Protein AF-A0A835JI17-F1 (afdb_monomer)

Structure (mmCIF, N/CA/C/O backbone):
data_AF-A0A835JI17-F1
#
_entry.id   AF-A0A835JI17-F1
#
loop_
_atom_site.group_PDB
_atom_site.id
_atom_site.type_symbol
_atom_site.label_atom_id
_atom_site.label_alt_id
_atom_site.label_comp_id
_atom_site.label_asym_id
_atom_site.label_entity_id
_atom_site.label_seq_id
_atom_site.pdbx_PDB_ins_code
_atom_site.Cartn_x
_atom_site.Cartn_y
_atom_site.Cartn_z
_atom_site.occupancy
_atom_site.B_iso_or_equiv
_atom_site.auth_seq_id
_atom_site.auth_comp_id
_atom_site.auth_asym_id
_atom_site.auth_atom_id
_atom_site.pdbx_PDB_model_num
ATOM 1 N N . MET A 1 1 ? -30.049 52.002 -89.852 1.00 53.03 1 MET A N 1
ATOM 2 C CA . MET A 1 1 ? -29.550 52.576 -88.579 1.00 53.03 1 MET A CA 1
ATOM 3 C C . MET A 1 1 ? -30.584 52.672 -87.442 1.00 53.03 1 MET A C 1
ATOM 5 O O . MET A 1 1 ? -30.179 53.001 -86.341 1.00 53.03 1 MET A O 1
ATOM 9 N N . ALA A 1 2 ? -31.867 52.312 -87.624 1.00 51.09 2 ALA A N 1
ATOM 10 C CA . ALA A 1 2 ? -32.853 52.275 -86.523 1.00 51.09 2 ALA A CA 1
ATOM 11 C C . ALA A 1 2 ? -33.143 50.860 -85.957 1.00 51.09 2 ALA A C 1
ATOM 13 O O . ALA A 1 2 ? -33.715 50.734 -84.878 1.00 51.09 2 ALA A O 1
ATOM 14 N N . ALA A 1 3 ? -32.716 49.791 -86.646 1.00 48.59 3 ALA A N 1
ATOM 15 C CA . ALA A 1 3 ? -32.960 48.403 -86.225 1.00 48.59 3 ALA A CA 1
ATOM 16 C C . ALA A 1 3 ? -31.866 47.818 -85.303 1.00 48.59 3 ALA A C 1
ATOM 18 O O . ALA A 1 3 ? -32.180 47.016 -84.430 1.00 48.59 3 ALA A O 1
ATOM 19 N N . MET A 1 4 ? -30.604 48.262 -85.414 1.00 47.75 4 MET A N 1
ATOM 20 C CA . MET A 1 4 ? -29.534 47.834 -84.492 1.00 47.75 4 MET A CA 1
ATOM 21 C C . MET A 1 4 ? -29.598 48.525 -83.120 1.00 47.75 4 MET A C 1
ATOM 23 O O . MET A 1 4 ? -29.156 47.950 -82.130 1.00 47.75 4 MET A O 1
ATOM 27 N N . LEU A 1 5 ? -30.195 49.720 -83.027 1.00 50.22 5 LEU A N 1
ATOM 28 C CA . LEU A 1 5 ? -30.258 50.465 -81.765 1.00 50.22 5 LEU A CA 1
ATOM 29 C C . LEU A 1 5 ? -31.311 49.899 -80.794 1.00 50.22 5 LEU A C 1
ATOM 31 O O . LEU A 1 5 ? -31.096 49.909 -79.587 1.00 50.22 5 LEU A O 1
ATOM 35 N N . ARG A 1 6 ? -32.422 49.340 -81.306 1.00 52.81 6 ARG A N 1
ATOM 36 C CA . ARG A 1 6 ? -33.443 48.685 -80.466 1.00 52.81 6 ARG A CA 1
ATOM 37 C C . ARG A 1 6 ? -32.958 47.360 -79.884 1.00 52.81 6 ARG A C 1
ATOM 39 O O . ARG A 1 6 ? -33.220 47.111 -78.716 1.00 52.81 6 ARG A O 1
ATOM 46 N N . SER A 1 7 ? -32.196 46.574 -80.652 1.00 52.97 7 SER A N 1
ATOM 47 C CA . SER A 1 7 ? -31.606 45.323 -80.157 1.00 52.97 7 SER A CA 1
ATOM 48 C C . SER A 1 7 ? -30.559 45.572 -79.070 1.00 52.97 7 SER A C 1
ATOM 50 O O . SER A 1 7 ? -30.495 44.798 -78.118 1.00 52.97 7 SER A O 1
ATOM 52 N N . LEU A 1 8 ? -29.761 46.644 -79.181 1.00 52.06 8 LEU A N 1
ATOM 53 C CA . LEU A 1 8 ? -28.780 46.989 -78.150 1.00 52.06 8 LEU A CA 1
ATOM 54 C C . LEU A 1 8 ? -29.441 47.545 -76.885 1.00 52.06 8 LEU A C 1
ATOM 56 O O . LEU A 1 8 ? -28.981 47.223 -75.798 1.00 52.06 8 LEU A O 1
ATOM 60 N N . LEU A 1 9 ? -30.532 48.317 -76.993 1.00 53.72 9 LEU A N 1
ATOM 61 C CA . LEU A 1 9 ? -31.235 48.835 -75.813 1.00 53.72 9 LEU A CA 1
ATOM 62 C C . LEU A 1 9 ? -31.981 47.732 -75.049 1.00 53.72 9 LEU A C 1
ATOM 64 O O . LEU A 1 9 ? -31.957 47.727 -73.822 1.00 53.72 9 LEU A O 1
ATOM 68 N N . THR A 1 10 ? -32.594 46.765 -75.744 1.00 55.12 10 THR A N 1
ATOM 69 C CA . THR A 1 10 ? -33.192 45.596 -75.078 1.00 55.12 10 THR A CA 1
ATOM 70 C C . THR A 1 10 ? -32.131 44.700 -74.458 1.00 55.12 10 THR A C 1
ATOM 72 O O . THR A 1 10 ? -32.361 44.190 -73.368 1.00 55.12 10 THR A O 1
ATOM 75 N N . LEU A 1 11 ? -30.952 44.558 -75.082 1.00 52.78 11 LEU A N 1
ATOM 76 C CA . LEU A 1 11 ? -29.848 43.818 -74.472 1.00 52.78 11 LEU A CA 1
ATOM 77 C C . LEU A 1 11 ? -29.264 44.574 -73.271 1.00 52.78 11 LEU A C 1
ATOM 79 O O . LEU A 1 11 ? -28.961 43.933 -72.281 1.00 52.78 11 LEU A O 1
ATOM 83 N N . LEU A 1 12 ? -29.168 45.911 -73.303 1.00 50.16 12 LEU A N 1
ATOM 84 C CA . LEU A 1 12 ? -28.667 46.709 -72.176 1.00 50.16 12 LEU A CA 1
ATOM 85 C C . LEU A 1 12 ? -29.664 46.774 -71.011 1.00 50.16 12 LEU A C 1
ATOM 87 O O . LEU A 1 12 ? -29.240 46.824 -69.863 1.00 50.16 12 LEU A O 1
ATOM 91 N N . ILE A 1 13 ? -30.975 46.739 -71.273 1.00 51.09 13 ILE A N 1
ATOM 92 C CA . ILE A 1 13 ? -32.001 46.650 -70.221 1.00 51.09 13 ILE A CA 1
ATOM 93 C C . ILE A 1 13 ? -32.064 45.226 -69.655 1.00 51.09 13 ILE A C 1
ATOM 95 O O . ILE A 1 13 ? -32.197 45.074 -68.447 1.00 51.09 13 ILE A O 1
ATOM 99 N N . LEU A 1 14 ? -31.860 44.180 -70.470 1.00 46.72 14 LEU A N 1
ATOM 100 C CA . LEU A 1 14 ? -31.701 42.818 -69.947 1.00 46.72 14 LEU A CA 1
ATOM 101 C C . LEU A 1 14 ? -30.380 42.658 -69.177 1.00 46.72 14 LEU A C 1
ATOM 103 O O . LEU A 1 14 ? -30.352 41.983 -68.157 1.00 46.72 14 LEU A O 1
ATOM 107 N N . PHE A 1 15 ? -29.299 43.319 -69.604 1.00 44.25 15 PHE A N 1
ATOM 108 C CA . PHE A 1 15 ? -28.019 43.289 -68.895 1.00 44.25 15 PHE A CA 1
ATOM 109 C C . PHE A 1 15 ? -28.059 44.138 -67.616 1.00 44.25 15 PHE A C 1
ATOM 111 O O . PHE A 1 15 ? -27.465 43.747 -66.623 1.00 44.25 15 PHE A O 1
ATOM 118 N N . THR A 1 16 ? -28.813 45.243 -67.569 1.00 42.19 16 THR A N 1
ATOM 119 C CA . THR A 1 16 ? -28.985 46.047 -66.338 1.00 42.19 16 THR A CA 1
ATOM 120 C C . THR A 1 16 ? -30.074 45.513 -65.397 1.00 42.19 16 THR A C 1
ATOM 122 O O . THR A 1 16 ? -29.974 45.732 -64.191 1.00 42.19 16 THR A O 1
ATOM 125 N N . LEU A 1 17 ? -31.040 44.720 -65.878 1.00 38.78 17 LEU A N 1
ATOM 126 C CA . LEU A 1 17 ? -31.918 43.901 -65.022 1.00 38.78 17 LEU A CA 1
ATOM 127 C C . LEU A 1 17 ? -31.239 42.616 -64.525 1.00 38.78 17 LEU A C 1
ATOM 129 O O . LEU A 1 17 ? -31.618 42.103 -63.479 1.00 38.78 17 LEU A O 1
ATOM 133 N N . VAL A 1 18 ? -30.186 42.139 -65.196 1.00 42.69 18 VAL A N 1
ATOM 134 C CA . VAL A 1 18 ? -29.284 41.115 -64.635 1.00 42.69 18 VAL A CA 1
ATOM 135 C C . VAL A 1 18 ? -28.243 41.735 -63.685 1.00 42.69 18 VAL A C 1
ATOM 137 O O . VAL A 1 18 ? -27.761 41.056 -62.786 1.00 42.69 18 VAL A O 1
ATOM 140 N N . PHE A 1 19 ? -27.966 43.040 -63.789 1.00 44.72 19 PHE A N 1
ATOM 141 C CA . PHE A 1 19 ? -27.079 43.786 -62.878 1.00 44.72 19 PHE A CA 1
ATOM 142 C C . PHE A 1 19 ? -27.803 44.667 -61.842 1.00 44.72 19 PHE A C 1
ATOM 144 O O . PHE A 1 19 ? -27.204 45.570 -61.261 1.00 44.72 19 PHE A O 1
ATOM 151 N N . SER A 1 20 ? -29.070 44.373 -61.541 1.00 42.06 20 SER A N 1
ATOM 152 C CA . SER A 1 20 ? -29.779 44.938 -60.382 1.00 42.06 20 SER A CA 1
ATOM 153 C C . SER A 1 20 ? -30.402 43.869 -59.482 1.00 42.06 20 SER A C 1
ATOM 155 O O . SER A 1 20 ? -31.384 44.123 -58.791 1.00 42.06 20 SER A O 1
ATOM 157 N N . HIS A 1 21 ? -29.768 42.697 -59.381 1.00 35.19 21 HIS A N 1
ATOM 158 C CA . HIS A 1 21 ? -29.912 41.879 -58.181 1.00 35.19 21 HIS A CA 1
ATOM 159 C C . HIS A 1 21 ? -28.845 42.285 -57.168 1.00 35.19 21 HIS A C 1
ATOM 161 O O . HIS A 1 21 ? -27.696 41.854 -57.210 1.00 35.19 21 HIS A O 1
ATOM 167 N N . ILE A 1 22 ? -29.263 43.231 -56.322 1.00 38.09 22 ILE A N 1
ATOM 168 C CA . ILE A 1 22 ? -29.152 43.192 -54.861 1.00 38.09 22 ILE A CA 1
ATOM 169 C C . ILE A 1 22 ? -28.078 42.212 -54.396 1.00 38.09 22 ILE A C 1
ATOM 171 O O . ILE A 1 22 ? -28.230 41.009 -54.575 1.00 38.09 22 ILE A O 1
ATOM 175 N N . SER A 1 23 ? -27.044 42.740 -53.744 1.00 41.22 23 SER A N 1
ATOM 176 C CA . SER A 1 23 ? -26.134 41.997 -52.877 1.00 41.22 23 SER A CA 1
ATOM 177 C C . SER A 1 23 ? -26.903 40.957 -52.054 1.00 41.22 23 SER A C 1
ATOM 179 O O . SER A 1 23 ? -27.444 41.278 -50.992 1.00 41.22 23 SER A O 1
ATOM 181 N N . GLU A 1 24 ? -26.998 39.725 -52.556 1.00 38.44 24 GLU A N 1
ATOM 182 C CA . GLU A 1 24 ? -27.586 38.616 -51.823 1.00 38.44 24 GLU A CA 1
ATOM 183 C C . GLU A 1 24 ? -26.611 38.304 -50.697 1.00 38.44 24 GLU A C 1
ATOM 185 O O . GLU A 1 24 ? -25.579 37.653 -50.871 1.00 38.44 24 GLU A O 1
ATOM 190 N N . VAL A 1 25 ? -26.916 38.847 -49.521 1.00 46.44 25 VAL A N 1
ATOM 191 C CA . VAL A 1 25 ? -26.309 38.427 -48.268 1.00 46.44 25 VAL A CA 1
ATOM 192 C C . VAL A 1 25 ? -26.695 36.960 -48.099 1.00 46.44 25 VAL A C 1
ATOM 194 O O . VAL A 1 25 ? -27.790 36.647 -47.637 1.00 46.44 25 VAL A O 1
ATOM 197 N N . SER A 1 26 ? -25.821 36.065 -48.563 1.00 55.34 26 SER A N 1
ATOM 198 C CA . SER A 1 26 ? -25.978 34.618 -48.442 1.00 55.34 26 SER A CA 1
ATOM 199 C C . SER A 1 26 ? -26.337 34.284 -46.997 1.00 55.34 26 SER A C 1
ATOM 201 O O . SER A 1 26 ? -25.554 34.558 -46.089 1.00 55.34 26 SER A O 1
ATOM 203 N N . ALA A 1 27 ? -27.521 33.707 -46.778 1.00 61.41 27 ALA A N 1
ATOM 204 C CA . ALA A 1 27 ? -27.963 33.316 -45.447 1.00 61.41 27 ALA A CA 1
ATOM 205 C C . ALA A 1 27 ? -26.958 32.330 -44.831 1.00 61.41 27 ALA A C 1
ATOM 207 O O . ALA A 1 27 ? -26.615 31.311 -45.437 1.00 61.41 27 ALA A O 1
ATOM 208 N N . THR A 1 28 ? -26.484 32.635 -43.625 1.00 83.75 28 THR A N 1
ATOM 209 C CA . THR A 1 28 ? -25.579 31.759 -42.880 1.00 83.75 28 THR A CA 1
ATOM 210 C C . THR A 1 28 ? -26.333 30.510 -42.441 1.00 83.75 28 THR A C 1
ATOM 212 O O . THR A 1 28 ? -27.402 30.600 -41.838 1.00 83.75 28 THR A O 1
ATOM 215 N N . THR A 1 29 ? -25.784 29.327 -42.707 1.00 90.06 29 THR A N 1
ATOM 216 C CA . THR A 1 29 ? -26.424 28.067 -42.306 1.00 90.06 29 THR A CA 1
ATOM 217 C C . THR A 1 29 ? -25.826 27.528 -41.012 1.00 90.06 29 THR A C 1
ATOM 219 O O . THR A 1 29 ? -24.607 27.541 -40.815 1.00 90.06 29 THR A O 1
ATOM 222 N N . ILE A 1 30 ? -26.685 27.008 -40.135 1.00 92.38 30 ILE A N 1
ATOM 223 C CA . ILE A 1 30 ? -26.283 26.204 -38.981 1.00 92.38 30 ILE A CA 1
ATOM 224 C C . ILE A 1 30 ? -26.873 24.799 -39.100 1.00 92.38 30 ILE A C 1
ATOM 226 O O . ILE A 1 30 ? -28.080 24.609 -39.225 1.00 92.38 30 ILE A O 1
ATOM 230 N N . THR A 1 31 ? -26.009 23.791 -39.087 1.00 92.9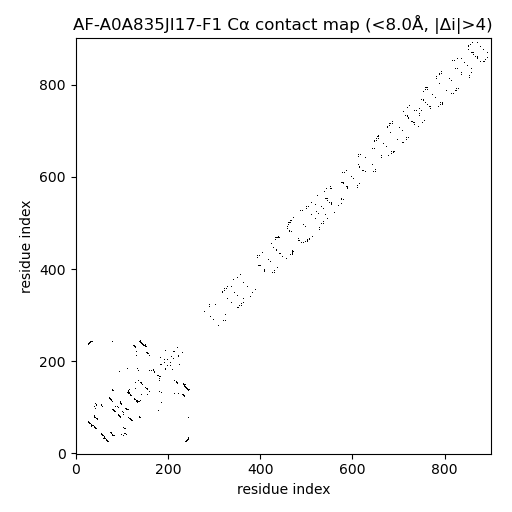4 31 THR A N 1
ATOM 231 C CA . THR A 1 31 ? -26.393 22.381 -39.182 1.00 92.94 31 THR A CA 1
ATOM 232 C C . THR A 1 31 ? -26.260 21.722 -37.820 1.00 92.94 31 THR A C 1
ATOM 234 O O . THR A 1 31 ? -25.184 21.707 -37.234 1.00 92.94 31 THR A O 1
ATOM 237 N N . PHE A 1 32 ? -27.346 21.148 -37.321 1.00 92.62 32 PHE A N 1
ATOM 238 C CA . PHE A 1 32 ? -27.383 20.345 -36.105 1.00 92.62 32 PHE A CA 1
ATOM 239 C C . PHE A 1 32 ? -27.113 18.896 -36.465 1.00 92.62 32 PHE A C 1
ATOM 241 O O . PHE A 1 32 ? -27.747 18.381 -37.377 1.00 92.62 32 PHE A O 1
ATOM 248 N N . HIS A 1 33 ? -26.229 18.216 -35.743 1.00 90.88 33 HIS A N 1
ATOM 249 C CA . HIS A 1 33 ? -25.940 16.801 -35.945 1.00 90.88 33 HIS A CA 1
ATOM 250 C C . HIS A 1 33 ? -26.081 16.043 -34.625 1.00 90.88 33 HIS A C 1
ATOM 252 O O . HIS A 1 33 ? -25.299 16.247 -33.691 1.00 90.88 33 HIS A O 1
ATOM 258 N N . ASN A 1 34 ? -27.071 15.151 -34.562 1.00 89.25 34 ASN A N 1
ATOM 259 C CA . ASN A 1 34 ? -27.247 14.259 -33.426 1.00 89.25 34 ASN A CA 1
ATOM 260 C C . ASN A 1 34 ? -26.359 13.021 -33.592 1.00 89.25 34 ASN A C 1
ATOM 262 O O . ASN A 1 34 ? -26.642 12.167 -34.423 1.00 89.25 34 ASN A O 1
ATOM 266 N N . LYS A 1 35 ? -25.314 12.920 -32.778 1.00 83.19 35 LYS A N 1
ATOM 267 C CA . LYS A 1 35 ? -24.407 11.770 -32.675 1.00 83.19 35 LYS A CA 1
ATOM 268 C C . LYS A 1 35 ? -24.747 10.851 -31.487 1.00 83.19 35 LYS A C 1
ATOM 270 O O . LYS A 1 35 ? -23.983 9.932 -31.194 1.00 83.19 35 LYS A O 1
ATOM 275 N N . CYS A 1 36 ? -25.842 11.093 -30.759 1.00 77.81 36 CYS A N 1
ATOM 276 C CA . CYS A 1 36 ? -26.340 10.172 -29.733 1.00 77.81 36 CYS A CA 1
ATOM 277 C C . CYS A 1 36 ? -26.933 8.926 -30.401 1.00 77.81 36 CYS A C 1
ATOM 279 O O . CYS A 1 36 ? -27.505 9.010 -31.486 1.00 77.81 36 CYS A O 1
ATOM 281 N N . SER A 1 37 ? -26.928 7.792 -29.694 1.00 81.50 37 SER A N 1
ATOM 282 C CA . SER A 1 37 ? -27.696 6.582 -30.047 1.00 81.50 37 SER A CA 1
ATOM 283 C C . SER A 1 37 ? -29.216 6.726 -29.847 1.00 81.50 37 SER A C 1
ATOM 285 O O . SER A 1 37 ? -29.974 5.806 -30.128 1.00 81.50 37 SER A O 1
ATOM 287 N N . HIS A 1 38 ? -29.672 7.877 -29.352 1.00 83.00 38 HIS A N 1
ATOM 288 C CA . HIS A 1 38 ? -31.062 8.180 -29.021 1.00 83.00 38 HIS A CA 1
ATOM 289 C C . HIS A 1 38 ? -31.469 9.542 -29.612 1.00 83.00 38 HIS A C 1
ATOM 291 O O . HIS A 1 38 ? -30.600 10.360 -29.933 1.00 83.00 38 HIS A O 1
ATOM 297 N N . PRO A 1 39 ? -32.774 9.811 -29.795 1.00 85.94 39 PRO A N 1
ATOM 298 C CA . PRO A 1 39 ? -33.240 11.119 -30.244 1.00 85.94 39 PRO A CA 1
ATOM 299 C C . PRO A 1 39 ? -32.905 12.216 -29.226 1.00 85.94 39 PRO A C 1
ATOM 301 O O . PRO A 1 39 ? -32.962 11.996 -28.016 1.00 85.94 39 PRO A O 1
ATOM 304 N N . VAL A 1 40 ? -32.589 13.406 -29.732 1.00 89.19 40 VAL A N 1
ATOM 305 C CA . VAL A 1 40 ? -32.426 14.633 -28.939 1.00 89.19 40 VAL A CA 1
ATOM 306 C C . VAL A 1 40 ? -33.402 15.686 -29.442 1.00 89.19 40 VAL A C 1
ATOM 308 O O . VAL A 1 40 ? -33.836 15.643 -30.596 1.00 89.19 40 VAL A O 1
ATOM 311 N N . TRP A 1 41 ? -33.752 16.639 -28.585 1.00 92.12 41 TRP A N 1
ATOM 312 C CA . TRP A 1 41 ? -34.709 17.687 -28.929 1.00 92.12 41 TRP A CA 1
ATOM 313 C C . TRP A 1 41 ? -34.071 19.064 -28.792 1.00 92.12 41 TRP A C 1
ATOM 315 O O . TRP A 1 41 ? -34.144 19.655 -27.713 1.00 92.12 41 TRP A O 1
ATOM 325 N N . PRO A 1 42 ? -33.425 19.586 -29.849 1.00 93.12 42 PRO A N 1
ATOM 326 C CA . PRO A 1 42 ? -32.887 20.935 -29.821 1.00 93.12 42 PRO A CA 1
ATOM 327 C C . PRO A 1 42 ? -33.978 21.983 -29.555 1.00 93.12 42 PRO A C 1
ATOM 329 O O . PRO A 1 42 ? -35.094 21.883 -30.080 1.00 93.12 42 PRO A O 1
ATOM 332 N N . GLY A 1 43 ? -33.658 22.959 -28.711 1.00 91.38 43 GLY A N 1
ATOM 333 C CA . GLY A 1 43 ? -34.420 24.187 -28.499 1.00 91.38 43 GLY A CA 1
ATOM 334 C C . GLY A 1 43 ? -33.736 25.368 -29.185 1.00 91.38 43 GLY A C 1
ATOM 335 O O . GLY A 1 43 ? -32.512 25.378 -29.340 1.00 91.38 43 GLY A O 1
ATOM 336 N N . VAL A 1 44 ? -34.534 26.340 -29.626 1.00 92.44 44 VAL A N 1
ATOM 337 C CA . VAL A 1 44 ? -34.072 27.570 -30.279 1.00 92.44 44 VAL A CA 1
ATOM 338 C C . VAL A 1 44 ? -34.728 28.764 -29.599 1.00 92.44 44 VAL A C 1
ATOM 340 O O . VAL A 1 44 ? -35.956 28.870 -29.573 1.00 92.44 44 VAL A O 1
ATOM 343 N N . GLN A 1 45 ? -33.913 29.685 -29.096 1.00 93.19 45 GLN A N 1
ATOM 344 C CA . GLN A 1 45 ? -34.375 30.928 -28.491 1.00 93.19 45 GLN A CA 1
ATOM 345 C C . GLN A 1 45 ? -33.703 32.116 -29.194 1.00 93.19 45 GLN A C 1
ATOM 347 O O . GLN A 1 45 ? -32.494 32.292 -29.052 1.00 93.19 45 GLN A O 1
ATOM 352 N N . PRO A 1 46 ? -34.443 32.928 -29.967 1.00 91.56 46 PRO A N 1
ATOM 353 C CA . PRO A 1 46 ? -33.892 34.141 -30.559 1.00 91.56 46 PRO A CA 1
ATOM 354 C C . PRO A 1 46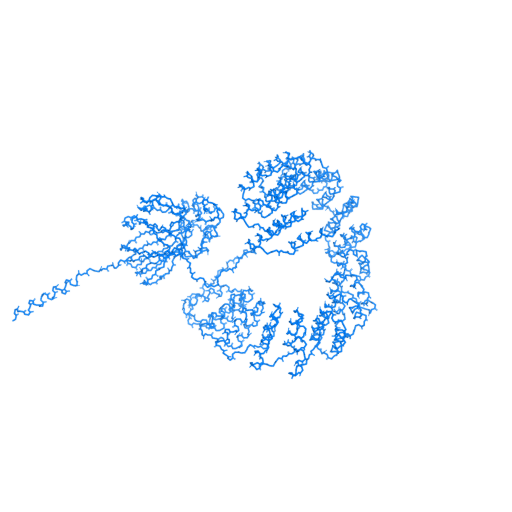 ? -33.669 35.220 -29.489 1.00 91.56 46 PRO A C 1
ATOM 356 O O . PRO A 1 46 ? -34.404 35.288 -28.501 1.00 91.56 46 PRO A O 1
ATOM 359 N N . SER A 1 47 ? -32.693 36.098 -29.712 1.00 90.25 47 SER A N 1
ATOM 360 C CA . SER A 1 47 ? -32.556 37.339 -28.942 1.00 90.25 47 SER A CA 1
ATOM 361 C C . SER A 1 47 ? -33.756 38.264 -29.173 1.00 90.25 47 SER A C 1
ATOM 363 O O . SER A 1 47 ? -34.454 38.161 -30.186 1.00 90.25 47 SER A O 1
ATOM 365 N N . ALA A 1 48 ? -33.985 39.205 -28.251 1.00 84.25 48 ALA A N 1
ATOM 366 C CA . ALA A 1 48 ? -35.074 40.174 -28.363 1.00 84.25 48 ALA A CA 1
ATOM 367 C C . ALA A 1 48 ? -35.066 40.882 -29.735 1.00 84.25 48 ALA A C 1
ATOM 369 O O . ALA A 1 48 ? -34.036 41.384 -30.186 1.00 84.25 48 ALA A O 1
ATOM 370 N N . GLY A 1 49 ? -36.216 40.889 -30.417 1.00 81.81 49 GLY A N 1
ATOM 371 C CA . GLY A 1 49 ? -36.379 41.503 -31.740 1.00 81.81 49 GLY A CA 1
ATOM 372 C C . GLY A 1 49 ? -35.895 40.668 -32.937 1.00 81.81 49 GLY A C 1
ATOM 373 O O . GLY A 1 49 ? -35.979 41.149 -34.066 1.00 81.81 49 GLY A O 1
ATOM 374 N N . LYS A 1 50 ? -35.407 39.433 -32.742 1.00 88.50 50 LYS A N 1
ATOM 375 C CA . LYS A 1 50 ? -35.015 38.518 -33.835 1.00 88.50 50 LYS A CA 1
ATOM 376 C C . LYS A 1 50 ? -36.116 37.486 -34.140 1.00 88.50 50 LYS A C 1
ATOM 378 O O . LYS A 1 50 ? -36.845 37.082 -33.234 1.00 88.50 50 LYS A O 1
ATOM 383 N N . PRO A 1 51 ? -36.258 37.035 -35.402 1.00 88.19 51 PRO A N 1
ATOM 384 C CA . PRO A 1 51 ? -37.305 36.089 -35.787 1.00 88.19 51 PRO A CA 1
ATOM 385 C C . PRO A 1 51 ? -37.108 34.705 -35.149 1.00 88.19 51 PRO A C 1
ATOM 387 O O . PRO A 1 51 ? -35.984 34.203 -35.037 1.00 88.19 51 PRO A O 1
ATOM 390 N N . LEU A 1 52 ? -38.224 34.074 -34.769 1.00 88.56 52 LEU A N 1
ATOM 391 C CA . LEU A 1 52 ? -38.259 32.724 -34.208 1.00 88.56 52 LEU A CA 1
ATOM 392 C C . LEU A 1 52 ? -38.047 31.672 -35.302 1.00 88.56 52 LEU A C 1
ATOM 394 O O . LEU A 1 52 ? -38.829 31.573 -36.246 1.00 88.56 52 LEU A O 1
ATOM 398 N N . LEU A 1 53 ? -37.022 30.838 -35.137 1.00 89.75 53 LEU A N 1
ATOM 399 C CA . LEU A 1 53 ? -36.701 29.755 -36.067 1.00 89.75 53 LEU A CA 1
ATOM 400 C C . LEU A 1 53 ? -37.258 28.419 -35.559 1.00 89.75 53 LEU A C 1
ATOM 402 O O . LEU A 1 53 ? -37.301 28.173 -34.353 1.00 89.75 53 LEU A O 1
ATOM 406 N N . ALA A 1 54 ? -37.697 27.553 -36.478 1.00 85.50 54 ALA A N 1
ATOM 407 C CA . ALA A 1 54 ? -38.210 26.205 -36.187 1.00 85.50 54 ALA A CA 1
ATOM 408 C C . ALA A 1 54 ? -39.275 26.136 -35.070 1.00 85.50 54 ALA A C 1
ATOM 410 O O . ALA A 1 54 ? -39.292 25.182 -34.296 1.00 85.50 54 ALA A O 1
ATOM 411 N N . ARG A 1 55 ? -40.137 27.158 -34.935 1.00 86.38 55 ARG A N 1
ATOM 412 C CA . ARG A 1 55 ? -41.136 27.265 -33.844 1.00 86.38 55 ARG A CA 1
ATOM 413 C C . ARG A 1 55 ? -40.516 27.136 -32.433 1.00 86.38 55 ARG A C 1
ATOM 415 O O . ARG A 1 55 ? -41.185 26.782 -31.467 1.00 86.38 55 ARG A O 1
ATOM 422 N N . GLY A 1 56 ? -39.220 27.413 -32.302 1.00 85.94 56 GLY A N 1
ATOM 423 C CA . GLY A 1 56 ? -38.470 27.322 -31.052 1.00 85.94 56 GLY A CA 1
ATOM 424 C C . GLY A 1 56 ? -37.928 25.934 -30.698 1.00 85.94 56 GLY A C 1
ATOM 425 O O . GLY A 1 56 ? -37.339 25.784 -29.634 1.00 85.94 56 GLY A O 1
ATOM 426 N N . GLY A 1 57 ? -38.095 24.905 -31.534 1.00 88.44 57 GLY A N 1
ATOM 427 C CA . GLY A 1 57 ? -37.489 23.595 -31.274 1.00 88.44 57 GLY A CA 1
ATOM 428 C C . GLY A 1 57 ? -37.968 22.487 -32.207 1.00 88.44 57 GLY A C 1
ATOM 429 O O . GLY A 1 57 ? -38.995 22.604 -32.864 1.00 88.44 57 GLY A O 1
ATOM 430 N N . PHE A 1 58 ? -37.220 21.389 -32.279 1.00 90.56 58 PHE A N 1
ATOM 431 C CA . PHE A 1 58 ? -37.550 20.256 -33.150 1.00 90.56 58 PHE A CA 1
ATOM 432 C C . PHE A 1 58 ? -37.032 18.932 -32.576 1.00 90.56 58 PHE A C 1
ATOM 434 O O . PHE A 1 58 ? -36.216 18.913 -31.656 1.00 90.56 58 PHE A O 1
ATOM 441 N N . LYS A 1 59 ? -37.523 17.802 -33.104 1.00 90.81 59 LYS A N 1
ATOM 442 C CA . LYS A 1 59 ? -37.018 16.457 -32.782 1.00 90.81 59 LYS A CA 1
ATOM 443 C C . LYS A 1 59 ? -35.922 16.082 -33.775 1.00 90.81 59 LYS A C 1
ATOM 445 O O . LYS A 1 59 ? -36.165 16.090 -34.978 1.00 90.81 59 LYS A O 1
ATOM 450 N N . LEU A 1 60 ? -34.750 15.696 -33.278 1.00 90.94 60 LEU A N 1
ATOM 451 C CA . LEU A 1 60 ? -33.620 15.259 -34.093 1.00 90.94 60 LEU A CA 1
ATOM 452 C C . LEU A 1 60 ? -33.306 13.776 -33.813 1.00 90.94 60 LEU A C 1
ATOM 454 O O . LEU A 1 60 ? -32.787 13.450 -32.739 1.00 90.94 60 LEU A O 1
ATOM 458 N N . PRO A 1 61 ? -33.628 12.851 -34.739 1.00 88.19 61 PRO A N 1
ATOM 459 C CA . PRO A 1 61 ? -33.343 11.425 -34.571 1.00 88.19 61 PRO A CA 1
ATOM 460 C C . PRO A 1 61 ? -31.843 11.122 -34.455 1.00 88.19 61 PRO A C 1
ATOM 462 O O . PRO A 1 61 ? -31.006 11.934 -34.845 1.00 88.19 61 PRO A O 1
ATOM 465 N N . SER A 1 62 ? -31.510 9.944 -33.923 1.00 86.94 62 SER A N 1
ATOM 466 C CA . SER A 1 62 ? -30.124 9.464 -33.810 1.00 86.94 62 SER A CA 1
ATOM 467 C C . SER A 1 62 ? -29.419 9.444 -35.174 1.00 86.94 62 SER A C 1
ATOM 469 O O . SER A 1 62 ? -30.011 9.022 -36.169 1.00 86.94 62 SER A O 1
ATOM 471 N N . ASN A 1 63 ? -28.162 9.899 -35.217 1.00 83.12 63 ASN A N 1
ATOM 472 C CA . ASN A 1 63 ? -27.296 9.941 -36.405 1.00 83.12 63 ASN A CA 1
ATOM 473 C C . ASN A 1 63 ? -27.893 10.695 -37.608 1.00 83.12 63 ASN A C 1
ATOM 475 O O . ASN A 1 63 ? -27.581 10.397 -38.762 1.00 83.12 63 ASN A O 1
ATOM 479 N N . LYS A 1 64 ? -28.768 11.675 -37.352 1.00 90.25 64 LYS A N 1
ATOM 480 C CA . LYS A 1 64 ? -29.337 12.562 -38.374 1.00 90.25 64 LYS A CA 1
ATOM 481 C C . LYS A 1 64 ? -28.869 13.997 -38.180 1.00 90.25 64 LYS A C 1
ATOM 483 O O . LYS A 1 64 ? -28.527 14.419 -37.071 1.00 90.25 64 LYS A O 1
ATOM 488 N N . ALA A 1 65 ? -28.876 14.740 -39.282 1.00 90.19 65 ALA A N 1
ATOM 489 C CA . ALA A 1 65 ? -28.582 16.160 -39.303 1.00 90.19 65 ALA A CA 1
ATOM 490 C C . ALA A 1 65 ? -29.810 16.976 -39.725 1.00 90.19 65 ALA A C 1
ATOM 492 O O . ALA A 1 65 ? -30.651 16.486 -40.478 1.00 90.19 65 ALA A O 1
ATOM 493 N N . TYR A 1 66 ? -29.910 18.204 -39.227 1.00 91.81 66 TYR A N 1
ATOM 494 C CA . TYR A 1 66 ? -30.978 19.146 -39.549 1.00 91.81 66 TYR A CA 1
ATOM 495 C C . TYR A 1 66 ? -30.391 20.549 -39.696 1.00 91.81 66 TYR A C 1
ATOM 497 O O . TYR A 1 66 ? -29.695 21.018 -38.798 1.00 91.81 66 TYR A O 1
ATOM 505 N N . THR A 1 67 ? -30.652 21.214 -40.818 1.00 92.12 67 THR A N 1
ATOM 506 C CA . THR A 1 67 ? -30.042 22.510 -41.148 1.00 92.12 67 THR A CA 1
ATOM 507 C C . THR A 1 67 ? -31.060 23.637 -41.024 1.00 92.12 67 THR A C 1
ATOM 509 O O . THR A 1 67 ? -32.188 23.524 -41.499 1.00 92.12 67 THR A O 1
ATOM 512 N N . LEU A 1 68 ? -30.647 24.728 -40.381 1.00 91.38 68 LEU A N 1
ATOM 513 C CA . LEU A 1 68 ? -31.389 25.976 -40.266 1.00 91.38 68 LEU A CA 1
ATOM 514 C C . LEU A 1 68 ? -30.660 27.099 -40.996 1.00 91.38 68 LEU A C 1
ATOM 516 O O . LEU A 1 68 ? -29.439 27.222 -40.902 1.00 91.38 68 LEU A O 1
ATOM 520 N N . ASN A 1 69 ? -31.437 27.949 -41.663 1.00 90.81 69 ASN A N 1
ATOM 521 C CA . ASN A 1 69 ? -30.944 29.172 -42.283 1.00 90.81 69 ASN A CA 1
ATOM 522 C C . ASN A 1 69 ? -31.131 30.322 -41.292 1.00 90.81 69 ASN A C 1
ATOM 524 O O . ASN A 1 69 ? -32.257 30.612 -40.879 1.00 90.81 69 ASN A O 1
ATOM 528 N N . LEU A 1 70 ? -30.026 30.942 -40.890 1.00 89.94 70 LEU A N 1
ATOM 529 C CA . LEU A 1 70 ? -30.016 32.086 -39.990 1.00 89.94 70 LEU A CA 1
ATOM 530 C C . LEU A 1 70 ? -30.130 33.373 -40.820 1.00 89.94 70 LEU A C 1
ATOM 532 O O . LEU A 1 70 ? -29.319 33.583 -41.726 1.00 89.94 70 LEU A O 1
ATOM 536 N N . PRO A 1 71 ? -31.117 34.242 -40.534 1.00 88.12 71 PRO A N 1
ATOM 537 C CA . PRO A 1 71 ? -31.200 35.553 -41.165 1.00 88.12 71 PRO A CA 1
ATOM 538 C C . PRO A 1 71 ? -29.942 36.400 -40.902 1.00 88.12 71 PRO A C 1
ATOM 540 O O . PRO A 1 71 ? -29.271 36.200 -39.885 1.00 88.12 71 PRO A O 1
ATOM 543 N N . PRO A 1 72 ? -29.632 37.385 -41.762 1.00 84.12 72 PRO A N 1
ATOM 544 C CA . PRO A 1 72 ? -28.547 38.326 -41.504 1.00 84.12 72 PRO A CA 1
ATOM 545 C C . PRO A 1 72 ? -28.696 38.998 -40.136 1.00 84.12 72 PRO A C 1
ATOM 547 O O . PRO A 1 72 ? -29.806 39.334 -39.713 1.00 84.12 72 PRO A O 1
ATOM 550 N N . LEU A 1 73 ? -27.574 39.191 -39.439 1.00 86.56 73 LEU A N 1
ATOM 551 C CA . LEU A 1 73 ? -27.530 39.772 -38.093 1.00 86.56 73 LEU A CA 1
ATOM 552 C C . LEU A 1 73 ? -28.361 39.013 -37.043 1.00 86.56 73 LEU A C 1
ATOM 554 O O . LEU A 1 73 ? -28.765 39.598 -36.033 1.00 86.56 73 LEU A O 1
ATOM 558 N N . TRP A 1 74 ? -28.697 37.742 -37.276 1.00 92.75 74 TRP A N 1
ATOM 559 C CA . TRP A 1 74 ? -29.425 36.948 -36.293 1.00 92.75 74 TRP A CA 1
ATOM 560 C C . TRP A 1 74 ? -28.543 36.647 -35.080 1.00 92.75 74 TRP A C 1
ATOM 562 O O . TRP A 1 74 ? -27.364 36.319 -35.212 1.00 92.75 74 TRP A O 1
ATOM 572 N N . SER A 1 75 ? -29.136 36.739 -33.893 1.00 93.00 75 SER A N 1
ATOM 573 C CA . SER A 1 75 ? -28.512 36.295 -32.655 1.00 93.00 75 SER A CA 1
ATOM 574 C C . SER A 1 75 ? -29.501 35.508 -31.811 1.00 93.00 75 SER A C 1
ATOM 576 O O . SER A 1 75 ? -30.710 35.770 -31.835 1.00 93.00 75 SER A O 1
ATOM 578 N N . GLY A 1 76 ? -28.985 34.529 -31.080 1.00 92.25 76 GLY A N 1
ATOM 579 C CA . GLY A 1 76 ? -29.799 33.672 -30.238 1.00 92.25 76 GLY A CA 1
ATOM 580 C C . GLY A 1 76 ? -29.030 32.492 -29.665 1.00 92.25 76 GLY A C 1
ATOM 581 O O . GLY A 1 76 ? -27.813 32.363 -29.819 1.00 92.25 76 GLY A O 1
ATOM 582 N N . ARG A 1 77 ? -29.783 31.630 -28.988 1.00 93.69 77 ARG A N 1
ATOM 583 C CA . ARG A 1 77 ? -29.292 30.504 -28.201 1.00 93.69 77 ARG A CA 1
ATOM 584 C C . ARG A 1 77 ? -29.887 29.197 -28.690 1.00 93.69 77 ARG A C 1
ATOM 586 O O . ARG A 1 77 ? -31.066 29.116 -29.051 1.00 93.69 77 ARG A O 1
ATOM 593 N N . PHE A 1 78 ? -29.075 28.157 -28.611 1.00 93.62 78 PHE A N 1
ATOM 594 C CA . PHE A 1 78 ? -29.449 26.781 -28.883 1.00 93.62 78 PHE A CA 1
ATOM 595 C C . PHE A 1 78 ? -29.080 25.896 -27.700 1.00 93.62 78 PHE A C 1
ATOM 597 O O . PHE A 1 78 ? -28.045 26.092 -27.071 1.00 93.62 78 PHE A O 1
ATOM 604 N N . TRP A 1 79 ? -29.888 24.882 -27.417 1.00 93.38 79 TRP A N 1
ATOM 605 C CA . TRP A 1 79 ? -29.553 23.865 -26.417 1.00 93.38 79 TRP A CA 1
ATOM 606 C C . TRP A 1 79 ? -30.171 22.526 -26.778 1.00 93.38 79 TRP A C 1
ATOM 608 O O . TRP A 1 79 ? -31.106 22.450 -27.575 1.00 93.38 79 TRP A O 1
ATOM 618 N N . GLY A 1 80 ? -29.647 21.451 -26.197 1.00 89.69 80 GLY A N 1
ATOM 619 C CA . GLY A 1 80 ? -30.207 20.114 -26.343 1.00 89.69 80 GLY A CA 1
ATOM 620 C C . GLY A 1 80 ? -31.092 19.742 -25.155 1.00 89.69 80 GLY A C 1
ATOM 621 O O . GLY A 1 80 ? -30.753 20.035 -24.007 1.00 89.69 80 GLY A O 1
ATOM 622 N N . ARG A 1 81 ? -32.192 19.035 -25.425 1.00 90.25 81 ARG A N 1
ATOM 623 C CA . ARG A 1 81 ? -33.043 18.414 -24.401 1.00 90.25 81 ARG A CA 1
ATOM 624 C C . ARG A 1 81 ? -32.922 16.898 -24.449 1.00 90.25 81 ARG A C 1
ATOM 626 O O . ARG A 1 81 ? -32.911 16.306 -25.536 1.00 90.25 81 ARG A O 1
ATOM 633 N N . HIS A 1 82 ? -32.837 16.286 -23.272 1.00 84.50 82 HIS A N 1
ATOM 634 C CA . HIS A 1 82 ? -32.660 14.846 -23.094 1.00 84.50 82 HIS A CA 1
ATOM 635 C C . HIS A 1 82 ? -33.819 14.237 -22.295 1.00 84.50 82 HIS A C 1
ATOM 637 O O . HIS A 1 82 ? -34.420 14.896 -21.444 1.00 84.50 82 HIS A O 1
ATOM 643 N N . GLY A 1 83 ? -34.125 12.963 -22.565 1.00 82.44 83 GLY A N 1
ATOM 644 C CA . GLY A 1 83 ? -35.160 12.214 -21.846 1.00 82.44 83 GLY A CA 1
ATOM 645 C C . GLY A 1 83 ? -36.564 12.800 -22.008 1.00 82.44 83 GLY A C 1
ATOM 646 O O . GLY A 1 83 ? -37.315 12.848 -21.038 1.00 82.44 83 GLY A O 1
ATOM 647 N N . CYS A 1 84 ? -36.892 13.305 -23.199 1.00 86.75 84 CYS A N 1
ATOM 648 C CA . CYS A 1 84 ? -38.192 13.905 -23.477 1.00 86.75 84 CYS A CA 1
ATOM 649 C C . CYS A 1 84 ? -39.242 12.865 -23.868 1.00 86.75 84 CYS A C 1
ATOM 651 O O . CYS A 1 84 ? -38.973 11.981 -24.683 1.00 86.75 84 CYS A O 1
ATOM 653 N N . SER A 1 85 ? -40.458 13.036 -23.355 1.00 86.50 85 SER A N 1
ATOM 654 C CA . SER A 1 85 ? -41.656 12.334 -23.820 1.00 86.50 85 SER A CA 1
ATOM 655 C C . SER A 1 85 ? -42.715 13.368 -24.181 1.00 86.50 85 SER A C 1
ATOM 657 O O . SER A 1 85 ? -43.045 14.197 -23.334 1.00 86.50 85 SER A O 1
ATOM 659 N N . PHE A 1 86 ? -43.198 13.338 -25.425 1.00 86.62 86 PHE A N 1
ATOM 660 C CA . PHE A 1 86 ? -44.233 14.233 -25.948 1.00 86.62 86 PHE A CA 1
ATOM 661 C C . PHE A 1 86 ? -45.376 13.412 -26.542 1.00 86.62 86 PHE A C 1
ATOM 663 O O . PHE A 1 86 ? -45.130 12.404 -27.208 1.00 86.62 86 PHE A O 1
ATOM 670 N N . ASP A 1 87 ? -46.606 13.860 -26.323 1.00 85.69 87 ASP A N 1
ATOM 671 C CA . ASP A 1 87 ? -47.801 13.311 -26.952 1.00 85.69 87 ASP A CA 1
ATOM 672 C C . ASP A 1 87 ? -47.932 13.747 -28.427 1.00 85.69 87 ASP A C 1
ATOM 674 O O . ASP A 1 87 ? -47.130 14.525 -28.954 1.00 85.69 87 ASP A O 1
ATOM 678 N N . ALA A 1 88 ? -48.972 13.253 -29.107 1.00 81.12 88 ALA A N 1
ATOM 679 C CA . ALA A 1 88 ? -49.253 13.594 -30.504 1.00 81.12 88 ALA A CA 1
ATOM 680 C C . ALA A 1 88 ? -49.550 15.094 -30.728 1.00 81.12 88 ALA A C 1
ATOM 682 O O . ALA A 1 88 ? -49.419 15.578 -31.852 1.00 81.12 88 ALA A O 1
ATOM 683 N N . SER A 1 89 ? -49.911 15.838 -29.675 1.00 81.19 89 SER A N 1
ATOM 684 C CA . SER A 1 89 ? -50.139 17.290 -29.712 1.00 81.19 89 SER A CA 1
ATOM 685 C C . SER A 1 89 ? -48.863 18.114 -29.474 1.00 81.19 89 SER A C 1
ATOM 687 O O . SER A 1 89 ? -48.870 19.335 -29.636 1.00 81.19 89 SER A O 1
ATOM 689 N N . GLY A 1 90 ? -47.753 17.457 -29.122 1.00 79.88 90 GLY A N 1
ATOM 690 C CA . GLY A 1 90 ? -46.474 18.089 -28.812 1.00 79.88 90 GLY A CA 1
ATOM 691 C C . GLY A 1 90 ? -46.343 18.577 -27.366 1.00 79.88 90 GLY A C 1
ATOM 692 O O . GLY A 1 90 ? -45.404 19.323 -27.085 1.00 79.88 90 GLY A O 1
ATOM 693 N N . ARG A 1 91 ? -47.234 18.174 -26.449 1.00 87.25 91 ARG A N 1
ATOM 694 C CA . ARG A 1 91 ? -47.132 18.454 -25.004 1.00 87.25 91 ARG A CA 1
ATOM 695 C C . ARG A 1 91 ? -46.454 17.296 -24.283 1.00 87.25 91 ARG A C 1
ATOM 697 O O . ARG A 1 91 ? -46.619 16.139 -24.653 1.00 87.25 91 ARG A O 1
ATOM 704 N N . GLY A 1 92 ? -45.647 17.591 -23.273 1.00 85.56 92 GLY A N 1
ATOM 705 C CA . GLY A 1 92 ? -44.776 16.594 -22.669 1.00 85.56 92 GLY A CA 1
ATOM 706 C C . GLY A 1 92 ? -43.874 17.131 -21.569 1.00 85.56 92 GLY A C 1
ATOM 707 O O . GLY A 1 92 ? -44.136 18.177 -20.986 1.00 85.56 92 GLY A O 1
ATOM 708 N N . ARG A 1 93 ? -42.803 16.398 -21.267 1.00 87.81 93 ARG A N 1
ATOM 709 C CA . ARG A 1 93 ? -41.762 16.830 -20.323 1.00 87.81 93 ARG A CA 1
ATOM 710 C C . ARG A 1 93 ? -40.409 16.273 -20.741 1.00 87.81 93 ARG A C 1
ATOM 712 O O . ARG A 1 93 ? -40.327 15.126 -21.186 1.00 87.81 93 ARG A O 1
ATOM 719 N N . CYS A 1 94 ? -39.360 17.062 -20.545 1.00 86.69 94 CYS A N 1
ATOM 720 C CA . CYS A 1 94 ? -37.970 16.629 -20.692 1.00 86.69 94 CYS A CA 1
ATOM 721 C C . CYS A 1 94 ? -37.289 16.465 -19.332 1.00 86.69 94 CYS A C 1
ATOM 723 O O . CYS A 1 94 ? -37.616 17.162 -18.375 1.00 86.69 94 CYS A O 1
ATOM 725 N N . ALA A 1 95 ? -36.329 15.542 -19.243 1.00 83.44 95 ALA A N 1
ATOM 726 C CA . ALA A 1 95 ? -35.561 15.330 -18.018 1.00 83.44 95 ALA A CA 1
ATOM 727 C C . ALA A 1 95 ? -34.601 16.497 -17.735 1.00 83.44 95 ALA A C 1
ATOM 729 O O . ALA A 1 95 ? -34.396 16.853 -16.579 1.00 83.44 95 ALA A O 1
ATOM 730 N N . THR A 1 96 ? -34.021 17.093 -18.783 1.00 88.19 96 THR A N 1
ATOM 731 C CA . THR A 1 96 ? -33.112 18.245 -18.683 1.00 88.19 96 THR A CA 1
ATOM 732 C C . THR A 1 96 ? -33.331 19.217 -19.843 1.00 88.19 96 THR A C 1
ATOM 734 O O . THR A 1 96 ? -33.712 18.806 -20.945 1.00 88.19 96 THR A O 1
ATOM 737 N N . GLY A 1 97 ? -33.102 20.511 -19.594 1.00 86.31 97 GLY A N 1
ATOM 738 C CA . GLY A 1 97 ? -33.263 21.578 -20.586 1.00 86.31 97 GLY A CA 1
ATOM 739 C C . GLY A 1 97 ? -34.706 21.831 -21.040 1.00 86.31 97 GLY A C 1
ATOM 740 O O . GLY A 1 97 ? -34.907 22.422 -22.099 1.00 86.31 97 GLY A O 1
ATOM 741 N N . ASP A 1 98 ? -35.718 21.362 -20.305 1.00 89.56 98 ASP A N 1
ATOM 742 C CA . ASP A 1 98 ? -37.122 21.501 -20.712 1.00 89.56 98 ASP A CA 1
ATOM 743 C C . ASP A 1 98 ? -37.533 22.974 -20.892 1.00 89.56 98 ASP A C 1
ATOM 745 O O . ASP A 1 98 ? -37.014 23.855 -20.211 1.00 89.56 98 ASP A O 1
ATOM 749 N N . CYS A 1 99 ? -38.480 23.250 -21.784 1.00 87.75 99 CYS A N 1
ATOM 750 C CA . CYS A 1 99 ? -38.982 24.599 -22.065 1.00 87.75 99 CYS A CA 1
ATOM 751 C C . CYS A 1 99 ? -40.503 24.656 -21.870 1.00 87.75 99 CYS A C 1
ATOM 753 O O . CYS A 1 99 ? -41.280 24.835 -22.807 1.00 87.75 99 CYS A O 1
ATOM 755 N N . GLY A 1 100 ? -40.934 24.434 -20.626 1.00 83.25 100 GLY A N 1
ATOM 756 C CA . GLY A 1 100 ? -42.348 24.500 -20.248 1.00 83.25 100 GLY A CA 1
ATOM 757 C C . GLY A 1 100 ? -43.199 23.329 -20.750 1.00 83.25 100 GLY A C 1
ATOM 758 O O . GLY A 1 100 ? -44.407 23.486 -20.902 1.00 83.25 100 GLY A O 1
ATOM 759 N N . GLY A 1 101 ? -42.594 22.168 -21.026 1.00 83.75 101 GLY A N 1
ATOM 760 C CA . GLY A 1 101 ? -43.325 20.955 -21.396 1.00 83.75 101 GLY A CA 1
ATOM 761 C C . GLY A 1 101 ? -43.909 20.960 -22.812 1.00 83.75 101 GLY A C 1
ATOM 762 O O . GLY A 1 101 ? -44.881 20.261 -23.092 1.00 83.75 101 GLY A O 1
ATOM 763 N N . SER A 1 102 ? -43.329 21.747 -23.719 1.00 85.81 102 SER A N 1
ATOM 764 C CA . SER A 1 102 ? -43.720 21.806 -25.130 1.00 85.81 102 SER A CA 1
ATOM 765 C C . SER A 1 102 ? -42.573 21.366 -26.041 1.00 85.81 102 SER A C 1
ATOM 767 O O . SER A 1 102 ? -41.414 21.745 -25.851 1.00 85.81 102 SER A O 1
ATOM 769 N N . LEU A 1 103 ? -42.888 20.590 -27.081 1.00 84.75 103 LEU A N 1
ATOM 770 C CA . LEU A 1 103 ? -41.942 20.212 -28.132 1.00 84.75 103 LEU A CA 1
ATOM 771 C C . LEU A 1 103 ? -41.374 21.461 -28.823 1.00 84.75 103 LEU A C 1
ATOM 773 O O . LEU A 1 103 ? -40.166 21.558 -29.054 1.00 84.75 103 LEU A O 1
ATOM 777 N N . PHE A 1 104 ? -42.252 22.424 -29.097 1.00 89.44 104 PHE A N 1
ATOM 778 C CA . PHE A 1 104 ? -41.943 23.714 -29.702 1.00 89.44 104 PHE A CA 1
ATOM 779 C C . PHE A 1 104 ? -41.864 24.768 -28.595 1.00 89.44 104 PHE A C 1
ATOM 781 O O . PHE A 1 104 ? -42.890 25.119 -28.009 1.00 89.44 104 PHE A O 1
ATOM 788 N N . CYS A 1 105 ? -40.659 25.252 -28.278 1.00 84.88 105 CYS A N 1
ATOM 789 C CA . CYS A 1 105 ? -40.461 26.157 -27.141 1.00 84.88 105 CYS A CA 1
ATOM 790 C C . CYS A 1 105 ? -41.078 27.549 -27.342 1.00 84.88 105 CYS A C 1
ATOM 792 O O . CYS A 1 105 ? -41.181 28.299 -26.379 1.00 84.88 105 CYS A O 1
ATOM 794 N N . ASN A 1 106 ? -41.463 27.925 -28.571 1.00 85.00 106 ASN A N 1
ATOM 795 C CA . ASN A 1 106 ? -42.080 29.220 -28.890 1.00 85.00 106 ASN A CA 1
ATOM 796 C C . ASN A 1 106 ? -41.325 30.445 -28.320 1.00 85.00 106 ASN A C 1
ATOM 798 O O . ASN A 1 106 ? -41.938 31.452 -27.982 1.00 85.00 106 ASN A O 1
ATOM 802 N N . GLY A 1 107 ? -39.992 30.365 -28.209 1.00 76.38 107 GLY A N 1
ATOM 803 C CA . GLY A 1 107 ? -39.142 31.437 -27.672 1.00 76.38 107 GLY A CA 1
ATOM 804 C C . GLY A 1 107 ? -38.859 31.369 -26.164 1.00 76.38 107 GLY A C 1
ATOM 805 O O . GLY A 1 107 ? -38.091 32.189 -25.665 1.00 76.38 107 GLY A O 1
ATOM 806 N N . ILE A 1 108 ? -39.414 30.389 -25.442 1.00 84.56 108 ILE A N 1
ATOM 807 C CA . ILE A 1 108 ? -39.077 30.111 -24.037 1.00 84.56 108 ILE A CA 1
ATOM 808 C C . ILE A 1 108 ? -37.694 29.449 -23.969 1.00 84.56 108 ILE A C 1
ATOM 810 O O . ILE A 1 108 ? -37.425 28.497 -24.702 1.00 84.56 108 ILE A O 1
ATOM 814 N N . GLY A 1 109 ? -36.822 29.947 -23.090 1.00 84.56 109 GLY A N 1
ATOM 815 C CA . GLY A 1 109 ? -35.494 29.375 -22.855 1.00 84.56 109 GLY A CA 1
ATOM 816 C C . GLY A 1 109 ? -35.532 28.011 -22.158 1.00 84.56 109 GLY A C 1
ATOM 817 O O . GLY A 1 109 ? -36.542 27.611 -21.577 1.00 84.56 109 GLY A O 1
ATOM 818 N N . GLY A 1 110 ? -34.420 27.280 -22.216 1.00 86.38 110 GLY A N 1
ATOM 819 C CA . GLY A 1 110 ? -34.278 26.011 -21.505 1.00 86.38 110 GLY A CA 1
ATOM 820 C C . GLY A 1 110 ? -34.206 26.211 -19.991 1.00 86.38 110 GLY A C 1
ATOM 821 O O . GLY A 1 110 ? -33.503 27.093 -19.509 1.00 86.38 110 GLY A O 1
ATOM 822 N N . THR A 1 111 ? -34.905 25.368 -19.233 1.00 90.19 111 THR A N 1
ATOM 823 C CA . THR A 1 111 ? -34.826 25.345 -17.767 1.00 90.19 111 THR A CA 1
ATOM 824 C C . THR A 1 111 ? -33.467 24.770 -17.344 1.00 90.19 111 THR A C 1
ATOM 826 O O . THR A 1 111 ? -33.151 23.644 -17.753 1.00 90.19 111 THR A O 1
ATOM 829 N N . PRO A 1 112 ? -32.670 25.483 -16.524 1.00 88.94 112 PRO A N 1
ATOM 830 C CA . PRO A 1 112 ? -31.403 24.974 -16.009 1.00 88.94 112 PRO A CA 1
ATOM 831 C C . PRO A 1 112 ? -31.564 23.654 -15.220 1.00 88.94 112 PRO A C 1
ATOM 833 O O . PRO A 1 112 ? -32.534 23.512 -14.472 1.00 88.94 112 PRO A O 1
ATOM 836 N N . PRO A 1 113 ? -30.618 22.696 -15.318 1.00 90.75 113 PRO A N 1
ATOM 837 C CA . PRO A 1 113 ? -29.346 22.832 -16.019 1.00 90.75 113 PRO A CA 1
ATOM 838 C C . PRO A 1 113 ? -29.434 22.613 -17.534 1.00 90.75 113 PRO A C 1
ATOM 840 O O . PRO A 1 113 ? -29.981 21.602 -17.988 1.00 90.75 113 PRO A O 1
ATOM 843 N N . ALA A 1 114 ? -28.844 23.526 -18.307 1.00 91.06 114 ALA A N 1
ATOM 844 C CA . ALA A 1 114 ? -28.801 23.453 -19.764 1.00 91.06 114 ALA A CA 1
ATOM 845 C C . ALA A 1 114 ? -27.476 24.000 -20.311 1.00 91.06 114 ALA A C 1
ATOM 847 O O . ALA A 1 114 ? -27.090 25.126 -20.011 1.00 91.06 114 ALA A O 1
ATOM 848 N N . THR A 1 115 ? -26.809 23.215 -21.160 1.00 92.19 115 THR A N 1
ATOM 849 C CA . THR A 1 115 ? -25.654 23.688 -21.929 1.00 92.19 115 THR A CA 1
ATOM 850 C C . THR A 1 115 ? -26.145 24.548 -23.085 1.00 92.19 115 THR A C 1
ATOM 852 O O . THR A 1 115 ? -26.890 24.063 -23.942 1.00 92.19 115 THR A O 1
ATOM 855 N N . LEU A 1 116 ? -25.728 25.812 -23.113 1.00 92.81 116 LEU A N 1
ATOM 856 C CA . LEU A 1 116 ? -26.164 26.784 -24.112 1.00 92.81 116 LEU A CA 1
ATOM 857 C C . LEU A 1 116 ? -25.082 26.980 -25.170 1.00 92.81 116 LEU A C 1
ATOM 859 O O . LEU A 1 116 ? -23.909 27.105 -24.851 1.00 92.81 116 LEU A O 1
ATOM 863 N N . ALA A 1 117 ? -25.482 26.994 -26.432 1.00 93.06 117 ALA A N 1
ATOM 864 C CA . ALA A 1 117 ? -24.670 27.371 -27.577 1.00 93.06 117 ALA A CA 1
ATOM 865 C C . ALA A 1 117 ? -25.193 28.714 -28.090 1.00 93.06 117 ALA A C 1
ATOM 867 O O . ALA A 1 117 ? -26.339 28.790 -28.539 1.00 93.06 117 ALA A O 1
ATOM 868 N N . GLU A 1 118 ? -24.380 29.759 -28.004 1.00 93.44 118 GLU A N 1
ATOM 869 C CA . GLU A 1 118 ? -24.769 31.120 -28.367 1.00 93.44 118 GLU A CA 1
ATOM 870 C C . GLU A 1 118 ? -24.084 31.532 -29.669 1.00 93.44 118 GLU A C 1
ATOM 872 O O . GLU A 1 118 ? -22.940 31.160 -29.943 1.00 93.44 118 GLU A O 1
ATOM 877 N N . ILE A 1 119 ? -24.806 32.274 -30.506 1.00 92.75 119 ILE A N 1
ATOM 878 C CA . ILE A 1 119 ? -24.253 32.856 -31.725 1.00 92.75 119 ILE A CA 1
ATOM 879 C C . ILE A 1 119 ? -24.851 34.238 -31.961 1.00 92.75 119 ILE A C 1
ATOM 881 O O . ILE A 1 119 ? -26.048 34.460 -31.776 1.00 92.75 119 ILE A O 1
ATOM 885 N N . THR A 1 120 ? -24.004 35.156 -32.405 1.00 92.38 120 THR A N 1
ATOM 886 C CA . THR A 1 120 ? -24.353 36.498 -32.860 1.00 92.38 120 THR A CA 1
ATOM 887 C C . THR A 1 120 ? -23.678 36.728 -34.202 1.00 92.38 120 THR A C 1
ATOM 889 O O . THR A 1 120 ? -22.455 36.855 -34.270 1.00 92.38 120 THR A O 1
ATOM 892 N N . LEU A 1 121 ? -24.476 36.760 -35.270 1.00 90.19 121 LEU A N 1
ATOM 893 C CA . LEU A 1 121 ? -23.984 37.063 -36.609 1.00 90.19 121 LEU A CA 1
ATOM 894 C C . LEU A 1 121 ? -23.751 38.569 -36.742 1.00 90.19 121 LEU A C 1
ATOM 896 O O . LEU A 1 121 ? -24.635 39.366 -36.415 1.00 90.19 121 LEU A O 1
ATOM 900 N N . GLY A 1 122 ? -22.569 38.953 -37.211 1.00 84.88 122 GLY A N 1
ATOM 901 C CA . GLY A 1 122 ? -22.197 40.348 -37.445 1.00 84.88 122 GLY A CA 1
ATOM 902 C C . GLY A 1 122 ? -22.108 40.673 -38.934 1.00 84.88 122 GLY A C 1
ATOM 903 O O . GLY A 1 122 ? -22.211 39.795 -39.784 1.00 84.88 122 GLY A O 1
ATOM 904 N N . ASN A 1 123 ? -21.899 41.950 -39.266 1.00 78.62 123 ASN A N 1
ATOM 905 C CA . ASN A 1 123 ? -21.662 42.352 -40.660 1.00 78.62 123 ASN A CA 1
ATOM 906 C C . ASN A 1 123 ? -20.291 41.860 -41.167 1.00 78.62 123 ASN A C 1
ATOM 908 O O . ASN A 1 123 ? -20.179 41.380 -42.295 1.00 78.62 123 ASN A O 1
ATOM 912 N N . ASP A 1 124 ? -19.266 41.938 -40.311 1.00 79.69 124 ASP A N 1
ATOM 913 C CA . ASP A 1 124 ? -17.876 41.598 -40.653 1.00 79.69 124 ASP A CA 1
ATOM 914 C C . ASP A 1 124 ? -17.307 40.434 -39.826 1.00 79.69 124 ASP A C 1
ATOM 916 O O . ASP A 1 124 ? -16.371 39.750 -40.252 1.00 79.69 124 ASP A O 1
ATOM 920 N N . GLN A 1 125 ? -17.855 40.196 -38.634 1.00 86.94 125 GLN A N 1
ATOM 921 C CA . GLN A 1 125 ? -17.375 39.175 -37.711 1.00 86.94 125 GLN A CA 1
ATOM 922 C C . GLN A 1 125 ? -18.525 38.612 -36.879 1.00 86.94 125 GLN A C 1
ATOM 924 O O . GLN A 1 125 ? -19.260 39.355 -36.233 1.00 86.94 125 GLN A O 1
ATOM 929 N N . ASP A 1 126 ? -18.629 37.291 -36.877 1.00 90.06 126 ASP A N 1
ATOM 930 C CA . ASP A 1 126 ? -19.580 36.525 -36.089 1.00 90.06 126 ASP A CA 1
ATOM 931 C C . ASP A 1 126 ? -18.930 36.111 -34.764 1.00 90.06 126 ASP A C 1
ATOM 933 O O . ASP A 1 126 ? -17.763 35.701 -34.739 1.00 90.06 126 ASP A O 1
ATOM 937 N N . PHE A 1 127 ? -19.700 36.165 -33.680 1.00 90.19 127 PHE A N 1
ATOM 938 C CA . PHE A 1 127 ? -19.300 35.741 -32.338 1.00 90.19 127 PHE A CA 1
ATOM 939 C C . PHE A 1 127 ? -20.110 34.516 -31.935 1.00 90.19 127 PHE A C 1
ATOM 941 O O . PHE A 1 127 ? -21.324 34.487 -32.131 1.00 90.19 127 PHE A O 1
ATOM 948 N N . TYR A 1 128 ? -19.455 33.497 -31.395 1.00 91.56 128 TYR A N 1
ATOM 949 C CA . TYR A 1 128 ? -20.128 32.299 -30.906 1.00 91.56 128 TYR A CA 1
ATOM 950 C C . TYR A 1 128 ? -19.364 31.682 -29.745 1.00 91.56 128 TYR A C 1
ATOM 952 O O . TYR A 1 128 ? -18.131 31.721 -29.685 1.00 91.56 128 TYR A O 1
ATOM 960 N N . ASP A 1 129 ? -20.114 31.061 -28.849 1.00 91.75 129 ASP A N 1
ATOM 961 C CA . ASP A 1 129 ? -19.584 30.422 -27.658 1.00 91.75 129 ASP A CA 1
ATOM 962 C C . ASP A 1 129 ? -20.492 29.282 -27.186 1.00 91.75 129 ASP A C 1
ATOM 964 O O . ASP A 1 129 ? -21.583 29.032 -27.709 1.00 91.75 129 ASP A O 1
ATOM 968 N N . VAL A 1 130 ? -19.986 28.533 -26.209 1.00 91.81 130 VAL A N 1
ATOM 969 C CA . VAL A 1 130 ? -20.777 27.561 -25.462 1.00 91.81 130 VAL A CA 1
ATOM 970 C C . VAL A 1 130 ? -20.667 27.901 -23.986 1.00 91.81 130 VAL A C 1
ATOM 972 O O . VAL A 1 130 ? -19.561 27.984 -23.446 1.00 91.81 130 VAL A O 1
ATOM 975 N N . SER A 1 131 ? -21.813 28.039 -23.329 1.00 90.75 131 SER A N 1
ATOM 976 C CA . SER A 1 131 ? -21.934 28.470 -21.948 1.00 90.75 131 SER A CA 1
ATOM 977 C C . SER A 1 131 ? -22.446 27.380 -21.018 1.00 90.75 131 SER A C 1
ATOM 979 O O . SER A 1 131 ? -23.423 26.681 -21.300 1.00 90.75 131 SER A O 1
ATOM 981 N N . LEU A 1 132 ? -21.740 27.245 -19.891 1.00 90.69 132 LEU A N 1
ATOM 982 C CA . LEU A 1 132 ? -22.054 26.362 -18.766 1.00 90.69 132 LEU A CA 1
ATOM 983 C C . LEU A 1 132 ? -22.541 27.147 -17.541 1.00 90.69 132 LEU A C 1
ATOM 985 O O . LEU A 1 132 ? -22.669 26.584 -16.452 1.00 90.69 132 LEU A O 1
ATOM 989 N N . VAL A 1 133 ? -22.795 28.450 -17.700 1.00 88.00 133 VAL A N 1
ATOM 990 C CA . VAL A 1 133 ? -23.283 29.331 -16.625 1.00 88.00 133 VAL A CA 1
ATOM 991 C C . VAL A 1 133 ? -24.649 28.862 -16.116 1.00 88.00 133 VAL A C 1
ATOM 993 O O . VAL A 1 133 ? -24.883 28.844 -14.906 1.00 88.00 133 VAL A O 1
ATOM 996 N N . ASP A 1 134 ? -25.484 28.347 -17.019 1.00 87.69 134 ASP A N 1
ATOM 997 C CA . ASP A 1 134 ? -26.788 27.748 -16.712 1.00 87.69 134 ASP A CA 1
ATOM 998 C C . ASP A 1 134 ? -26.682 26.244 -16.415 1.00 87.69 134 ASP A C 1
ATOM 1000 O O . ASP A 1 134 ? -27.679 25.532 -16.350 1.00 87.69 134 ASP A O 1
ATOM 1004 N N . GLY A 1 135 ? -25.469 25.742 -16.188 1.00 88.25 135 GLY A N 1
ATOM 1005 C CA . GLY A 1 135 ? -25.180 24.344 -15.903 1.00 88.25 135 GLY A CA 1
ATOM 1006 C C . GLY A 1 135 ? -24.918 23.509 -17.155 1.00 88.25 135 GLY A C 1
ATOM 1007 O O . GLY A 1 135 ? -24.816 24.002 -18.275 1.00 88.25 135 GLY A O 1
ATOM 1008 N N . TYR A 1 136 ? -24.743 22.210 -16.953 1.00 91.31 136 TYR A N 1
ATOM 1009 C CA . TYR A 1 136 ? -24.379 21.263 -17.998 1.00 91.31 136 TYR A CA 1
ATOM 1010 C C . TYR A 1 136 ? -25.404 20.141 -18.082 1.00 91.31 136 TYR A C 1
ATOM 1012 O O . TYR A 1 136 ? -25.770 19.579 -17.057 1.00 91.31 136 TYR A O 1
ATOM 1020 N N . ASN A 1 137 ? -25.847 19.772 -19.280 1.00 89.06 137 ASN A N 1
ATOM 1021 C CA . ASN A 1 137 ? -26.699 18.592 -19.459 1.00 89.06 137 ASN A CA 1
ATOM 1022 C C . ASN A 1 137 ? -26.234 17.696 -20.611 1.00 89.06 137 ASN A C 1
ATOM 1024 O O . ASN A 1 137 ? -26.181 16.478 -20.458 1.00 89.06 137 ASN A O 1
ATOM 1028 N N . LEU A 1 138 ? -25.862 18.286 -21.745 1.00 88.12 138 LEU A N 1
ATOM 1029 C CA . LEU A 1 138 ? -25.390 17.580 -22.931 1.00 88.12 138 LEU A CA 1
ATOM 1030 C C . LEU A 1 138 ? -24.106 18.229 -23.451 1.00 88.12 138 LEU A C 1
ATOM 1032 O O . LEU A 1 138 ? -23.978 19.449 -23.469 1.00 88.12 138 LEU A O 1
ATOM 1036 N N . ALA A 1 139 ? -23.173 17.415 -23.946 1.00 86.38 139 ALA A N 1
ATOM 1037 C CA . ALA A 1 139 ? -21.960 17.918 -24.585 1.00 86.38 139 ALA A CA 1
ATOM 1038 C C . ALA A 1 139 ? -22.299 18.608 -25.915 1.00 86.38 139 ALA A C 1
ATOM 1040 O O . ALA A 1 139 ? -22.582 17.933 -26.903 1.00 86.38 139 ALA A O 1
ATOM 1041 N N . ILE A 1 140 ? -22.248 19.937 -25.962 1.00 88.38 140 ILE A N 1
ATOM 1042 C CA . ILE A 1 140 ? -22.503 20.711 -27.183 1.00 88.38 140 ILE A CA 1
ATOM 1043 C C . ILE A 1 140 ? -21.208 21.371 -27.661 1.00 88.38 140 ILE A C 1
ATOM 1045 O O . ILE A 1 140 ? -20.397 21.850 -26.864 1.00 88.38 140 ILE A O 1
ATOM 1049 N N . SER A 1 141 ? -21.024 21.395 -28.981 1.00 89.75 141 SER A N 1
ATOM 1050 C CA . SER A 1 141 ? -19.957 22.150 -29.636 1.00 89.75 141 SER A CA 1
ATOM 1051 C C . SER A 1 141 ? -20.469 22.871 -30.875 1.00 89.75 141 SER A C 1
ATOM 1053 O O . SER A 1 141 ? -21.203 22.263 -31.657 1.00 89.75 141 SER A O 1
ATOM 1055 N N . ILE A 1 142 ? -19.983 24.087 -31.106 1.00 90.75 142 ILE A N 1
ATOM 1056 C CA . ILE A 1 142 ? -20.154 24.861 -32.335 1.00 90.75 142 ILE A CA 1
ATOM 1057 C C . ILE A 1 142 ? -18.822 24.845 -33.091 1.00 90.75 142 ILE A C 1
ATOM 1059 O O . ILE A 1 142 ? -17.790 25.251 -32.558 1.00 90.75 142 ILE A O 1
ATOM 1063 N N . THR A 1 143 ? -18.824 24.360 -34.332 1.00 90.00 143 THR A N 1
ATOM 1064 C CA . THR A 1 143 ? -17.639 24.352 -35.204 1.00 90.00 143 THR A CA 1
ATOM 1065 C C . THR A 1 143 ? -17.931 25.116 -36.493 1.00 90.00 143 THR A C 1
ATOM 1067 O O . THR A 1 143 ? -18.793 24.674 -37.255 1.00 90.00 143 THR A O 1
ATOM 1070 N N . PRO A 1 144 ? -17.242 26.235 -36.769 1.00 89.62 144 PRO A N 1
ATOM 1071 C CA . PRO A 1 144 ? -17.377 26.921 -38.047 1.00 89.62 144 PRO A CA 1
ATOM 1072 C C . PRO A 1 144 ? -16.714 26.125 -39.183 1.00 89.62 144 PRO A C 1
ATOM 1074 O O . PRO A 1 144 ? -15.687 25.473 -38.997 1.00 89.62 144 PRO A O 1
ATOM 1077 N N . PHE A 1 145 ? -17.270 26.219 -40.383 1.00 84.75 145 PHE A N 1
ATOM 1078 C CA . PHE A 1 145 ? -16.707 25.704 -41.625 1.00 84.75 145 PHE A CA 1
ATOM 1079 C C . PHE A 1 145 ? -16.983 26.689 -42.766 1.00 84.75 145 PHE A C 1
ATOM 1081 O O . PHE A 1 145 ? -17.964 27.429 -42.736 1.00 84.75 145 PHE A O 1
ATOM 1088 N N . LYS A 1 146 ? -16.110 26.713 -43.780 1.00 81.31 146 LYS A N 1
ATOM 1089 C CA . LYS A 1 146 ? -16.164 27.650 -44.924 1.00 81.31 146 LYS A CA 1
ATOM 1090 C C . LYS A 1 146 ? -16.068 29.154 -44.576 1.00 81.31 146 LYS A C 1
ATOM 1092 O O . LYS A 1 146 ? -16.202 29.965 -45.481 1.00 81.31 146 LYS A O 1
ATOM 1097 N N . GLY A 1 147 ? -15.811 29.520 -43.318 1.00 79.31 147 GLY A N 1
ATOM 1098 C CA . GLY A 1 147 ? -15.512 30.898 -42.903 1.00 79.31 147 GLY A CA 1
ATOM 1099 C C . GLY A 1 147 ? -14.011 31.188 -42.860 1.00 79.31 147 GLY A C 1
ATOM 1100 O O . GLY A 1 147 ? -13.193 30.266 -42.893 1.00 79.31 147 GLY A O 1
ATOM 1101 N N . SER A 1 148 ? -13.647 32.464 -42.771 1.00 74.81 148 SER A N 1
ATOM 1102 C CA . SER A 1 148 ? -12.261 32.941 -42.680 1.00 74.81 148 SER A CA 1
ATOM 1103 C C . SER A 1 148 ? -11.993 33.673 -41.355 1.00 74.81 148 SER A C 1
ATOM 1105 O O . SER A 1 148 ? -12.915 34.075 -40.650 1.00 74.81 148 SER A O 1
ATOM 1107 N N . GLY A 1 149 ? -10.722 33.813 -40.965 1.00 78.50 149 GLY A N 1
ATOM 1108 C CA . GLY A 1 149 ? -10.321 34.396 -39.674 1.00 78.50 149 GLY A CA 1
ATOM 1109 C C . GLY A 1 149 ? -10.000 33.347 -38.599 1.00 78.50 149 GLY A C 1
ATOM 1110 O O . GLY A 1 149 ? -9.646 32.213 -38.917 1.00 78.50 149 GLY A O 1
ATOM 1111 N N . LYS A 1 150 ? -10.096 33.712 -37.310 1.00 72.75 150 LYS A N 1
ATOM 1112 C CA . LYS A 1 150 ? -9.770 32.844 -36.152 1.00 72.75 150 LYS A CA 1
ATOM 1113 C C . LYS A 1 150 ? -10.886 31.831 -35.826 1.00 72.75 150 LYS A C 1
ATOM 1115 O O . LYS A 1 150 ? -11.231 31.622 -34.666 1.00 72.75 150 LYS A O 1
ATOM 1120 N N . CYS A 1 151 ? -11.428 31.191 -36.860 1.00 81.81 151 CYS A N 1
ATOM 1121 C CA . CYS A 1 151 ? -12.526 30.231 -36.791 1.00 81.81 151 CYS A CA 1
ATOM 1122 C C . CYS A 1 151 ? -12.103 28.968 -36.020 1.00 81.81 151 CYS A C 1
ATOM 1124 O O . CYS A 1 151 ? -11.530 28.038 -36.587 1.00 81.81 151 CYS A O 1
ATOM 1126 N N . SER A 1 152 ? -12.366 28.934 -34.715 1.00 84.19 152 SER A N 1
ATOM 1127 C CA . SER A 1 152 ? -12.020 27.819 -33.831 1.00 84.19 152 SER A CA 1
ATOM 1128 C C . SER A 1 152 ? -13.281 27.232 -33.208 1.00 84.19 152 SER A C 1
ATOM 1130 O O . SER A 1 152 ? -14.230 27.956 -32.957 1.00 84.19 152 SER A O 1
ATOM 1132 N N . TYR A 1 153 ? -13.328 25.929 -32.940 1.00 86.44 153 TYR A N 1
ATOM 1133 C CA . TYR A 1 153 ? -14.512 25.371 -32.284 1.00 86.44 153 TYR A CA 1
ATOM 1134 C C . TYR A 1 153 ? -14.692 25.947 -30.865 1.00 86.44 153 TYR A C 1
ATOM 1136 O O . TYR A 1 153 ? -13.704 26.113 -30.141 1.00 86.44 153 TYR A O 1
ATOM 1144 N N . ALA A 1 154 ? -15.945 26.168 -30.466 1.00 86.19 154 ALA A N 1
ATOM 1145 C CA . ALA A 1 154 ? -16.357 26.470 -29.095 1.00 86.19 154 ALA A CA 1
ATOM 1146 C C . ALA A 1 154 ? -17.169 25.289 -28.548 1.00 86.19 154 ALA A C 1
ATOM 1148 O O . ALA A 1 154 ? -17.941 24.674 -29.289 1.00 86.19 154 ALA A O 1
ATOM 1149 N N . GLY A 1 155 ? -16.984 24.918 -27.282 1.00 83.31 155 GLY A N 1
ATOM 1150 C CA . GLY A 1 155 ? -17.695 23.774 -26.708 1.00 83.31 155 GLY A CA 1
ATOM 1151 C C . GLY A 1 155 ? -16.925 22.980 -25.672 1.00 83.31 155 GLY A C 1
ATOM 1152 O O . GLY A 1 155 ? -15.740 23.204 -25.420 1.00 83.31 155 GLY A O 1
ATOM 1153 N N . CYS A 1 156 ? -17.621 21.999 -25.101 1.00 74.62 156 CYS A N 1
ATOM 1154 C CA . CYS A 1 156 ? -17.023 21.053 -24.173 1.00 74.62 156 CYS A CA 1
ATOM 1155 C C . CYS A 1 156 ? -16.797 19.684 -24.823 1.00 74.62 156 CYS A C 1
ATOM 1157 O O . CYS A 1 156 ? -17.702 19.097 -25.411 1.00 74.62 156 CYS A O 1
ATOM 1159 N N . VAL A 1 157 ? -15.573 19.170 -24.684 1.00 64.44 157 VAL A N 1
ATOM 1160 C CA . VAL A 1 157 ? -15.131 17.889 -25.263 1.00 64.44 157 VAL A CA 1
ATOM 1161 C C . VAL A 1 157 ? -15.358 16.714 -24.301 1.00 64.44 157 VAL A C 1
ATOM 1163 O O . VAL A 1 157 ? -15.360 15.557 -24.716 1.00 64.44 157 VAL A O 1
ATOM 1166 N N . ARG A 1 158 ? -15.547 17.000 -23.007 1.00 68.88 158 ARG A N 1
ATOM 1167 C CA . ARG A 1 158 ? -15.767 16.002 -21.955 1.00 68.88 158 ARG A CA 1
ATOM 1168 C C . ARG A 1 158 ? -17.220 15.995 -21.500 1.00 68.88 158 ARG A C 1
ATOM 1170 O O . ARG A 1 158 ? -17.895 17.022 -21.518 1.00 68.88 158 ARG A O 1
ATOM 1177 N N . ASP A 1 159 ? -17.677 14.824 -21.070 1.00 78.69 159 ASP A N 1
ATOM 1178 C CA . ASP A 1 159 ? -18.969 14.691 -20.410 1.00 78.69 159 ASP A CA 1
ATOM 1179 C C . ASP A 1 159 ? -18.841 15.114 -18.943 1.00 78.69 159 ASP A C 1
ATOM 1181 O O . ASP A 1 159 ? -18.298 14.371 -18.122 1.00 78.69 159 ASP A O 1
ATOM 1185 N N . LEU A 1 160 ? -19.305 16.325 -18.613 1.00 82.88 160 LEU A N 1
ATOM 1186 C CA . LEU A 1 160 ? -19.243 16.820 -17.236 1.00 82.88 160 LEU A CA 1
ATOM 1187 C C . LEU A 1 160 ? -20.170 16.052 -16.296 1.00 82.88 160 LEU A C 1
ATOM 1189 O O . LEU A 1 160 ? -19.954 16.106 -15.088 1.00 82.88 160 LEU A O 1
ATOM 1193 N N . ASN A 1 161 ? -21.147 15.296 -16.807 1.00 83.25 161 ASN A N 1
ATOM 1194 C CA . ASN A 1 161 ? -22.004 14.476 -15.956 1.00 83.25 161 ASN A CA 1
ATOM 1195 C C . ASN A 1 161 ? -21.200 13.380 -15.233 1.00 83.25 161 ASN A C 1
ATOM 1197 O O . ASN A 1 161 ? -21.525 13.040 -14.099 1.00 83.25 161 ASN A O 1
ATOM 1201 N N . LEU A 1 162 ? -20.103 12.892 -15.833 1.00 80.44 162 LEU A N 1
ATOM 1202 C CA . LEU A 1 162 ? -19.228 11.868 -15.240 1.00 80.44 162 LEU A CA 1
ATOM 1203 C C . LEU A 1 162 ? -18.352 12.394 -14.095 1.00 80.44 162 LEU A C 1
ATOM 1205 O O . LEU A 1 162 ? -17.898 11.616 -13.263 1.00 80.44 162 LEU A O 1
ATOM 1209 N N . MET A 1 163 ? -18.094 13.701 -14.061 1.00 80.50 163 MET A N 1
ATOM 1210 C CA . MET A 1 163 ? -17.198 14.332 -13.084 1.00 80.50 163 MET A CA 1
ATOM 1211 C C . MET A 1 163 ? -17.864 15.472 -12.308 1.00 80.50 163 MET A C 1
ATOM 1213 O O . MET A 1 163 ? -17.189 16.297 -11.694 1.00 80.50 163 MET A O 1
ATOM 1217 N N . CYS A 1 164 ? -19.195 15.530 -12.347 1.00 81.69 164 CYS A N 1
ATOM 1218 C CA . CYS A 1 164 ? -19.972 16.545 -11.660 1.00 81.69 164 CYS A CA 1
ATOM 1219 C C . CYS A 1 164 ? -19.815 16.378 -10.137 1.00 81.69 164 CYS A C 1
ATOM 1221 O O . CYS A 1 164 ? -20.087 15.288 -9.624 1.00 81.69 164 CYS A O 1
ATOM 1223 N N . PRO A 1 165 ? -19.411 17.419 -9.387 1.00 82.19 165 PRO A N 1
ATOM 1224 C CA . PRO A 1 165 ? -19.319 17.351 -7.930 1.00 82.19 165 PRO A CA 1
ATOM 1225 C C . PRO A 1 165 ? -20.657 16.965 -7.296 1.00 82.19 165 PRO A C 1
ATOM 1227 O O . PRO A 1 165 ? -21.698 17.442 -7.742 1.00 82.19 165 PRO A O 1
ATOM 1230 N N . VAL A 1 166 ? -20.639 16.155 -6.231 1.00 78.62 166 VAL A N 1
ATOM 1231 C CA . VAL A 1 166 ? -21.852 15.585 -5.604 1.00 78.62 166 VAL A CA 1
ATOM 1232 C C . VAL A 1 166 ? -22.911 16.651 -5.289 1.00 78.62 166 VAL A C 1
ATOM 1234 O O . VAL A 1 166 ? -24.082 16.449 -5.594 1.00 78.62 166 VAL A O 1
ATOM 1237 N N . GLY A 1 167 ? -22.504 17.821 -4.783 1.00 76.94 167 GLY A N 1
ATOM 1238 C CA . GLY A 1 167 ? -23.414 18.935 -4.470 1.00 76.94 167 GLY A CA 1
ATOM 1239 C C . GLY A 1 167 ? -24.064 19.630 -5.678 1.00 76.94 167 GLY A C 1
ATOM 1240 O O . GLY A 1 167 ? -24.976 20.431 -5.499 1.00 76.94 167 GLY A O 1
ATOM 1241 N N . LEU A 1 168 ? -23.620 19.337 -6.904 1.00 84.00 168 LEU A N 1
ATOM 1242 C CA . LEU A 1 168 ? -24.130 19.920 -8.149 1.00 84.00 168 LEU A CA 1
ATOM 1243 C C . LEU A 1 168 ? -24.853 18.893 -9.038 1.00 84.00 168 LEU A C 1
ATOM 1245 O O . LEU A 1 168 ? -25.409 19.266 -10.066 1.00 84.00 168 LEU A O 1
ATOM 1249 N N . GLN A 1 169 ? -24.875 17.608 -8.682 1.00 88.38 169 GLN A N 1
ATOM 1250 C CA . GLN A 1 169 ? -25.447 16.563 -9.538 1.00 88.38 169 GLN A CA 1
ATOM 1251 C C . GLN A 1 169 ? -26.975 16.675 -9.656 1.00 88.38 169 GLN A C 1
ATOM 1253 O O . GLN A 1 169 ? -27.692 16.792 -8.663 1.00 88.38 169 GLN A O 1
ATOM 1258 N N . VAL A 1 170 ? -27.484 16.563 -10.883 1.00 84.12 170 VAL A N 1
ATOM 1259 C CA . VAL A 1 170 ? -28.888 16.263 -11.189 1.00 84.12 170 VAL A CA 1
ATOM 1260 C C . VAL A 1 170 ? -28.937 14.843 -11.724 1.00 84.12 170 VAL A C 1
ATOM 1262 O O . VAL A 1 170 ? -28.328 14.531 -12.747 1.00 84.12 170 VAL A O 1
ATOM 1265 N N . ARG A 1 171 ? -29.635 13.965 -11.013 1.00 83.12 171 ARG A N 1
ATOM 1266 C CA . ARG A 1 171 ? -29.708 12.539 -11.336 1.00 83.12 171 ARG A CA 1
ATOM 1267 C C . ARG A 1 171 ? -31.002 12.190 -12.059 1.00 83.12 171 ARG A C 1
ATOM 1269 O O . ARG A 1 171 ? -31.973 12.946 -12.020 1.00 83.12 171 ARG A O 1
ATOM 1276 N N . SER A 1 172 ? -30.976 11.078 -12.785 1.00 75.44 172 SER A N 1
ATOM 1277 C CA . SER A 1 172 ? -32.155 10.499 -13.429 1.00 75.44 172 SER A CA 1
ATOM 1278 C C . SER A 1 172 ? -33.230 10.135 -12.396 1.00 75.44 172 SER A C 1
ATOM 1280 O O . SER A 1 172 ? -32.958 10.076 -11.200 1.00 75.44 172 SER A O 1
ATOM 1282 N N . LYS A 1 173 ? -34.470 9.895 -12.846 1.00 66.31 173 LYS A N 1
ATOM 1283 C CA . LYS A 1 173 ? -35.603 9.577 -11.950 1.00 66.31 173 LYS A CA 1
ATOM 1284 C C . LYS A 1 173 ? -35.378 8.319 -11.096 1.00 66.31 173 LYS A C 1
ATOM 1286 O O . LYS A 1 173 ? -35.890 8.247 -9.991 1.00 66.31 173 LYS A O 1
ATOM 1291 N N . ASP A 1 174 ? -34.616 7.369 -11.620 1.00 69.19 174 ASP A N 1
ATOM 1292 C CA . ASP A 1 174 ? -34.162 6.122 -10.991 1.00 69.19 174 ASP A CA 1
ATOM 1293 C C . ASP A 1 174 ? -32.832 6.285 -10.225 1.00 69.19 174 ASP A C 1
ATOM 1295 O O . ASP A 1 174 ? -32.281 5.317 -9.722 1.00 69.19 174 ASP A O 1
ATOM 1299 N N . ASN A 1 175 ? -32.287 7.505 -10.152 1.00 68.69 175 ASN A N 1
ATOM 1300 C CA . ASN A 1 175 ? -31.065 7.891 -9.435 1.00 68.69 175 ASN A CA 1
ATOM 1301 C C . ASN A 1 175 ? -29.754 7.189 -9.877 1.00 68.69 175 ASN A C 1
ATOM 1303 O O . ASN A 1 175 ? -28.677 7.490 -9.344 1.00 68.69 175 ASN A O 1
ATOM 1307 N N . SER A 1 176 ? -29.839 6.324 -10.892 1.00 64.38 176 SER A N 1
ATOM 1308 C CA . SER A 1 176 ? -28.779 5.452 -11.412 1.00 64.38 176 SER A CA 1
ATOM 1309 C C . SER A 1 176 ? -27.644 6.204 -12.111 1.00 64.38 176 SER A C 1
ATOM 1311 O O . SER A 1 176 ? -26.491 5.776 -12.077 1.00 64.38 176 SER A O 1
ATOM 1313 N N . ARG A 1 177 ? -27.934 7.361 -12.721 1.00 75.69 177 ARG A N 1
ATOM 1314 C CA . ARG A 1 177 ? -26.938 8.163 -13.445 1.00 75.69 177 ARG A CA 1
ATOM 1315 C C . ARG A 1 177 ? -27.138 9.661 -13.264 1.00 75.69 177 ARG A C 1
ATOM 1317 O O . ARG A 1 177 ? -28.258 10.154 -13.136 1.00 75.69 177 ARG A O 1
ATOM 1324 N N . VAL A 1 178 ? -26.038 10.407 -13.307 1.00 83.62 178 VAL A N 1
ATOM 1325 C CA . VAL A 1 178 ? -26.067 11.873 -13.392 1.00 83.62 178 VAL A CA 1
ATOM 1326 C C . VAL A 1 178 ? -26.491 12.250 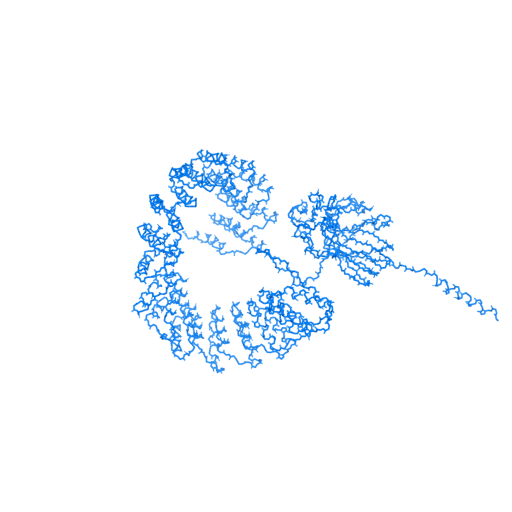-14.813 1.00 83.62 178 VAL A C 1
ATOM 1328 O O . VAL A 1 178 ? -25.838 11.863 -15.778 1.00 83.62 178 VAL A O 1
ATOM 1331 N N . VAL A 1 179 ? -27.612 12.957 -14.950 1.00 82.06 179 VAL A N 1
ATOM 1332 C CA . VAL A 1 179 ? -28.177 13.391 -16.245 1.00 82.06 179 VAL A CA 1
ATOM 1333 C C . VAL A 1 179 ? -27.892 14.857 -16.556 1.00 82.06 179 VAL A C 1
ATOM 1335 O O . VAL A 1 179 ? -28.050 15.281 -17.700 1.00 82.06 179 VAL A O 1
ATOM 1338 N N . ALA A 1 180 ? -27.514 15.630 -15.540 1.00 88.25 180 ALA A N 1
ATOM 1339 C CA . ALA A 1 180 ? -27.084 17.013 -15.655 1.00 88.25 180 ALA A CA 1
ATOM 1340 C C . ALA A 1 180 ? -26.244 17.427 -14.433 1.00 88.25 180 ALA A C 1
ATOM 1342 O O . ALA A 1 180 ? -26.283 16.792 -13.380 1.00 88.25 180 ALA A O 1
ATOM 1343 N N . CYS A 1 181 ? -25.520 18.533 -14.550 1.00 90.62 181 CYS A N 1
ATOM 1344 C CA . CYS A 1 181 ? -24.759 19.177 -13.492 1.00 90.62 181 CYS A CA 1
ATOM 1345 C C . CYS A 1 181 ? -25.218 20.633 -13.341 1.00 90.62 181 CYS A C 1
ATOM 1347 O O . CYS A 1 181 ? -25.166 21.410 -14.294 1.00 90.62 181 CYS A O 1
ATOM 1349 N N . LYS A 1 182 ? -25.677 21.017 -12.150 1.00 89.31 182 LYS A N 1
ATOM 1350 C CA . LYS A 1 182 ? -26.052 22.392 -11.799 1.00 89.31 182 LYS A CA 1
ATOM 1351 C C . LYS A 1 182 ? -24.829 23.305 -11.866 1.00 89.31 182 LYS A C 1
ATOM 1353 O O . LYS A 1 182 ? -23.722 22.898 -11.518 1.00 89.31 182 LYS A O 1
ATOM 1358 N N . SER A 1 183 ? -25.031 24.564 -12.244 1.00 87.94 183 SER A N 1
ATOM 1359 C CA . SER A 1 183 ? -24.012 25.585 -12.011 1.00 87.94 183 SER A CA 1
ATOM 1360 C C . SER A 1 183 ? -23.948 25.961 -10.531 1.00 87.94 183 SER A C 1
ATOM 1362 O O . SER A 1 183 ? -24.897 25.750 -9.773 1.00 87.94 183 SER A O 1
ATOM 1364 N N . ALA A 1 184 ? -22.827 26.547 -10.107 1.00 82.75 184 ALA A N 1
ATOM 1365 C CA . ALA A 1 184 ? -22.675 27.018 -8.732 1.00 82.75 184 ALA A CA 1
ATOM 1366 C C . ALA A 1 184 ? -23.712 28.098 -8.376 1.00 82.75 184 ALA A C 1
ATOM 1368 O O . ALA A 1 184 ? -24.227 28.109 -7.261 1.00 82.75 184 ALA A O 1
ATOM 1369 N N . CYS A 1 185 ? -24.064 28.967 -9.329 1.00 85.06 185 CYS A N 1
ATOM 1370 C CA . CYS A 1 185 ? -25.135 29.942 -9.137 1.00 85.06 185 CYS A CA 1
ATOM 1371 C C . CYS A 1 185 ? -26.473 29.246 -8.855 1.00 85.06 185 CYS A C 1
ATOM 1373 O O . CYS A 1 185 ? -27.113 29.536 -7.848 1.00 85.06 185 CYS A O 1
ATOM 1375 N N . PHE A 1 186 ? -26.852 28.266 -9.680 1.00 84.88 186 PHE A N 1
ATOM 1376 C CA . PHE A 1 186 ? -28.124 27.561 -9.526 1.00 84.88 186 PHE A CA 1
ATOM 1377 C C . PHE A 1 186 ? -28.191 26.695 -8.257 1.00 84.88 186 PHE A C 1
ATOM 1379 O O . PHE A 1 186 ? -29.260 26.518 -7.681 1.00 84.88 186 PHE A O 1
ATOM 1386 N N . ALA A 1 187 ? -27.060 26.146 -7.808 1.00 85.88 187 ALA A N 1
ATOM 1387 C CA . ALA A 1 187 ? -27.018 25.312 -6.609 1.00 85.88 187 ALA A CA 1
ATOM 1388 C C . ALA A 1 187 ? -27.018 26.114 -5.300 1.00 85.88 187 ALA A C 1
ATOM 1390 O O . ALA A 1 187 ? -27.646 25.684 -4.336 1.00 85.88 187 ALA A O 1
ATOM 1391 N N . PHE A 1 188 ? -26.319 27.252 -5.254 1.00 84.38 188 PHE A N 1
ATOM 1392 C CA . PHE A 1 188 ? -26.088 27.995 -4.008 1.00 84.38 188 PHE A CA 1
ATOM 1393 C C . PHE A 1 188 ? -26.841 29.325 -3.915 1.00 84.38 188 PHE A C 1
ATOM 1395 O O . PHE A 1 188 ? -26.867 29.911 -2.838 1.00 84.38 188 PHE A O 1
ATOM 1402 N N . ASN A 1 189 ? -27.409 29.819 -5.021 1.00 84.88 189 ASN A N 1
ATOM 1403 C CA . ASN A 1 189 ? -28.220 31.038 -5.106 1.00 84.88 189 ASN A CA 1
ATOM 1404 C C . ASN A 1 189 ? -27.655 32.237 -4.312 1.00 84.88 189 ASN A C 1
ATOM 1406 O O . ASN A 1 189 ? -28.364 32.918 -3.576 1.00 84.88 189 ASN A O 1
ATOM 1410 N N . SER A 1 190 ? -26.344 32.467 -4.420 1.00 85.00 190 SER A N 1
ATOM 1411 C CA . SER A 1 190 ? -25.639 33.521 -3.685 1.00 85.00 190 SER A CA 1
ATOM 1412 C C . SER A 1 190 ? -25.049 34.549 -4.652 1.00 85.00 190 SER A C 1
ATOM 1414 O O . SER A 1 190 ? -24.520 34.150 -5.699 1.00 85.00 190 SER A O 1
ATOM 1416 N N . PRO A 1 191 ? -25.046 35.853 -4.295 1.00 83.50 191 PRO A N 1
ATOM 1417 C CA . PRO A 1 191 ? -24.520 36.920 -5.150 1.00 83.50 191 PRO A CA 1
ATOM 1418 C C . PRO A 1 191 ? -23.096 36.670 -5.654 1.00 83.50 191 PRO A C 1
ATOM 1420 O O . PRO A 1 191 ? -22.768 36.991 -6.794 1.00 83.50 191 PRO A O 1
ATOM 1423 N N . ARG A 1 192 ? -22.265 36.007 -4.839 1.00 83.38 192 ARG A N 1
ATOM 1424 C CA . ARG A 1 192 ? -20.888 35.640 -5.190 1.00 83.38 192 ARG A CA 1
ATOM 1425 C C . ARG A 1 192 ? -20.805 34.598 -6.309 1.00 83.38 192 ARG A C 1
ATOM 1427 O O . ARG A 1 192 ? -19.911 34.687 -7.142 1.00 83.38 192 ARG A O 1
ATOM 1434 N N . TYR A 1 193 ? -21.687 33.597 -6.316 1.00 83.81 193 TYR A N 1
ATOM 1435 C CA . TYR A 1 193 ? -21.679 32.531 -7.329 1.00 83.81 193 TYR A CA 1
ATOM 1436 C C . TYR A 1 193 ? -22.441 32.923 -8.596 1.00 83.81 193 TYR A C 1
ATOM 1438 O O . TYR A 1 193 ? -22.129 32.412 -9.668 1.00 83.81 193 TYR A O 1
ATOM 1446 N N . CYS A 1 194 ? -23.416 33.821 -8.470 1.00 84.06 194 CYS A N 1
ATOM 1447 C CA . CYS A 1 194 ? -24.214 34.328 -9.582 1.00 84.06 194 CYS A CA 1
ATOM 1448 C C . CYS A 1 194 ? -23.643 35.594 -10.233 1.00 84.06 194 CYS A C 1
ATOM 1450 O O . CYS A 1 194 ? -24.219 36.070 -11.203 1.00 84.06 194 CYS A O 1
ATOM 1452 N N . CYS A 1 195 ? -22.533 36.137 -9.718 1.00 86.19 195 CYS A N 1
ATOM 1453 C CA . CYS A 1 195 ? -21.978 37.421 -10.152 1.00 86.19 195 CYS A CA 1
ATOM 1454 C C . CYS A 1 195 ? -23.023 38.554 -10.132 1.00 86.19 195 CYS A C 1
ATOM 1456 O O . CYS A 1 195 ? -23.157 39.303 -11.097 1.00 86.19 195 CYS A O 1
ATOM 1458 N N . THR A 1 196 ? -23.794 38.672 -9.047 1.00 85.56 196 THR A N 1
ATOM 1459 C CA . THR A 1 196 ? -24.823 39.714 -8.882 1.00 85.56 196 THR A CA 1
ATOM 1460 C C . THR A 1 196 ? -24.509 40.629 -7.695 1.00 85.56 196 THR A C 1
ATOM 1462 O O . THR A 1 196 ? -23.650 40.332 -6.860 1.00 85.56 196 THR A O 1
ATOM 1465 N N . GLY A 1 197 ? -25.177 41.786 -7.618 1.00 87.62 197 GLY A N 1
ATOM 1466 C CA . GLY A 1 197 ? -24.966 42.766 -6.547 1.00 87.62 197 GLY A CA 1
ATOM 1467 C C . GLY A 1 197 ? -23.527 43.294 -6.509 1.00 87.62 197 GLY A C 1
ATOM 1468 O O . GLY A 1 197 ? -23.002 43.745 -7.525 1.00 87.62 197 GLY A O 1
ATOM 1469 N N . SER A 1 198 ? -22.866 43.199 -5.350 1.00 80.69 198 SER A N 1
ATOM 1470 C CA . SER A 1 198 ? -21.469 43.631 -5.161 1.00 80.69 198 SER A CA 1
ATOM 1471 C C . SER A 1 198 ? -20.440 42.818 -5.959 1.00 80.69 198 SER A C 1
ATOM 1473 O O . SER A 1 198 ? -19.307 43.263 -6.120 1.00 80.69 198 SER A O 1
ATOM 1475 N N . PHE A 1 199 ? -20.828 41.658 -6.499 1.00 83.69 199 PHE A N 1
ATOM 1476 C CA . PHE A 1 199 ? -20.012 40.831 -7.395 1.00 83.69 199 PHE A CA 1
ATOM 1477 C C . PHE A 1 199 ? -20.409 41.009 -8.869 1.00 83.69 199 PHE A C 1
ATOM 1479 O O . PHE A 1 199 ? -20.055 40.188 -9.704 1.00 83.69 199 PHE A O 1
ATOM 1486 N N . GLY A 1 200 ? -21.151 42.067 -9.203 1.00 82.50 200 GLY A N 1
ATOM 1487 C CA . GLY A 1 200 ? -21.661 42.332 -10.548 1.00 82.50 200 GLY A CA 1
ATOM 1488 C C . GLY A 1 200 ? -20.653 42.901 -11.544 1.00 82.50 200 GLY A C 1
ATOM 1489 O O . GLY A 1 200 ? -21.058 43.238 -12.647 1.00 82.50 200 GLY A O 1
ATOM 1490 N N . THR A 1 201 ? -19.371 43.033 -11.200 1.00 81.81 201 THR A N 1
ATOM 1491 C CA . THR A 1 201 ? -18.339 43.568 -12.106 1.00 81.81 201 THR A CA 1
ATOM 1492 C C . THR A 1 201 ? -17.268 42.520 -12.422 1.00 81.81 201 THR A C 1
ATOM 1494 O O . THR A 1 201 ? -17.009 41.653 -11.580 1.00 81.81 201 THR A O 1
ATOM 1497 N N . PRO A 1 202 ? -16.582 42.606 -13.580 1.00 77.12 202 PRO A N 1
ATOM 1498 C CA . PRO A 1 202 ? -15.492 41.687 -13.929 1.00 77.12 202 PRO A CA 1
ATOM 1499 C C . PRO A 1 202 ? -14.353 41.650 -12.896 1.00 77.12 202 PRO A C 1
ATOM 1501 O O . PRO A 1 202 ? -13.720 40.618 -12.697 1.00 77.12 202 PRO A O 1
ATOM 1504 N N . GLN A 1 203 ? -14.093 42.766 -12.204 1.00 79.94 203 GLN A N 1
ATOM 1505 C CA . GLN A 1 203 ? -13.057 42.857 -11.170 1.00 79.94 203 GLN A CA 1
ATOM 1506 C C . GLN A 1 203 ? -13.479 42.174 -9.858 1.00 79.94 203 GLN A C 1
ATOM 1508 O O . GLN A 1 203 ? -12.628 41.644 -9.134 1.00 79.94 203 GLN A O 1
ATOM 1513 N N . ALA A 1 204 ? -14.780 42.182 -9.549 1.00 82.00 204 ALA A N 1
ATOM 1514 C CA . ALA A 1 204 ? -15.327 41.623 -8.317 1.00 82.00 204 ALA A CA 1
ATOM 1515 C C . ALA A 1 204 ? -15.725 40.145 -8.460 1.00 82.00 204 ALA A C 1
ATOM 1517 O O . ALA A 1 204 ? -15.480 39.362 -7.537 1.00 82.00 204 ALA A O 1
ATOM 1518 N N . CYS A 1 205 ? -16.291 39.726 -9.600 1.00 82.38 205 CYS A N 1
ATOM 1519 C CA . CYS A 1 205 ? -16.632 38.322 -9.811 1.00 82.38 205 CYS A CA 1
ATOM 1520 C C . CYS A 1 205 ? -15.422 37.508 -10.265 1.00 82.38 205 CYS A C 1
ATOM 1522 O O . CYS A 1 205 ? -15.054 37.475 -11.439 1.00 82.38 205 CYS A O 1
ATOM 1524 N N . LYS A 1 206 ? -14.812 36.809 -9.310 1.00 82.69 206 LYS A N 1
ATOM 1525 C CA . LYS A 1 206 ? -13.665 35.933 -9.557 1.00 82.69 206 LYS A CA 1
ATOM 1526 C C . LYS A 1 206 ? -14.099 34.474 -9.729 1.00 82.69 206 LYS A C 1
ATOM 1528 O O . LYS A 1 206 ? -15.064 34.049 -9.087 1.00 82.69 206 LYS A O 1
ATOM 1533 N N . PRO A 1 207 ? -13.360 33.671 -10.520 1.00 82.38 207 PRO A N 1
ATOM 1534 C CA . PRO A 1 207 ? -13.657 32.255 -10.690 1.00 82.38 207 PRO A CA 1
ATOM 1535 C C . PRO A 1 207 ? -13.618 31.521 -9.344 1.00 82.38 207 PRO A C 1
ATOM 1537 O O . PRO A 1 207 ? -12.650 31.608 -8.581 1.00 82.38 207 PRO A O 1
ATOM 1540 N N . THR A 1 208 ? -14.684 30.780 -9.064 1.00 81.31 208 THR A N 1
ATOM 1541 C CA . THR A 1 208 ? -14.859 30.002 -7.835 1.00 81.31 208 THR A CA 1
ATOM 1542 C C . THR A 1 208 ? -14.262 28.605 -7.990 1.00 81.31 208 THR A C 1
ATOM 1544 O O . THR A 1 208 ? -13.910 28.190 -9.093 1.00 81.31 208 THR A O 1
ATOM 1547 N N . ALA A 1 209 ? -14.150 27.848 -6.893 1.00 78.69 209 ALA A N 1
ATOM 1548 C CA . ALA A 1 209 ? -13.684 26.460 -6.959 1.00 78.69 209 ALA A CA 1
ATOM 1549 C C . ALA A 1 209 ? -14.513 25.622 -7.955 1.00 78.69 209 ALA A C 1
ATOM 1551 O O . ALA A 1 209 ? -13.953 24.846 -8.721 1.00 78.69 209 ALA A O 1
ATOM 1552 N N . TYR A 1 210 ? -15.829 25.850 -8.015 1.00 76.94 210 TYR A N 1
ATOM 1553 C CA . TYR A 1 210 ? -16.739 25.139 -8.912 1.00 76.94 210 TYR A CA 1
ATOM 1554 C C . TYR A 1 210 ? -16.586 25.546 -10.382 1.00 76.94 210 TYR A C 1
ATOM 1556 O O . TYR A 1 210 ? -16.500 24.675 -11.245 1.00 76.94 210 TYR A O 1
ATOM 1564 N N . SER A 1 211 ? -16.490 26.847 -10.686 1.00 79.88 211 SER A N 1
ATOM 1565 C CA . SER A 1 211 ? -16.300 27.280 -12.079 1.00 79.88 211 SER A CA 1
ATOM 1566 C C . SER A 1 211 ? -14.929 26.864 -12.621 1.00 79.88 211 SER A C 1
ATOM 1568 O O . SER 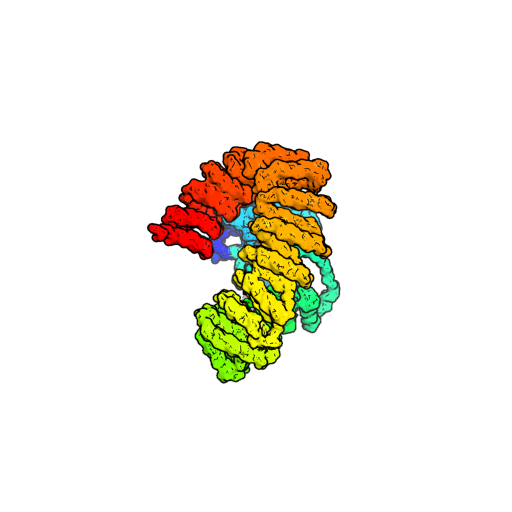A 1 211 ? -14.827 26.467 -13.779 1.00 79.88 211 SER A O 1
ATOM 1570 N N . LYS A 1 212 ? -13.890 26.809 -11.774 1.00 83.31 212 LYS A N 1
ATOM 1571 C CA . LYS A 1 212 ? -12.575 26.260 -12.151 1.00 83.31 212 LYS A CA 1
ATOM 1572 C C . LYS A 1 212 ? -12.633 24.782 -12.556 1.00 83.31 212 LYS A C 1
ATOM 1574 O O . LYS A 1 212 ? -11.919 24.401 -13.479 1.00 83.31 212 LYS A O 1
ATOM 1579 N N . ILE A 1 213 ? -13.489 23.965 -11.930 1.00 80.50 213 ILE A N 1
ATOM 1580 C CA . ILE A 1 213 ? -13.673 22.547 -12.304 1.00 80.50 213 ILE A CA 1
ATOM 1581 C C . ILE A 1 213 ? -14.237 22.442 -13.723 1.00 80.50 213 ILE A C 1
ATOM 1583 O O . ILE A 1 213 ? -13.687 21.724 -14.560 1.00 80.50 213 ILE A O 1
ATOM 1587 N N . PHE A 1 214 ? -15.297 23.198 -14.019 1.00 82.06 214 PHE A N 1
ATOM 1588 C CA . PHE A 1 214 ? -15.888 23.209 -15.358 1.00 82.06 214 PHE A CA 1
ATOM 1589 C C . PHE A 1 214 ? -14.934 23.798 -16.395 1.00 82.06 214 PHE A C 1
ATOM 1591 O O . PHE A 1 214 ? -14.827 23.253 -17.491 1.00 82.06 214 PHE A O 1
ATOM 1598 N N . LYS A 1 215 ? -14.163 24.830 -16.035 1.00 85.88 215 LYS A N 1
ATOM 1599 C CA . LYS A 1 215 ? -13.162 25.424 -16.924 1.00 85.88 215 LYS A CA 1
ATOM 1600 C C . LYS A 1 215 ? -12.011 24.475 -17.248 1.00 85.88 215 LYS A C 1
ATOM 1602 O O . LYS A 1 215 ? -11.593 24.394 -18.398 1.00 85.88 215 LYS A O 1
ATOM 1607 N N . ALA A 1 216 ? -11.520 23.726 -16.261 1.00 81.06 216 ALA A N 1
ATOM 1608 C CA . ALA A 1 216 ? -10.462 22.739 -16.465 1.00 81.06 216 ALA A CA 1
ATOM 1609 C C . ALA A 1 216 ? -10.909 21.604 -17.401 1.00 81.06 216 ALA A C 1
ATOM 1611 O O . ALA A 1 216 ? -10.130 21.122 -18.222 1.00 81.06 216 ALA A O 1
ATOM 1612 N N . ALA A 1 217 ? -12.172 21.187 -17.297 1.00 78.62 217 ALA A N 1
ATOM 1613 C CA . ALA A 1 217 ? -12.735 20.139 -18.141 1.00 78.62 217 ALA A CA 1
ATOM 1614 C C . ALA A 1 217 ? -13.191 20.645 -19.525 1.00 78.62 217 ALA A C 1
ATOM 1616 O O . ALA A 1 217 ? -13.124 19.891 -20.500 1.00 78.62 217 ALA A O 1
ATOM 1617 N N . CYS A 1 218 ? -13.595 21.914 -19.626 1.00 84.12 218 CYS A N 1
ATOM 1618 C CA . CYS A 1 218 ? -14.048 22.571 -20.850 1.00 84.12 218 CYS A CA 1
ATOM 1619 C C . CYS A 1 218 ? -13.335 23.932 -21.050 1.00 84.12 218 CYS A C 1
ATOM 1621 O O . CYS A 1 218 ? -13.956 24.981 -20.874 1.00 84.12 218 CYS A O 1
ATOM 1623 N N . PRO A 1 219 ? -12.051 23.962 -21.463 1.00 83.62 219 PRO A N 1
ATOM 1624 C CA . PRO A 1 219 ? -11.287 25.215 -21.557 1.00 83.62 219 PRO A CA 1
ATOM 1625 C C . PRO A 1 219 ? -11.862 26.242 -22.542 1.00 83.62 219 PRO A C 1
ATOM 1627 O O . PRO A 1 219 ? -11.648 27.437 -22.371 1.00 83.62 219 PRO A O 1
ATOM 1630 N N . LYS A 1 220 ? -12.606 25.769 -23.553 1.00 84.88 220 LYS A N 1
ATOM 1631 C CA . LYS A 1 220 ? -13.240 26.572 -24.613 1.00 84.88 220 LYS A CA 1
ATOM 1632 C C . LYS A 1 220 ? -14.742 26.804 -24.405 1.00 84.88 220 LYS A C 1
ATOM 1634 O O . LYS A 1 220 ? -15.478 26.989 -25.374 1.00 84.88 220 LYS A O 1
ATOM 1639 N N . ALA A 1 221 ? -15.207 26.698 -23.166 1.00 86.31 221 ALA A N 1
ATOM 1640 C CA . ALA A 1 221 ? -16.573 27.016 -22.780 1.00 86.31 221 ALA A CA 1
ATOM 1641 C C . ALA A 1 221 ? -16.561 28.008 -21.612 1.00 86.31 221 ALA A C 1
ATOM 1643 O O . ALA A 1 221 ? -15.624 28.007 -20.805 1.00 86.31 221 ALA A O 1
ATOM 1644 N N . TYR A 1 222 ? -17.612 28.820 -21.515 1.00 86.31 222 TYR A N 1
ATOM 1645 C CA . TYR A 1 222 ? -17.833 29.703 -20.377 1.00 86.31 222 TYR A CA 1
ATOM 1646 C C . TYR A 1 222 ? -18.142 28.887 -19.129 1.00 86.31 222 TYR A C 1
ATOM 1648 O O . TYR A 1 222 ? -19.079 28.088 -19.114 1.00 86.31 222 TYR A O 1
ATOM 1656 N N . SER A 1 223 ? -17.385 29.128 -18.064 1.00 84.56 223 SER A N 1
ATOM 1657 C CA . SER A 1 223 ? -17.600 28.504 -16.755 1.00 84.56 223 SER A CA 1
ATOM 1658 C C . SER A 1 223 ? -18.255 29.429 -15.719 1.00 84.56 223 SER A C 1
ATOM 1660 O O . SER A 1 223 ? -18.771 28.947 -14.709 1.00 84.56 223 SER A O 1
ATOM 1662 N N . TYR A 1 224 ? -18.234 30.747 -15.949 1.00 84.44 224 TYR A N 1
ATOM 1663 C CA . TYR A 1 224 ? -18.908 31.791 -15.164 1.00 84.44 224 TYR A CA 1
ATOM 1664 C C . TYR A 1 224 ? -19.107 33.051 -16.032 1.00 84.44 224 TYR A C 1
ATOM 1666 O O . TYR A 1 224 ? -18.553 33.125 -17.122 1.00 84.44 224 TYR A O 1
ATOM 1674 N N . ALA A 1 225 ? -19.875 34.040 -15.563 1.00 78.94 225 ALA A N 1
ATOM 1675 C CA . ALA A 1 225 ? -20.375 35.152 -16.386 1.00 78.94 225 ALA A CA 1
ATOM 1676 C C . ALA A 1 225 ? -19.317 36.056 -17.066 1.00 78.94 225 ALA A C 1
ATOM 1678 O O . ALA A 1 225 ? -19.646 36.681 -18.064 1.00 78.94 225 ALA A O 1
ATOM 1679 N N . TYR A 1 226 ? -18.074 36.126 -16.566 1.00 80.56 226 TYR A N 1
ATOM 1680 C CA . TYR A 1 226 ? -17.010 36.999 -17.107 1.00 80.56 226 TYR A CA 1
ATOM 1681 C C . TYR A 1 226 ? -15.773 36.208 -17.576 1.00 80.56 226 TYR A C 1
ATOM 1683 O O . TYR A 1 226 ? -14.632 36.639 -17.406 1.00 80.56 226 TYR A O 1
ATOM 1691 N N . ASP A 1 227 ? -15.987 35.002 -18.108 1.00 77.56 227 ASP A N 1
ATOM 1692 C CA . ASP A 1 227 ? -14.951 34.079 -18.605 1.00 77.56 227 ASP A CA 1
ATOM 1693 C C . ASP A 1 227 ? -14.599 34.329 -20.091 1.00 77.56 227 ASP A C 1
ATOM 1695 O O . ASP A 1 227 ? -14.510 33.406 -20.901 1.00 77.56 227 ASP A O 1
ATOM 1699 N N . ASP A 1 228 ? -14.429 35.595 -20.472 1.00 67.44 228 ASP A N 1
ATOM 1700 C CA . ASP A 1 228 ? -14.355 36.032 -21.876 1.00 67.44 228 ASP A CA 1
ATOM 1701 C C . ASP A 1 228 ? -13.059 35.661 -22.637 1.00 67.44 228 ASP A C 1
ATOM 1703 O O . ASP A 1 228 ? -13.155 35.246 -23.796 1.00 67.44 228 ASP A O 1
ATOM 1707 N N . PRO A 1 229 ? -11.835 35.740 -22.060 1.00 65.56 229 PRO A N 1
ATOM 1708 C CA . PRO A 1 229 ? -10.593 35.725 -22.853 1.00 65.56 229 PRO A CA 1
ATOM 1709 C C . PRO A 1 229 ? -10.306 34.431 -23.628 1.00 65.56 229 PRO A C 1
ATOM 1711 O O . PRO A 1 229 ? -9.469 34.423 -24.528 1.00 65.56 229 PRO A O 1
ATOM 1714 N N . THR A 1 230 ? -10.948 33.321 -23.253 1.00 68.38 230 THR A N 1
ATOM 1715 C CA . THR A 1 230 ? -10.684 31.979 -23.807 1.00 68.38 230 THR A CA 1
ATOM 1716 C C . THR A 1 230 ? -11.940 31.244 -24.285 1.00 68.38 230 THR A C 1
ATOM 1718 O O . THR A 1 230 ? -11.821 30.145 -24.829 1.00 68.38 230 THR A O 1
ATOM 1721 N N . SER A 1 231 ? -13.127 31.834 -24.094 1.00 79.62 231 SER A N 1
ATOM 1722 C CA . SER A 1 231 ? -14.421 31.162 -24.306 1.00 79.62 231 SER A CA 1
ATOM 1723 C C . SER A 1 231 ? -15.230 31.728 -25.469 1.00 79.62 231 SER A C 1
ATOM 1725 O O . SER A 1 231 ? -16.085 31.016 -25.990 1.00 79.62 231 SER A O 1
ATOM 1727 N N . ILE A 1 232 ? -14.945 32.963 -25.900 1.00 83.94 232 ILE A N 1
ATOM 1728 C CA . ILE A 1 232 ? -15.544 33.554 -27.101 1.00 83.94 232 ILE A CA 1
ATOM 1729 C C . ILE A 1 232 ? -14.697 33.184 -28.313 1.00 83.94 232 ILE A C 1
ATOM 1731 O O . ILE A 1 232 ? -13.493 33.456 -28.357 1.00 83.94 232 ILE A O 1
ATOM 1735 N N . ALA A 1 233 ? -15.333 32.612 -29.329 1.00 86.69 233 ALA A N 1
ATOM 1736 C CA . ALA A 1 233 ? -14.718 32.393 -30.624 1.00 86.69 233 ALA A CA 1
ATOM 1737 C C . ALA A 1 233 ? -15.316 33.344 -31.666 1.00 86.69 233 ALA A C 1
ATOM 1739 O O . ALA A 1 233 ? -16.496 33.692 -31.626 1.00 86.69 233 ALA A O 1
ATOM 1740 N N . THR A 1 234 ? -14.482 33.759 -32.618 1.00 89.12 234 THR A N 1
ATOM 1741 C CA . THR A 1 234 ? -14.902 34.610 -33.731 1.00 89.12 234 THR A CA 1
ATOM 1742 C C . THR A 1 234 ? -14.657 33.927 -35.065 1.00 89.12 234 THR A C 1
ATOM 1744 O O . THR A 1 234 ? -13.759 33.095 -35.211 1.00 89.12 234 THR A O 1
ATOM 1747 N N . CYS A 1 235 ? -15.493 34.216 -36.053 1.00 87.94 235 CYS A N 1
ATOM 1748 C CA . CYS A 1 235 ? -15.311 33.740 -37.421 1.00 87.94 235 CYS A CA 1
ATOM 1749 C C . CYS A 1 235 ? -15.960 34.736 -38.380 1.00 87.94 235 CYS A C 1
ATOM 1751 O O . CYS A 1 235 ? -16.933 35.384 -38.018 1.00 87.94 235 CYS A O 1
ATOM 1753 N N . THR A 1 236 ? -15.422 34.892 -39.581 1.00 84.38 236 THR A N 1
ATOM 1754 C CA . THR A 1 236 ? -15.981 35.792 -40.590 1.00 84.38 236 THR A CA 1
ATOM 1755 C C . THR A 1 236 ? -16.656 34.963 -41.673 1.00 84.38 236 THR A C 1
ATOM 1757 O O . THR A 1 236 ? -16.006 34.126 -42.307 1.00 84.38 236 THR A O 1
ATOM 1760 N N . ARG A 1 237 ? -17.954 35.210 -41.899 1.00 77.69 237 ARG A N 1
ATOM 1761 C CA . ARG A 1 237 ? -18.757 34.605 -42.981 1.00 77.69 237 ARG A CA 1
ATOM 1762 C C . ARG A 1 237 ? -18.698 33.071 -42.977 1.00 77.69 237 ARG A C 1
ATOM 1764 O O . ARG A 1 237 ? -18.511 32.437 -44.015 1.00 77.69 237 ARG A O 1
ATOM 1771 N N . GLY A 1 238 ? -18.795 32.473 -41.790 1.00 83.06 238 GLY A N 1
ATOM 1772 C CA . GLY A 1 238 ? -18.773 31.021 -41.613 1.00 83.06 238 GLY A CA 1
ATOM 1773 C C . GLY A 1 238 ? -20.155 30.387 -41.724 1.00 83.06 238 GLY A C 1
ATOM 1774 O O . GLY A 1 238 ? -21.164 31.029 -41.476 1.00 83.06 238 GLY A O 1
ATOM 1775 N N . ASN A 1 239 ? -20.197 29.096 -42.047 1.00 88.44 239 ASN A N 1
ATOM 1776 C CA . ASN A 1 239 ? -21.332 28.230 -41.727 1.00 88.44 239 ASN A CA 1
ATOM 1777 C C . ASN A 1 239 ? -21.000 27.430 -40.465 1.00 88.44 239 ASN A C 1
ATOM 1779 O O . ASN A 1 239 ? -19.829 27.187 -40.184 1.00 88.44 239 ASN A O 1
ATOM 1783 N N . TYR A 1 240 ? -22.001 26.994 -39.706 1.00 91.25 240 TYR A N 1
ATOM 1784 C CA . TYR A 1 240 ? -21.783 26.437 -38.368 1.00 91.25 240 TYR A CA 1
ATOM 1785 C C . TYR A 1 240 ? -22.306 25.011 -38.245 1.00 91.25 240 TYR A C 1
ATOM 1787 O O . TYR A 1 240 ? -23.398 24.687 -38.702 1.00 91.25 240 TYR A O 1
ATOM 1795 N N . LEU A 1 241 ? -21.529 24.134 -37.617 1.00 90.19 241 LEU A N 1
ATOM 1796 C CA . LEU A 1 241 ? -21.925 22.771 -37.279 1.00 90.19 241 LEU A CA 1
ATOM 1797 C C . LEU A 1 241 ? -22.073 22.653 -35.762 1.00 90.19 241 LEU A C 1
ATOM 1799 O O . LEU A 1 241 ? -21.084 22.744 -35.032 1.00 90.19 241 LEU A O 1
ATOM 1803 N N . LEU A 1 242 ? -23.294 22.398 -35.300 1.00 89.81 242 LEU A N 1
ATOM 1804 C CA . LEU A 1 242 ? -23.615 22.132 -33.904 1.00 89.81 242 LEU A CA 1
ATOM 1805 C C . LEU A 1 242 ? -23.756 20.618 -33.688 1.00 89.81 242 LEU A C 1
ATOM 1807 O O . LEU A 1 242 ? -24.647 19.983 -34.248 1.00 89.81 242 LEU A O 1
ATOM 1811 N N . SER A 1 243 ? -22.867 20.012 -32.897 1.00 86.19 243 SER A N 1
ATOM 1812 C CA . SER A 1 243 ? -22.864 18.557 -32.636 1.00 86.19 243 SER A CA 1
ATOM 1813 C C . SER A 1 243 ? -23.386 18.212 -31.236 1.00 86.19 243 SER A C 1
ATOM 1815 O O . SER A 1 243 ? -22.956 18.836 -30.268 1.00 86.19 243 SER A O 1
ATOM 1817 N N . ILE A 1 244 ? -24.252 17.190 -31.127 1.00 80.38 244 ILE A N 1
ATOM 1818 C CA . ILE A 1 244 ? -24.851 16.700 -29.865 1.00 80.38 244 ILE A CA 1
ATOM 1819 C C . ILE A 1 244 ? -24.815 15.151 -29.822 1.00 80.38 244 ILE A C 1
ATOM 1821 O O . ILE A 1 244 ? -25.565 14.536 -30.572 1.00 80.38 244 ILE A O 1
ATOM 1825 N N . PRO A 1 245 ? -23.982 14.482 -29.001 1.00 59.28 245 PRO A N 1
ATOM 1826 C CA . PRO A 1 245 ? -22.862 15.011 -28.260 1.00 59.28 245 PRO A CA 1
ATOM 1827 C C . PRO A 1 245 ? -21.627 15.083 -29.164 1.00 59.28 245 PRO A C 1
ATOM 1829 O O . PRO A 1 245 ? -21.437 14.277 -30.082 1.00 59.28 245 PRO A O 1
ATOM 1832 N N . PHE A 1 246 ? -20.728 16.018 -28.895 1.00 46.88 246 PHE A N 1
ATOM 1833 C CA . PHE A 1 246 ? -19.420 15.996 -29.536 1.00 46.88 246 PHE A CA 1
ATOM 1834 C C . PHE A 1 246 ? -18.510 14.950 -28.869 1.00 46.88 246 PHE A C 1
ATOM 1836 O O . PHE A 1 246 ? -17.905 15.209 -27.837 1.00 46.88 246 PHE A O 1
ATOM 1843 N N . LYS A 1 247 ? -18.388 13.758 -29.469 1.00 45.81 247 LYS A N 1
ATOM 1844 C CA . LYS A 1 247 ? -17.252 12.852 -29.226 1.00 45.81 247 LYS A CA 1
ATOM 1845 C C . LYS A 1 247 ? -16.241 13.032 -30.365 1.00 45.81 247 LYS A C 1
ATOM 1847 O O . LYS A 1 247 ? -16.584 12.689 -31.503 1.00 45.81 247 LYS A O 1
ATOM 1852 N N . PRO A 1 248 ? -15.024 13.556 -30.137 1.00 37.94 248 PRO A N 1
ATOM 1853 C CA . PRO A 1 248 ? -13.958 13.365 -31.113 1.00 37.94 248 PRO A CA 1
ATOM 1854 C C . PRO A 1 248 ? -13.673 11.858 -31.222 1.00 37.94 248 PRO A C 1
ATOM 1856 O O . PRO A 1 248 ? -13.844 11.124 -30.247 1.00 37.94 248 PRO A O 1
ATOM 1859 N N . LYS A 1 249 ? -13.249 11.367 -32.394 1.00 29.17 249 LYS A N 1
ATOM 1860 C CA . LYS A 1 249 ? -12.617 10.040 -32.467 1.00 29.17 249 LYS A CA 1
ATOM 1861 C C . LYS A 1 249 ? -11.404 10.082 -31.530 1.00 29.17 249 LYS A C 1
ATOM 1863 O O . LYS A 1 249 ? -10.420 10.737 -31.857 1.00 29.17 249 LYS A O 1
ATOM 1868 N N . LEU A 1 250 ? -11.492 9.444 -30.362 1.00 31.22 250 LEU A N 1
ATOM 1869 C CA . LEU A 1 250 ? -10.347 9.284 -29.473 1.00 31.22 250 LEU A CA 1
ATOM 1870 C C . LEU A 1 250 ? -9.447 8.183 -30.040 1.00 31.22 250 LEU A C 1
ATOM 1872 O O . LEU A 1 250 ? -9.766 6.999 -29.971 1.00 31.22 250 LEU A O 1
ATOM 1876 N N . SER A 1 251 ? -8.302 8.592 -30.577 1.00 25.42 251 SER A N 1
ATOM 1877 C CA . SER A 1 251 ? -7.062 7.823 -30.468 1.00 25.42 251 SER A CA 1
ATOM 1878 C C . SER A 1 251 ? -6.752 7.567 -28.981 1.00 25.42 251 SER A C 1
ATOM 1880 O O . SER A 1 251 ? -7.123 8.403 -28.154 1.00 25.42 251 SER A O 1
ATOM 1882 N N . PRO A 1 252 ? -6.088 6.457 -28.611 1.00 26.97 252 PRO A N 1
ATOM 1883 C CA . PRO A 1 252 ? -5.901 6.036 -27.220 1.00 26.97 252 PRO A CA 1
ATOM 1884 C C . PRO A 1 252 ? -4.995 7.012 -26.452 1.00 26.97 252 PRO A C 1
ATOM 1886 O O . PRO A 1 252 ? -3.778 6.867 -26.395 1.00 26.97 252 PRO A O 1
ATOM 1889 N N . LEU A 1 253 ? -5.618 8.044 -25.893 1.00 30.09 253 LEU A N 1
ATOM 1890 C CA . LEU A 1 253 ?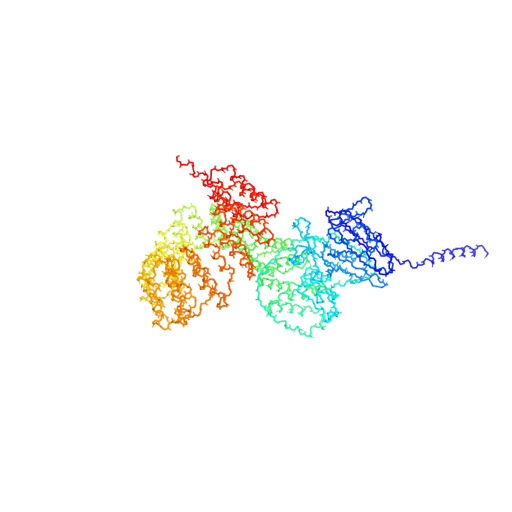 -5.026 9.144 -25.141 1.00 30.09 253 LEU A CA 1
ATOM 1891 C C . LEU A 1 253 ? -6.140 9.739 -24.269 1.00 30.09 253 LEU A C 1
ATOM 1893 O O . LEU A 1 253 ? -6.799 10.685 -24.682 1.00 30.09 253 LEU A O 1
ATOM 1897 N N . ALA A 1 254 ? -6.403 9.132 -23.107 1.00 26.02 254 ALA A N 1
ATOM 1898 C CA . ALA A 1 254 ? -6.889 9.810 -21.893 1.00 26.02 254 ALA A CA 1
ATOM 1899 C C . ALA A 1 254 ? -7.325 8.787 -20.830 1.00 26.02 254 ALA A C 1
ATOM 1901 O O . ALA A 1 254 ? -8.512 8.618 -20.589 1.00 26.02 254 ALA A O 1
ATOM 1902 N N . PHE A 1 255 ? -6.371 8.146 -20.159 1.00 23.91 255 PHE A N 1
ATOM 1903 C CA . PHE A 1 255 ? -6.557 7.713 -18.774 1.00 23.91 255 PHE A CA 1
ATOM 1904 C C . PHE A 1 255 ? -5.205 7.763 -18.072 1.00 23.91 255 PHE A C 1
ATOM 1906 O O . PHE A 1 255 ? -4.266 7.103 -18.510 1.00 23.91 255 PHE A O 1
ATOM 1913 N N . LEU A 1 256 ? -5.133 8.607 -17.039 1.00 24.44 256 LEU A N 1
ATOM 1914 C CA . LEU A 1 256 ? -4.459 8.427 -15.747 1.00 24.44 256 LEU A CA 1
ATOM 1915 C C . LEU A 1 256 ? -4.117 9.806 -15.172 1.00 24.44 256 LEU A C 1
ATOM 1917 O O . LEU A 1 256 ? -3.229 10.491 -15.667 1.00 24.44 256 LEU A O 1
ATOM 1921 N N . SER A 1 257 ? -4.828 10.196 -14.118 1.00 27.14 257 SER A N 1
ATOM 1922 C CA . SER A 1 257 ? -4.182 10.635 -12.879 1.00 27.14 257 SER A CA 1
ATOM 1923 C C . SER A 1 257 ? -5.240 10.838 -11.798 1.00 27.14 257 SER A C 1
ATOM 1925 O O . SER A 1 257 ? -5.995 11.810 -11.797 1.00 27.14 257 SER A O 1
ATOM 1927 N N . THR A 1 258 ? -5.292 9.873 -10.888 1.00 26.61 258 THR A N 1
ATOM 1928 C CA . THR A 1 258 ? -5.644 10.072 -9.486 1.00 26.61 258 THR A CA 1
ATOM 1929 C C . THR A 1 258 ? -4.427 10.663 -8.765 1.00 26.61 258 THR A C 1
ATOM 1931 O O . THR A 1 258 ? -3.326 10.126 -8.864 1.00 26.61 258 THR A O 1
ATOM 1934 N N . HIS A 1 259 ? -4.645 11.762 -8.045 1.00 29.72 259 HIS A N 1
ATOM 1935 C CA . HIS A 1 259 ? -3.724 12.402 -7.091 1.00 29.72 259 HIS A CA 1
ATOM 1936 C C . HIS A 1 259 ? -3.396 11.489 -5.880 1.00 29.72 259 HIS A C 1
ATOM 1938 O O . HIS A 1 259 ? -4.169 10.562 -5.631 1.00 29.72 259 HIS A O 1
ATOM 1944 N N . PRO A 1 260 ? -2.296 11.727 -5.115 1.00 34.53 260 PRO A N 1
ATOM 1945 C CA . PRO A 1 260 ? -2.336 12.697 -3.998 1.00 34.53 260 PRO A CA 1
ATOM 1946 C C . PRO A 1 260 ? -1.067 13.553 -3.719 1.00 34.53 260 PRO A C 1
ATOM 1948 O O . PRO A 1 260 ? 0.043 13.048 -3.640 1.00 34.53 260 PRO A O 1
ATOM 1951 N N . GLN A 1 261 ? -1.351 14.835 -3.426 1.00 28.50 261 GLN A N 1
ATOM 1952 C CA . GLN A 1 261 ? -0.841 15.717 -2.348 1.00 28.50 261 GLN A CA 1
ATOM 1953 C C . GLN A 1 261 ? 0.478 16.544 -2.413 1.00 28.50 261 GLN A C 1
ATOM 1955 O O . GLN A 1 261 ? 1.580 16.026 -2.507 1.00 28.50 261 GLN A O 1
ATOM 1960 N N . ASN A 1 262 ? 0.259 17.850 -2.138 1.00 25.17 262 ASN A N 1
ATOM 1961 C CA . ASN A 1 262 ? 0.999 18.822 -1.301 1.00 25.17 262 ASN A CA 1
ATOM 1962 C C . ASN A 1 262 ? 2.350 19.423 -1.747 1.00 25.17 262 ASN A C 1
ATOM 1964 O O . ASN A 1 262 ? 3.397 18.852 -1.483 1.00 25.17 262 ASN A O 1
ATOM 1968 N N . GLN A 1 263 ? 2.324 20.684 -2.216 1.00 24.52 263 GLN A N 1
ATOM 1969 C CA . GLN A 1 263 ? 2.807 21.892 -1.496 1.00 24.52 263 GLN A CA 1
ATOM 1970 C C . GLN A 1 263 ? 2.604 23.172 -2.354 1.00 24.52 263 GLN A C 1
ATOM 1972 O O . GLN A 1 263 ? 2.588 23.082 -3.582 1.00 24.52 263 GLN A O 1
ATOM 1977 N N . PRO A 1 264 ? 2.415 24.365 -1.748 1.00 31.95 264 PRO A N 1
ATOM 1978 C CA . PRO A 1 264 ? 2.243 25.621 -2.473 1.00 31.95 264 PRO A CA 1
ATOM 1979 C C . PRO A 1 264 ? 3.612 26.211 -2.834 1.00 31.95 264 PRO A C 1
ATOM 1981 O O . PRO A 1 264 ? 4.303 26.753 -1.974 1.00 31.95 264 PRO A O 1
ATOM 1984 N N . HIS A 1 265 ? 4.006 26.140 -4.104 1.00 24.81 265 HIS A N 1
ATOM 1985 C CA . HIS A 1 265 ? 5.167 26.880 -4.596 1.00 24.81 265 HIS A CA 1
ATOM 1986 C C . HIS A 1 265 ? 4.711 28.135 -5.342 1.00 24.81 265 HIS A C 1
ATOM 1988 O O . HIS A 1 265 ? 3.886 28.074 -6.251 1.00 24.81 265 HIS A O 1
ATOM 1994 N N . GLN A 1 266 ? 5.225 29.275 -4.882 1.00 26.75 266 GLN A N 1
ATOM 1995 C CA . GLN A 1 266 ? 5.038 30.611 -5.439 1.00 26.75 266 GLN A CA 1
ATOM 1996 C C . GLN A 1 266 ? 5.352 30.639 -6.942 1.00 26.75 266 GLN A C 1
ATOM 1998 O O . GLN A 1 266 ? 6.426 30.212 -7.363 1.00 26.75 266 GLN A O 1
ATOM 2003 N N . GLU A 1 267 ? 4.444 31.203 -7.740 1.00 28.48 267 GLU A N 1
ATOM 2004 C CA . GLU A 1 267 ? 4.757 31.660 -9.094 1.00 28.48 267 GLU A CA 1
ATOM 2005 C C . GLU A 1 267 ? 5.721 32.856 -9.000 1.00 28.48 267 GLU A C 1
ATOM 2007 O O . GLU A 1 267 ? 5.362 33.925 -8.505 1.00 28.48 267 GLU A O 1
ATOM 2012 N N . LEU A 1 268 ? 6.958 32.672 -9.468 1.00 24.50 268 LEU A N 1
ATOM 2013 C CA . LEU A 1 268 ? 7.855 33.765 -9.848 1.00 24.50 268 LEU A CA 1
ATOM 2014 C C . LEU A 1 268 ? 7.531 34.180 -11.298 1.00 24.50 268 LEU A C 1
ATOM 2016 O O . LEU A 1 268 ? 7.375 33.302 -12.149 1.00 24.50 268 LEU A O 1
ATOM 2020 N N . PRO A 1 269 ? 7.436 35.485 -11.613 1.00 32.22 269 PRO A N 1
ATOM 2021 C CA . PRO A 1 269 ? 7.120 35.950 -12.959 1.00 32.22 269 PRO A CA 1
ATOM 2022 C C . PRO A 1 269 ? 8.293 35.715 -13.923 1.00 32.22 269 PRO A C 1
ATOM 2024 O O . PRO A 1 269 ? 9.436 36.066 -13.632 1.00 32.22 269 PRO A O 1
ATOM 2027 N N . LEU A 1 270 ? 8.001 35.151 -15.099 1.00 31.11 270 LEU A N 1
ATOM 2028 C CA . LEU A 1 270 ? 8.926 35.090 -16.234 1.00 31.11 270 LEU A CA 1
ATOM 2029 C C . LEU A 1 270 ? 9.280 36.514 -16.706 1.00 31.11 270 LEU A C 1
ATOM 2031 O O . LEU A 1 270 ? 8.406 37.359 -16.896 1.00 31.11 270 LEU A O 1
ATOM 2035 N N . ASN A 1 271 ? 10.578 36.770 -16.884 1.00 31.34 271 ASN A N 1
ATOM 2036 C CA . ASN A 1 271 ? 11.147 38.075 -17.225 1.00 31.34 271 ASN A CA 1
ATOM 2037 C C . ASN A 1 271 ? 10.622 38.646 -18.557 1.00 31.34 271 ASN A C 1
ATOM 2039 O O . ASN A 1 271 ? 10.616 37.982 -19.593 1.00 31.34 271 ASN A O 1
ATOM 2043 N N . HIS A 1 272 ? 10.323 39.948 -18.546 1.00 36.47 272 HIS A N 1
ATOM 2044 C CA . HIS A 1 272 ? 9.863 40.797 -19.657 1.00 36.47 272 HIS A CA 1
ATOM 2045 C C . HIS A 1 272 ? 10.831 40.951 -20.864 1.00 36.47 272 HIS A C 1
ATOM 2047 O O . HIS A 1 272 ? 10.670 41.869 -21.664 1.00 36.47 272 HIS A O 1
ATOM 2053 N N . GLN A 1 273 ? 11.823 40.073 -21.053 1.00 38.06 273 GLN A N 1
ATOM 2054 C CA . GLN A 1 273 ? 12.826 40.194 -22.130 1.00 38.06 273 GLN A CA 1
ATOM 2055 C C . GLN A 1 273 ? 12.586 39.292 -23.360 1.00 38.06 273 GLN A C 1
ATOM 2057 O O . GLN A 1 273 ? 13.214 39.507 -24.393 1.00 38.06 273 GLN A O 1
ATOM 2062 N N . GLN A 1 274 ? 11.657 38.328 -23.320 1.00 44.12 274 GLN A N 1
ATOM 2063 C CA . GLN A 1 274 ? 11.436 37.375 -24.430 1.00 44.12 274 GLN A CA 1
ATOM 2064 C C . GLN A 1 274 ? 10.513 37.874 -25.563 1.00 44.12 274 GLN A C 1
ATOM 2066 O O . GLN A 1 274 ? 10.348 37.187 -26.570 1.00 44.12 274 GLN A O 1
ATOM 2071 N N . GLN A 1 275 ? 9.919 39.069 -25.455 1.00 44.31 275 GLN A N 1
ATOM 2072 C CA . GLN A 1 275 ? 8.916 39.548 -26.422 1.00 44.31 275 GLN A CA 1
ATOM 2073 C C . GLN A 1 275 ? 9.475 40.081 -27.760 1.00 44.31 275 GLN A C 1
ATOM 2075 O O . GLN A 1 275 ? 8.682 40.319 -28.665 1.00 44.31 275 GLN A O 1
ATOM 2080 N N . ASN A 1 276 ? 10.800 40.193 -27.938 1.00 43.06 276 ASN A N 1
ATOM 2081 C CA . ASN A 1 276 ? 11.414 40.792 -29.141 1.00 43.06 276 ASN A CA 1
ATOM 2082 C C . ASN A 1 276 ? 12.328 39.860 -29.968 1.00 43.06 276 ASN A C 1
ATOM 2084 O O . ASN A 1 276 ? 13.086 40.336 -30.812 1.00 43.06 276 ASN A O 1
ATOM 2088 N N . ILE A 1 277 ? 12.279 38.538 -29.775 1.00 54.19 277 ILE A N 1
ATOM 2089 C CA . ILE A 1 277 ? 13.169 37.605 -30.491 1.00 54.19 277 ILE A CA 1
ATOM 2090 C C . ILE A 1 277 ? 12.453 36.998 -31.705 1.00 54.19 277 ILE A C 1
ATOM 2092 O O . ILE A 1 277 ? 11.400 36.372 -31.585 1.00 54.19 277 ILE A O 1
ATOM 2096 N N . CYS A 1 278 ? 13.036 37.183 -32.893 1.00 51.78 278 CYS A N 1
ATOM 2097 C CA . CYS A 1 278 ? 12.493 36.676 -34.153 1.00 51.78 278 CYS A CA 1
ATOM 2098 C C . CYS A 1 278 ? 12.446 35.132 -34.162 1.00 51.78 278 CYS A C 1
ATOM 2100 O O . CYS A 1 278 ? 13.419 34.466 -33.803 1.00 51.78 278 CYS A O 1
ATOM 2102 N N . ILE A 1 279 ? 11.324 34.549 -34.609 1.00 59.41 279 ILE A N 1
ATOM 2103 C CA . ILE A 1 279 ? 11.070 33.087 -34.674 1.00 59.41 279 ILE A CA 1
ATOM 2104 C C . ILE A 1 279 ? 12.110 32.346 -35.536 1.00 59.41 279 ILE A C 1
ATOM 2106 O O . ILE A 1 279 ? 12.307 31.141 -35.392 1.00 59.41 279 ILE A O 1
ATOM 2110 N N . THR A 1 280 ? 12.815 33.063 -36.412 1.00 58.59 280 THR A N 1
ATOM 2111 C CA . THR A 1 280 ? 13.861 32.517 -37.284 1.00 58.59 280 THR A CA 1
ATOM 2112 C C . THR A 1 280 ? 15.152 32.147 -36.546 1.00 58.59 280 THR A C 1
ATOM 2114 O O . THR A 1 280 ? 15.963 31.402 -37.098 1.00 58.59 280 THR A O 1
ATOM 2117 N N . ASN A 1 281 ? 15.352 32.597 -35.301 1.00 69.88 281 ASN A N 1
ATOM 2118 C CA . ASN A 1 281 ? 16.557 32.296 -34.527 1.00 69.88 281 ASN A CA 1
ATOM 2119 C C . ASN A 1 281 ? 16.493 30.896 -33.881 1.00 69.88 281 ASN A C 1
ATOM 2121 O O . ASN A 1 281 ? 16.221 30.746 -32.689 1.00 69.88 281 ASN A O 1
ATOM 2125 N N . ARG A 1 282 ? 16.728 29.853 -34.689 1.00 70.19 282 ARG A N 1
ATOM 2126 C CA . ARG A 1 282 ? 16.641 28.443 -34.262 1.00 70.19 282 ARG A CA 1
ATOM 2127 C C . ARG A 1 282 ? 17.593 28.093 -33.114 1.00 70.19 282 ARG A C 1
ATOM 2129 O O . ARG A 1 282 ? 17.201 27.336 -32.235 1.00 70.19 282 ARG A O 1
ATOM 2136 N N . SER A 1 283 ? 18.801 28.659 -33.083 1.00 75.31 283 SER A N 1
ATOM 2137 C CA . SER A 1 283 ? 19.794 28.360 -32.040 1.00 75.31 283 SER A CA 1
ATOM 2138 C C . SER A 1 283 ? 19.385 28.894 -30.666 1.00 75.31 283 SER A C 1
ATOM 2140 O O . SER A 1 283 ? 19.617 28.219 -29.663 1.00 75.31 283 SER A O 1
ATOM 2142 N N . TYR A 1 284 ? 18.731 30.059 -30.614 1.00 80.19 284 TYR A N 1
ATOM 2143 C CA . TYR A 1 284 ? 18.200 30.618 -29.371 1.00 80.19 284 TYR A CA 1
ATOM 2144 C C . TYR A 1 284 ? 17.099 29.730 -28.781 1.00 80.19 284 TYR A C 1
ATOM 2146 O O . TYR A 1 284 ? 17.193 29.325 -27.626 1.00 80.19 284 TYR A O 1
ATOM 2154 N N . TRP A 1 285 ? 16.095 29.368 -29.587 1.00 78.50 285 TRP A N 1
ATOM 2155 C CA . TRP A 1 285 ? 14.978 28.541 -29.115 1.00 78.50 285 TRP A CA 1
ATOM 2156 C C . TRP A 1 285 ? 15.413 27.122 -28.737 1.00 78.50 285 TRP A C 1
ATOM 2158 O O . TRP A 1 285 ? 14.915 26.588 -27.750 1.00 78.50 285 TRP A O 1
ATOM 2168 N N . ASN A 1 286 ? 16.393 26.547 -29.446 1.00 80.56 286 ASN A N 1
ATOM 2169 C CA . ASN A 1 286 ? 16.992 25.268 -29.059 1.00 80.56 286 ASN A CA 1
ATOM 2170 C C . ASN A 1 286 ? 17.652 25.335 -27.685 1.00 80.56 286 ASN A C 1
ATOM 2172 O O . ASN A 1 286 ? 17.468 24.444 -26.859 1.00 80.56 286 ASN A O 1
ATOM 2176 N N . LYS A 1 287 ? 18.424 26.400 -27.441 1.00 82.94 287 LYS A N 1
ATOM 2177 C CA . LYS A 1 287 ? 19.105 26.606 -26.166 1.00 82.94 287 LYS A CA 1
ATOM 2178 C C . LYS A 1 287 ? 18.106 26.816 -25.032 1.00 82.94 287 LYS A C 1
ATOM 2180 O O . LYS A 1 287 ? 18.260 26.199 -23.989 1.00 82.94 287 LYS A O 1
ATOM 2185 N N . GLU A 1 288 ? 17.061 27.604 -25.258 1.00 83.06 288 GLU A N 1
ATOM 2186 C CA . GLU A 1 288 ? 16.024 27.858 -24.254 1.00 83.06 288 GLU A CA 1
ATOM 2187 C C . GLU A 1 288 ? 15.254 26.576 -23.892 1.00 83.06 288 GLU A C 1
ATOM 2189 O O . GLU A 1 288 ? 15.099 26.252 -22.716 1.00 83.06 288 GLU A O 1
ATOM 2194 N N . ILE A 1 289 ? 14.826 25.793 -24.892 1.00 81.00 289 ILE A N 1
ATOM 2195 C CA . ILE A 1 289 ? 14.154 24.501 -24.668 1.00 81.00 289 ILE A CA 1
ATOM 2196 C C . ILE A 1 289 ? 15.086 23.527 -23.940 1.00 81.00 289 ILE A C 1
ATOM 2198 O O . ILE A 1 289 ? 14.653 22.822 -23.023 1.00 81.00 289 ILE A O 1
ATOM 2202 N N . HIS A 1 290 ? 16.362 23.488 -24.327 1.00 82.56 290 HIS A N 1
ATOM 2203 C CA . HIS A 1 290 ? 17.360 22.658 -23.670 1.00 82.56 290 HIS A CA 1
ATOM 2204 C C . HIS A 1 290 ? 17.564 23.069 -22.208 1.00 82.56 290 HIS A C 1
ATOM 2206 O O . HIS A 1 290 ? 17.458 22.214 -21.331 1.00 82.56 290 HIS A O 1
ATOM 2212 N N . ASP A 1 291 ? 17.775 24.358 -21.934 1.00 82.12 291 ASP A N 1
ATOM 2213 C CA . ASP A 1 291 ? 17.989 24.893 -20.588 1.00 82.12 291 ASP A CA 1
ATOM 2214 C C . ASP A 1 291 ? 16.764 24.633 -19.691 1.00 82.12 291 ASP A C 1
ATOM 2216 O O . ASP A 1 291 ? 16.918 24.222 -18.537 1.00 82.12 291 ASP A O 1
ATOM 2220 N N . LEU A 1 292 ? 15.540 24.771 -20.219 1.00 82.50 292 LEU A N 1
ATOM 2221 C CA . LEU A 1 292 ? 14.302 24.429 -19.503 1.00 82.50 292 LEU A CA 1
ATOM 2222 C C . LEU A 1 292 ? 14.230 22.945 -19.120 1.00 82.50 292 LEU A C 1
ATOM 2224 O O . LEU A 1 292 ? 13.821 22.617 -18.003 1.00 82.50 292 LEU A O 1
ATOM 2228 N N . CYS A 1 293 ? 14.665 22.050 -20.008 1.00 80.25 293 CYS A N 1
ATOM 2229 C CA . CYS A 1 293 ? 14.655 20.610 -19.753 1.00 80.25 293 CYS A CA 1
ATOM 2230 C C . CYS A 1 293 ? 15.788 20.162 -18.815 1.00 80.25 293 CYS A C 1
ATOM 2232 O O . CYS A 1 293 ? 15.551 19.329 -17.942 1.00 80.25 293 CYS A O 1
ATOM 2234 N N . THR A 1 294 ? 17.004 20.696 -18.970 1.00 78.12 294 THR A N 1
ATOM 2235 C CA . THR A 1 294 ? 18.199 20.206 -18.260 1.00 78.12 294 THR A CA 1
ATOM 2236 C C . THR A 1 294 ? 18.513 21.002 -16.997 1.00 78.12 294 THR A C 1
ATOM 2238 O O . THR A 1 294 ? 18.653 20.416 -15.922 1.00 78.12 294 THR A O 1
ATOM 2241 N N . LYS A 1 295 ? 18.594 22.332 -17.097 1.00 79.06 295 LYS A N 1
ATOM 2242 C CA . LYS A 1 295 ? 19.008 23.219 -16.001 1.00 79.06 295 LYS A CA 1
ATOM 2243 C C . LYS A 1 295 ? 17.864 23.508 -15.036 1.00 79.06 295 LYS A C 1
ATOM 2245 O O . LYS A 1 295 ? 18.065 23.466 -13.826 1.00 79.06 295 LYS A O 1
ATOM 2250 N N . TYR A 1 296 ? 16.671 23.775 -15.564 1.00 76.56 296 TYR A N 1
ATOM 2251 C CA . TYR A 1 296 ? 15.500 24.130 -14.755 1.00 76.56 296 TYR A CA 1
ATOM 2252 C C . TYR A 1 296 ? 14.599 22.933 -14.419 1.00 76.56 296 TYR A C 1
ATOM 2254 O O . TYR A 1 296 ? 13.718 23.066 -13.572 1.00 76.56 296 TYR A O 1
ATOM 2262 N N . ARG A 1 297 ? 14.814 21.770 -15.061 1.00 76.88 297 ARG A N 1
ATOM 2263 C CA . ARG A 1 297 ? 14.003 20.541 -14.914 1.00 76.88 297 ARG A CA 1
ATOM 2264 C C . ARG A 1 297 ? 12.488 20.787 -15.032 1.00 76.88 297 ARG A C 1
ATOM 2266 O O . ARG A 1 297 ? 11.688 20.065 -14.442 1.00 76.88 297 ARG A O 1
ATOM 2273 N N . ASN A 1 298 ? 12.088 21.795 -15.809 1.00 80.88 298 ASN A N 1
ATOM 2274 C CA . ASN A 1 298 ? 10.700 22.209 -15.982 1.00 80.88 298 ASN A CA 1
ATOM 2275 C C . ASN A 1 298 ? 10.213 21.853 -17.390 1.00 80.88 298 ASN A C 1
ATOM 2277 O O . ASN A 1 298 ? 10.148 22.672 -18.307 1.00 80.88 298 ASN A O 1
ATOM 2281 N N . VAL A 1 299 ? 9.892 20.573 -17.550 1.00 82.75 299 VAL A N 1
ATOM 2282 C CA . VAL A 1 299 ? 9.521 19.976 -18.838 1.00 82.75 299 VAL A CA 1
ATOM 2283 C C . VAL A 1 299 ? 8.146 20.444 -19.305 1.00 82.75 299 VAL A C 1
ATOM 2285 O O . VAL A 1 299 ? 7.919 20.560 -20.505 1.00 82.75 299 VAL A O 1
ATOM 2288 N N . ASP A 1 300 ? 7.234 20.750 -18.382 1.00 81.62 300 ASP A N 1
ATOM 2289 C CA . ASP A 1 300 ? 5.907 21.260 -18.731 1.00 81.62 300 ASP A CA 1
ATOM 2290 C C . ASP A 1 300 ? 5.988 22.640 -19.385 1.00 81.62 300 ASP A C 1
ATOM 2292 O O . ASP A 1 300 ? 5.291 22.893 -20.368 1.00 81.62 300 ASP A O 1
ATOM 2296 N N . GLU A 1 301 ? 6.884 23.505 -18.906 1.00 81.69 301 GLU A N 1
ATOM 2297 C CA . GLU A 1 301 ? 7.111 24.809 -19.527 1.00 81.69 301 GLU A CA 1
ATOM 2298 C C . GLU A 1 301 ? 7.827 24.685 -20.876 1.00 81.69 301 GLU A C 1
ATOM 2300 O O . GLU A 1 301 ? 7.431 25.333 -21.845 1.00 81.69 301 GLU A O 1
ATOM 2305 N N . ALA A 1 302 ? 8.800 23.774 -20.993 1.00 81.62 302 ALA A N 1
ATOM 2306 C CA . ALA A 1 302 ? 9.436 23.462 -22.274 1.00 81.62 302 ALA A CA 1
ATOM 2307 C C . ALA A 1 302 ? 8.428 22.941 -23.317 1.00 81.62 302 ALA A C 1
ATOM 2309 O O . ALA A 1 302 ? 8.493 23.311 -24.490 1.00 81.62 302 ALA A O 1
ATOM 2310 N N . LEU A 1 303 ? 7.467 22.110 -22.899 1.00 83.06 303 LEU A N 1
ATOM 2311 C CA . LEU A 1 303 ? 6.400 21.601 -23.763 1.00 83.06 303 LEU A CA 1
ATOM 2312 C C . LEU A 1 303 ? 5.425 22.704 -24.186 1.00 83.06 303 LEU A C 1
ATOM 2314 O O . LEU A 1 303 ? 5.085 22.777 -25.366 1.00 83.06 303 LEU A O 1
ATOM 2318 N N . ARG A 1 304 ? 5.020 23.589 -23.265 1.00 81.62 304 ARG A N 1
ATOM 2319 C CA . ARG A 1 304 ? 4.185 24.759 -23.596 1.00 81.62 304 ARG A CA 1
ATOM 2320 C C . ARG A 1 304 ? 4.885 25.688 -24.579 1.00 81.62 304 ARG A C 1
ATOM 2322 O O . ARG A 1 304 ? 4.262 26.133 -25.543 1.00 81.62 304 ARG A O 1
ATOM 2329 N N . LEU A 1 305 ? 6.176 25.943 -24.362 1.00 80.56 305 LEU A N 1
ATOM 2330 C CA . LEU A 1 305 ? 6.996 26.748 -25.260 1.00 80.56 305 LEU A CA 1
ATOM 2331 C C . LEU A 1 305 ? 7.091 26.095 -26.644 1.00 80.56 305 LEU A C 1
ATOM 2333 O O . LEU A 1 305 ? 6.888 26.773 -27.650 1.00 80.56 305 LEU A O 1
ATOM 2337 N N . LEU A 1 306 ? 7.324 24.781 -26.712 1.00 79.12 306 LEU A N 1
ATOM 2338 C CA . LEU A 1 306 ? 7.374 24.057 -27.981 1.00 79.12 306 LEU A CA 1
ATOM 2339 C C . LEU A 1 306 ? 6.031 24.102 -28.724 1.00 79.12 306 LEU A C 1
ATOM 2341 O O . LEU A 1 306 ? 6.013 24.362 -29.926 1.00 79.12 306 LEU A O 1
ATOM 2345 N N . ASP A 1 307 ? 4.912 23.872 -28.036 1.00 79.25 307 ASP A N 1
ATOM 2346 C CA . ASP A 1 307 ? 3.578 23.915 -28.644 1.00 79.25 307 ASP A CA 1
ATOM 2347 C C . ASP A 1 307 ? 3.251 25.324 -29.168 1.00 79.25 307 ASP A C 1
ATOM 2349 O O . ASP A 1 307 ? 2.735 25.475 -30.280 1.00 79.25 307 ASP A O 1
ATOM 2353 N N . HIS A 1 308 ? 3.644 26.369 -28.431 1.00 76.56 308 HIS A N 1
ATOM 2354 C CA . HIS A 1 308 ? 3.515 27.764 -28.863 1.00 76.56 308 HIS A CA 1
ATOM 2355 C C . HIS A 1 308 ? 4.390 28.096 -30.080 1.00 76.56 308 HIS A C 1
ATOM 2357 O O . HIS A 1 308 ? 3.941 28.782 -31.002 1.00 76.56 308 HIS A O 1
ATOM 2363 N N . LEU A 1 309 ? 5.621 27.581 -30.128 1.00 74.00 309 LEU A N 1
ATOM 2364 C CA . LEU A 1 309 ? 6.526 27.741 -31.269 1.00 74.00 309 LEU A CA 1
ATOM 2365 C C . LEU A 1 309 ? 6.010 26.990 -32.509 1.00 74.00 309 LEU A C 1
ATOM 2367 O O . LEU A 1 309 ? 6.026 27.547 -33.610 1.00 74.00 309 LEU A O 1
ATOM 2371 N N . ARG A 1 310 ? 5.472 25.772 -32.350 1.00 74.50 310 ARG A N 1
ATOM 2372 C CA . ARG A 1 310 ? 4.872 24.991 -33.451 1.00 74.50 310 ARG A CA 1
ATOM 2373 C C . ARG A 1 310 ? 3.673 25.698 -34.078 1.00 74.50 310 ARG A C 1
ATOM 2375 O O . ARG A 1 310 ? 3.563 25.725 -35.301 1.00 74.50 310 ARG A O 1
ATOM 2382 N N . LEU A 1 311 ? 2.817 26.327 -33.268 1.00 74.12 311 LEU A N 1
ATOM 2383 C CA . LEU A 1 311 ? 1.692 27.143 -33.754 1.00 74.12 311 LEU A CA 1
ATOM 2384 C C . LEU A 1 311 ? 2.144 28.358 -34.581 1.00 74.12 311 LEU A C 1
ATOM 2386 O O . LEU A 1 311 ? 1.376 28.873 -35.389 1.00 74.12 311 LEU A O 1
ATOM 2390 N N . ARG A 1 312 ? 3.394 28.797 -34.403 1.00 71.00 312 ARG A N 1
ATOM 2391 C CA . ARG A 1 312 ? 4.025 29.896 -35.143 1.00 71.00 312 ARG A CA 1
ATOM 2392 C C . ARG A 1 312 ? 4.917 29.423 -36.302 1.00 71.00 312 ARG A C 1
ATOM 2394 O O . ARG A 1 312 ? 5.654 30.229 -36.862 1.00 71.00 312 ARG A O 1
ATOM 2401 N N . GLY A 1 313 ? 4.844 28.142 -36.677 1.00 67.62 313 GLY A N 1
ATOM 2402 C CA . GLY A 1 313 ? 5.550 27.577 -37.836 1.00 67.62 313 GLY A CA 1
ATOM 2403 C C . GLY A 1 313 ? 6.979 27.092 -37.566 1.00 67.62 313 GLY A C 1
ATOM 2404 O O . GLY A 1 313 ? 7.710 26.790 -38.507 1.00 67.62 313 GLY A O 1
ATOM 2405 N N . TYR A 1 314 ? 7.395 27.003 -36.302 1.00 73.19 314 TYR A N 1
ATOM 2406 C CA . TYR A 1 314 ? 8.693 26.446 -35.932 1.00 73.19 314 TYR A CA 1
ATOM 2407 C C . TYR A 1 314 ? 8.687 24.910 -36.038 1.00 73.19 314 TYR A C 1
ATOM 2409 O O . TYR A 1 314 ? 7.832 24.242 -35.450 1.00 73.19 314 TYR A O 1
ATOM 2417 N N . LEU A 1 315 ? 9.655 24.347 -36.767 1.00 68.50 315 LEU A N 1
ATOM 2418 C CA . LEU A 1 315 ? 9.861 22.901 -36.878 1.00 68.50 315 LEU A CA 1
ATOM 2419 C C . LEU A 1 315 ? 10.893 22.452 -35.833 1.00 68.50 315 LEU A C 1
ATOM 2421 O O . LEU A 1 315 ? 12.039 22.901 -35.909 1.00 68.50 315 LEU A O 1
ATOM 2425 N N . PRO A 1 316 ? 10.515 21.592 -34.868 1.00 70.31 316 PRO A N 1
ATOM 2426 C CA . PRO A 1 316 ? 11.455 21.066 -33.888 1.00 70.31 316 PRO A CA 1
ATOM 2427 C C . PRO A 1 316 ? 12.523 20.222 -34.577 1.00 70.31 316 PRO A C 1
ATOM 2429 O O . PRO A 1 316 ? 12.207 19.380 -35.417 1.00 70.31 316 PRO A O 1
ATOM 2432 N N . ASP A 1 317 ? 13.776 20.419 -34.192 1.00 74.19 317 ASP A N 1
ATOM 2433 C CA . ASP A 1 317 ? 14.880 19.593 -34.653 1.00 74.19 317 ASP A CA 1
ATOM 2434 C C . ASP A 1 317 ? 15.098 18.373 -33.724 1.00 74.19 317 ASP A C 1
ATOM 2436 O O . ASP A 1 317 ? 14.489 18.273 -32.647 1.00 74.19 317 ASP A O 1
ATOM 2440 N N . PRO A 1 318 ? 15.956 17.414 -34.118 1.00 72.12 318 PRO A N 1
ATOM 2441 C CA . PRO A 1 318 ? 16.265 16.251 -33.286 1.00 72.12 318 PRO A CA 1
ATOM 2442 C C . PRO A 1 318 ? 16.855 16.603 -31.908 1.00 72.12 318 PRO A C 1
ATOM 2444 O O . PRO A 1 318 ? 16.694 15.829 -30.963 1.00 72.12 318 PRO A O 1
ATOM 2447 N N . LEU A 1 319 ? 17.501 17.767 -31.765 1.00 75.81 319 LEU A N 1
ATOM 2448 C CA . LEU A 1 319 ? 18.109 18.227 -30.512 1.00 75.81 319 LEU A CA 1
ATOM 2449 C C . LEU A 1 319 ? 17.042 18.634 -29.482 1.00 75.81 319 LEU A C 1
ATOM 2451 O O . LEU A 1 319 ? 17.122 18.255 -28.307 1.00 75.81 319 LEU A O 1
ATOM 2455 N N . ASN A 1 320 ? 16.010 19.347 -29.933 1.00 77.75 320 ASN A N 1
ATOM 2456 C CA . ASN A 1 320 ? 14.860 19.726 -29.114 1.00 77.75 320 ASN A CA 1
ATOM 2457 C C . ASN A 1 320 ? 14.066 18.503 -28.678 1.00 77.75 320 ASN A C 1
ATOM 2459 O O . ASN A 1 320 ? 13.692 18.386 -27.511 1.00 77.75 320 ASN A O 1
ATOM 2463 N N . LEU A 1 321 ? 13.856 17.562 -29.601 1.00 78.25 321 LEU A N 1
ATOM 2464 C CA . LEU A 1 321 ? 13.195 16.301 -29.290 1.00 78.25 321 LEU A CA 1
ATOM 2465 C C . LEU A 1 321 ? 13.977 15.509 -28.241 1.00 78.25 321 LEU A C 1
ATOM 2467 O O . LEU A 1 321 ? 13.387 15.041 -27.268 1.00 78.25 321 LEU A O 1
ATOM 2471 N N . SER A 1 322 ? 15.293 15.378 -28.425 1.00 81.69 322 SER A N 1
ATOM 2472 C CA . SER A 1 322 ? 16.155 14.664 -27.488 1.00 81.69 322 SER A CA 1
ATOM 2473 C C . SER A 1 322 ? 16.079 15.286 -26.093 1.00 81.69 322 SER A C 1
ATOM 2475 O O . SER A 1 322 ? 15.781 14.590 -25.122 1.00 81.69 322 SER A O 1
ATOM 2477 N N . SER A 1 323 ? 16.219 16.611 -25.998 1.00 84.50 323 SER A N 1
ATOM 2478 C CA . SER A 1 323 ? 16.155 17.349 -24.728 1.00 84.50 323 SER A CA 1
ATOM 2479 C C . SER A 1 323 ? 14.813 17.164 -24.009 1.00 84.50 323 SER A C 1
ATOM 2481 O O . SER A 1 323 ? 14.783 16.898 -22.806 1.00 84.50 323 SER A O 1
ATOM 2483 N N . ILE A 1 324 ? 13.702 17.211 -24.750 1.00 84.50 324 ILE A N 1
ATOM 2484 C CA . ILE A 1 324 ? 12.354 17.019 -24.198 1.00 84.50 324 ILE A CA 1
ATOM 2485 C C . ILE A 1 324 ? 12.126 15.572 -23.759 1.00 84.50 324 ILE A C 1
ATOM 2487 O O . ILE A 1 324 ? 11.568 15.343 -22.687 1.00 84.50 324 ILE A O 1
ATOM 2491 N N . ILE A 1 325 ? 12.554 14.582 -24.548 1.00 85.31 325 ILE A N 1
ATOM 2492 C CA . ILE A 1 325 ? 12.435 13.170 -24.161 1.00 85.31 325 ILE A CA 1
ATOM 2493 C C . ILE A 1 325 ? 13.278 12.887 -22.914 1.00 85.31 325 ILE A C 1
ATOM 2495 O O . ILE A 1 325 ? 12.798 12.204 -22.007 1.00 85.31 325 ILE A O 1
ATOM 2499 N N . HIS A 1 326 ? 14.498 13.427 -22.836 1.00 84.06 326 HIS A N 1
ATOM 2500 C CA . HIS A 1 326 ? 15.344 13.316 -21.649 1.00 84.06 326 HIS A CA 1
ATOM 2501 C C . HIS A 1 326 ? 14.646 13.881 -20.411 1.00 84.06 326 HIS A C 1
ATOM 2503 O O . HIS A 1 326 ? 14.516 13.149 -19.425 1.00 84.06 326 HIS A O 1
ATOM 2509 N N . GLY A 1 327 ? 14.109 15.101 -20.511 1.00 84.50 327 GLY A N 1
ATOM 2510 C CA . GLY A 1 327 ? 13.343 15.729 -19.439 1.00 84.50 327 GLY A CA 1
ATOM 2511 C C . GLY A 1 327 ? 12.101 14.923 -19.041 1.00 84.50 327 GLY A C 1
ATOM 2512 O O . GLY A 1 327 ? 11.868 14.684 -17.858 1.00 84.50 327 GLY A O 1
ATOM 2513 N N . LEU A 1 328 ? 11.321 14.429 -20.007 1.00 85.00 328 LEU A N 1
ATOM 2514 C CA . LEU A 1 328 ? 10.148 13.589 -19.729 1.00 85.00 328 LEU A CA 1
ATOM 2515 C C . LEU A 1 328 ? 10.520 12.288 -19.011 1.00 85.00 328 LEU A C 1
ATOM 2517 O O . LEU A 1 328 ? 9.787 11.840 -18.128 1.00 85.00 328 LEU A O 1
ATOM 2521 N N . CYS A 1 329 ? 11.654 11.68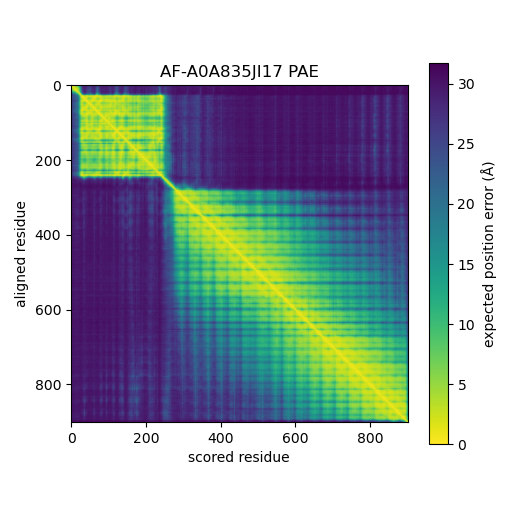6 -19.372 1.00 85.75 329 CYS A N 1
ATOM 2522 C CA . CYS A 1 329 ? 12.169 10.501 -18.692 1.00 85.75 329 CYS A CA 1
ATOM 2523 C C . CYS A 1 329 ? 12.635 10.823 -17.261 1.00 85.75 329 CYS A C 1
ATOM 2525 O O . CYS A 1 329 ? 12.372 10.026 -16.366 1.00 85.75 329 CYS A O 1
ATOM 2527 N N . ASP A 1 330 ? 13.268 11.979 -17.023 1.00 85.69 330 ASP A N 1
ATOM 2528 C CA . ASP A 1 330 ? 13.648 12.427 -15.670 1.00 85.69 330 ASP A CA 1
ATOM 2529 C C . ASP A 1 330 ? 12.420 12.716 -14.790 1.00 85.69 330 ASP A C 1
ATOM 2531 O O . ASP A 1 330 ? 12.442 12.456 -13.589 1.00 85.69 330 ASP A O 1
ATOM 2535 N N . ALA A 1 331 ? 11.316 13.164 -15.392 1.00 83.69 331 ALA A N 1
ATOM 2536 C CA . ALA A 1 331 ? 10.023 13.336 -14.730 1.00 83.69 331 ALA A CA 1
ATOM 2537 C C . ALA A 1 331 ? 9.214 12.026 -14.585 1.00 83.69 331 ALA A C 1
ATOM 2539 O O . ALA A 1 331 ? 8.039 12.071 -14.221 1.00 83.69 331 ALA A O 1
ATOM 2540 N N . ASN A 1 332 ? 9.801 10.860 -14.897 1.00 82.94 332 ASN A N 1
ATOM 2541 C CA . ASN A 1 332 ? 9.156 9.539 -14.847 1.00 82.94 332 ASN A CA 1
ATOM 2542 C C . ASN A 1 332 ? 7.904 9.402 -15.758 1.00 82.94 332 ASN A C 1
ATOM 2544 O O . ASN A 1 332 ? 7.071 8.514 -15.571 1.00 82.94 332 ASN A O 1
ATOM 2548 N N . ARG A 1 333 ? 7.760 10.261 -16.781 1.00 84.81 333 ARG A N 1
ATOM 2549 C CA . ARG A 1 333 ? 6.627 10.304 -17.735 1.00 84.81 333 ARG A CA 1
ATOM 2550 C C . ARG A 1 333 ? 6.941 9.540 -19.021 1.00 84.81 333 ARG A C 1
ATOM 2552 O O . ARG A 1 333 ? 6.806 10.047 -20.136 1.00 84.81 333 ARG A O 1
ATOM 2559 N N . PHE A 1 334 ? 7.344 8.280 -18.877 1.00 82.44 334 PHE A N 1
ATOM 2560 C CA . PHE A 1 334 ? 7.822 7.467 -19.998 1.00 82.44 334 PHE A CA 1
ATOM 2561 C C . PHE A 1 334 ? 6.786 7.259 -21.104 1.00 82.44 334 PHE A C 1
ATOM 2563 O O . PHE A 1 334 ? 7.149 7.302 -22.275 1.00 82.44 334 PHE A O 1
ATOM 2570 N N . ASN A 1 335 ? 5.506 7.059 -20.776 1.00 82.69 335 ASN A N 1
ATOM 2571 C CA . ASN A 1 335 ? 4.463 6.829 -21.783 1.00 82.69 335 ASN A CA 1
ATOM 2572 C C . ASN A 1 335 ? 4.389 7.978 -22.806 1.00 82.69 335 ASN A C 1
ATOM 2574 O O . ASN A 1 335 ? 4.426 7.771 -24.018 1.00 82.69 335 ASN A O 1
ATOM 2578 N N . GLU A 1 336 ? 4.355 9.203 -22.295 1.00 82.75 336 GLU A N 1
ATOM 2579 C CA . GLU A 1 336 ? 4.332 10.413 -23.106 1.00 82.75 336 GLU A CA 1
ATOM 2580 C C . GLU A 1 336 ? 5.589 10.577 -23.960 1.00 82.75 336 GLU A C 1
ATOM 2582 O O . GLU A 1 336 ? 5.515 11.061 -25.090 1.00 82.75 336 GLU A O 1
ATOM 2587 N N . ALA A 1 337 ? 6.735 10.160 -23.428 1.00 84.81 337 ALA A N 1
ATOM 2588 C CA . ALA A 1 337 ? 8.006 10.206 -24.128 1.00 84.81 337 ALA A CA 1
ATOM 2589 C C . ALA A 1 337 ? 8.049 9.207 -25.308 1.00 84.81 337 ALA A C 1
ATOM 2591 O O . ALA A 1 337 ? 8.455 9.585 -26.408 1.00 84.81 337 ALA A O 1
ATOM 2592 N N . HIS A 1 338 ? 7.534 7.981 -25.127 1.00 84.31 338 HIS A N 1
ATOM 2593 C CA . HIS A 1 338 ? 7.405 6.983 -26.203 1.00 84.31 338 HIS A CA 1
ATOM 2594 C C . HIS A 1 338 ? 6.481 7.475 -27.324 1.00 84.31 338 HIS A C 1
ATOM 2596 O O . HIS A 1 338 ? 6.832 7.410 -28.502 1.00 84.31 338 HIS A O 1
ATOM 2602 N N . GLN A 1 339 ? 5.303 7.997 -26.966 1.00 83.44 339 GLN A N 1
ATOM 2603 C CA . GLN A 1 339 ? 4.336 8.499 -27.945 1.00 83.44 339 GLN A CA 1
ATOM 2604 C C . GLN A 1 339 ? 4.895 9.674 -28.750 1.00 83.44 339 GLN A C 1
ATOM 2606 O O . GLN A 1 339 ? 4.703 9.731 -29.964 1.00 83.44 339 GLN A O 1
ATOM 2611 N N . ARG A 1 340 ? 5.621 10.591 -28.098 1.00 82.88 340 ARG A N 1
ATOM 2612 C CA . ARG A 1 340 ? 6.232 11.743 -28.773 1.00 82.88 340 ARG A CA 1
ATOM 2613 C C . ARG A 1 340 ? 7.298 11.336 -29.781 1.00 82.88 340 ARG A C 1
ATOM 2615 O O . ARG A 1 340 ? 7.310 11.916 -30.863 1.00 82.88 340 ARG A O 1
ATOM 2622 N N . LEU A 1 341 ? 8.126 10.328 -29.489 1.00 82.75 341 LEU A N 1
ATOM 2623 C CA . LEU A 1 341 ? 9.074 9.831 -30.489 1.00 82.75 341 LEU A CA 1
ATOM 2624 C C . LEU A 1 341 ? 8.345 9.206 -31.687 1.00 82.75 341 LEU A C 1
ATOM 2626 O O . LEU A 1 341 ? 8.678 9.529 -32.819 1.00 82.75 341 LEU A O 1
ATOM 2630 N N . ILE A 1 342 ? 7.308 8.389 -31.462 1.00 81.69 342 ILE A N 1
ATOM 2631 C CA . ILE A 1 342 ? 6.522 7.788 -32.559 1.00 81.69 342 ILE A CA 1
ATOM 2632 C C . ILE A 1 342 ? 5.890 8.873 -33.444 1.00 81.69 342 ILE A C 1
ATOM 2634 O O . ILE A 1 342 ? 5.995 8.807 -34.667 1.00 81.69 342 ILE A O 1
ATOM 2638 N N . ILE A 1 343 ? 5.277 9.896 -32.839 1.00 78.31 343 ILE A N 1
ATOM 2639 C CA . ILE A 1 343 ? 4.687 11.027 -33.574 1.00 78.31 343 ILE A CA 1
ATOM 2640 C C . ILE A 1 343 ? 5.764 11.770 -34.376 1.00 78.31 343 ILE A C 1
ATOM 2642 O O . ILE A 1 343 ? 5.529 12.156 -35.520 1.00 78.31 343 ILE A O 1
ATOM 2646 N N . PHE A 1 344 ? 6.959 11.943 -33.815 1.00 75.75 344 PHE A N 1
ATOM 2647 C CA . PHE A 1 344 ? 8.050 12.611 -34.515 1.00 75.75 344 PHE A CA 1
ATOM 2648 C C . PHE A 1 344 ? 8.555 11.804 -35.722 1.00 75.75 344 PHE A C 1
ATOM 2650 O O . PHE A 1 344 ? 8.760 12.374 -36.792 1.00 75.75 344 PHE A O 1
ATOM 2657 N N . LEU A 1 345 ? 8.638 10.475 -35.610 1.00 74.94 345 LEU A N 1
ATOM 2658 C CA . LEU A 1 345 ? 9.000 9.602 -36.735 1.00 74.94 345 LEU A CA 1
ATOM 2659 C C . LEU A 1 345 ? 7.993 9.696 -37.888 1.00 74.94 345 LEU A C 1
ATOM 2661 O O . LEU A 1 345 ? 8.393 9.749 -39.047 1.00 74.94 345 LEU A O 1
ATOM 2665 N N . THR A 1 346 ? 6.697 9.840 -37.584 1.00 70.06 346 THR A N 1
ATOM 2666 C CA . THR A 1 346 ? 5.670 10.062 -38.621 1.00 70.06 346 THR A CA 1
ATOM 2667 C C . THR A 1 346 ? 5.773 11.419 -39.325 1.00 70.06 346 THR A C 1
ATOM 2669 O O . THR A 1 346 ? 5.175 11.600 -40.381 1.00 70.06 346 THR A O 1
ATOM 2672 N N . SER A 1 347 ? 6.547 12.365 -38.779 1.00 67.00 347 SER A N 1
ATOM 2673 C CA . SER A 1 347 ? 6.790 13.686 -39.379 1.00 67.00 347 SER A CA 1
ATOM 2674 C C . SER A 1 347 ? 8.029 13.756 -40.289 1.00 67.00 347 SER A C 1
ATOM 2676 O O . SER A 1 347 ? 8.420 14.850 -40.682 1.00 67.00 347 SER A O 1
ATOM 2678 N N . LEU A 1 348 ? 8.619 12.605 -40.655 1.00 60.50 348 LEU A N 1
ATOM 2679 C CA . LEU A 1 348 ? 9.763 12.449 -41.578 1.00 60.50 348 LEU A CA 1
ATOM 2680 C C . LEU A 1 348 ? 11.091 13.094 -41.129 1.00 60.50 348 LEU A C 1
ATOM 2682 O O . LEU A 1 348 ? 12.053 13.125 -41.893 1.00 60.50 348 LEU A O 1
ATOM 2686 N N . CYS A 1 349 ? 11.201 13.546 -39.878 1.00 63.78 349 CYS A N 1
ATOM 2687 C CA . CYS A 1 349 ? 12.476 13.925 -39.270 1.00 63.78 349 CYS A CA 1
ATOM 2688 C C . CYS A 1 349 ? 12.993 12.764 -38.411 1.00 63.78 349 CYS A C 1
ATOM 2690 O O . CYS A 1 349 ? 12.584 12.604 -37.265 1.00 63.78 349 CYS A O 1
ATOM 2692 N N . VAL A 1 350 ? 13.878 11.926 -38.952 1.00 65.88 350 VAL A N 1
ATOM 2693 C CA . VAL A 1 350 ? 14.476 10.819 -38.186 1.00 65.88 350 VAL A CA 1
ATOM 2694 C C . VAL A 1 350 ? 15.751 11.322 -37.495 1.00 65.88 350 VAL A C 1
ATOM 2696 O O . VAL A 1 350 ? 16.614 11.881 -38.176 1.00 65.88 350 VAL A O 1
ATOM 2699 N N . PRO A 1 351 ? 15.892 11.170 -36.162 1.00 74.19 351 PRO A N 1
ATOM 2700 C CA . PRO A 1 351 ? 17.143 11.479 -35.476 1.00 74.19 351 PRO A CA 1
ATOM 2701 C C . PRO A 1 351 ? 18.305 10.629 -36.007 1.00 74.19 351 PRO A C 1
ATOM 2703 O O . PRO A 1 351 ? 18.104 9.564 -36.594 1.00 74.19 351 PRO A O 1
ATOM 2706 N N . ASP A 1 352 ? 19.538 11.067 -35.766 1.00 78.94 352 ASP A N 1
ATOM 2707 C CA . ASP A 1 352 ? 20.702 10.242 -36.079 1.00 78.94 352 ASP A CA 1
ATOM 2708 C C . ASP A 1 352 ? 20.719 8.946 -35.236 1.00 78.94 352 ASP A C 1
ATOM 2710 O O . ASP A 1 352 ? 20.011 8.786 -34.234 1.00 78.94 352 ASP A O 1
ATOM 2714 N N . GLU A 1 353 ? 21.519 7.973 -35.669 1.00 79.56 353 GLU A N 1
ATOM 2715 C CA . GLU A 1 353 ? 21.584 6.650 -35.038 1.00 79.56 353 GLU A CA 1
ATOM 2716 C C . GLU A 1 353 ? 22.035 6.722 -33.572 1.00 79.56 353 GLU A C 1
ATOM 2718 O O . GLU A 1 353 ? 21.510 6.007 -32.712 1.00 79.56 353 GLU A O 1
ATOM 2723 N N . ARG A 1 354 ? 22.959 7.642 -33.270 1.00 82.69 354 ARG A N 1
ATOM 2724 C CA . ARG A 1 354 ? 23.445 7.893 -31.912 1.00 82.69 354 ARG A CA 1
ATOM 2725 C C . ARG A 1 354 ? 22.327 8.406 -31.007 1.00 82.69 354 ARG A C 1
ATOM 2727 O O . ARG A 1 354 ? 22.152 7.870 -29.913 1.00 82.69 354 ARG A O 1
ATOM 2734 N N . THR A 1 355 ? 21.550 9.394 -31.455 1.00 83.81 355 THR A N 1
ATOM 2735 C CA . THR A 1 355 ? 20.416 9.921 -30.684 1.00 83.81 355 THR A CA 1
ATOM 2736 C C . THR A 1 355 ? 19.362 8.842 -30.487 1.00 83.81 355 THR A C 1
ATOM 2738 O O . THR A 1 355 ? 18.925 8.637 -29.358 1.00 83.81 355 THR A O 1
ATOM 2741 N N . CYS A 1 356 ? 19.014 8.074 -31.524 1.00 85.31 356 CYS A N 1
ATOM 2742 C CA . CYS A 1 356 ? 18.058 6.968 -31.395 1.00 85.31 356 CYS A CA 1
ATOM 2743 C C . CYS A 1 356 ? 18.489 5.956 -30.321 1.00 85.31 356 CYS A C 1
ATOM 2745 O O . CYS A 1 356 ? 17.689 5.587 -29.460 1.00 85.31 356 CYS A O 1
ATOM 2747 N N . ASN A 1 357 ? 19.767 5.565 -30.308 1.00 86.94 357 ASN A N 1
ATOM 2748 C CA . ASN A 1 357 ? 20.299 4.634 -29.315 1.00 86.94 357 ASN A CA 1
ATOM 2749 C C . ASN A 1 357 ? 20.291 5.190 -27.882 1.00 86.94 357 ASN A C 1
ATOM 2751 O O . ASN A 1 357 ? 19.970 4.450 -26.947 1.00 86.94 357 ASN A O 1
ATOM 2755 N N . ILE A 1 358 ? 20.576 6.482 -27.698 1.00 87.25 358 ILE A N 1
ATOM 2756 C CA . ILE A 1 358 ? 20.489 7.150 -26.389 1.00 87.25 358 ILE A CA 1
ATOM 2757 C C . ILE A 1 358 ? 19.034 7.208 -25.901 1.00 87.25 358 ILE A C 1
ATOM 2759 O O . ILE A 1 358 ? 18.760 6.903 -24.738 1.00 87.25 358 ILE A O 1
ATOM 2763 N N . LEU A 1 359 ? 18.087 7.550 -26.780 1.00 87.31 359 LEU A N 1
ATOM 2764 C CA . LEU A 1 359 ? 16.666 7.627 -26.429 1.00 87.31 359 LEU A CA 1
ATOM 2765 C C . LEU A 1 359 ? 16.099 6.252 -26.057 1.00 87.31 359 LEU A C 1
ATOM 2767 O O . LEU A 1 359 ? 15.412 6.133 -25.043 1.00 87.31 359 LEU A O 1
ATOM 2771 N N . ILE A 1 360 ? 16.450 5.197 -26.802 1.00 89.06 360 ILE A N 1
ATOM 2772 C CA . ILE A 1 360 ? 16.072 3.816 -26.462 1.00 89.06 360 ILE A CA 1
ATOM 2773 C C . ILE A 1 360 ? 16.631 3.425 -25.089 1.00 89.06 360 ILE A C 1
ATOM 2775 O O . ILE A 1 360 ? 15.884 2.922 -24.251 1.00 89.06 360 ILE A O 1
ATOM 2779 N N . ALA A 1 361 ? 17.903 3.721 -24.804 1.00 88.19 361 ALA A N 1
ATOM 2780 C CA . ALA A 1 361 ? 18.506 3.421 -23.503 1.00 88.19 361 ALA A CA 1
ATOM 2781 C C . ALA A 1 361 ? 17.749 4.080 -22.333 1.00 88.19 361 ALA A C 1
ATOM 2783 O O . ALA A 1 361 ? 17.679 3.514 -21.236 1.00 88.19 361 ALA A O 1
ATOM 2784 N N . ARG A 1 362 ? 17.163 5.263 -22.562 1.00 88.31 362 ARG A N 1
ATOM 2785 C CA . ARG A 1 362 ? 16.325 5.981 -21.590 1.00 88.31 362 ARG A CA 1
ATOM 2786 C C . ARG A 1 362 ? 14.928 5.382 -21.478 1.00 88.31 362 ARG A C 1
ATOM 2788 O O . ARG A 1 362 ? 14.443 5.211 -20.363 1.00 88.31 362 ARG A O 1
ATOM 2795 N N . PHE A 1 363 ? 14.303 5.006 -22.590 1.00 88.81 363 PHE A N 1
ATOM 2796 C CA . PHE A 1 363 ? 13.007 4.322 -22.584 1.00 88.81 363 PHE A CA 1
ATOM 2797 C C . PHE A 1 363 ? 13.047 2.975 -21.879 1.00 88.81 363 PHE A C 1
ATOM 2799 O O . PHE A 1 363 ? 12.123 2.651 -21.134 1.00 88.81 363 PHE A O 1
ATOM 2806 N N . LEU A 1 364 ? 14.158 2.252 -21.995 1.00 86.62 364 LEU A N 1
ATOM 2807 C CA . LEU A 1 364 ? 14.392 1.015 -21.259 1.00 86.62 364 LEU A CA 1
ATOM 2808 C C . LEU A 1 364 ? 14.456 1.222 -19.729 1.00 86.62 364 LEU A C 1
ATOM 2810 O O . LEU A 1 364 ? 14.471 0.239 -18.999 1.00 86.62 364 LEU A O 1
ATOM 2814 N N . HIS A 1 365 ? 14.456 2.447 -19.185 1.00 86.06 365 HIS A N 1
ATOM 2815 C CA . HIS A 1 365 ? 14.227 2.655 -17.742 1.00 86.06 365 HIS A CA 1
ATOM 2816 C C . HIS A 1 365 ? 12.761 2.473 -17.327 1.00 86.06 365 HIS A C 1
ATOM 2818 O O . HIS A 1 365 ? 12.502 2.187 -16.161 1.00 86.06 365 HIS A O 1
ATOM 2824 N N . SER A 1 366 ? 11.812 2.570 -18.265 1.00 83.25 366 SER A N 1
ATOM 2825 C CA . SER A 1 366 ? 10.374 2.421 -17.996 1.00 83.25 366 SER A CA 1
ATOM 2826 C C . SER A 1 366 ? 9.956 1.013 -17.560 1.00 83.25 366 SER A C 1
ATOM 2828 O O . SER A 1 366 ? 8.868 0.850 -17.014 1.00 83.25 366 SER A O 1
ATOM 2830 N N . LYS A 1 367 ? 10.805 0.002 -17.810 1.00 80.94 367 LYS A N 1
ATOM 2831 C CA . LYS A 1 367 ? 10.504 -1.430 -17.631 1.00 80.94 367 LYS A CA 1
ATOM 2832 C C . LYS A 1 367 ? 9.253 -1.911 -18.392 1.00 80.94 367 LYS A C 1
ATOM 2834 O O . LYS A 1 367 ? 8.708 -2.954 -18.048 1.00 80.94 367 LYS A O 1
ATOM 2839 N N . ASP A 1 368 ? 8.832 -1.195 -19.441 1.00 83.75 368 ASP A N 1
ATOM 2840 C CA . ASP A 1 368 ? 7.789 -1.619 -20.386 1.00 83.75 368 ASP A CA 1
ATOM 2841 C C . ASP A 1 368 ? 8.432 -2.041 -21.729 1.00 83.75 368 ASP A C 1
ATOM 2843 O O . ASP A 1 368 ? 8.668 -1.195 -22.609 1.00 83.75 368 ASP A O 1
ATOM 2847 N N . PRO A 1 369 ? 8.750 -3.341 -21.906 1.00 86.25 369 PRO A N 1
ATOM 2848 C CA . PRO A 1 369 ? 9.418 -3.821 -23.111 1.00 86.25 369 PRO A CA 1
ATOM 2849 C C . PRO A 1 369 ? 8.543 -3.700 -24.359 1.00 86.25 369 PRO A C 1
ATOM 2851 O O . PRO A 1 369 ? 9.072 -3.465 -25.440 1.00 86.25 369 PRO A O 1
ATOM 2854 N N . PHE A 1 370 ? 7.215 -3.800 -24.246 1.00 87.06 370 PHE A N 1
ATOM 2855 C CA . PHE A 1 370 ? 6.326 -3.801 -25.412 1.00 87.06 370 PHE A CA 1
ATOM 2856 C C . PHE A 1 370 ? 6.291 -2.444 -26.107 1.00 87.06 370 PHE A C 1
ATOM 2858 O O . PHE A 1 370 ? 6.381 -2.366 -27.334 1.00 87.06 370 PHE A O 1
ATOM 2865 N N . ARG A 1 371 ? 6.187 -1.356 -25.335 1.00 84.94 371 ARG A N 1
ATOM 2866 C CA . ARG A 1 371 ? 6.184 0.000 -25.907 1.00 84.94 371 ARG A CA 1
ATOM 2867 C C . ARG A 1 371 ? 7.540 0.365 -26.481 1.00 84.94 371 ARG A C 1
ATOM 2869 O O . ARG A 1 371 ? 7.592 0.936 -27.568 1.00 84.94 371 ARG A O 1
ATOM 2876 N N . THR A 1 372 ? 8.615 0.002 -25.784 1.00 87.00 372 THR A N 1
ATOM 2877 C CA . THR A 1 372 ? 9.978 0.242 -26.269 1.00 87.00 372 THR A CA 1
ATOM 2878 C C . THR A 1 372 ? 10.248 -0.556 -27.547 1.00 87.00 372 THR A C 1
ATOM 2880 O O . THR A 1 372 ? 10.758 -0.008 -28.520 1.00 87.00 372 THR A O 1
ATOM 2883 N N . PHE A 1 373 ? 9.824 -1.821 -27.597 1.00 87.69 373 PHE A N 1
ATOM 2884 C CA . PHE A 1 373 ? 9.936 -2.667 -28.784 1.00 87.69 373 PHE A CA 1
ATOM 2885 C C . PHE A 1 373 ? 9.121 -2.123 -29.964 1.00 87.69 373 PHE A C 1
ATOM 2887 O O . PHE A 1 373 ? 9.626 -2.079 -31.080 1.00 87.69 373 PHE A O 1
ATOM 2894 N N . ASN A 1 374 ? 7.906 -1.617 -29.728 1.00 87.56 374 ASN A N 1
ATOM 2895 C CA . ASN A 1 374 ? 7.109 -0.962 -30.770 1.00 87.56 374 ASN A CA 1
ATOM 2896 C C . ASN A 1 374 ? 7.807 0.293 -31.327 1.00 87.56 374 ASN A C 1
ATOM 2898 O O . ASN A 1 374 ? 7.805 0.513 -32.535 1.00 87.56 374 ASN A O 1
ATOM 2902 N N . VAL A 1 375 ? 8.446 1.098 -30.471 1.00 86.38 375 VAL A N 1
ATOM 2903 C CA . VAL A 1 375 ? 9.266 2.237 -30.918 1.00 86.38 375 VAL A CA 1
ATOM 2904 C C . VAL A 1 375 ? 10.414 1.767 -31.813 1.00 86.38 375 VAL A C 1
ATOM 2906 O O . VAL A 1 375 ? 10.621 2.349 -32.873 1.00 86.38 375 VAL A O 1
ATOM 2909 N N . ILE A 1 376 ? 11.129 0.706 -31.426 1.00 86.50 376 ILE A N 1
ATOM 2910 C CA . ILE A 1 376 ? 12.235 0.141 -32.216 1.00 86.50 376 ILE A CA 1
ATOM 2911 C C . ILE A 1 376 ? 11.731 -0.409 -33.555 1.00 86.50 376 ILE A C 1
ATOM 2913 O O . ILE A 1 376 ? 12.312 -0.102 -34.591 1.00 86.50 376 ILE A O 1
ATOM 2917 N N . HIS A 1 377 ? 10.621 -1.147 -33.562 1.00 85.81 377 HIS A N 1
ATOM 2918 C CA . HIS A 1 377 ? 10.015 -1.664 -34.789 1.00 85.81 377 HIS A CA 1
ATOM 2919 C C . HIS A 1 377 ? 9.633 -0.529 -35.747 1.00 85.81 377 HIS A C 1
ATOM 2921 O O . HIS A 1 377 ? 9.972 -0.570 -36.926 1.00 85.81 377 HIS A O 1
ATOM 2927 N N . ARG A 1 378 ? 9.000 0.537 -35.234 1.00 84.06 378 ARG A N 1
ATOM 2928 C CA . ARG A 1 378 ? 8.687 1.735 -36.028 1.00 84.06 378 ARG A CA 1
ATOM 2929 C C . ARG A 1 378 ? 9.943 2.451 -36.523 1.00 84.06 378 ARG A C 1
ATOM 2931 O O . ARG A 1 378 ? 9.956 2.908 -37.658 1.00 84.06 378 ARG A O 1
ATOM 2938 N N . LEU A 1 379 ? 11.001 2.538 -35.717 1.00 84.69 379 LEU A N 1
ATOM 2939 C CA . LEU A 1 379 ? 12.282 3.106 -36.153 1.00 84.69 379 LEU A CA 1
ATOM 2940 C C . LEU A 1 379 ? 12.881 2.319 -37.323 1.00 84.69 379 LEU A C 1
ATOM 2942 O O . LEU A 1 379 ? 13.332 2.932 -38.284 1.00 84.69 379 LEU A O 1
ATOM 2946 N N . ILE A 1 380 ? 12.837 0.988 -37.262 1.00 83.75 380 ILE A N 1
ATOM 2947 C CA . ILE A 1 380 ? 13.333 0.101 -38.321 1.00 83.75 380 ILE A CA 1
ATOM 2948 C C . ILE A 1 380 ? 12.475 0.221 -39.592 1.00 83.75 380 ILE A C 1
ATOM 2950 O O . ILE A 1 380 ? 13.029 0.238 -40.686 1.00 83.75 380 ILE A O 1
ATOM 2954 N N . GLU A 1 381 ? 11.148 0.365 -39.471 1.00 82.81 381 GLU A N 1
ATOM 2955 C CA . GLU A 1 381 ? 10.258 0.608 -40.621 1.00 82.81 381 GLU A CA 1
ATOM 2956 C C . GLU A 1 381 ? 10.635 1.885 -41.392 1.00 82.81 381 GLU A C 1
ATOM 2958 O O . GLU A 1 381 ? 10.642 1.880 -42.621 1.00 82.81 381 GLU A O 1
ATOM 2963 N N . PHE A 1 382 ? 10.953 2.977 -40.686 1.00 80.69 382 PHE A N 1
ATOM 2964 C CA . PHE A 1 382 ? 11.330 4.252 -41.312 1.00 80.69 382 PHE A CA 1
ATOM 2965 C C . PHE A 1 382 ? 12.817 4.332 -41.694 1.00 80.69 382 PHE A C 1
ATOM 2967 O O . PHE A 1 382 ? 13.164 5.055 -42.628 1.00 80.69 382 PHE A O 1
ATOM 2974 N N . LYS A 1 383 ? 13.698 3.612 -40.988 1.00 79.44 383 LYS A N 1
ATOM 2975 C CA . LYS A 1 383 ? 15.143 3.544 -41.245 1.00 79.44 383 LYS A CA 1
ATOM 2976 C C . LYS A 1 383 ? 15.626 2.084 -41.160 1.00 79.44 383 LYS A C 1
ATOM 2978 O O . LYS A 1 383 ? 16.087 1.662 -40.099 1.00 79.44 383 LYS A O 1
ATOM 2983 N N . PRO A 1 384 ? 15.587 1.325 -42.271 1.00 80.06 384 PRO A N 1
ATOM 2984 C CA . PRO A 1 384 ? 15.974 -0.091 -42.285 1.00 80.06 384 PRO A CA 1
ATOM 2985 C C . PRO A 1 384 ? 17.421 -0.355 -41.845 1.00 80.06 384 PRO A C 1
ATOM 2987 O O . PRO A 1 384 ? 17.701 -1.390 -41.244 1.00 80.06 384 PRO A O 1
ATOM 2990 N N . GLU A 1 385 ? 18.316 0.606 -42.094 1.00 79.56 385 GLU A N 1
ATOM 2991 C CA . GLU A 1 385 ? 19.736 0.571 -41.713 1.00 79.56 385 GLU A CA 1
ATOM 2992 C C . GLU A 1 385 ? 19.983 0.811 -40.214 1.00 79.56 385 GLU A C 1
ATOM 2994 O O . GLU A 1 385 ? 21.113 0.705 -39.751 1.00 79.56 385 GLU A O 1
ATOM 2999 N N . PHE A 1 386 ? 18.960 1.182 -39.437 1.00 84.31 386 PHE A N 1
ATOM 3000 C CA . PHE A 1 386 ? 19.129 1.421 -38.008 1.00 84.31 386 PHE A CA 1
ATOM 3001 C C . PHE A 1 386 ? 19.430 0.117 -37.261 1.00 84.31 386 PHE A C 1
ATOM 3003 O O . PHE A 1 386 ? 18.654 -0.843 -37.322 1.00 84.31 386 PHE A O 1
ATOM 3010 N N . VAL A 1 387 ? 20.516 0.121 -36.486 1.00 84.56 387 VAL A N 1
ATOM 3011 C CA . VAL A 1 387 ? 20.886 -0.987 -35.608 1.00 84.56 387 VAL A CA 1
ATOM 3012 C C . VAL A 1 387 ? 20.858 -0.517 -34.142 1.00 84.56 387 VAL A C 1
ATOM 3014 O O . VAL A 1 387 ? 21.620 0.370 -33.740 1.00 84.56 387 VAL A O 1
ATOM 3017 N N . PRO A 1 388 ? 19.959 -1.071 -33.303 1.00 88.50 388 PRO A N 1
ATOM 3018 C CA . PRO A 1 388 ? 20.029 -0.874 -31.862 1.00 88.50 388 PRO A CA 1
ATOM 3019 C C . PRO A 1 388 ? 21.370 -1.368 -31.312 1.00 88.50 388 PRO A C 1
ATOM 3021 O O . PRO A 1 388 ? 21.837 -2.438 -31.671 1.00 88.50 388 PRO A O 1
ATOM 3024 N N . SER A 1 389 ? 21.979 -0.618 -30.398 1.00 89.12 389 SER A N 1
ATOM 3025 C CA . SER A 1 389 ? 23.243 -1.017 -29.776 1.00 89.12 389 SER A CA 1
ATOM 3026 C C . SER A 1 389 ? 23.115 -2.339 -29.010 1.00 89.12 389 SER A C 1
ATOM 3028 O O . SER A 1 389 ? 22.069 -2.628 -28.424 1.00 89.12 389 SER A O 1
ATOM 3030 N N . LEU A 1 390 ? 24.215 -3.093 -28.919 1.00 87.94 390 LEU A N 1
ATOM 3031 C CA . LEU A 1 390 ? 24.309 -4.344 -28.152 1.00 87.94 390 LEU A CA 1
ATOM 3032 C C . LEU A 1 390 ? 23.768 -4.215 -26.714 1.00 87.94 390 LEU A C 1
ATOM 3034 O O . LEU A 1 390 ? 23.052 -5.083 -26.222 1.00 87.94 390 LEU A O 1
ATOM 3038 N N . ILE A 1 391 ? 24.055 -3.092 -26.046 1.00 88.81 391 ILE A N 1
ATOM 3039 C CA . ILE A 1 391 ? 23.567 -2.808 -24.688 1.00 88.81 39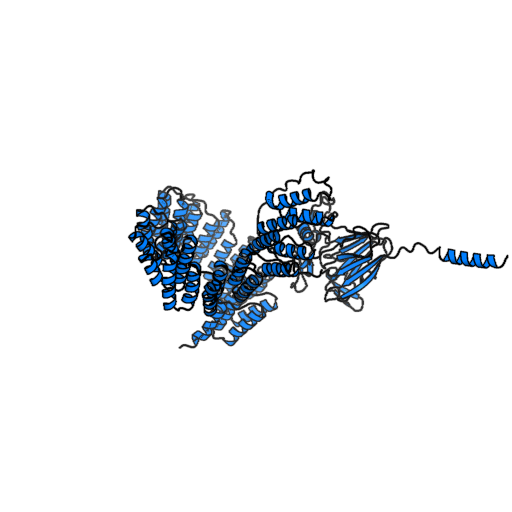1 ILE A CA 1
ATOM 3040 C C . ILE A 1 391 ? 22.036 -2.675 -24.669 1.00 88.81 391 ILE A C 1
ATOM 3042 O O . ILE A 1 391 ? 21.384 -3.183 -23.756 1.00 88.81 391 ILE A O 1
ATOM 3046 N N . ASN A 1 392 ? 21.451 -2.010 -25.670 1.00 90.62 392 ASN A N 1
ATOM 3047 C CA . ASN A 1 392 ? 20.000 -1.855 -25.783 1.00 90.62 392 ASN A CA 1
ATOM 3048 C C . ASN A 1 392 ? 19.312 -3.192 -26.084 1.00 90.62 392 ASN A C 1
ATOM 3050 O O . ASN A 1 392 ? 18.279 -3.470 -25.475 1.00 90.62 392 ASN A O 1
ATOM 3054 N N . TYR A 1 393 ? 19.900 -4.034 -26.943 1.00 91.00 393 TYR A N 1
ATOM 3055 C CA . TYR A 1 393 ? 19.419 -5.401 -27.165 1.00 91.00 393 TYR A CA 1
ATOM 3056 C C . TYR A 1 393 ? 19.438 -6.219 -25.874 1.00 91.00 393 TYR A C 1
ATOM 3058 O O . TYR A 1 393 ? 18.390 -6.716 -25.467 1.00 91.00 393 TYR A O 1
ATOM 3066 N N . ASN A 1 394 ? 20.575 -6.282 -25.173 1.00 91.06 394 ASN A N 1
ATOM 3067 C CA . ASN A 1 394 ? 20.704 -7.058 -23.934 1.00 91.06 394 ASN A CA 1
ATOM 3068 C C . ASN A 1 394 ? 19.701 -6.611 -22.859 1.00 91.06 394 ASN A C 1
ATOM 3070 O O . ASN A 1 394 ? 19.060 -7.439 -22.213 1.00 91.06 394 ASN A O 1
ATOM 3074 N N . ARG A 1 395 ? 19.497 -5.298 -22.703 1.00 90.56 395 ARG A N 1
ATOM 3075 C CA . ARG A 1 395 ? 18.504 -4.749 -21.766 1.00 90.56 395 ARG A CA 1
ATOM 3076 C C . ARG A 1 395 ? 17.065 -5.078 -22.162 1.00 90.56 395 ARG A C 1
ATOM 3078 O O . ARG A 1 395 ? 16.238 -5.301 -21.283 1.00 90.56 395 ARG A O 1
ATOM 3085 N N . LEU A 1 396 ? 16.749 -5.097 -23.454 1.00 91.00 396 LEU A N 1
ATOM 3086 C CA . LEU A 1 396 ? 15.406 -5.426 -23.929 1.00 91.00 396 LEU A CA 1
ATOM 3087 C C . LEU A 1 396 ? 15.119 -6.932 -23.814 1.00 91.00 396 LEU A C 1
ATOM 3089 O O . LEU A 1 396 ? 14.036 -7.308 -23.364 1.00 91.00 396 LEU A O 1
ATOM 3093 N N . ILE A 1 397 ? 16.111 -7.777 -24.116 1.00 91.44 397 ILE A N 1
ATOM 3094 C CA . ILE A 1 397 ? 16.088 -9.224 -23.850 1.00 91.44 397 ILE A CA 1
ATOM 3095 C C . ILE A 1 397 ? 15.813 -9.468 -22.356 1.00 91.44 397 ILE A C 1
ATOM 3097 O O . ILE A 1 397 ? 14.886 -10.208 -22.031 1.00 91.44 397 ILE A O 1
ATOM 3101 N N . ASP A 1 398 ? 16.520 -8.789 -21.442 1.00 89.50 398 ASP A N 1
ATOM 3102 C CA . ASP A 1 398 ? 16.298 -8.922 -19.990 1.00 89.50 398 ASP A CA 1
ATOM 3103 C C . ASP A 1 398 ? 14.871 -8.546 -19.563 1.00 89.50 398 ASP A C 1
ATOM 3105 O O . ASP A 1 398 ? 14.250 -9.231 -18.742 1.00 89.50 398 ASP A O 1
ATOM 3109 N N . GLN A 1 399 ? 14.310 -7.486 -20.147 1.00 90.12 399 GLN A N 1
ATOM 3110 C CA . GLN A 1 399 ? 12.941 -7.070 -19.852 1.00 90.12 399 GLN A CA 1
ATOM 3111 C C . GLN A 1 399 ? 11.907 -8.086 -20.337 1.00 90.12 399 GLN A C 1
ATOM 3113 O O . GLN A 1 399 ? 10.998 -8.419 -19.578 1.00 90.12 399 GLN A O 1
ATOM 3118 N N . PHE A 1 400 ? 12.054 -8.630 -21.547 1.00 89.75 400 PHE A N 1
ATOM 3119 C CA . PHE A 1 400 ? 11.172 -9.699 -22.026 1.00 89.75 400 PHE A CA 1
ATOM 3120 C C . PHE A 1 400 ? 11.313 -10.980 -21.194 1.00 89.75 400 PHE A C 1
ATOM 3122 O O . PHE A 1 400 ? 10.303 -11.594 -20.845 1.00 89.75 400 PHE A O 1
ATOM 3129 N N . CYS A 1 401 ? 12.533 -11.340 -20.785 1.00 88.38 401 CYS A N 1
ATOM 3130 C CA . CYS A 1 401 ? 12.776 -12.433 -19.841 1.00 88.38 401 CYS A CA 1
ATOM 3131 C C . CYS A 1 401 ? 12.125 -12.177 -18.469 1.00 88.38 401 CYS A C 1
ATOM 3133 O O . CYS A 1 401 ? 11.652 -13.110 -17.821 1.00 88.38 401 CYS A O 1
ATOM 3135 N N . SER A 1 402 ? 12.070 -10.923 -18.016 1.00 87.06 402 SER A N 1
ATOM 3136 C CA . SER A 1 402 ? 11.437 -10.535 -16.749 1.00 87.06 402 SER A CA 1
ATOM 3137 C C . SER A 1 402 ? 9.906 -10.526 -16.802 1.00 87.06 402 SER A C 1
ATOM 3139 O O . SER A 1 402 ? 9.276 -10.718 -15.766 1.00 87.06 402 SER A O 1
ATOM 3141 N N . VAL A 1 403 ? 9.313 -10.368 -17.989 1.00 86.81 403 VAL A N 1
ATOM 3142 C CA . VAL A 1 403 ? 7.864 -10.515 -18.247 1.00 86.81 403 VAL A CA 1
ATOM 3143 C C . VAL A 1 403 ? 7.505 -11.970 -18.619 1.00 86.81 403 VAL A C 1
ATOM 3145 O O . VAL A 1 403 ? 6.412 -12.254 -19.097 1.00 86.81 403 VAL A O 1
ATOM 3148 N N . SER A 1 404 ? 8.416 -12.920 -18.382 1.00 86.19 404 SER A N 1
ATOM 3149 C CA . SER A 1 404 ? 8.230 -14.349 -18.663 1.00 86.19 404 SER A CA 1
ATOM 3150 C C . SER A 1 404 ? 7.954 -14.684 -20.142 1.00 86.19 404 SER A C 1
ATOM 3152 O O . SER A 1 404 ? 7.214 -15.618 -20.441 1.00 86.19 404 SER A O 1
ATOM 3154 N N . LEU A 1 405 ? 8.579 -13.961 -21.082 1.00 88.38 405 LEU A N 1
ATOM 3155 C CA . LEU A 1 405 ? 8.481 -14.205 -22.533 1.00 88.38 405 LEU A CA 1
ATOM 3156 C C . LEU A 1 405 ? 9.863 -14.409 -23.204 1.00 88.38 405 LEU A C 1
ATOM 3158 O O . LEU A 1 405 ? 10.244 -13.641 -24.094 1.00 88.38 405 LEU A O 1
ATOM 3162 N N . PRO A 1 406 ? 10.624 -15.460 -22.847 1.00 87.31 406 PRO A N 1
ATOM 3163 C CA . PRO A 1 406 ? 11.967 -15.719 -23.363 1.00 87.31 406 PRO A CA 1
ATOM 3164 C C . PRO A 1 406 ? 11.952 -16.112 -24.840 1.00 87.31 406 PRO A C 1
ATOM 3166 O O . PRO A 1 406 ? 12.928 -15.871 -25.530 1.00 87.31 406 PRO A O 1
ATOM 3169 N N . ASN A 1 407 ? 10.838 -16.627 -25.370 1.00 86.88 407 ASN A N 1
ATOM 3170 C CA . ASN A 1 407 ? 10.704 -16.946 -26.795 1.00 86.88 407 ASN A CA 1
ATOM 3171 C C . ASN A 1 407 ? 10.794 -15.687 -27.674 1.00 86.88 407 ASN A C 1
ATOM 3173 O O . ASN A 1 407 ? 11.342 -15.712 -28.774 1.00 86.88 407 ASN A O 1
ATOM 3177 N N . VAL A 1 408 ? 10.250 -14.560 -27.196 1.00 87.94 408 VAL A N 1
ATOM 3178 C CA . VAL A 1 408 ? 10.397 -13.266 -27.879 1.00 87.94 408 VAL A CA 1
ATOM 3179 C C . VAL A 1 408 ? 11.844 -12.799 -27.761 1.00 87.94 408 VAL A C 1
ATOM 3181 O O . VAL A 1 408 ? 12.442 -12.451 -28.771 1.00 87.94 408 VAL A O 1
ATOM 3184 N N . ALA A 1 409 ? 12.423 -12.881 -26.562 1.00 89.50 409 ALA A N 1
ATOM 3185 C CA . ALA A 1 409 ? 13.813 -12.513 -26.309 1.00 89.50 409 ALA A CA 1
ATOM 3186 C C . ALA A 1 409 ? 14.816 -13.341 -27.146 1.00 89.50 409 ALA A C 1
ATOM 3188 O O . ALA A 1 409 ? 15.788 -12.802 -27.662 1.00 89.50 409 ALA A O 1
ATOM 3189 N N . HIS A 1 410 ? 14.540 -14.626 -27.368 1.00 89.50 410 HIS A N 1
ATOM 3190 C CA . HIS A 1 410 ? 15.336 -15.517 -28.211 1.00 89.50 410 HIS A CA 1
ATOM 3191 C C . HIS A 1 410 ? 15.261 -15.097 -29.687 1.00 89.50 410 HIS A C 1
ATOM 3193 O O . HIS A 1 410 ? 16.284 -14.993 -30.355 1.00 89.50 410 HIS A O 1
ATOM 3199 N N . ARG A 1 411 ? 14.076 -14.728 -30.195 1.00 88.88 411 ARG A N 1
ATOM 3200 C CA . ARG A 1 411 ? 13.961 -14.140 -31.544 1.00 88.88 411 ARG A CA 1
ATOM 3201 C C . ARG A 1 411 ? 14.750 -12.839 -31.687 1.00 88.88 411 ARG A C 1
ATOM 3203 O O . ARG A 1 411 ? 15.302 -12.584 -32.749 1.00 88.88 411 ARG A O 1
ATOM 3210 N N . MET A 1 412 ? 14.827 -12.040 -30.625 1.00 87.44 412 MET A N 1
ATOM 3211 C CA . MET A 1 412 ? 15.635 -10.819 -30.623 1.00 87.44 412 MET A CA 1
ATOM 3212 C C . MET A 1 412 ? 17.139 -11.097 -30.665 1.00 87.44 412 MET A C 1
ATOM 3214 O O . MET A 1 412 ? 17.868 -10.309 -31.257 1.00 87.44 412 MET A O 1
ATOM 3218 N N . LEU A 1 413 ? 17.603 -12.209 -30.086 1.00 87.31 413 LEU A N 1
ATOM 3219 C CA . LEU A 1 413 ? 18.993 -12.649 -30.223 1.00 87.31 413 LEU A CA 1
ATOM 3220 C C . LEU A 1 413 ? 19.324 -12.951 -31.694 1.00 87.31 413 LEU A C 1
ATOM 3222 O O . LEU A 1 413 ? 20.338 -12.481 -32.202 1.00 87.31 413 LEU A O 1
ATOM 3226 N N . TYR A 1 414 ? 18.434 -13.649 -32.408 1.00 87.06 414 TYR A N 1
ATOM 3227 C CA . TYR A 1 414 ? 18.606 -13.899 -33.843 1.00 87.06 414 TYR A CA 1
ATOM 3228 C C . TYR A 1 414 ? 18.510 -12.626 -34.693 1.00 87.06 414 TYR A C 1
ATOM 3230 O O . TYR A 1 414 ? 19.309 -12.458 -35.612 1.00 87.06 414 TYR A O 1
ATOM 3238 N N . ASP A 1 415 ? 17.587 -11.708 -34.384 1.00 86.50 415 ASP A N 1
ATOM 3239 C CA . ASP A 1 415 ? 17.519 -10.398 -35.055 1.00 86.50 415 ASP A CA 1
ATOM 3240 C C . ASP A 1 415 ? 18.829 -9.615 -34.858 1.00 86.50 415 ASP A C 1
ATOM 3242 O O . ASP A 1 415 ? 19.394 -9.097 -35.822 1.00 86.50 415 ASP A O 1
ATOM 3246 N N . MET A 1 416 ? 19.384 -9.631 -33.644 1.00 88.50 416 MET A N 1
ATOM 3247 C CA . MET A 1 416 ? 20.676 -9.024 -33.334 1.00 88.50 416 MET A CA 1
ATOM 3248 C C . MET A 1 416 ? 21.825 -9.631 -34.163 1.00 88.50 416 MET A C 1
ATOM 3250 O O . MET A 1 416 ? 22.607 -8.877 -34.745 1.00 88.50 416 MET A O 1
ATOM 3254 N N . ILE A 1 417 ? 21.893 -10.962 -34.282 1.00 86.56 417 ILE A N 1
ATOM 3255 C CA . ILE A 1 417 ? 22.888 -11.658 -35.122 1.00 86.56 417 ILE A CA 1
ATOM 3256 C C . ILE A 1 417 ? 22.710 -11.282 -36.599 1.00 86.56 417 ILE A C 1
ATOM 3258 O O . ILE A 1 417 ? 23.675 -10.922 -37.273 1.00 86.56 417 ILE A O 1
ATOM 3262 N N . SER A 1 418 ? 21.470 -11.298 -37.099 1.00 85.44 418 SER A N 1
ATOM 3263 C CA . SER A 1 418 ? 21.156 -10.992 -38.503 1.00 85.44 418 SER A CA 1
ATOM 3264 C C . SER A 1 418 ? 21.537 -9.566 -38.915 1.00 85.44 418 SER A C 1
ATOM 3266 O O . SER A 1 418 ? 21.800 -9.305 -40.087 1.00 85.44 418 SER A O 1
ATOM 3268 N N . ARG A 1 419 ? 21.612 -8.651 -37.943 1.00 83.38 419 ARG A N 1
ATOM 3269 C CA . ARG A 1 419 ? 22.003 -7.248 -38.125 1.00 83.38 419 ARG A CA 1
ATOM 3270 C C . ARG A 1 419 ? 23.499 -6.999 -37.911 1.00 83.38 419 ARG A C 1
ATOM 3272 O O . ARG A 1 419 ? 23.922 -5.847 -37.894 1.00 83.38 419 ARG A O 1
ATOM 3279 N N . GLY A 1 420 ? 24.298 -8.058 -37.770 1.00 80.62 420 GLY A N 1
ATOM 3280 C CA . GLY A 1 420 ? 25.760 -7.984 -37.722 1.00 80.62 420 GLY A CA 1
ATOM 3281 C C . GLY A 1 420 ? 26.356 -7.776 -36.329 1.00 80.62 420 GLY A C 1
ATOM 3282 O O . GLY A 1 420 ? 27.534 -7.437 -36.223 1.00 80.62 420 GLY A O 1
ATOM 3283 N N . HIS A 1 421 ? 25.587 -7.966 -35.253 1.00 85.44 421 HIS A N 1
ATOM 3284 C CA . HIS A 1 421 ? 26.136 -7.973 -33.899 1.00 85.44 421 HIS A CA 1
ATOM 3285 C C . HIS A 1 421 ? 26.529 -9.382 -33.457 1.00 85.44 421 HIS A C 1
ATOM 3287 O O . HIS A 1 421 ? 25.742 -10.317 -33.566 1.00 85.44 421 HIS A O 1
ATOM 3293 N N . CYS A 1 422 ? 27.715 -9.509 -32.862 1.00 83.94 422 CYS A N 1
ATOM 3294 C CA . CYS A 1 422 ? 28.126 -10.728 -32.175 1.00 83.94 422 CYS A CA 1
ATOM 3295 C C . CYS A 1 422 ? 27.550 -10.729 -30.747 1.00 83.94 422 CYS A C 1
ATOM 3297 O O . CYS A 1 422 ? 27.850 -9.803 -29.980 1.00 83.94 422 CYS A O 1
ATOM 3299 N N . PRO A 1 423 ? 26.735 -11.728 -30.364 1.00 86.62 423 PRO A N 1
ATOM 3300 C CA .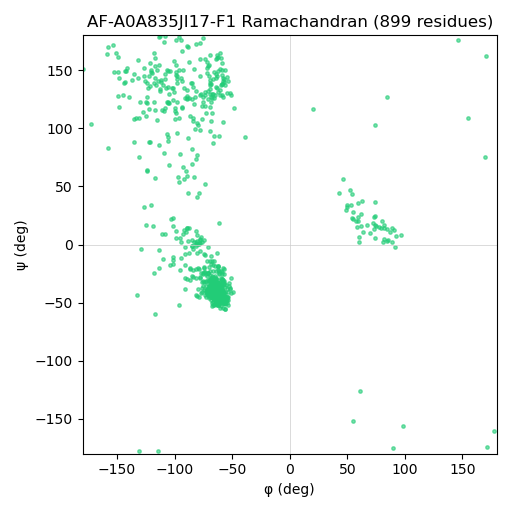 PRO A 1 423 ? 26.343 -11.928 -28.977 1.00 86.62 423 PRO A CA 1
ATOM 3301 C C . PRO A 1 423 ? 27.552 -12.047 -28.058 1.00 86.62 423 PRO A C 1
ATOM 3303 O O . PRO A 1 423 ? 28.574 -12.619 -28.425 1.00 86.62 423 PRO A O 1
ATOM 3306 N N . ASN A 1 424 ? 27.427 -11.510 -26.849 1.00 87.06 424 ASN A N 1
ATOM 3307 C CA . ASN A 1 424 ? 28.445 -11.653 -25.815 1.00 87.06 424 ASN A CA 1
ATOM 3308 C C . ASN A 1 424 ? 27.915 -12.493 -24.648 1.00 87.06 424 ASN A C 1
ATOM 3310 O O . ASN A 1 424 ? 26.751 -12.905 -24.625 1.00 87.06 424 ASN A O 1
ATOM 3314 N N . THR A 1 425 ? 28.759 -12.721 -23.642 1.00 86.44 425 THR A N 1
ATOM 3315 C CA . THR A 1 425 ? 28.384 -13.488 -22.448 1.00 86.44 425 THR A CA 1
ATOM 3316 C C . THR A 1 425 ? 27.144 -12.901 -21.764 1.00 86.44 425 THR A C 1
ATOM 3318 O O . THR A 1 425 ? 26.291 -13.648 -21.294 1.00 86.44 425 THR A O 1
ATOM 3321 N N . VAL A 1 426 ? 26.963 -11.573 -21.768 1.00 87.44 426 VAL A N 1
ATOM 3322 C CA . VAL A 1 426 ? 25.761 -10.925 -21.209 1.00 87.44 426 VAL A CA 1
ATOM 3323 C C . VAL A 1 426 ? 24.502 -11.298 -22.004 1.00 87.44 426 VAL A C 1
ATOM 3325 O O . VAL A 1 426 ? 23.498 -11.660 -21.402 1.00 87.44 426 VAL A O 1
ATOM 3328 N N . SER A 1 427 ? 24.553 -11.284 -23.339 1.00 87.88 427 SER A N 1
ATOM 3329 C CA . SER A 1 427 ? 23.412 -11.641 -24.199 1.00 87.88 427 SER A CA 1
ATOM 3330 C C . SER A 1 427 ? 22.879 -13.046 -23.897 1.00 87.88 427 SER A C 1
ATOM 3332 O O . SER A 1 427 ? 21.685 -13.219 -23.637 1.00 87.88 427 SER A O 1
ATOM 3334 N N . TYR A 1 428 ? 23.773 -14.040 -23.868 1.00 89.00 428 TYR A N 1
ATOM 3335 C CA . TYR A 1 428 ? 23.405 -15.430 -23.593 1.00 89.00 428 TYR A CA 1
ATOM 3336 C C . TYR A 1 428 ? 22.996 -15.647 -22.131 1.00 89.00 428 TYR A C 1
ATOM 3338 O O . TYR A 1 428 ? 21.954 -16.249 -21.877 1.00 89.00 428 TYR A O 1
ATOM 3346 N N . THR A 1 429 ? 23.734 -15.100 -21.154 1.00 89.06 429 THR A N 1
ATOM 3347 C CA . THR A 1 429 ? 23.392 -15.247 -19.720 1.00 89.06 429 THR A CA 1
ATOM 3348 C C . THR A 1 429 ? 22.011 -14.705 -19.378 1.00 89.06 429 THR A C 1
ATOM 3350 O O . THR A 1 429 ? 21.267 -15.331 -18.616 1.00 89.06 429 THR A O 1
ATOM 3353 N N . THR A 1 430 ? 21.634 -13.560 -19.949 1.00 89.88 430 THR A N 1
ATOM 3354 C CA . THR A 1 430 ? 20.306 -12.971 -19.766 1.00 89.88 430 THR A CA 1
ATOM 3355 C C . THR A 1 430 ? 19.203 -13.887 -20.302 1.00 89.88 430 THR A C 1
ATOM 3357 O O . THR A 1 430 ? 18.160 -14.041 -19.656 1.00 89.88 430 THR A O 1
ATOM 3360 N N . LEU A 1 431 ? 19.425 -14.527 -21.452 1.00 90.00 431 LEU A N 1
ATOM 3361 C CA . LEU A 1 431 ? 18.451 -15.430 -22.058 1.00 90.00 431 LEU A CA 1
ATOM 3362 C C . LEU A 1 431 ? 18.354 -16.763 -21.297 1.00 90.00 431 LEU A C 1
ATOM 3364 O O . LEU A 1 431 ? 17.245 -17.197 -20.977 1.00 90.00 431 LEU A O 1
ATOM 3368 N N . VAL A 1 432 ? 19.494 -17.348 -20.907 1.00 90.44 432 VAL A N 1
ATOM 3369 C CA . VAL A 1 432 ? 19.573 -18.541 -20.042 1.00 90.44 432 VAL A CA 1
ATOM 3370 C C . VAL A 1 432 ? 18.805 -18.308 -18.736 1.00 90.44 432 VAL A C 1
ATOM 3372 O O . VAL A 1 432 ? 17.977 -19.134 -18.352 1.00 90.44 432 VAL A O 1
ATOM 3375 N N . ASN A 1 433 ? 18.981 -17.149 -18.087 1.00 89.00 433 ASN A N 1
ATOM 3376 C CA . ASN A 1 433 ? 18.203 -16.767 -16.901 1.00 89.00 433 ASN A CA 1
ATOM 3377 C C . ASN A 1 433 ? 16.693 -16.716 -17.186 1.00 89.00 433 ASN A C 1
ATOM 3379 O O . ASN A 1 433 ? 15.894 -17.150 -16.359 1.00 89.00 433 ASN A O 1
ATOM 3383 N N . GLY A 1 434 ? 16.292 -16.185 -18.344 1.00 87.19 434 GLY A N 1
ATOM 3384 C CA . GLY A 1 434 ? 14.894 -16.131 -18.776 1.00 87.19 434 GLY A CA 1
ATOM 3385 C C . GLY A 1 434 ? 14.245 -17.510 -18.853 1.00 87.19 434 GLY A C 1
ATOM 3386 O O . GLY A 1 434 ? 13.195 -17.728 -18.246 1.00 87.19 434 GLY A O 1
ATOM 3387 N N . TYR A 1 435 ? 14.898 -18.463 -19.519 1.00 87.75 435 TYR A N 1
ATOM 3388 C CA . TYR A 1 435 ? 14.418 -19.847 -19.597 1.00 87.75 435 TYR A CA 1
ATOM 3389 C C . TYR A 1 435 ? 14.442 -20.549 -18.228 1.00 87.75 435 TYR A C 1
ATOM 3391 O O . TYR A 1 435 ? 13.458 -21.187 -17.841 1.00 87.75 435 TYR A O 1
ATOM 3399 N N . CYS A 1 436 ? 15.488 -20.333 -17.420 1.00 86.81 436 CYS A N 1
ATOM 3400 C CA . CYS A 1 436 ? 15.562 -20.843 -16.043 1.00 86.81 436 CYS A CA 1
ATOM 3401 C C . CYS A 1 436 ? 14.460 -20.272 -15.128 1.00 86.81 436 CYS A C 1
ATOM 3403 O O . CYS A 1 436 ? 14.007 -20.942 -14.194 1.00 86.81 436 CYS A O 1
ATOM 3405 N N . LYS A 1 437 ? 13.998 -19.036 -15.369 1.00 84.25 437 LYS A N 1
ATOM 3406 C CA . LYS A 1 437 ? 12.899 -18.421 -14.607 1.00 84.25 437 LYS A CA 1
ATOM 3407 C C . LYS A 1 437 ? 11.562 -19.118 -14.851 1.00 84.25 437 LYS A C 1
ATOM 3409 O O . LYS A 1 437 ? 10.797 -19.229 -13.894 1.00 84.25 437 LYS A O 1
ATOM 3414 N N . ILE A 1 438 ? 11.313 -19.579 -16.077 1.00 84.94 438 ILE A N 1
ATOM 3415 C CA . ILE A 1 438 ? 10.070 -20.257 -16.490 1.00 84.94 438 ILE A CA 1
ATOM 3416 C C . ILE A 1 438 ? 10.112 -21.763 -16.227 1.00 84.94 438 ILE A C 1
ATOM 3418 O O . ILE A 1 438 ? 9.065 -22.382 -16.082 1.00 84.94 438 ILE A O 1
ATOM 3422 N N . GLY A 1 439 ? 11.309 -22.336 -16.089 1.00 81.88 439 GLY A N 1
ATOM 3423 C CA . GLY A 1 439 ? 11.497 -23.765 -15.840 1.00 81.88 439 GLY A CA 1
ATOM 3424 C C . GLY A 1 439 ? 11.776 -24.581 -17.105 1.00 81.88 439 GLY A C 1
ATOM 3425 O O . GLY A 1 439 ? 11.871 -25.805 -17.029 1.00 81.88 439 GLY A O 1
ATOM 3426 N N . GLU A 1 440 ? 11.988 -23.935 -18.253 1.00 85.75 440 GLU A N 1
ATOM 3427 C CA . GLU A 1 440 ? 12.377 -24.590 -19.510 1.00 85.75 440 GLU A CA 1
ATOM 3428 C C . GLU A 1 440 ? 13.895 -24.793 -19.581 1.00 85.75 440 GLU A C 1
ATOM 3430 O O . GLU A 1 440 ? 14.625 -24.140 -20.322 1.00 85.75 440 GLU A O 1
ATOM 3435 N N . ILE A 1 441 ? 14.399 -25.697 -18.742 1.00 84.62 441 ILE A N 1
ATOM 3436 C CA . ILE A 1 441 ? 15.846 -25.918 -18.584 1.00 84.62 441 ILE A CA 1
ATOM 3437 C C . ILE A 1 441 ? 16.475 -26.556 -19.831 1.00 84.62 441 ILE A C 1
ATOM 3439 O O . ILE A 1 441 ? 17.636 -26.300 -20.122 1.00 84.62 441 ILE A O 1
ATOM 3443 N N . SER A 1 442 ? 15.728 -27.359 -20.594 1.00 86.06 442 SER A N 1
ATOM 3444 C CA . SER A 1 442 ? 16.239 -27.989 -21.817 1.00 86.06 442 SER A CA 1
ATOM 3445 C C . SER A 1 442 ? 16.719 -26.957 -22.833 1.00 86.06 442 SER A C 1
ATOM 3447 O O . SER A 1 442 ? 17.787 -27.124 -23.412 1.00 86.06 442 SER A O 1
ATOM 3449 N N . ASP A 1 443 ? 15.962 -25.877 -23.023 1.00 86.31 443 ASP A N 1
ATOM 3450 C CA . ASP A 1 443 ? 16.350 -24.810 -23.945 1.00 86.31 443 ASP A CA 1
ATOM 3451 C C . ASP A 1 443 ? 17.423 -23.899 -23.339 1.00 86.31 443 ASP A C 1
ATOM 3453 O O . ASP A 1 443 ? 18.277 -23.396 -24.064 1.00 86.31 443 ASP A O 1
ATOM 3457 N N . ALA A 1 444 ? 17.453 -23.761 -22.007 1.00 88.75 444 ALA A N 1
ATOM 3458 C CA . ALA A 1 444 ? 18.558 -23.103 -21.315 1.00 88.75 444 ALA A CA 1
ATOM 3459 C C . ALA A 1 444 ? 19.898 -23.835 -21.529 1.00 88.75 444 ALA A C 1
ATOM 3461 O O . ALA A 1 444 ? 20.901 -23.168 -21.755 1.00 88.75 444 ALA A O 1
ATOM 3462 N N . TYR A 1 445 ? 19.914 -25.175 -21.504 1.00 88.00 445 TYR A N 1
ATOM 3463 C CA . TYR A 1 445 ? 21.113 -25.972 -21.797 1.00 88.00 445 TYR A CA 1
ATOM 3464 C C . TYR A 1 445 ? 21.556 -25.835 -23.247 1.00 88.00 445 TYR A C 1
ATOM 3466 O O . TYR A 1 445 ? 22.717 -25.538 -23.479 1.00 88.00 445 TYR A O 1
ATOM 3474 N N . LYS A 1 446 ? 20.635 -25.949 -24.214 1.00 88.56 446 LYS A N 1
ATOM 3475 C CA . LYS A 1 446 ? 20.979 -25.754 -25.634 1.00 88.56 446 LYS A CA 1
ATOM 3476 C C . LYS A 1 446 ? 21.652 -24.404 -25.873 1.00 88.56 446 LYS A C 1
ATOM 3478 O O . LYS A 1 446 ? 22.669 -24.341 -26.544 1.00 88.56 446 LYS A O 1
ATOM 3483 N N . LEU A 1 447 ? 21.105 -23.340 -25.280 1.00 86.94 447 LEU A N 1
ATOM 3484 C CA . LEU A 1 447 ? 21.690 -22.002 -25.371 1.00 86.94 447 LEU A CA 1
ATOM 3485 C C . LEU A 1 447 ? 23.044 -21.894 -24.673 1.00 86.94 447 LEU A C 1
ATOM 3487 O O . LEU A 1 447 ? 23.885 -21.125 -25.118 1.00 86.94 447 LEU A O 1
ATOM 3491 N N . PHE A 1 448 ? 23.238 -22.614 -23.570 1.00 87.94 448 PHE A N 1
ATOM 3492 C CA . PHE A 1 448 ? 24.503 -22.647 -22.844 1.00 87.94 448 PHE A CA 1
ATOM 3493 C C . PHE A 1 448 ? 25.588 -23.392 -23.636 1.00 87.94 448 PHE A C 1
ATOM 3495 O O . PHE A 1 448 ? 26.719 -22.917 -23.711 1.00 87.94 448 PHE A O 1
ATOM 3502 N N . ASP A 1 449 ? 25.222 -24.507 -24.269 1.00 87.12 449 ASP A N 1
ATOM 3503 C CA . ASP A 1 449 ? 26.095 -25.331 -25.110 1.00 87.12 449 ASP A CA 1
ATOM 3504 C C . ASP A 1 449 ? 26.414 -24.651 -26.453 1.00 87.12 449 ASP A C 1
ATOM 3506 O O . ASP A 1 449 ? 27.488 -24.863 -27.006 1.00 87.12 449 ASP A O 1
ATOM 3510 N N . GLU A 1 450 ? 25.532 -23.775 -26.946 1.00 86.50 450 GLU A N 1
ATOM 3511 C CA . GLU A 1 450 ? 25.764 -22.941 -28.133 1.00 86.50 450 GLU A CA 1
ATOM 3512 C C . GLU A 1 450 ? 26.802 -21.824 -27.874 1.00 86.50 450 GLU A C 1
ATOM 3514 O O . GLU A 1 450 ? 27.470 -21.369 -28.805 1.00 86.50 450 GLU A O 1
ATOM 3519 N N . MET A 1 451 ? 27.009 -21.384 -26.621 1.00 88.50 451 MET A N 1
ATOM 3520 C CA . MET A 1 451 ? 27.923 -20.264 -26.318 1.00 88.50 451 MET A CA 1
ATOM 3521 C C . MET A 1 451 ? 29.355 -20.492 -26.850 1.00 88.50 451 MET A C 1
ATOM 3523 O O . MET A 1 451 ? 29.860 -19.611 -27.558 1.00 88.50 451 MET A O 1
ATOM 3527 N N . PRO A 1 452 ? 30.021 -21.639 -26.589 1.00 85.38 452 PRO A N 1
ATOM 3528 C CA . PRO A 1 452 ? 31.373 -21.891 -27.084 1.00 85.38 452 PRO A CA 1
ATOM 3529 C C . PRO A 1 452 ? 31.443 -22.060 -28.606 1.00 85.38 452 PRO A C 1
ATOM 3531 O O . PRO A 1 452 ? 32.466 -21.711 -29.195 1.00 85.38 452 PRO A O 1
ATOM 3534 N N . GLU A 1 453 ? 30.374 -22.543 -29.251 1.00 83.19 453 GLU A N 1
ATOM 3535 C CA . GLU A 1 453 ? 30.307 -22.694 -30.716 1.00 83.19 453 GLU A CA 1
ATOM 3536 C C . GLU A 1 453 ? 30.410 -21.337 -31.428 1.00 83.19 453 GLU A C 1
ATOM 3538 O O . GLU A 1 453 ? 31.035 -21.224 -32.482 1.00 83.19 453 GLU A O 1
ATOM 3543 N N . TRP A 1 454 ? 29.882 -20.282 -30.802 1.00 79.06 454 TRP A N 1
ATOM 3544 C CA . TRP A 1 454 ? 29.997 -18.895 -31.263 1.00 79.06 454 TRP A CA 1
ATOM 3545 C C . TRP A 1 454 ? 31.223 -18.152 -30.704 1.00 79.06 454 TRP A C 1
ATOM 3547 O O . TRP A 1 454 ? 31.327 -16.932 -30.847 1.00 79.06 454 TRP A O 1
ATOM 3557 N N . GLY A 1 455 ? 32.156 -18.857 -30.056 1.00 78.50 455 GLY A N 1
ATOM 3558 C CA . GLY A 1 455 ? 33.361 -18.265 -29.466 1.00 78.50 455 GLY A CA 1
ATOM 3559 C C . GLY A 1 455 ? 33.105 -17.435 -28.201 1.00 78.50 455 GLY A C 1
ATOM 3560 O O . GLY A 1 455 ? 33.949 -16.624 -27.819 1.00 78.50 455 GLY A O 1
ATOM 3561 N N . VAL A 1 456 ? 31.954 -17.617 -27.543 1.00 84.75 456 VAL A N 1
ATOM 3562 C CA . VAL A 1 456 ? 31.590 -16.933 -26.295 1.00 84.75 456 VAL A CA 1
ATOM 3563 C C . VAL A 1 456 ? 31.837 -17.868 -25.112 1.00 84.75 456 VAL A C 1
ATOM 3565 O O . VAL A 1 456 ? 31.200 -18.907 -24.978 1.00 84.75 456 VAL A O 1
ATOM 3568 N N . VAL A 1 457 ? 32.738 -17.491 -24.204 1.00 82.38 457 VAL A N 1
ATOM 3569 C CA . VAL A 1 457 ? 33.034 -18.303 -23.013 1.00 82.38 457 VAL A CA 1
ATOM 3570 C C . VAL A 1 457 ? 31.985 -18.045 -21.916 1.00 82.38 457 VAL A C 1
ATOM 3572 O O . VAL A 1 457 ? 31.760 -16.881 -21.552 1.00 82.38 457 VAL A O 1
ATOM 3575 N N . PRO A 1 458 ? 31.337 -19.092 -21.362 1.00 85.81 458 PRO A N 1
ATOM 3576 C CA . PRO A 1 458 ? 30.477 -18.959 -20.189 1.00 85.81 458 PRO A CA 1
ATOM 3577 C C . PRO A 1 458 ? 31.273 -18.536 -18.950 1.00 85.81 458 PRO A C 1
ATOM 3579 O O . PRO A 1 458 ? 32.266 -19.166 -18.592 1.00 85.81 458 PRO A O 1
ATOM 3582 N N . ASN A 1 459 ? 30.812 -17.487 -18.271 1.00 86.25 459 ASN A N 1
ATOM 3583 C CA . ASN A 1 459 ? 31.416 -16.978 -17.033 1.00 86.25 459 ASN A CA 1
ATOM 3584 C C . ASN A 1 459 ? 30.738 -17.552 -15.774 1.00 86.25 459 ASN A C 1
ATOM 3586 O O . ASN A 1 459 ? 29.713 -18.238 -15.856 1.00 86.25 459 ASN A O 1
ATOM 3590 N N . THR A 1 460 ? 31.254 -17.230 -14.584 1.00 86.75 460 THR A N 1
ATOM 3591 C CA . THR A 1 460 ? 30.703 -17.736 -13.307 1.00 86.75 460 THR A CA 1
ATOM 3592 C C . THR A 1 460 ? 29.233 -17.360 -13.088 1.00 86.75 460 THR A C 1
ATOM 3594 O O . THR A 1 460 ? 28.450 -18.158 -12.567 1.00 86.75 460 THR A O 1
ATOM 3597 N N . LEU A 1 461 ? 28.801 -16.190 -13.569 1.00 87.50 461 LEU A N 1
ATOM 3598 C CA . LEU A 1 461 ? 27.393 -15.792 -13.535 1.00 87.50 461 LEU A CA 1
ATOM 3599 C C . LEU A 1 461 ? 26.511 -16.734 -14.374 1.00 87.50 461 LEU A C 1
ATOM 3601 O O . LEU A 1 461 ? 25.440 -17.126 -13.906 1.00 87.50 461 LEU A O 1
ATOM 3605 N N . SER A 1 462 ? 26.978 -17.147 -15.557 1.00 86.88 462 SER A N 1
ATOM 3606 C CA . SER A 1 462 ? 26.290 -18.097 -16.449 1.00 86.88 462 SER A CA 1
ATOM 3607 C C . SER A 1 462 ? 25.990 -19.414 -15.733 1.00 86.88 462 SER A C 1
ATOM 3609 O O . SER A 1 462 ? 24.840 -19.853 -15.688 1.00 86.88 462 SER A O 1
ATOM 3611 N N . TYR A 1 463 ? 27.009 -19.990 -15.091 1.00 87.88 463 TYR A N 1
ATOM 3612 C CA . TYR A 1 463 ? 26.877 -21.221 -14.312 1.00 87.88 463 TYR A CA 1
ATOM 3613 C C . TYR A 1 463 ? 25.935 -21.048 -13.112 1.00 87.88 463 TYR A C 1
ATOM 3615 O O . TYR A 1 463 ? 25.063 -21.889 -12.901 1.00 87.88 463 TYR A O 1
ATOM 3623 N N . SER A 1 464 ? 26.034 -19.942 -12.358 1.00 90.00 464 SER A N 1
ATOM 3624 C CA . SER A 1 464 ? 25.156 -19.693 -11.196 1.00 90.00 464 SER A CA 1
ATOM 3625 C C . SER A 1 464 ? 23.664 -19.655 -11.560 1.00 90.00 464 SER A C 1
ATOM 3627 O O . SER A 1 464 ? 22.813 -20.130 -10.805 1.00 90.00 464 SER A O 1
ATOM 3629 N N . LEU A 1 465 ? 23.336 -19.121 -12.741 1.00 89.50 465 LEU A N 1
ATOM 3630 C CA . LEU A 1 465 ? 21.966 -19.016 -13.242 1.00 89.50 465 LEU A CA 1
ATOM 3631 C C . LEU A 1 465 ? 21.440 -20.364 -13.743 1.00 89.50 465 LEU A C 1
ATOM 3633 O O . LEU A 1 465 ? 20.276 -20.687 -13.499 1.00 89.50 465 LEU A O 1
ATOM 3637 N N . LEU A 1 466 ? 22.299 -21.161 -14.382 1.00 89.06 466 LEU A N 1
ATOM 3638 C CA . LEU A 1 466 ? 21.966 -22.518 -14.802 1.00 89.06 466 LEU A CA 1
ATOM 3639 C C . LEU A 1 466 ? 21.722 -23.428 -13.591 1.00 89.06 466 LEU A C 1
ATOM 3641 O O . LEU A 1 466 ? 20.686 -24.089 -13.538 1.00 89.06 466 LEU A O 1
ATOM 3645 N N . ILE A 1 467 ? 22.593 -23.378 -12.572 1.00 88.94 467 ILE A N 1
ATOM 3646 C CA . ILE A 1 467 ? 22.396 -24.078 -11.288 1.00 88.94 467 ILE A CA 1
ATOM 3647 C C . ILE A 1 467 ? 21.038 -23.709 -10.697 1.00 88.94 467 ILE A C 1
ATOM 3649 O O . ILE A 1 467 ? 20.274 -24.584 -10.294 1.00 88.94 467 ILE A O 1
ATOM 3653 N N . ARG A 1 468 ? 20.686 -22.419 -10.707 1.00 87.12 468 ARG A N 1
ATOM 3654 C CA . ARG A 1 468 ? 19.380 -21.968 -10.224 1.00 87.12 468 ARG A CA 1
ATOM 3655 C C . ARG A 1 468 ? 18.213 -22.593 -10.987 1.00 87.12 468 ARG A C 1
ATOM 3657 O O . ARG A 1 468 ? 17.201 -22.925 -10.372 1.00 87.12 468 ARG A O 1
ATOM 3664 N N . GLY A 1 469 ? 18.325 -22.736 -12.306 1.00 85.44 469 GLY A N 1
ATOM 3665 C CA . GLY A 1 469 ? 17.351 -23.476 -13.104 1.00 85.44 469 GLY A CA 1
ATOM 3666 C C . GLY A 1 469 ? 17.261 -24.936 -12.660 1.00 85.44 469 GLY A C 1
ATOM 3667 O O . GLY A 1 469 ? 16.181 -25.405 -12.311 1.00 85.44 469 GLY A O 1
ATOM 3668 N N . VAL A 1 470 ? 18.394 -25.636 -12.627 1.00 87.12 470 VAL A N 1
ATOM 3669 C CA . VAL A 1 470 ? 18.503 -27.078 -12.329 1.00 87.12 470 VAL A CA 1
ATOM 3670 C C . VAL A 1 470 ? 17.950 -27.424 -10.946 1.00 87.12 470 VAL A C 1
ATOM 3672 O O . VAL A 1 470 ? 17.110 -28.319 -10.818 1.00 87.12 470 VAL A O 1
ATOM 3675 N N . LEU A 1 471 ? 18.330 -26.654 -9.924 1.00 85.56 471 LEU A N 1
ATOM 3676 C CA . LEU A 1 471 ? 17.870 -26.864 -8.552 1.00 85.56 471 LEU A CA 1
ATOM 3677 C C . LEU A 1 471 ? 16.355 -26.666 -8.404 1.00 85.56 471 LEU A C 1
ATOM 3679 O O . LEU A 1 471 ? 15.725 -27.410 -7.657 1.00 85.56 471 LEU A O 1
ATOM 3683 N N . ARG A 1 472 ? 15.738 -25.761 -9.179 1.00 83.69 472 ARG A N 1
ATOM 3684 C CA . ARG A 1 472 ? 14.269 -25.597 -9.210 1.00 83.69 472 ARG A CA 1
ATOM 3685 C C . ARG A 1 472 ? 13.529 -26.818 -9.754 1.00 83.69 472 ARG A C 1
ATOM 3687 O O . ARG A 1 472 ? 12.403 -27.074 -9.336 1.00 83.69 472 ARG A O 1
ATOM 3694 N N . LYS A 1 473 ? 14.138 -27.590 -10.665 1.00 82.62 473 LYS A N 1
ATOM 3695 C CA . LYS A 1 473 ? 13.600 -28.897 -11.100 1.00 82.62 473 LYS A CA 1
ATOM 3696 C C . LYS A 1 473 ? 13.921 -30.038 -10.127 1.00 82.62 473 LYS A C 1
ATOM 3698 O O . LYS A 1 473 ? 13.520 -31.167 -10.389 1.00 82.62 473 LYS A O 1
ATOM 3703 N N . ARG A 1 474 ? 14.580 -29.745 -8.998 1.00 80.19 474 ARG A N 1
ATOM 3704 C CA . ARG A 1 474 ? 15.015 -30.703 -7.968 1.00 80.19 474 ARG A CA 1
ATOM 3705 C C . ARG A 1 474 ? 16.009 -31.765 -8.458 1.00 80.19 474 ARG A C 1
ATOM 3707 O O . ARG A 1 474 ? 16.107 -32.828 -7.851 1.00 80.19 474 ARG A O 1
ATOM 3714 N N . ASP A 1 475 ? 16.780 -31.472 -9.505 1.00 84.19 475 ASP A N 1
ATOM 3715 C CA . ASP A 1 475 ? 17.905 -32.316 -9.934 1.00 84.19 475 ASP A CA 1
ATOM 3716 C C . ASP A 1 475 ? 19.160 -31.940 -9.119 1.00 84.19 475 ASP A C 1
ATOM 3718 O O . ASP A 1 475 ? 19.960 -31.088 -9.505 1.00 84.19 475 ASP A O 1
ATOM 3722 N N . ILE A 1 476 ? 19.263 -32.496 -7.907 1.00 83.00 476 ILE A N 1
ATOM 3723 C CA . ILE A 1 476 ? 20.278 -32.104 -6.913 1.00 83.00 476 ILE A CA 1
ATOM 3724 C C . ILE A 1 476 ? 21.681 -32.564 -7.329 1.00 83.00 476 ILE A C 1
ATOM 3726 O O . ILE A 1 476 ? 22.636 -31.810 -7.155 1.00 83.00 476 ILE A O 1
ATOM 3730 N N . GLU A 1 477 ? 21.811 -33.766 -7.896 1.00 84.38 477 GLU A N 1
ATOM 3731 C CA . GLU A 1 477 ? 23.115 -34.340 -8.258 1.00 84.38 477 GLU A CA 1
ATOM 3732 C C . GLU A 1 477 ? 23.804 -33.511 -9.346 1.00 84.38 477 GLU A C 1
ATOM 3734 O O . GLU A 1 477 ? 24.927 -33.044 -9.151 1.00 84.38 477 GLU A O 1
ATOM 3739 N N . ARG A 1 478 ? 23.092 -33.185 -10.433 1.00 84.56 478 ARG A N 1
ATOM 3740 C CA . ARG A 1 478 ? 23.636 -32.278 -11.458 1.00 84.56 478 ARG A CA 1
ATOM 3741 C C . ARG A 1 478 ? 23.868 -30.867 -10.931 1.00 84.56 478 ARG A C 1
ATOM 3743 O O . ARG A 1 478 ? 24.808 -30.194 -11.351 1.00 84.56 478 ARG A O 1
ATOM 3750 N N . GLY A 1 479 ? 23.026 -30.407 -10.004 1.00 86.81 479 GLY A N 1
ATOM 3751 C CA . GLY A 1 479 ? 23.233 -29.143 -9.303 1.00 86.81 479 GLY A CA 1
ATOM 3752 C C . GLY A 1 479 ? 24.588 -29.094 -8.591 1.00 86.81 479 GLY A C 1
ATOM 3753 O O . GLY A 1 479 ? 25.308 -28.107 -8.738 1.00 86.81 479 GLY A O 1
ATOM 3754 N N . ARG A 1 480 ? 24.972 -30.168 -7.887 1.00 85.75 480 ARG A N 1
ATOM 3755 C CA . ARG A 1 480 ? 26.275 -30.286 -7.209 1.00 85.75 480 ARG A CA 1
ATOM 3756 C C . ARG A 1 480 ? 27.445 -30.330 -8.182 1.00 85.75 480 ARG A C 1
ATOM 3758 O O . ARG A 1 480 ? 28.431 -29.628 -7.967 1.00 85.75 480 ARG A O 1
ATOM 3765 N N . GLU A 1 481 ? 27.332 -31.098 -9.264 1.00 88.12 481 GLU A N 1
ATOM 3766 C CA . GLU A 1 481 ? 28.357 -31.139 -10.317 1.00 88.12 481 GLU A CA 1
ATOM 3767 C C . GLU A 1 481 ? 28.623 -29.733 -10.875 1.00 88.12 481 GLU A C 1
ATOM 3769 O O . GLU A 1 481 ? 29.766 -29.271 -10.906 1.00 88.12 481 GLU A O 1
ATOM 3774 N N . LEU A 1 482 ? 27.559 -29.000 -11.219 1.00 88.19 482 LEU A N 1
ATOM 3775 C CA . LEU A 1 482 ? 27.669 -27.622 -11.696 1.00 88.19 482 LEU A CA 1
ATOM 3776 C C . LEU A 1 482 ? 28.202 -26.663 -10.622 1.00 88.19 482 LEU A C 1
ATOM 3778 O O . LEU A 1 482 ? 28.933 -25.734 -10.961 1.00 88.19 482 LEU A O 1
ATOM 3782 N N . MET A 1 483 ? 27.887 -26.871 -9.338 1.00 89.19 483 MET A N 1
ATOM 3783 C CA . MET A 1 483 ? 28.467 -26.090 -8.237 1.00 89.19 483 MET A CA 1
ATOM 3784 C C . MET A 1 483 ? 29.983 -26.285 -8.137 1.00 89.19 483 MET A C 1
ATOM 3786 O O . MET A 1 483 ? 30.708 -25.304 -7.971 1.00 89.19 483 MET A O 1
ATOM 3790 N N . HIS A 1 484 ? 30.484 -27.514 -8.289 1.00 87.44 484 HIS A N 1
ATOM 3791 C CA . HIS A 1 484 ? 31.926 -27.765 -8.326 1.00 87.44 484 HIS A CA 1
ATOM 3792 C C . HIS A 1 484 ? 32.597 -27.032 -9.494 1.00 87.44 484 HIS A C 1
ATOM 3794 O O . HIS A 1 484 ? 33.625 -26.380 -9.291 1.00 87.44 484 HIS A O 1
ATOM 3800 N N . VAL A 1 485 ? 31.989 -27.069 -10.685 1.00 87.81 485 VAL A N 1
ATOM 3801 C CA . VAL A 1 485 ? 32.479 -26.328 -11.861 1.00 87.81 485 VAL A CA 1
ATOM 3802 C C . VAL A 1 485 ? 32.434 -24.815 -11.620 1.00 87.81 485 VAL A C 1
ATOM 3804 O O . VAL A 1 485 ? 33.400 -24.118 -11.924 1.00 87.81 485 VAL A O 1
ATOM 3807 N N . LEU A 1 486 ? 31.367 -24.300 -11.001 1.00 89.38 486 LEU A N 1
ATOM 3808 C CA . LEU A 1 486 ? 31.234 -22.884 -10.652 1.00 89.38 486 LEU A CA 1
ATOM 3809 C C . LEU A 1 486 ? 32.360 -22.423 -9.717 1.00 89.38 486 LEU A C 1
ATOM 3811 O O . LEU A 1 486 ? 32.991 -21.401 -9.987 1.00 89.38 486 LEU A O 1
ATOM 3815 N N . PHE A 1 487 ? 32.636 -23.161 -8.639 1.00 87.75 487 PHE A N 1
ATOM 3816 C CA . PHE A 1 487 ? 33.692 -22.792 -7.692 1.00 87.75 487 PHE A CA 1
ATOM 3817 C C . PHE A 1 487 ? 35.094 -22.900 -8.299 1.00 87.75 487 PHE A C 1
ATOM 3819 O O . PHE A 1 487 ? 35.963 -22.097 -7.958 1.00 87.75 487 PHE A O 1
ATOM 3826 N N . GLN A 1 488 ? 35.324 -23.838 -9.224 1.00 85.31 488 GLN A N 1
ATOM 3827 C CA . GLN A 1 488 ? 36.555 -23.858 -10.018 1.00 85.31 488 GLN A CA 1
ATOM 3828 C C . GLN A 1 488 ? 36.644 -22.619 -10.919 1.00 85.31 488 GLN A C 1
ATOM 3830 O O . GLN A 1 488 ? 37.669 -21.941 -10.908 1.00 85.31 488 GLN A O 1
ATOM 3835 N N . GLY A 1 489 ? 35.558 -22.264 -11.614 1.00 83.56 489 GLY A N 1
ATOM 3836 C CA . GLY A 1 489 ? 35.469 -21.066 -12.453 1.00 83.56 489 GLY A CA 1
ATOM 3837 C C . GLY A 1 489 ? 35.734 -19.764 -11.689 1.00 83.56 489 GLY A C 1
ATOM 3838 O O . GLY A 1 489 ? 36.474 -18.911 -12.172 1.00 83.56 489 GLY A O 1
ATOM 3839 N N . MET A 1 490 ? 35.239 -19.642 -10.450 1.00 85.94 490 MET A N 1
ATOM 3840 C CA . MET A 1 490 ? 35.488 -18.477 -9.582 1.00 85.94 490 MET A CA 1
ATOM 3841 C C . MET A 1 490 ? 36.974 -18.230 -9.296 1.00 85.94 490 MET A C 1
ATOM 3843 O O . MET A 1 490 ? 37.355 -17.099 -9.003 1.00 85.94 490 MET A O 1
ATOM 3847 N N . ARG A 1 491 ? 37.835 -19.253 -9.391 1.00 81.75 491 ARG A N 1
ATOM 3848 C CA . ARG A 1 491 ? 39.285 -19.097 -9.178 1.00 81.75 491 ARG A CA 1
ATOM 3849 C C . ARG A 1 491 ? 39.975 -18.371 -10.331 1.00 81.75 491 ARG A C 1
ATOM 3851 O O . ARG A 1 491 ? 40.962 -17.670 -10.079 1.00 81.75 491 ARG A O 1
ATOM 3858 N N . TYR A 1 492 ? 39.463 -18.558 -11.548 1.00 80.31 492 TYR A N 1
ATOM 3859 C CA . TYR A 1 492 ? 40.009 -18.015 -12.794 1.00 80.31 492 TYR A CA 1
ATOM 3860 C C . TYR A 1 492 ? 39.340 -16.703 -13.221 1.00 80.31 492 TYR A C 1
ATOM 3862 O O . TYR A 1 492 ? 39.951 -15.932 -13.949 1.00 80.31 492 TYR A O 1
ATOM 3870 N N . GLU A 1 493 ? 38.120 -16.429 -12.756 1.00 79.88 493 GLU A N 1
ATOM 3871 C CA . GLU A 1 493 ? 37.419 -15.172 -13.027 1.00 79.88 493 GLU A CA 1
ATOM 3872 C C . GLU A 1 493 ? 38.090 -13.997 -12.291 1.00 79.88 493 GLU A C 1
ATOM 3874 O O . GLU A 1 493 ? 38.165 -13.978 -11.056 1.00 79.88 493 GLU A O 1
ATOM 3879 N N . GLU A 1 494 ? 38.578 -13.017 -13.055 1.00 77.00 494 GLU A N 1
ATOM 3880 C CA . GLU A 1 494 ? 39.287 -11.846 -12.521 1.00 77.00 494 GLU A CA 1
ATOM 3881 C C . GLU A 1 494 ? 38.332 -10.797 -11.929 1.00 77.00 494 GLU A C 1
ATOM 3883 O O . GLU A 1 494 ? 38.703 -10.085 -10.992 1.00 77.00 494 GLU A O 1
ATOM 3888 N N . ASP A 1 495 ? 37.090 -10.719 -12.421 1.00 82.50 495 ASP A N 1
ATOM 3889 C CA . ASP A 1 495 ? 36.102 -9.745 -11.956 1.00 82.50 495 ASP A CA 1
ATOM 3890 C C . ASP A 1 495 ? 35.423 -10.194 -10.646 1.00 82.50 495 ASP A C 1
ATOM 3892 O O . ASP A 1 495 ? 34.517 -11.036 -10.607 1.00 82.50 495 ASP A O 1
ATOM 3896 N N . GLN A 1 496 ? 35.834 -9.569 -9.539 1.00 82.75 496 GLN A N 1
ATOM 3897 C CA . GLN A 1 496 ? 35.278 -9.812 -8.205 1.00 82.75 496 GLN A CA 1
ATOM 3898 C C . GLN A 1 496 ? 33.769 -9.517 -8.111 1.00 82.75 496 GLN A C 1
ATOM 3900 O O . GLN A 1 496 ? 33.068 -10.139 -7.303 1.00 82.75 496 GLN A O 1
ATOM 3905 N N . SER A 1 497 ? 33.241 -8.595 -8.922 1.00 84.69 497 SER A N 1
ATOM 3906 C CA . SER A 1 497 ? 31.813 -8.260 -8.920 1.00 84.69 497 SER A CA 1
ATOM 3907 C C . SER A 1 497 ? 30.968 -9.393 -9.508 1.00 84.69 497 SER A C 1
ATOM 3909 O O . SER A 1 497 ? 29.924 -9.737 -8.945 1.00 84.69 497 SER A O 1
ATOM 3911 N N . VAL A 1 498 ? 31.465 -10.043 -10.567 1.00 84.88 498 VAL A N 1
ATOM 3912 C CA . VAL A 1 498 ? 30.825 -11.204 -11.204 1.00 84.88 498 VAL A CA 1
ATOM 3913 C C . VAL A 1 498 ? 30.815 -12.385 -10.237 1.00 84.88 498 VAL A C 1
ATOM 3915 O O . VAL A 1 498 ? 29.764 -12.994 -10.031 1.00 84.88 498 VAL A O 1
ATOM 3918 N N . ASN A 1 499 ? 31.935 -12.647 -9.557 1.00 88.44 499 ASN A N 1
ATOM 3919 C CA . ASN A 1 499 ? 32.020 -13.702 -8.542 1.00 88.44 499 ASN A CA 1
ATOM 3920 C C . ASN A 1 499 ? 31.088 -13.452 -7.350 1.00 88.44 499 ASN A C 1
ATOM 3922 O O . ASN A 1 499 ? 30.397 -14.370 -6.906 1.00 88.44 499 ASN A O 1
ATOM 3926 N N . SER A 1 500 ? 31.009 -12.210 -6.863 1.00 88.31 500 SER A N 1
ATOM 3927 C CA . SER A 1 500 ? 30.104 -11.841 -5.764 1.00 88.31 500 SER A CA 1
ATOM 3928 C C . SER A 1 500 ? 28.632 -12.015 -6.161 1.00 88.31 500 SER A C 1
ATOM 3930 O O . SER A 1 500 ? 27.843 -12.556 -5.385 1.00 88.31 500 SER A O 1
ATOM 3932 N N . ALA A 1 501 ? 28.261 -11.632 -7.388 1.00 88.62 501 ALA A N 1
ATOM 3933 C CA . ALA A 1 501 ? 26.911 -11.826 -7.919 1.00 88.62 501 ALA A CA 1
ATOM 3934 C C . ALA A 1 501 ? 26.571 -13.312 -8.138 1.00 88.62 501 ALA A C 1
ATOM 3936 O O . ALA A 1 501 ? 25.467 -13.750 -7.804 1.00 88.62 501 ALA A O 1
ATOM 3937 N N . ALA A 1 502 ? 27.514 -14.099 -8.662 1.00 89.19 502 ALA A N 1
ATOM 3938 C CA . ALA A 1 502 ? 27.354 -15.537 -8.856 1.00 89.19 502 ALA A CA 1
ATOM 3939 C C . ALA A 1 502 ? 27.182 -16.276 -7.517 1.00 89.19 502 ALA A C 1
ATOM 3941 O O . ALA A 1 502 ? 26.280 -17.106 -7.381 1.00 89.19 502 ALA A O 1
ATOM 3942 N N . PHE A 1 503 ? 27.986 -15.925 -6.508 1.00 92.25 503 PHE A N 1
ATOM 3943 C CA . PHE A 1 503 ? 27.865 -16.451 -5.147 1.00 92.25 503 PHE A CA 1
ATOM 3944 C C . PHE A 1 503 ? 26.513 -16.090 -4.521 1.00 92.25 503 PHE A C 1
ATOM 3946 O O . PHE A 1 503 ? 25.823 -16.962 -3.992 1.00 92.25 503 PHE A O 1
ATOM 3953 N N . ALA A 1 504 ? 26.093 -14.827 -4.641 1.00 91.50 504 ALA A N 1
ATOM 3954 C CA . ALA A 1 504 ? 24.808 -14.370 -4.125 1.00 91.50 504 ALA A CA 1
ATOM 3955 C C . ALA A 1 504 ? 23.626 -15.138 -4.741 1.00 91.50 504 ALA A C 1
ATOM 3957 O O . ALA A 1 504 ? 22.760 -15.625 -4.010 1.00 91.50 504 ALA A O 1
ATOM 3958 N N . ASN A 1 505 ? 23.628 -15.319 -6.068 1.00 90.31 505 ASN A N 1
ATOM 3959 C CA . ASN A 1 505 ? 22.608 -16.086 -6.789 1.00 90.31 505 ASN A CA 1
ATOM 3960 C C . ASN A 1 505 ? 22.544 -17.551 -6.340 1.00 90.31 505 ASN A C 1
ATOM 3962 O O . ASN A 1 505 ? 21.446 -18.092 -6.184 1.00 90.31 505 ASN A O 1
ATOM 3966 N N . LEU A 1 506 ? 23.705 -18.186 -6.147 1.00 92.38 506 LEU A N 1
ATOM 3967 C CA . LEU A 1 506 ? 23.796 -19.567 -5.680 1.00 92.38 506 LEU A CA 1
ATOM 3968 C C . LEU A 1 506 ? 23.189 -19.709 -4.281 1.00 92.38 506 LEU A C 1
ATOM 3970 O O . LEU A 1 506 ? 22.311 -20.544 -4.072 1.00 92.38 506 LEU A O 1
ATOM 3974 N N . VAL A 1 507 ? 23.618 -18.867 -3.339 1.00 92.25 507 VAL A N 1
ATOM 3975 C CA . VAL A 1 507 ? 23.146 -18.897 -1.948 1.00 92.25 507 VAL A CA 1
ATOM 3976 C C . VAL A 1 507 ? 21.645 -18.620 -1.860 1.00 92.25 507 VAL A C 1
ATOM 3978 O O . VAL A 1 507 ? 20.927 -19.368 -1.192 1.00 92.25 507 VAL A O 1
ATOM 3981 N N . ASP A 1 508 ? 21.150 -17.604 -2.574 1.00 90.44 508 ASP A N 1
ATOM 3982 C CA . ASP A 1 508 ? 19.717 -17.295 -2.641 1.00 90.44 508 ASP A CA 1
ATOM 3983 C C . ASP A 1 508 ? 18.914 -18.481 -3.187 1.00 90.44 508 ASP A C 1
ATOM 3985 O O . ASP A 1 508 ? 17.816 -18.772 -2.703 1.00 90.44 508 ASP A O 1
ATOM 3989 N N . CYS A 1 509 ? 19.448 -19.176 -4.196 1.00 89.06 509 CYS A N 1
ATOM 3990 C CA . CYS A 1 509 ? 18.812 -20.360 -4.755 1.00 89.06 509 CYS A CA 1
ATOM 3991 C C . CYS A 1 509 ? 18.763 -21.508 -3.743 1.00 89.06 509 CYS A C 1
ATOM 3993 O O . CYS A 1 509 ? 17.684 -22.036 -3.483 1.00 89.06 509 CYS A O 1
ATOM 3995 N N . LEU A 1 510 ? 19.897 -21.869 -3.139 1.00 90.56 510 LEU A N 1
ATOM 3996 C CA . LEU A 1 510 ? 19.973 -22.956 -2.158 1.00 90.56 510 LEU A CA 1
ATOM 3997 C C . LEU A 1 510 ? 19.038 -22.710 -0.967 1.00 90.56 510 LEU A C 1
ATOM 3999 O O . LEU A 1 510 ? 18.340 -23.627 -0.534 1.00 90.56 510 LEU A O 1
ATOM 4003 N N . CYS A 1 511 ? 18.966 -21.466 -0.481 1.00 90.44 511 CYS A N 1
ATOM 4004 C CA . CYS A 1 511 ? 18.054 -21.093 0.598 1.00 90.44 511 CYS A CA 1
ATOM 4005 C C . CYS A 1 511 ? 16.586 -21.260 0.181 1.00 90.44 511 CYS A C 1
ATOM 4007 O O . CYS A 1 511 ? 15.811 -21.846 0.934 1.00 90.44 511 CYS A O 1
ATOM 4009 N N . ARG A 1 512 ? 16.195 -20.782 -1.010 1.00 88.44 512 ARG A N 1
ATOM 4010 C CA . ARG A 1 512 ? 14.804 -20.870 -1.500 1.00 88.44 512 ARG A CA 1
ATOM 4011 C C . ARG A 1 512 ? 14.345 -22.303 -1.750 1.00 88.44 512 ARG A C 1
ATOM 4013 O O . ARG A 1 512 ? 13.199 -22.615 -1.446 1.00 88.44 512 ARG A O 1
ATOM 4020 N N . GLU A 1 513 ? 15.225 -23.156 -2.268 1.00 86.69 513 GLU A N 1
ATOM 4021 C CA . GLU A 1 513 ? 14.922 -24.573 -2.516 1.00 86.69 513 GLU A CA 1
ATOM 4022 C C . GLU A 1 513 ? 15.026 -25.437 -1.243 1.00 86.69 513 GLU A C 1
ATOM 4024 O O . GLU A 1 513 ? 14.654 -26.609 -1.248 1.00 86.69 513 GLU A O 1
ATOM 4029 N N . GLY A 1 514 ? 15.500 -24.869 -0.127 1.00 86.31 514 GLY A N 1
ATOM 4030 C CA . GLY A 1 514 ? 15.588 -25.550 1.166 1.00 86.31 514 GLY A CA 1
ATOM 4031 C C . GLY A 1 514 ? 16.810 -26.457 1.342 1.00 86.31 514 GLY A C 1
ATOM 4032 O O . GLY A 1 514 ? 16.837 -27.280 2.258 1.00 86.31 514 GLY A O 1
ATOM 4033 N N . LEU A 1 515 ? 17.838 -26.309 0.504 1.00 87.88 515 LEU A N 1
ATOM 4034 C CA . LEU A 1 515 ? 19.079 -27.093 0.534 1.00 87.88 515 LEU A CA 1
ATOM 4035 C C . LEU A 1 515 ? 20.079 -26.528 1.559 1.00 87.88 515 LEU A C 1
ATOM 4037 O O . LEU A 1 515 ? 21.204 -26.157 1.235 1.00 87.88 515 LEU A O 1
ATOM 4041 N N . PHE A 1 516 ? 19.667 -26.447 2.826 1.00 88.31 516 PHE A N 1
ATOM 4042 C CA . PHE A 1 516 ? 20.442 -25.769 3.876 1.00 88.31 516 PHE A CA 1
ATOM 4043 C C . PHE A 1 516 ? 21.767 -26.458 4.221 1.00 88.31 516 PHE A C 1
ATOM 4045 O O . PHE A 1 516 ? 22.707 -25.783 4.625 1.00 88.31 516 PHE A O 1
ATOM 4052 N N . ASN A 1 517 ? 21.868 -27.779 4.043 1.00 88.12 517 ASN A N 1
ATOM 4053 C CA . ASN A 1 517 ? 23.119 -28.504 4.283 1.00 88.12 517 ASN A CA 1
ATOM 4054 C C . ASN A 1 517 ? 24.239 -27.995 3.370 1.00 88.12 517 ASN A C 1
ATOM 4056 O O . ASN A 1 517 ? 25.334 -27.732 3.852 1.00 88.12 517 ASN A O 1
ATOM 4060 N N . GLU A 1 518 ? 23.933 -27.759 2.091 1.00 88.44 518 GLU A N 1
ATOM 4061 C CA . GLU A 1 518 ? 24.873 -27.178 1.126 1.00 88.44 518 GLU A CA 1
ATOM 4062 C C . GLU A 1 518 ? 25.282 -25.758 1.549 1.00 88.44 518 GLU A C 1
ATOM 4064 O O . GLU A 1 518 ? 26.458 -25.413 1.524 1.00 88.44 518 GLU A O 1
ATOM 4069 N N . VAL A 1 519 ? 24.333 -24.947 2.037 1.00 90.88 519 VAL A N 1
ATOM 4070 C CA . VAL A 1 519 ? 24.611 -23.594 2.561 1.00 90.88 519 VAL A CA 1
ATOM 4071 C C . VAL A 1 519 ? 25.577 -23.637 3.754 1.00 90.88 519 VAL A C 1
ATOM 4073 O O . VAL A 1 519 ? 26.492 -22.817 3.837 1.00 90.88 519 VAL A O 1
ATOM 4076 N N . PHE A 1 520 ? 25.404 -24.590 4.675 1.00 91.50 520 PHE A N 1
ATOM 4077 C CA . PHE A 1 520 ? 26.304 -24.745 5.822 1.00 91.50 520 PHE A CA 1
ATOM 4078 C C . PHE A 1 520 ? 27.678 -25.285 5.419 1.00 91.50 520 PHE A C 1
ATOM 4080 O O . PHE A 1 520 ? 28.673 -24.792 5.943 1.00 91.50 520 PHE A O 1
ATOM 4087 N N . MET A 1 521 ? 27.749 -26.219 4.464 1.00 88.19 521 MET A N 1
ATOM 4088 C CA . MET A 1 521 ? 29.028 -26.679 3.909 1.00 88.19 521 MET A CA 1
ATOM 4089 C C . MET A 1 521 ? 29.782 -25.526 3.241 1.00 88.19 521 MET A C 1
ATOM 4091 O O . MET A 1 521 ? 30.957 -25.327 3.530 1.00 88.19 521 MET A O 1
ATOM 4095 N N . ILE A 1 522 ? 29.100 -24.681 2.458 1.00 90.56 522 ILE A N 1
ATOM 4096 C CA . ILE A 1 522 ? 29.703 -23.474 1.868 1.00 90.56 522 ILE A CA 1
ATOM 4097 C C . ILE A 1 522 ? 30.259 -22.543 2.958 1.00 90.56 522 ILE A C 1
ATOM 4099 O O . ILE A 1 522 ? 31.365 -22.032 2.808 1.00 90.56 522 ILE A O 1
ATOM 4103 N N . ALA A 1 523 ? 29.536 -22.337 4.063 1.00 88.69 523 ALA A N 1
ATOM 4104 C CA . ALA A 1 523 ? 30.011 -21.505 5.173 1.00 88.69 523 ALA A CA 1
ATOM 4105 C C . ALA A 1 523 ? 31.234 -22.106 5.902 1.00 88.69 523 ALA A C 1
ATOM 4107 O O . ALA A 1 523 ? 32.098 -21.368 6.385 1.00 88.69 523 ALA A O 1
ATOM 4108 N N . GLU A 1 524 ? 31.312 -23.435 6.010 1.00 88.19 524 GLU A N 1
ATOM 4109 C CA . GLU A 1 524 ? 32.411 -24.147 6.677 1.00 88.19 524 GLU A CA 1
ATOM 4110 C C . GLU A 1 524 ? 33.664 -24.234 5.789 1.00 88.19 524 GLU A C 1
ATOM 4112 O O . GLU A 1 524 ? 34.770 -23.929 6.250 1.00 88.19 524 GLU A O 1
ATOM 4117 N N . GLU A 1 525 ? 33.500 -24.583 4.515 1.00 87.06 525 GLU A N 1
ATOM 4118 C CA . GLU A 1 525 ? 34.594 -24.817 3.567 1.00 87.06 525 GLU A CA 1
ATOM 4119 C C . GLU A 1 525 ? 35.067 -23.539 2.867 1.00 87.06 525 GLU A C 1
ATOM 4121 O O . GLU A 1 525 ? 36.250 -23.421 2.559 1.00 87.06 525 GLU A O 1
ATOM 4126 N N . MET A 1 526 ? 34.176 -22.560 2.662 1.00 84.75 526 MET A N 1
ATOM 4127 C CA . MET A 1 526 ? 34.427 -21.333 1.890 1.00 84.75 526 MET A CA 1
ATOM 4128 C C . MET A 1 526 ? 35.126 -21.618 0.541 1.00 84.75 526 MET A C 1
ATOM 4130 O O . MET A 1 526 ? 36.201 -21.075 0.269 1.00 84.75 526 MET A O 1
ATOM 4134 N N . PRO A 1 527 ? 34.536 -22.470 -0.325 1.00 79.94 527 PRO A N 1
ATOM 4135 C CA . PRO A 1 527 ? 35.183 -22.986 -1.540 1.00 79.94 527 PRO A CA 1
ATOM 4136 C C . PRO A 1 527 ? 35.577 -21.905 -2.560 1.00 79.94 527 PRO A C 1
ATOM 4138 O O . PRO A 1 527 ? 36.486 -22.118 -3.368 1.00 79.94 527 PRO A O 1
ATOM 4141 N N . GLN A 1 528 ? 34.926 -20.740 -2.511 1.00 78.94 528 GLN A N 1
ATOM 4142 C CA . GLN A 1 528 ? 35.228 -19.566 -3.330 1.00 78.94 528 GLN A CA 1
ATOM 4143 C C . GLN A 1 528 ? 36.552 -18.871 -2.956 1.00 78.94 528 GLN A C 1
ATOM 4145 O O . GLN A 1 528 ? 37.104 -18.125 -3.767 1.00 78.94 528 GLN A O 1
ATOM 4150 N N . GLY A 1 529 ? 37.075 -19.109 -1.746 1.00 78.94 529 GLY A N 1
ATOM 4151 C CA . GLY A 1 529 ? 38.269 -18.444 -1.219 1.00 78.94 529 GLY A CA 1
ATOM 4152 C C . GLY A 1 529 ? 38.173 -16.913 -1.245 1.00 78.94 529 GLY A C 1
ATOM 4153 O O . GLY A 1 529 ? 37.085 -16.340 -1.239 1.00 78.94 529 GLY A O 1
ATOM 4154 N N . ASN A 1 530 ? 39.321 -16.242 -1.355 1.00 77.25 530 ASN A N 1
ATOM 4155 C CA . ASN A 1 530 ? 39.426 -14.775 -1.282 1.00 77.25 530 ASN A CA 1
ATOM 4156 C C . ASN A 1 530 ? 38.915 -14.047 -2.545 1.00 77.25 530 ASN A C 1
ATOM 4158 O O . ASN A 1 530 ? 39.040 -12.828 -2.656 1.00 77.25 530 ASN A O 1
ATOM 4162 N N . ARG A 1 531 ? 38.372 -14.779 -3.530 1.00 81.88 531 ARG A N 1
ATOM 4163 C CA . ARG A 1 531 ? 37.804 -14.205 -4.764 1.00 81.88 531 ARG A CA 1
ATOM 4164 C C . ARG A 1 531 ? 36.446 -13.547 -4.532 1.00 81.88 531 ARG A C 1
ATOM 4166 O O . ARG A 1 531 ? 36.039 -12.705 -5.327 1.00 81.88 531 ARG A O 1
ATOM 4173 N N . VAL A 1 532 ? 35.769 -13.889 -3.439 1.00 81.25 532 VAL A N 1
ATOM 4174 C CA . VAL A 1 532 ? 34.613 -13.160 -2.906 1.00 81.25 532 VAL A CA 1
ATOM 4175 C C . VAL A 1 532 ? 35.023 -12.622 -1.544 1.00 81.25 532 VAL A C 1
ATOM 4177 O O . VAL A 1 532 ? 35.664 -13.328 -0.772 1.00 81.25 532 VAL A O 1
ATOM 4180 N N . ASN A 1 533 ? 34.673 -11.372 -1.247 1.00 85.25 533 ASN A N 1
ATOM 4181 C CA . ASN A 1 533 ? 34.956 -10.802 0.066 1.00 85.25 533 ASN A CA 1
ATOM 4182 C C . ASN A 1 533 ? 34.241 -11.631 1.154 1.00 85.25 533 ASN A C 1
ATOM 4184 O O . ASN A 1 533 ? 33.044 -11.900 1.043 1.00 85.25 533 ASN A O 1
ATOM 4188 N N . GLU A 1 534 ? 34.971 -12.059 2.182 1.00 85.44 534 GLU A N 1
ATOM 4189 C CA . GLU A 1 534 ? 34.457 -12.995 3.189 1.00 85.44 534 GLU A CA 1
ATOM 4190 C C . GLU A 1 534 ? 33.355 -12.368 4.053 1.00 85.44 534 GLU A C 1
ATOM 4192 O O . GLU A 1 534 ? 32.353 -13.032 4.328 1.00 85.44 534 GLU A O 1
ATOM 4197 N N . ASP A 1 535 ? 33.469 -11.078 4.389 1.00 83.25 535 ASP A N 1
ATOM 4198 C CA . ASP A 1 535 ? 32.425 -10.340 5.112 1.00 83.25 535 ASP A CA 1
ATOM 4199 C C . ASP A 1 535 ? 31.138 -10.259 4.283 1.00 83.25 535 ASP A C 1
ATOM 4201 O O . ASP A 1 535 ? 30.038 -10.463 4.807 1.00 83.25 535 ASP A O 1
ATOM 4205 N N . PHE A 1 536 ? 31.266 -10.022 2.971 1.00 87.19 536 PHE A N 1
ATOM 4206 C CA . PHE A 1 536 ? 30.134 -10.067 2.044 1.00 87.19 536 PHE A CA 1
ATOM 4207 C C . PHE A 1 536 ? 29.529 -11.474 1.963 1.00 87.19 536 PHE A C 1
ATOM 4209 O O . PHE A 1 536 ? 28.310 -11.616 2.053 1.00 87.19 536 PHE A O 1
ATOM 4216 N N . ALA A 1 537 ? 30.356 -12.515 1.832 1.00 88.62 537 ALA A N 1
ATOM 4217 C CA . ALA A 1 537 ? 29.894 -13.894 1.711 1.00 88.62 537 ALA A CA 1
ATOM 4218 C C . ALA A 1 537 ? 29.105 -14.341 2.953 1.00 88.62 537 ALA A C 1
ATOM 4220 O O . ALA A 1 537 ? 27.973 -14.814 2.823 1.00 88.62 537 ALA A O 1
ATOM 4221 N N . PHE A 1 538 ? 29.647 -14.127 4.158 1.00 89.00 538 PHE A N 1
ATOM 4222 C CA . PHE A 1 538 ? 28.936 -14.422 5.405 1.00 89.00 538 PHE A CA 1
ATOM 4223 C C . PHE A 1 538 ? 27.693 -13.549 5.583 1.00 89.00 538 PHE A C 1
ATOM 4225 O O . PHE A 1 538 ? 26.634 -14.063 5.953 1.00 89.00 538 PHE A O 1
ATOM 4232 N N . GLY A 1 539 ? 27.792 -12.250 5.285 1.00 87.00 539 GLY A N 1
ATOM 4233 C CA . GLY A 1 539 ? 26.660 -11.329 5.345 1.00 87.00 539 GLY A CA 1
ATOM 4234 C C . GLY A 1 539 ? 25.499 -11.775 4.455 1.00 87.00 539 GLY A C 1
ATOM 4235 O O . GLY A 1 539 ? 24.355 -11.797 4.911 1.00 87.00 539 GLY A O 1
ATOM 4236 N N . HIS A 1 540 ? 25.793 -12.202 3.224 1.00 89.75 540 HIS A N 1
ATOM 4237 C CA . HIS A 1 540 ? 24.792 -12.662 2.259 1.00 89.75 540 HIS A CA 1
ATOM 4238 C C . HIS A 1 540 ? 24.193 -14.026 2.628 1.00 89.75 540 HIS A C 1
ATOM 4240 O O . HIS A 1 540 ? 22.983 -14.211 2.491 1.00 89.75 540 HIS A O 1
ATOM 4246 N N . LEU A 1 541 ? 24.995 -14.963 3.155 1.00 91.06 541 LEU A N 1
ATOM 4247 C CA . LEU A 1 541 ? 24.507 -16.235 3.715 1.00 91.06 541 LEU A CA 1
ATOM 4248 C C . LEU A 1 541 ? 23.494 -15.996 4.844 1.00 91.06 541 LEU A C 1
ATOM 4250 O O . LEU A 1 541 ? 22.417 -16.595 4.858 1.00 91.06 541 LEU A O 1
ATOM 4254 N N . ILE A 1 542 ? 23.821 -15.089 5.768 1.00 89.56 542 ILE A N 1
ATOM 4255 C CA . ILE A 1 542 ? 22.956 -14.708 6.890 1.00 89.56 542 ILE A CA 1
ATOM 4256 C C . ILE A 1 542 ? 21.655 -14.071 6.386 1.00 89.56 542 ILE A C 1
ATOM 4258 O O . ILE A 1 542 ? 20.570 -14.506 6.773 1.00 89.56 542 ILE A O 1
ATOM 4262 N N . ASP A 1 543 ? 21.755 -13.066 5.514 1.00 87.00 543 ASP A N 1
ATOM 4263 C CA . ASP A 1 543 ? 20.599 -12.340 4.981 1.00 87.00 543 ASP A CA 1
ATOM 4264 C C . ASP A 1 543 ? 19.654 -13.262 4.190 1.00 87.00 543 ASP A C 1
ATOM 4266 O O . ASP A 1 543 ? 18.439 -13.247 4.404 1.00 87.00 543 ASP A O 1
ATOM 4270 N N . SER A 1 544 ? 20.206 -14.139 3.348 1.00 88.94 544 SER A N 1
ATOM 4271 C CA . SER A 1 544 ? 19.429 -15.103 2.557 1.00 88.94 544 SER A CA 1
ATOM 4272 C C . SER A 1 544 ? 18.667 -16.101 3.438 1.00 88.94 544 SER A C 1
ATOM 4274 O O . SER A 1 544 ? 17.488 -16.367 3.196 1.00 88.94 544 SER A O 1
ATOM 4276 N N . LEU A 1 545 ? 19.294 -16.611 4.506 1.00 89.62 545 LEU A N 1
ATOM 4277 C CA . LEU A 1 545 ? 18.641 -17.504 5.472 1.00 89.62 545 LEU A CA 1
ATOM 4278 C C . LEU A 1 545 ? 17.535 -16.790 6.262 1.00 89.62 545 LEU A C 1
ATOM 4280 O O . LEU A 1 545 ? 16.450 -17.350 6.443 1.00 89.62 545 LEU A O 1
ATOM 4284 N N . CYS A 1 546 ? 17.770 -15.546 6.689 1.00 86.88 546 CYS A N 1
ATOM 4285 C CA . CYS A 1 546 ? 16.755 -14.727 7.356 1.00 86.88 546 CYS A CA 1
ATOM 4286 C C . CYS A 1 546 ? 15.557 -14.432 6.437 1.00 86.88 546 CYS A C 1
ATOM 4288 O O . CYS A 1 546 ? 14.414 -14.512 6.887 1.00 86.88 546 CYS A O 1
ATOM 4290 N N . LYS A 1 547 ? 15.782 -14.160 5.143 1.00 86.69 547 LYS A N 1
ATOM 4291 C CA . LYS A 1 547 ? 14.711 -13.931 4.151 1.00 86.69 547 LYS A CA 1
ATOM 4292 C C . LYS A 1 547 ? 13.795 -15.139 3.953 1.00 86.69 547 LYS A C 1
ATOM 4294 O O . LYS A 1 547 ? 12.607 -14.957 3.702 1.00 86.69 547 LYS A O 1
ATOM 4299 N N . VAL A 1 548 ? 14.331 -16.354 4.065 1.00 86.44 548 VAL A N 1
ATOM 4300 C CA . VAL A 1 548 ? 13.560 -17.607 3.949 1.00 86.44 548 VAL A CA 1
ATOM 4301 C C . VAL A 1 548 ? 12.915 -18.017 5.287 1.00 86.44 548 VAL A C 1
ATOM 4303 O O . VAL A 1 548 ? 12.180 -18.998 5.346 1.00 86.44 548 VAL A O 1
ATOM 4306 N N . GLY A 1 549 ? 13.132 -17.258 6.368 1.00 83.69 549 GLY A N 1
ATOM 4307 C CA . GLY A 1 549 ? 12.586 -17.579 7.690 1.00 83.69 549 GLY A CA 1
ATOM 4308 C C . GLY A 1 549 ? 13.304 -18.755 8.358 1.00 83.69 549 GLY A C 1
ATOM 4309 O O . GLY A 1 549 ? 12.675 -19.600 8.994 1.00 83.69 549 GLY A O 1
ATOM 4310 N N . ARG A 1 550 ? 14.624 -18.861 8.158 1.00 86.56 550 ARG A N 1
ATOM 4311 C CA . ARG A 1 550 ? 15.503 -19.838 8.821 1.00 86.56 550 ARG A CA 1
ATOM 4312 C C . ARG A 1 550 ? 16.546 -19.133 9.683 1.00 86.56 550 ARG A C 1
ATOM 4314 O O . ARG A 1 550 ? 17.755 -19.338 9.532 1.00 86.56 550 ARG A O 1
ATOM 4321 N N . SER A 1 551 ? 16.086 -18.327 10.630 1.00 86.00 551 SER A N 1
ATOM 4322 C CA . SER A 1 551 ? 16.957 -17.480 11.451 1.00 86.00 551 SER A CA 1
ATOM 4323 C C . SER A 1 551 ? 17.832 -18.280 12.424 1.00 86.00 551 SER A C 1
ATOM 4325 O O . SER A 1 551 ? 18.956 -17.875 12.728 1.00 86.00 551 SER A O 1
ATOM 4327 N N . HIS A 1 552 ? 17.399 -19.479 12.836 1.00 84.81 552 HIS A N 1
ATOM 4328 C CA . HIS A 1 552 ? 18.269 -20.420 13.555 1.00 84.81 552 HIS A CA 1
ATOM 4329 C C . HIS A 1 552 ? 19.477 -20.866 12.719 1.00 84.81 552 HIS A C 1
ATOM 4331 O O . HIS A 1 552 ? 20.598 -20.887 13.229 1.00 84.81 552 HIS A O 1
ATOM 4337 N N . GLY A 1 553 ? 19.278 -21.154 11.430 1.00 85.75 553 GLY A N 1
ATOM 4338 C CA . GLY A 1 553 ? 20.373 -21.472 10.513 1.00 85.75 553 GLY A CA 1
ATOM 4339 C C . GLY A 1 553 ? 21.343 -20.300 10.370 1.00 85.75 553 GLY A C 1
ATOM 4340 O O . GLY A 1 553 ? 22.554 -20.482 10.472 1.00 85.75 553 GLY A O 1
ATOM 4341 N N . ALA A 1 554 ? 20.815 -19.080 10.250 1.00 88.38 554 ALA A N 1
ATOM 4342 C CA . ALA A 1 554 ? 21.634 -17.871 10.197 1.00 88.38 554 ALA A CA 1
ATOM 4343 C C . ALA A 1 554 ? 22.496 -17.691 11.466 1.00 88.38 554 ALA A C 1
ATOM 4345 O O . ALA A 1 554 ? 23.666 -17.316 11.376 1.00 88.38 554 ALA A O 1
ATOM 4346 N N . SER A 1 555 ? 21.974 -18.054 12.646 1.00 84.75 555 SER A N 1
ATOM 4347 C CA . SER A 1 555 ? 22.755 -18.039 13.894 1.00 84.75 555 SER A CA 1
ATOM 4348 C C . SER A 1 555 ? 23.924 -19.037 13.899 1.00 84.75 555 SER A C 1
ATOM 4350 O O . SER A 1 555 ? 24.983 -18.734 14.452 1.00 84.75 555 SER A O 1
ATOM 4352 N N . ARG A 1 556 ? 23.781 -20.198 13.236 1.00 87.44 556 ARG A N 1
ATOM 4353 C CA . ARG A 1 556 ? 24.882 -21.158 13.036 1.00 87.44 556 ARG A CA 1
ATOM 4354 C C . ARG A 1 556 ? 25.959 -20.575 12.123 1.00 87.44 556 ARG A C 1
ATOM 4356 O O . ARG A 1 556 ? 27.140 -20.727 12.418 1.00 87.44 556 ARG A O 1
ATOM 4363 N N . VAL A 1 557 ? 25.567 -19.872 11.060 1.00 88.25 557 VAL A N 1
ATOM 4364 C CA . VAL A 1 557 ? 26.519 -19.200 10.159 1.00 88.25 557 VAL A CA 1
ATOM 4365 C C . VAL A 1 557 ? 27.329 -18.138 10.908 1.00 88.25 557 VAL A C 1
ATOM 4367 O O . VAL A 1 557 ? 28.542 -18.090 10.739 1.00 88.25 557 VAL A O 1
ATOM 4370 N N . VAL A 1 558 ? 26.714 -17.363 11.811 1.00 85.00 558 VAL A N 1
ATOM 4371 C CA . VAL A 1 558 ? 27.450 -16.427 12.688 1.00 85.00 558 VAL A CA 1
ATOM 4372 C C . VAL A 1 558 ? 28.469 -17.142 13.571 1.00 85.00 558 VAL A C 1
ATOM 4374 O O . VAL A 1 558 ? 29.590 -16.662 13.727 1.00 85.00 558 VAL A O 1
ATOM 4377 N N . TYR A 1 559 ? 28.113 -18.295 14.136 1.00 83.44 559 TYR A N 1
ATOM 4378 C CA . TYR A 1 559 ? 29.058 -19.085 14.924 1.00 83.44 559 TYR A CA 1
ATOM 4379 C C . TYR A 1 559 ? 30.250 -19.563 14.077 1.00 83.44 559 TYR A C 1
ATOM 4381 O O . TYR A 1 559 ? 31.395 -19.450 14.514 1.00 83.44 559 TYR A O 1
ATOM 4389 N N . ILE A 1 560 ? 30.004 -20.035 12.849 1.00 87.25 560 ILE A N 1
ATOM 4390 C CA . ILE A 1 560 ? 31.060 -20.444 11.905 1.00 87.25 560 ILE A CA 1
ATOM 4391 C C . ILE A 1 560 ? 31.947 -19.248 11.520 1.00 87.25 560 ILE A C 1
ATOM 4393 O O . ILE A 1 560 ? 33.172 -19.359 11.576 1.00 87.25 560 ILE A O 1
ATOM 4397 N N . MET A 1 561 ? 31.336 -18.101 11.202 1.00 87.56 561 MET A N 1
ATOM 4398 C CA . MET A 1 561 ? 32.020 -16.840 10.892 1.00 87.56 561 MET A CA 1
ATOM 4399 C C . MET A 1 561 ? 32.977 -16.444 12.025 1.00 87.56 561 MET A C 1
ATOM 4401 O O . MET A 1 561 ? 34.157 -16.188 11.787 1.00 87.56 561 MET A O 1
ATOM 4405 N N . ARG A 1 562 ? 32.498 -16.504 13.275 1.00 81.19 562 ARG A N 1
ATOM 4406 C CA . ARG A 1 562 ? 33.304 -16.219 14.471 1.00 81.19 562 ARG A CA 1
ATOM 4407 C C . ARG A 1 562 ? 34.413 -17.246 14.705 1.00 81.19 562 ARG A C 1
ATOM 4409 O O . ARG A 1 562 ? 35.529 -16.854 15.026 1.00 81.19 562 ARG A O 1
ATOM 4416 N N . LYS A 1 563 ? 34.152 -18.549 14.522 1.00 85.31 563 LYS A N 1
ATOM 4417 C CA . LYS A 1 563 ? 35.172 -19.612 14.663 1.00 85.31 563 LYS A CA 1
ATOM 4418 C C . LYS A 1 563 ? 36.346 -19.411 13.697 1.00 85.31 563 LYS A C 1
ATOM 4420 O O . LYS A 1 563 ? 37.467 -19.794 14.015 1.00 85.31 563 LYS A O 1
ATOM 4425 N N . LYS A 1 564 ? 36.090 -18.804 12.537 1.00 84.12 564 LYS A N 1
ATOM 4426 C CA . LYS A 1 564 ? 37.110 -18.438 11.544 1.00 84.12 564 LYS A CA 1
ATOM 4427 C C . LYS A 1 564 ? 37.784 -17.081 11.809 1.00 84.12 564 LYS A C 1
ATOM 4429 O O . LYS A 1 564 ? 38.689 -16.725 11.068 1.00 84.12 564 LYS A O 1
ATOM 4434 N N . GLY A 1 565 ? 37.388 -16.355 12.858 1.00 82.31 565 GLY A N 1
ATOM 4435 C CA . GLY A 1 565 ? 38.000 -15.085 13.267 1.00 82.31 565 GLY A CA 1
ATOM 4436 C C . GLY A 1 565 ? 37.351 -13.823 12.689 1.00 82.31 565 GLY A C 1
ATOM 4437 O O . GLY A 1 565 ? 37.877 -12.736 12.907 1.00 82.31 565 GLY A O 1
ATOM 4438 N N . PHE A 1 566 ? 36.216 -13.934 11.992 1.00 82.88 566 PHE A N 1
ATOM 4439 C CA . PHE A 1 566 ? 35.511 -12.786 11.413 1.00 82.88 566 PHE A CA 1
ATOM 4440 C C . PHE A 1 566 ? 34.439 -12.234 12.363 1.00 82.88 566 PHE A C 1
ATOM 4442 O O . PHE A 1 566 ? 33.823 -12.970 13.143 1.00 82.88 566 PHE A O 1
ATOM 4449 N N . THR A 1 567 ? 34.179 -10.929 12.277 1.00 77.69 567 THR A N 1
ATOM 4450 C CA . THR A 1 567 ? 33.203 -10.229 13.119 1.00 77.69 567 THR A CA 1
ATOM 4451 C C . THR A 1 567 ? 31.926 -9.922 12.328 1.00 77.69 567 THR A C 1
ATOM 4453 O O . THR A 1 567 ? 31.976 -9.253 11.297 1.00 77.69 567 THR A O 1
ATOM 4456 N N . PRO A 1 568 ? 30.741 -10.390 12.768 1.00 77.88 568 PRO A N 1
ATOM 4457 C CA . PRO A 1 568 ? 29.507 -10.108 12.042 1.00 77.88 568 PRO A CA 1
ATOM 4458 C C . PRO A 1 568 ? 29.156 -8.618 12.060 1.00 77.88 568 PRO A C 1
ATOM 4460 O O . PRO A 1 568 ? 29.408 -7.909 13.036 1.00 77.88 568 PRO A O 1
ATOM 4463 N N . SER A 1 569 ? 28.509 -8.143 10.998 1.00 79.00 569 SER A N 1
ATOM 4464 C CA . SER A 1 569 ? 28.052 -6.754 10.923 1.00 79.00 569 SER A CA 1
ATOM 4465 C C . SER A 1 569 ? 26.855 -6.479 11.852 1.00 79.00 569 SER A C 1
ATOM 4467 O O . SER A 1 569 ? 26.068 -7.376 12.169 1.00 79.00 569 SER A O 1
ATOM 4469 N N . ILE A 1 570 ? 26.648 -5.208 12.230 1.00 78.12 570 ILE A N 1
ATOM 4470 C CA . ILE A 1 570 ? 25.453 -4.756 12.977 1.00 78.12 570 ILE A CA 1
ATOM 4471 C C . ILE A 1 570 ? 24.160 -5.125 12.226 1.00 78.12 570 ILE A C 1
ATOM 4473 O O . ILE A 1 570 ? 23.153 -5.491 12.837 1.00 78.12 570 ILE A O 1
ATOM 4477 N N . VAL A 1 571 ? 24.181 -5.051 10.891 1.00 78.50 571 VAL A N 1
ATOM 4478 C CA . VAL A 1 571 ? 23.043 -5.405 10.029 1.00 78.50 571 VAL A CA 1
ATOM 4479 C C . VAL A 1 571 ? 22.741 -6.903 10.122 1.00 78.50 571 VAL A C 1
ATOM 4481 O O . VAL A 1 571 ? 21.575 -7.287 10.239 1.00 78.50 571 VAL A O 1
ATOM 4484 N N . SER A 1 572 ? 23.778 -7.744 10.153 1.00 78.19 572 SER A N 1
ATOM 4485 C CA . SER A 1 572 ? 23.658 -9.198 10.299 1.00 78.19 572 SER A CA 1
ATOM 4486 C C . SER A 1 572 ? 23.043 -9.580 11.650 1.00 78.19 572 SER A C 1
ATOM 4488 O O . SER A 1 572 ? 22.075 -10.337 11.675 1.00 78.19 572 SER A O 1
ATOM 4490 N N . TYR A 1 573 ? 23.513 -9.002 12.767 1.00 80.62 573 TYR A N 1
ATOM 4491 C CA . TYR A 1 573 ? 22.908 -9.255 14.088 1.00 80.62 573 TYR A CA 1
ATOM 4492 C C . TYR A 1 573 ? 21.450 -8.814 14.161 1.00 80.62 573 TYR A C 1
ATOM 4494 O O . TYR A 1 573 ? 20.604 -9.575 14.634 1.00 80.62 573 TYR A O 1
ATOM 4502 N N . ASN A 1 574 ? 21.142 -7.607 13.675 1.00 82.56 574 ASN A N 1
ATOM 4503 C CA . ASN A 1 574 ? 19.773 -7.096 13.675 1.00 82.56 574 ASN A CA 1
ATOM 4504 C C . ASN A 1 574 ? 18.834 -8.006 12.878 1.00 82.56 574 ASN A C 1
ATOM 4506 O O . ASN A 1 574 ? 17.743 -8.308 13.355 1.00 82.56 574 ASN A O 1
ATOM 4510 N N . SER A 1 575 ? 19.268 -8.470 11.704 1.00 81.69 575 SER A N 1
ATOM 4511 C CA . SER A 1 575 ? 18.465 -9.332 10.830 1.00 81.69 575 SER A CA 1
ATOM 4512 C C . SER A 1 575 ? 18.178 -10.691 11.470 1.00 81.69 575 SER A C 1
ATOM 4514 O O . SER A 1 575 ? 17.034 -11.147 11.443 1.00 81.69 575 SER A O 1
ATOM 4516 N N . ILE A 1 576 ? 19.180 -11.297 12.121 1.00 85.12 576 ILE A N 1
ATOM 4517 C CA . ILE A 1 576 ? 19.029 -12.586 12.811 1.00 85.12 576 ILE A CA 1
ATOM 4518 C C . ILE A 1 576 ? 18.113 -12.453 14.021 1.00 85.12 576 ILE A C 1
ATOM 4520 O O . ILE A 1 576 ? 17.177 -13.234 14.153 1.00 85.12 576 ILE A O 1
ATOM 4524 N N . ILE A 1 577 ? 18.354 -11.474 14.898 1.00 86.62 577 ILE A N 1
ATOM 4525 C CA . ILE A 1 577 ? 17.551 -11.291 16.117 1.00 86.62 577 ILE A CA 1
ATOM 4526 C C . ILE A 1 577 ? 16.103 -10.986 15.744 1.00 86.62 577 ILE A C 1
ATOM 4528 O O . ILE A 1 577 ? 15.190 -11.611 16.278 1.00 86.62 577 ILE A O 1
ATOM 4532 N N . HIS A 1 578 ? 15.884 -10.094 14.778 1.00 84.38 578 HIS A N 1
ATOM 4533 C CA . HIS A 1 578 ? 14.549 -9.792 14.278 1.00 84.38 578 HIS A CA 1
ATOM 4534 C C . HIS A 1 578 ? 13.850 -11.036 13.701 1.00 84.38 578 HIS A C 1
ATOM 4536 O O . HIS A 1 578 ? 12.685 -11.284 14.016 1.00 84.38 578 HIS A O 1
ATOM 4542 N N . GLY A 1 579 ? 14.548 -11.828 12.882 1.00 82.75 579 GLY A N 1
ATOM 4543 C CA . GLY A 1 579 ? 14.003 -13.060 12.312 1.00 82.75 579 GLY A CA 1
ATOM 4544 C C . GLY A 1 579 ? 13.690 -14.123 13.373 1.00 82.75 579 GLY A C 1
ATOM 4545 O O . GLY A 1 579 ? 12.581 -14.652 13.398 1.00 82.75 579 GLY A O 1
ATOM 4546 N N . LEU A 1 580 ? 14.601 -14.351 14.325 1.00 85.19 580 LEU A N 1
ATOM 4547 C CA . LEU A 1 580 ? 14.401 -15.277 15.446 1.00 85.19 580 LEU A CA 1
ATOM 4548 C C . LEU A 1 580 ? 13.192 -14.893 16.297 1.00 85.19 580 LEU A C 1
ATOM 4550 O O . LEU A 1 580 ? 12.417 -15.764 16.680 1.00 85.19 580 LEU A O 1
ATOM 4554 N N . CYS A 1 581 ? 12.999 -13.602 16.575 1.00 85.12 581 CYS A N 1
ATOM 4555 C CA . CYS A 1 581 ? 11.845 -13.143 17.343 1.00 85.12 581 CYS A CA 1
ATOM 4556 C C . CYS A 1 581 ? 10.523 -13.406 16.608 1.00 85.12 581 CYS A C 1
ATOM 4558 O O . CYS A 1 581 ? 9.549 -13.799 17.241 1.00 85.12 581 CYS A O 1
ATOM 4560 N N . LYS A 1 582 ? 10.490 -13.250 15.276 1.00 80.88 582 LYS A N 1
ATOM 4561 C CA . LYS A 1 582 ? 9.305 -13.578 14.461 1.00 80.88 582 LYS A CA 1
ATOM 4562 C C . LYS A 1 582 ? 9.019 -15.077 14.383 1.00 80.88 582 LYS A C 1
ATOM 4564 O O . LYS A 1 582 ? 7.860 -15.462 14.294 1.00 80.88 582 LYS A O 1
ATOM 4569 N N . GLU A 1 583 ? 10.058 -15.904 14.414 1.00 80.50 583 GLU A N 1
ATOM 4570 C CA . GLU A 1 583 ? 9.962 -17.371 14.383 1.00 80.50 583 GLU A CA 1
ATOM 4571 C C . GLU A 1 583 ? 9.651 -17.986 15.765 1.00 80.50 583 GLU A C 1
ATOM 4573 O O . GLU A 1 583 ? 9.524 -19.202 15.876 1.00 80.50 583 GLU A O 1
ATOM 4578 N N . GLY A 1 584 ? 9.536 -17.174 16.826 1.00 78.94 584 GLY A N 1
ATOM 4579 C CA . GLY A 1 584 ? 9.319 -17.644 18.203 1.00 78.94 584 GLY A CA 1
ATOM 4580 C C . GLY A 1 584 ? 10.594 -18.094 18.934 1.00 78.94 584 GLY A C 1
ATOM 4581 O O . GLY A 1 584 ? 10.536 -18.535 20.078 1.00 78.94 584 GLY A O 1
ATOM 4582 N N . GLY A 1 585 ? 11.769 -17.939 18.320 1.00 82.69 585 GLY A N 1
ATOM 4583 C CA . GLY A 1 585 ? 13.085 -18.253 18.886 1.00 82.69 585 GLY A CA 1
ATOM 4584 C C . GLY A 1 585 ? 13.649 -17.168 19.817 1.00 82.69 585 GLY A C 1
ATOM 4585 O O . GLY A 1 585 ? 14.844 -16.864 19.746 1.00 82.69 585 GLY A O 1
ATOM 4586 N N . CYS A 1 586 ? 12.823 -16.565 20.679 1.00 83.69 586 CYS A N 1
ATOM 4587 C CA . CYS A 1 586 ? 13.190 -15.398 21.497 1.00 83.69 586 CYS A CA 1
ATOM 4588 C C . CYS A 1 586 ? 14.348 -15.662 22.477 1.00 83.69 586 CYS A C 1
ATOM 4590 O O . CYS A 1 586 ? 15.178 -14.784 22.692 1.00 83.69 586 CYS A O 1
ATOM 4592 N N . MET A 1 587 ? 14.468 -16.882 23.012 1.00 85.62 587 MET A N 1
ATOM 4593 C CA . MET A 1 587 ? 15.553 -17.250 23.934 1.00 85.62 587 MET A CA 1
ATOM 4594 C C . MET A 1 587 ? 16.917 -17.199 23.249 1.00 85.62 587 MET A C 1
ATOM 4596 O O . MET A 1 587 ? 17.875 -16.643 23.784 1.00 85.62 587 MET A O 1
ATOM 4600 N N . ARG A 1 588 ? 17.001 -17.732 22.023 1.00 84.75 588 ARG A N 1
ATOM 4601 C CA . ARG A 1 588 ? 18.235 -17.663 21.236 1.00 84.75 588 ARG A CA 1
ATOM 4602 C C . ARG A 1 588 ? 18.524 -16.229 20.795 1.00 84.75 588 ARG A C 1
ATOM 4604 O O . ARG A 1 588 ? 19.683 -15.833 20.765 1.00 84.75 588 ARG A O 1
ATOM 4611 N N . ALA A 1 589 ? 17.483 -15.456 20.481 1.00 86.88 589 ALA A N 1
ATOM 4612 C CA . ALA A 1 589 ? 17.615 -14.041 20.149 1.00 86.88 589 ALA A CA 1
ATOM 4613 C C . ALA A 1 589 ? 18.193 -13.227 21.323 1.00 86.88 589 ALA A C 1
ATOM 4615 O O . ALA A 1 589 ? 19.068 -12.393 21.105 1.00 86.88 589 ALA A O 1
ATOM 4616 N N . TYR A 1 590 ? 17.763 -13.519 22.555 1.00 87.06 590 TYR A N 1
ATOM 4617 C CA . TYR A 1 590 ? 18.297 -12.909 23.772 1.00 87.06 590 TYR A CA 1
ATOM 4618 C C . TYR A 1 590 ? 19.767 -13.272 24.016 1.00 87.06 590 TYR A C 1
ATOM 4620 O O . TYR A 1 590 ? 20.588 -12.382 24.196 1.00 87.06 590 TYR A O 1
ATOM 4628 N N . GLN A 1 591 ? 20.130 -14.554 23.913 1.00 85.81 591 GLN A N 1
ATOM 4629 C CA . GLN A 1 591 ? 21.532 -14.979 24.035 1.00 85.81 591 GLN A CA 1
ATOM 4630 C C . GLN A 1 591 ? 22.437 -14.268 23.023 1.00 85.81 591 GLN A C 1
ATOM 4632 O O . GLN A 1 591 ? 23.521 -13.809 23.364 1.00 85.81 591 GLN A O 1
ATOM 4637 N N . LEU A 1 592 ? 21.984 -14.130 21.772 1.00 82.94 592 LEU A N 1
ATOM 4638 C CA . LEU A 1 592 ? 22.735 -13.398 20.750 1.00 82.94 592 LEU A CA 1
ATOM 4639 C C . LEU A 1 592 ? 22.864 -11.904 21.064 1.00 82.94 592 LEU A C 1
ATOM 4641 O O . LEU A 1 592 ? 23.866 -11.303 20.680 1.00 82.94 592 LEU A O 1
ATOM 4645 N N . LEU A 1 593 ? 21.878 -11.307 21.741 1.00 85.62 593 LEU A N 1
ATOM 4646 C CA . LEU A 1 593 ? 21.984 -9.944 22.249 1.00 85.62 593 LEU A CA 1
ATOM 4647 C C . LEU A 1 593 ? 23.044 -9.854 23.351 1.00 85.62 593 LEU A C 1
ATOM 4649 O O . LEU A 1 593 ? 23.904 -8.988 23.253 1.00 85.62 593 LEU A O 1
ATOM 4653 N N . GLU A 1 594 ? 23.022 -10.733 24.355 1.00 83.00 594 GLU A N 1
ATOM 4654 C CA . GLU A 1 594 ? 24.024 -10.737 25.436 1.00 83.00 594 GLU A CA 1
ATOM 4655 C C . GLU A 1 594 ? 25.440 -10.936 24.894 1.00 83.00 594 GLU A C 1
ATOM 4657 O O . GLU A 1 594 ? 26.347 -10.159 25.201 1.00 83.00 594 GLU A O 1
ATOM 4662 N N . GLU A 1 595 ? 25.608 -11.928 24.013 1.00 78.88 595 GLU A N 1
ATOM 4663 C CA . GLU A 1 595 ? 26.855 -12.134 23.287 1.00 78.88 595 GLU A CA 1
ATOM 4664 C C . GLU A 1 595 ? 27.234 -10.856 22.521 1.00 78.88 595 GLU A C 1
ATOM 4666 O O . GLU A 1 595 ? 28.373 -10.416 22.596 1.00 78.88 595 GLU A O 1
ATOM 4671 N N . GLY A 1 596 ? 26.290 -10.228 21.811 1.00 76.62 596 GLY A N 1
ATOM 4672 C CA . GLY A 1 596 ? 26.515 -8.998 21.048 1.00 76.62 596 GLY A CA 1
ATOM 4673 C C . GLY A 1 596 ? 26.948 -7.803 21.906 1.00 76.62 596 GLY A C 1
ATOM 4674 O O . GLY A 1 596 ? 27.864 -7.079 21.515 1.00 76.62 596 GLY A O 1
ATOM 4675 N N . VAL A 1 597 ? 26.350 -7.620 23.086 1.00 75.56 597 VAL A N 1
ATOM 4676 C CA . VAL A 1 597 ? 26.698 -6.542 24.029 1.00 75.56 597 VAL A CA 1
ATOM 4677 C C . VAL A 1 597 ? 28.130 -6.704 24.531 1.00 75.56 597 VAL A C 1
ATOM 4679 O O . VAL A 1 597 ? 28.863 -5.715 24.578 1.00 75.56 597 VAL A O 1
ATOM 4682 N N . GLY A 1 598 ? 28.565 -7.937 24.815 1.00 69.25 598 GLY A N 1
ATOM 4683 C CA . GLY A 1 598 ? 29.946 -8.234 25.216 1.00 69.25 598 GLY A CA 1
ATOM 4684 C C . GLY A 1 598 ? 31.007 -7.786 24.200 1.00 69.25 598 GLY A C 1
ATOM 4685 O O . GLY A 1 598 ? 32.157 -7.568 24.572 1.00 69.25 598 GLY A O 1
ATOM 4686 N N . PHE A 1 599 ? 30.620 -7.584 22.938 1.00 68.62 599 PHE A N 1
ATOM 4687 C CA . PHE A 1 599 ? 31.501 -7.131 21.858 1.00 68.62 599 PHE A CA 1
ATOM 4688 C C . PHE A 1 599 ? 31.193 -5.703 21.367 1.00 68.62 599 PHE A C 1
ATOM 4690 O O . PHE A 1 599 ? 31.746 -5.277 20.355 1.00 68.62 599 PHE A O 1
ATOM 4697 N N . GLY A 1 600 ? 30.319 -4.956 22.053 1.00 67.75 600 GLY A N 1
ATOM 4698 C CA . GLY A 1 600 ? 29.972 -3.575 21.693 1.00 67.75 600 GLY A CA 1
ATOM 4699 C C . GLY A 1 600 ? 28.953 -3.433 20.554 1.00 67.75 600 GLY A C 1
ATOM 4700 O O . GLY A 1 600 ? 28.872 -2.369 19.936 1.00 67.75 600 GLY A O 1
ATOM 4701 N N . TYR A 1 601 ? 28.168 -4.474 20.254 1.00 71.94 601 TYR A N 1
ATOM 4702 C CA . TYR A 1 601 ? 27.064 -4.386 19.297 1.00 71.94 601 TYR A CA 1
ATOM 4703 C C . TYR A 1 601 ? 25.784 -3.886 19.961 1.00 71.94 601 TYR A C 1
ATOM 4705 O O . TYR A 1 601 ? 25.394 -4.332 21.038 1.00 71.94 601 TYR A O 1
ATOM 4713 N N . PHE A 1 602 ? 25.073 -3.012 19.250 1.00 71.44 602 PHE A N 1
ATOM 4714 C CA . PHE A 1 602 ? 23.800 -2.458 19.693 1.00 71.44 602 PHE A CA 1
ATOM 4715 C C . PHE A 1 602 ? 22.714 -2.725 18.660 1.00 71.44 602 PHE A C 1
ATOM 4717 O O . PHE A 1 602 ? 22.932 -2.586 17.452 1.00 71.44 602 PHE A O 1
ATOM 4724 N N . LEU A 1 603 ? 21.523 -3.074 19.140 1.00 78.38 603 LEU A N 1
ATOM 4725 C CA . LEU A 1 603 ? 20.383 -3.280 18.260 1.00 78.38 603 LEU A CA 1
ATOM 4726 C C . LEU A 1 603 ? 19.773 -1.950 17.813 1.00 78.38 603 LEU A C 1
ATOM 4728 O O . LEU A 1 603 ? 19.941 -0.896 18.440 1.00 78.38 603 LEU A O 1
ATOM 4732 N N . SER A 1 604 ? 19.029 -2.011 16.712 1.00 78.44 604 SER A N 1
ATOM 4733 C CA . SER A 1 604 ? 18.134 -0.921 16.328 1.00 78.44 604 SER A CA 1
ATOM 4734 C C . SER A 1 604 ? 16.938 -0.834 17.290 1.00 78.44 604 SER A C 1
ATOM 4736 O O . SER A 1 604 ? 16.532 -1.844 17.867 1.00 78.44 604 SER A O 1
ATOM 4738 N N . GLU A 1 605 ? 16.331 0.351 17.436 1.00 77.50 605 GLU A N 1
ATOM 4739 C CA . GLU A 1 605 ? 15.116 0.548 18.254 1.00 77.50 605 GLU A CA 1
ATOM 4740 C C . GLU A 1 605 ? 13.997 -0.427 17.848 1.00 77.50 605 GLU A C 1
ATOM 4742 O O . GLU A 1 605 ? 13.328 -1.021 18.694 1.00 77.50 605 GLU A O 1
ATOM 4747 N N . TYR A 1 606 ? 13.835 -0.642 16.539 1.00 81.12 606 TYR A N 1
ATOM 4748 C CA . TYR A 1 606 ? 12.849 -1.572 16.001 1.00 81.12 606 TYR A CA 1
ATOM 4749 C C . TYR A 1 606 ? 13.139 -3.021 16.408 1.00 81.12 606 TYR A C 1
ATOM 4751 O O . TYR A 1 606 ? 12.231 -3.738 16.821 1.00 81.12 606 TYR A O 1
ATOM 4759 N N . THR A 1 607 ? 14.402 -3.449 16.348 1.00 82.50 607 THR A N 1
ATOM 4760 C CA . THR A 1 607 ? 14.800 -4.799 16.770 1.00 82.50 607 THR A CA 1
ATOM 4761 C C . THR A 1 607 ? 14.579 -4.995 18.272 1.00 82.50 607 THR A C 1
ATOM 4763 O O . THR A 1 607 ? 14.068 -6.036 18.675 1.00 82.50 607 THR A O 1
ATOM 4766 N N . TYR A 1 608 ? 14.900 -3.989 19.096 1.00 84.50 608 TYR A N 1
ATOM 4767 C CA . TYR A 1 608 ? 14.620 -4.025 20.533 1.00 84.50 608 TYR A CA 1
ATOM 4768 C C . TYR A 1 608 ? 13.124 -4.170 20.824 1.00 84.50 608 TYR A C 1
ATOM 4770 O O . TYR A 1 608 ? 12.747 -5.014 21.632 1.00 84.50 608 TYR A O 1
ATOM 4778 N N . LYS A 1 609 ? 12.269 -3.402 20.133 1.00 84.50 609 LYS A N 1
ATOM 4779 C CA . LYS A 1 609 ? 10.810 -3.535 20.244 1.00 84.50 609 LYS A CA 1
ATOM 4780 C C . LYS A 1 609 ? 10.362 -4.975 19.984 1.00 84.50 609 LYS A C 1
ATOM 4782 O O . LYS A 1 609 ? 9.639 -5.538 20.798 1.00 84.50 609 LYS A O 1
ATOM 4787 N N . VAL A 1 610 ? 10.794 -5.556 18.864 1.00 86.06 610 VAL A N 1
ATOM 4788 C CA . VAL A 1 610 ? 10.385 -6.909 18.458 1.00 86.06 610 VAL A CA 1
ATOM 4789 C C . VAL A 1 610 ? 10.886 -7.965 19.454 1.00 86.06 610 VAL A C 1
ATOM 4791 O O . VAL A 1 610 ? 10.154 -8.903 19.759 1.00 86.06 610 VAL A O 1
ATOM 4794 N N . LEU A 1 611 ? 12.093 -7.799 20.009 1.00 87.75 611 LEU A N 1
ATOM 4795 C CA . LEU A 1 611 ? 12.635 -8.700 21.030 1.00 87.75 611 LEU A CA 1
ATOM 4796 C C . LEU A 1 611 ? 11.870 -8.611 22.355 1.00 87.75 611 LEU A C 1
ATOM 4798 O O . LEU A 1 611 ? 11.535 -9.645 22.925 1.00 87.75 611 LEU A O 1
ATOM 4802 N N . VAL A 1 612 ? 11.567 -7.401 22.829 1.00 87.56 612 VAL A N 1
ATOM 4803 C CA . VAL A 1 612 ? 10.771 -7.195 24.050 1.00 87.56 612 VAL A CA 1
ATOM 4804 C C . VAL A 1 612 ? 9.375 -7.794 23.884 1.00 87.56 612 VAL A C 1
ATOM 4806 O O . VAL A 1 612 ? 8.933 -8.540 24.753 1.00 87.56 612 VAL A O 1
ATOM 4809 N N . GLU A 1 613 ? 8.700 -7.538 22.759 1.00 85.44 613 GLU A N 1
ATOM 4810 C CA . GLU A 1 613 ? 7.389 -8.131 22.463 1.00 85.44 613 GLU A CA 1
ATOM 4811 C C . GLU A 1 613 ? 7.450 -9.668 22.463 1.00 85.44 613 GLU A C 1
ATOM 4813 O O . GLU A 1 613 ? 6.599 -10.308 23.083 1.00 85.44 613 GLU A O 1
ATOM 4818 N N . ALA A 1 614 ? 8.477 -10.261 21.844 1.00 85.50 614 ALA A N 1
ATOM 4819 C CA . ALA A 1 614 ? 8.653 -11.712 21.796 1.00 85.50 614 ALA A CA 1
ATOM 4820 C C . ALA A 1 614 ? 8.968 -12.329 23.174 1.00 85.50 614 ALA A C 1
ATOM 4822 O O . ALA A 1 614 ? 8.409 -13.369 23.520 1.00 85.50 614 ALA A O 1
ATOM 4823 N N . LEU A 1 615 ? 9.818 -11.691 23.987 1.00 86.25 615 LEU A N 1
ATOM 4824 C CA . LEU A 1 615 ? 10.128 -12.147 25.351 1.00 86.25 615 LEU A CA 1
ATOM 4825 C C . LEU A 1 615 ? 8.914 -12.036 26.280 1.00 86.25 615 LEU A C 1
ATOM 4827 O O . LEU A 1 615 ? 8.634 -12.967 27.036 1.00 86.25 615 LEU A O 1
ATOM 4831 N N . CYS A 1 616 ? 8.157 -10.938 26.181 1.00 84.31 616 CYS A N 1
ATOM 4832 C CA . CYS A 1 616 ? 6.903 -10.784 26.911 1.00 84.31 616 CYS A CA 1
ATOM 4833 C C . CYS A 1 616 ? 5.914 -11.894 26.533 1.00 84.31 616 CYS A C 1
ATOM 4835 O O . CYS A 1 616 ? 5.378 -12.530 27.435 1.00 84.31 616 CYS A O 1
ATOM 4837 N N . GLN A 1 617 ? 5.729 -12.185 25.239 1.00 83.12 617 GLN A N 1
ATOM 4838 C CA . GLN A 1 617 ? 4.867 -13.283 24.767 1.00 83.12 617 GLN A CA 1
ATOM 4839 C C . GLN A 1 617 ? 5.306 -14.660 25.283 1.00 83.12 617 GLN A C 1
ATOM 4841 O O . GLN A 1 617 ? 4.455 -15.493 25.588 1.00 83.12 617 GLN A O 1
ATOM 4846 N N . ALA A 1 618 ? 6.611 -14.884 25.439 1.00 82.75 618 ALA A N 1
ATOM 4847 C CA . ALA A 1 618 ? 7.167 -16.102 26.027 1.00 82.75 618 ALA A CA 1
ATOM 4848 C C . ALA A 1 618 ? 7.092 -16.155 27.570 1.00 82.75 618 ALA A C 1
ATOM 4850 O O . ALA A 1 618 ? 7.582 -17.111 28.165 1.00 82.75 618 ALA A O 1
ATOM 4851 N N . MET A 1 619 ? 6.481 -15.154 28.219 1.00 79.56 619 MET A N 1
ATOM 4852 C CA . MET A 1 619 ? 6.355 -15.008 29.679 1.00 79.56 619 MET A CA 1
ATOM 4853 C C . MET A 1 619 ? 7.684 -14.878 30.452 1.00 79.56 619 MET A C 1
ATOM 4855 O O . MET A 1 619 ? 7.686 -14.985 31.677 1.00 79.56 619 MET A O 1
ATOM 4859 N N . ASP A 1 620 ? 8.799 -14.576 29.780 1.00 85.25 620 ASP A N 1
ATOM 4860 C CA . ASP A 1 620 ? 10.110 -14.384 30.418 1.00 85.25 620 ASP A CA 1
ATOM 4861 C C . ASP A 1 620 ? 10.371 -12.894 30.694 1.00 85.25 620 ASP A C 1
ATOM 4863 O O . ASP A 1 620 ? 11.050 -12.182 29.947 1.00 85.25 620 ASP A O 1
ATOM 4867 N N . LEU A 1 621 ? 9.745 -12.398 31.764 1.00 82.06 621 LEU A N 1
ATOM 4868 C CA . LEU A 1 621 ? 9.779 -10.979 32.130 1.00 82.06 621 LEU A CA 1
ATOM 4869 C C . LEU A 1 621 ? 11.130 -10.532 32.691 1.00 82.06 621 LEU A C 1
ATOM 4871 O O . LEU A 1 621 ? 11.468 -9.354 32.583 1.00 82.06 621 LEU A O 1
ATOM 4875 N N . ASP A 1 622 ? 11.910 -11.446 33.263 1.00 85.00 622 ASP A N 1
ATOM 4876 C CA . ASP A 1 622 ? 13.217 -11.109 33.822 1.00 85.00 622 ASP A CA 1
ATOM 4877 C C . ASP A 1 622 ? 14.196 -10.732 32.710 1.00 85.00 622 ASP A C 1
ATOM 4879 O O . ASP A 1 622 ? 14.779 -9.645 32.754 1.00 85.00 622 ASP A O 1
ATOM 4883 N N . LYS A 1 623 ? 14.265 -11.537 31.641 1.00 86.88 623 LYS A N 1
ATOM 4884 C CA . LYS A 1 623 ? 15.060 -11.195 30.452 1.00 86.88 623 LYS A CA 1
ATOM 4885 C C . LYS A 1 623 ? 14.523 -9.951 29.756 1.00 86.88 623 LYS A C 1
ATOM 4887 O O . LYS A 1 623 ? 15.300 -9.096 29.340 1.00 86.88 623 LYS A O 1
ATOM 4892 N N . ALA A 1 624 ? 13.200 -9.792 29.663 1.00 86.62 624 ALA A N 1
ATOM 4893 C CA . ALA A 1 624 ? 12.611 -8.579 29.094 1.00 86.62 624 ALA A CA 1
ATOM 4894 C C . ALA A 1 624 ? 13.044 -7.315 29.871 1.00 86.62 624 ALA A C 1
ATOM 4896 O O . ALA A 1 624 ? 13.363 -6.290 29.260 1.00 86.62 624 ALA A O 1
ATOM 4897 N N . ARG A 1 625 ? 13.136 -7.394 31.207 1.00 85.12 625 ARG A N 1
ATOM 4898 C CA . ARG A 1 625 ? 13.622 -6.309 32.073 1.00 85.12 625 ARG A CA 1
ATOM 4899 C C . ARG A 1 625 ? 15.112 -6.030 31.875 1.00 85.12 625 ARG A C 1
ATOM 4901 O O . ARG A 1 625 ? 15.522 -4.870 31.919 1.00 85.12 625 ARG A O 1
ATOM 4908 N N . GLU A 1 626 ? 15.921 -7.058 31.645 1.00 86.69 626 GLU A N 1
ATOM 4909 C CA . GLU A 1 626 ? 17.339 -6.904 31.294 1.00 86.69 626 GLU A CA 1
ATOM 4910 C C . GLU A 1 626 ? 17.502 -6.182 29.950 1.00 86.69 626 GLU A C 1
ATOM 4912 O O . GLU A 1 626 ? 18.272 -5.222 29.863 1.00 86.69 626 GLU A O 1
ATOM 4917 N N . VAL A 1 627 ? 16.688 -6.528 28.944 1.00 87.31 627 VAL A N 1
ATOM 4918 C CA . VAL A 1 627 ? 16.649 -5.798 27.664 1.00 87.31 627 VAL A CA 1
ATOM 4919 C C . VAL A 1 627 ? 16.242 -4.337 27.872 1.00 87.31 627 VAL A C 1
ATOM 4921 O O . VAL A 1 627 ? 16.885 -3.446 27.319 1.00 87.31 627 VAL A O 1
ATOM 4924 N N . LEU A 1 628 ? 15.228 -4.060 28.700 1.00 86.00 628 LEU A N 1
ATOM 4925 C CA . LEU A 1 628 ? 14.810 -2.691 29.022 1.00 86.00 628 LEU A CA 1
ATOM 4926 C C . LEU A 1 628 ? 15.954 -1.875 29.645 1.00 86.00 628 LEU A C 1
ATOM 4928 O O . LEU A 1 628 ? 16.200 -0.740 29.233 1.00 86.00 628 LEU A O 1
ATOM 4932 N N . LYS A 1 629 ? 16.689 -2.455 30.602 1.00 84.62 629 LYS A N 1
ATOM 4933 C CA . LYS A 1 629 ? 17.864 -1.810 31.210 1.00 84.62 629 LYS A CA 1
ATOM 4934 C C . LYS A 1 629 ? 18.948 -1.522 30.169 1.00 84.62 629 LYS A C 1
ATOM 4936 O O . LYS A 1 629 ? 19.472 -0.411 30.149 1.00 84.62 629 LYS A O 1
ATOM 4941 N N . ALA A 1 630 ? 19.223 -2.474 29.274 1.00 83.12 630 ALA A N 1
ATOM 4942 C CA . ALA A 1 630 ? 20.186 -2.303 28.186 1.00 83.12 630 ALA A CA 1
ATOM 4943 C C . ALA A 1 630 ? 19.763 -1.219 27.173 1.00 83.12 630 ALA A C 1
ATOM 4945 O O . ALA A 1 630 ? 20.606 -0.511 26.624 1.00 83.12 630 ALA A O 1
ATOM 4946 N N . MET A 1 631 ? 18.458 -1.046 26.932 1.00 83.88 631 MET A N 1
ATOM 4947 C CA . MET A 1 631 ? 17.946 0.055 26.109 1.00 83.88 631 MET A CA 1
ATOM 4948 C C . MET A 1 631 ? 18.123 1.411 26.802 1.00 83.88 631 MET A C 1
ATOM 4950 O O . MET A 1 631 ? 18.515 2.380 26.154 1.00 83.88 631 MET A O 1
ATOM 4954 N N . LEU A 1 632 ? 17.845 1.488 28.107 1.00 81.81 632 LEU A N 1
ATOM 4955 C CA . LEU A 1 632 ? 17.925 2.725 28.893 1.00 81.81 632 LEU A CA 1
ATOM 4956 C C . LEU A 1 632 ? 19.364 3.209 29.128 1.00 81.81 632 LEU A C 1
ATOM 4958 O O . LEU A 1 632 ? 19.564 4.406 29.335 1.00 81.81 632 LEU A O 1
ATOM 4962 N N . SER A 1 633 ? 20.357 2.315 29.082 1.00 79.81 633 SER A N 1
ATOM 4963 C CA . SER A 1 633 ? 21.776 2.678 29.204 1.00 79.81 633 SER A CA 1
ATOM 4964 C C . SER A 1 633 ? 22.353 3.359 27.958 1.00 79.81 633 SER A C 1
ATOM 4966 O O . SER A 1 633 ? 23.483 3.837 28.002 1.00 79.81 633 SER A O 1
ATOM 4968 N N . LYS A 1 634 ? 21.618 3.409 26.839 1.00 74.44 634 LYS A N 1
ATOM 4969 C CA . LYS A 1 634 ? 22.094 4.022 25.595 1.00 74.44 634 LYS A CA 1
ATOM 4970 C C . LYS A 1 634 ? 21.848 5.533 25.581 1.00 74.44 634 LYS A C 1
ATOM 4972 O O . LYS A 1 634 ? 20.711 5.990 25.698 1.00 74.44 634 LYS A O 1
ATOM 4977 N N . GLU A 1 635 ? 22.905 6.307 25.356 1.00 66.00 635 GLU A N 1
ATOM 4978 C CA . GLU A 1 635 ? 22.813 7.761 25.192 1.00 66.00 635 GLU A CA 1
ATOM 4979 C C . GLU A 1 635 ? 22.108 8.146 23.874 1.00 66.00 635 GLU A C 1
ATOM 4981 O O . GLU A 1 635 ? 22.278 7.498 22.839 1.00 66.00 635 GLU A O 1
ATOM 4986 N N . GLY A 1 636 ? 21.290 9.205 23.910 1.00 67.81 636 GLY A N 1
ATOM 4987 C CA . GLY A 1 636 ? 20.611 9.766 22.732 1.00 67.81 636 GLY A CA 1
ATOM 4988 C C . GLY A 1 636 ? 19.237 9.174 22.381 1.00 67.81 636 GLY A C 1
ATOM 4989 O O . GLY A 1 636 ? 18.644 9.602 21.393 1.00 67.81 636 GLY A O 1
ATOM 4990 N N . MET A 1 637 ? 18.705 8.225 23.161 1.00 69.56 637 MET A N 1
ATOM 4991 C CA . MET A 1 637 ? 17.335 7.717 22.983 1.00 69.56 637 MET A CA 1
ATOM 4992 C C . MET A 1 637 ? 16.339 8.371 23.949 1.00 69.56 637 MET A C 1
ATOM 4994 O O . MET A 1 637 ? 16.660 8.659 25.101 1.00 69.56 637 MET A O 1
ATOM 4998 N N . ASP A 1 638 ? 15.104 8.567 23.483 1.00 77.88 638 ASP A N 1
ATOM 4999 C CA . ASP A 1 638 ? 14.007 9.072 24.309 1.00 77.88 638 ASP A CA 1
ATOM 5000 C C . ASP A 1 638 ? 13.528 7.989 25.291 1.00 77.88 638 ASP A C 1
ATOM 5002 O O . ASP A 1 638 ? 12.961 6.963 24.898 1.00 77.88 638 ASP A O 1
ATOM 5006 N N . ARG A 1 639 ? 13.746 8.234 26.588 1.00 81.38 639 ARG A N 1
ATOM 5007 C CA . ARG A 1 639 ? 13.364 7.328 27.681 1.00 81.38 639 ARG A CA 1
ATOM 5008 C C . ARG A 1 639 ? 11.860 7.047 27.700 1.00 81.38 639 ARG A C 1
ATOM 5010 O O . ARG A 1 639 ? 11.473 5.899 27.912 1.00 81.38 639 ARG A O 1
ATOM 5017 N N . THR A 1 640 ? 11.022 8.042 27.406 1.00 80.50 640 THR A N 1
ATOM 5018 C CA . THR A 1 640 ? 9.557 7.894 27.358 1.00 80.50 640 THR A CA 1
ATOM 5019 C C . THR A 1 640 ? 9.151 6.899 26.275 1.00 80.50 640 THR A C 1
ATOM 5021 O O . THR A 1 640 ? 8.301 6.032 26.485 1.00 80.50 640 THR A O 1
ATOM 5024 N N . ARG A 1 641 ? 9.814 6.954 25.114 1.00 81.25 641 ARG A N 1
ATOM 5025 C CA . ARG A 1 641 ? 9.560 6.039 23.994 1.00 81.25 641 ARG A CA 1
ATOM 5026 C C . ARG A 1 641 ? 9.954 4.597 24.320 1.00 81.25 641 ARG A C 1
ATOM 5028 O O . ARG A 1 641 ? 9.208 3.679 23.979 1.00 81.25 641 ARG A O 1
ATOM 5035 N N . ILE A 1 642 ? 11.076 4.402 25.015 1.00 82.81 642 ILE A N 1
ATOM 5036 C CA . ILE A 1 642 ? 11.542 3.081 25.471 1.00 82.81 642 ILE A CA 1
ATOM 5037 C C . ILE A 1 642 ? 10.539 2.463 26.454 1.00 82.81 642 ILE A C 1
ATOM 5039 O O . ILE A 1 642 ? 10.117 1.320 26.263 1.00 82.81 642 ILE A O 1
ATOM 5043 N N . TYR A 1 643 ? 10.100 3.222 27.463 1.00 85.38 643 TYR A N 1
ATOM 5044 C CA . TYR A 1 643 ? 9.087 2.745 28.408 1.00 85.38 643 TYR A CA 1
ATOM 5045 C C . TYR A 1 643 ? 7.761 2.423 27.710 1.00 85.38 643 TYR A C 1
ATOM 5047 O O . TYR A 1 643 ? 7.169 1.383 27.986 1.00 85.38 643 TYR A O 1
ATOM 5055 N N . ASN A 1 644 ? 7.330 3.236 26.741 1.00 84.31 644 ASN A N 1
ATOM 5056 C CA . ASN A 1 644 ? 6.120 2.975 25.959 1.00 84.31 644 ASN A CA 1
ATOM 5057 C C . ASN A 1 644 ? 6.183 1.679 25.136 1.00 84.31 644 ASN A C 1
ATOM 5059 O O . ASN A 1 644 ? 5.176 0.976 25.033 1.00 84.31 644 ASN A O 1
ATOM 5063 N N . ILE A 1 645 ? 7.345 1.334 24.572 1.00 83.06 645 ILE A N 1
ATOM 5064 C CA . ILE A 1 645 ? 7.563 0.043 23.897 1.00 83.06 645 ILE A CA 1
ATOM 5065 C C . ILE A 1 645 ? 7.332 -1.113 24.879 1.00 83.06 645 ILE A C 1
ATOM 5067 O O . ILE A 1 645 ? 6.567 -2.031 24.579 1.00 83.06 645 ILE A O 1
ATOM 5071 N N . TYR A 1 646 ? 7.936 -1.033 26.065 1.00 85.75 646 TYR A N 1
ATOM 5072 C CA . TYR A 1 646 ? 7.826 -2.070 27.089 1.00 85.75 646 TYR A CA 1
ATOM 5073 C C . TYR A 1 646 ? 6.403 -2.189 27.654 1.00 85.75 646 TYR A C 1
ATOM 5075 O O . TYR A 1 646 ? 5.846 -3.283 27.713 1.00 85.75 646 TYR A O 1
ATOM 5083 N N . LEU A 1 647 ? 5.762 -1.065 27.988 1.00 86.31 647 LEU A N 1
ATOM 5084 C CA . LEU A 1 647 ? 4.384 -1.028 28.488 1.00 86.31 647 LEU A CA 1
ATOM 5085 C C . LEU A 1 647 ? 3.393 -1.615 27.474 1.00 86.31 647 LEU A C 1
ATOM 5087 O O . LEU A 1 647 ? 2.503 -2.372 27.859 1.00 86.31 647 LEU A O 1
ATOM 5091 N N . ARG A 1 648 ? 3.557 -1.327 26.174 1.00 82.94 648 ARG A N 1
ATOM 5092 C CA . ARG A 1 648 ? 2.719 -1.924 25.118 1.00 82.94 648 ARG A CA 1
ATOM 5093 C C . ARG A 1 648 ? 2.898 -3.434 25.022 1.00 82.94 648 ARG A C 1
ATOM 5095 O O . ARG A 1 648 ? 1.897 -4.133 24.880 1.00 82.94 648 ARG A O 1
ATOM 5102 N N . ALA A 1 649 ? 4.134 -3.924 25.120 1.00 82.62 649 ALA A N 1
ATOM 5103 C CA . ALA A 1 649 ? 4.417 -5.356 25.130 1.00 82.62 649 ALA A CA 1
ATOM 5104 C C . ALA A 1 649 ? 3.784 -6.043 26.352 1.00 82.62 649 ALA A C 1
ATOM 5106 O O . ALA A 1 649 ? 3.119 -7.068 26.206 1.00 82.62 649 ALA A O 1
ATOM 5107 N N . LEU A 1 650 ? 3.886 -5.431 27.536 1.00 82.50 650 LEU A N 1
ATOM 5108 C CA . LEU A 1 650 ? 3.240 -5.928 28.752 1.00 82.50 650 LEU A CA 1
ATOM 5109 C C . LEU A 1 650 ? 1.716 -5.934 28.662 1.00 82.50 650 LEU A C 1
ATOM 5111 O O . LEU A 1 650 ? 1.103 -6.844 29.196 1.00 82.50 650 LEU A O 1
ATOM 5115 N N . CYS A 1 651 ? 1.085 -4.982 27.969 1.00 81.19 651 CYS A N 1
ATOM 5116 C CA . CYS A 1 651 ? -0.374 -4.970 27.797 1.00 81.19 651 CYS A CA 1
ATOM 5117 C C . CYS A 1 651 ? -0.916 -6.192 27.033 1.00 81.19 651 CYS A C 1
ATOM 5119 O O . CYS A 1 651 ? -2.120 -6.449 27.083 1.00 81.19 651 CYS A O 1
ATOM 5121 N N . LEU A 1 652 ? -0.066 -6.919 26.298 1.00 74.62 652 LEU A N 1
ATOM 5122 C CA . LEU A 1 652 ? -0.433 -8.186 25.652 1.00 74.62 652 LEU A CA 1
ATOM 5123 C C . LEU A 1 652 ? -0.417 -9.363 26.635 1.00 74.62 652 LEU A C 1
ATOM 5125 O O . LEU A 1 652 ? -1.062 -10.378 26.384 1.00 74.62 652 LEU A O 1
ATOM 5129 N N . MET A 1 653 ? 0.286 -9.215 27.755 1.00 73.94 653 MET A N 1
ATOM 5130 C CA . MET A 1 653 ? 0.416 -10.221 28.798 1.00 73.94 653 MET A CA 1
ATOM 5131 C C . MET A 1 653 ? -0.509 -9.854 29.949 1.00 73.94 653 MET A C 1
ATOM 5133 O O . MET A 1 653 ? -0.553 -8.708 30.375 1.00 73.94 653 MET A O 1
ATOM 5137 N N . ASN A 1 654 ? -1.264 -10.802 30.496 1.00 74.19 654 ASN A N 1
ATOM 5138 C CA . ASN A 1 654 ? -2.199 -10.531 31.593 1.00 74.19 654 ASN A CA 1
ATOM 5139 C C . ASN A 1 654 ? -1.478 -10.305 32.950 1.00 74.19 654 ASN A C 1
ATOM 5141 O O . ASN A 1 654 ? -1.769 -10.989 33.929 1.00 74.19 654 ASN A O 1
ATOM 5145 N N . ASN A 1 655 ? -0.493 -9.398 33.005 1.00 79.88 655 ASN A N 1
ATOM 5146 C CA . ASN A 1 655 ? 0.353 -9.123 34.168 1.00 79.88 655 ASN A CA 1
ATOM 5147 C C . ASN A 1 655 ? 0.261 -7.639 34.597 1.00 79.88 655 ASN A C 1
ATOM 5149 O O . ASN A 1 655 ? 1.061 -6.805 34.163 1.00 79.88 655 ASN A O 1
ATOM 5153 N N . PRO A 1 656 ? -0.701 -7.290 35.472 1.00 80.19 656 PRO A N 1
ATOM 5154 C CA . PRO A 1 656 ? -0.898 -5.914 35.930 1.00 80.19 656 PRO A CA 1
ATOM 5155 C C . PRO A 1 656 ? 0.169 -5.445 36.930 1.00 80.19 656 PRO A C 1
ATOM 5157 O O . PRO A 1 656 ? 0.384 -4.242 37.067 1.00 80.19 656 PRO A O 1
ATOM 5160 N N . THR A 1 657 ? 0.834 -6.364 37.638 1.00 83.06 657 THR A N 1
ATOM 5161 C CA . THR A 1 657 ? 1.853 -6.015 38.639 1.00 83.06 657 THR A CA 1
ATOM 5162 C C . THR A 1 657 ? 3.099 -5.445 37.981 1.00 83.06 657 THR A C 1
ATOM 5164 O O . THR A 1 657 ? 3.581 -4.396 38.401 1.00 83.06 657 THR A O 1
ATOM 5167 N N . GLU A 1 658 ? 3.577 -6.071 36.903 1.00 82.19 658 GLU A N 1
ATOM 5168 C CA . GLU A 1 658 ? 4.745 -5.557 36.186 1.00 82.19 658 GLU A CA 1
ATOM 5169 C C . GLU A 1 658 ? 4.426 -4.233 35.479 1.00 82.19 658 GLU A C 1
ATOM 5171 O O . GLU A 1 658 ? 5.255 -3.327 35.469 1.00 82.19 658 GLU A O 1
ATOM 5176 N N . LEU A 1 659 ? 3.197 -4.069 34.972 1.00 84.75 659 LEU A N 1
ATOM 5177 C CA . LEU A 1 659 ? 2.736 -2.809 34.381 1.00 84.75 659 LEU A CA 1
ATOM 5178 C C . LEU A 1 659 ? 2.826 -1.639 35.382 1.00 84.75 659 LEU A C 1
ATOM 5180 O O . LEU A 1 659 ? 3.314 -0.562 35.034 1.00 84.75 659 LEU A O 1
ATOM 5184 N N . LEU A 1 660 ? 2.410 -1.859 36.637 1.00 82.75 660 LEU A N 1
ATOM 5185 C CA . LEU A 1 660 ? 2.543 -0.873 37.717 1.00 82.75 660 LEU A CA 1
ATOM 5186 C C . LEU A 1 660 ? 4.002 -0.637 38.112 1.00 82.75 660 LEU A C 1
ATOM 5188 O O . LEU A 1 660 ? 4.394 0.516 38.276 1.00 82.75 660 LEU A O 1
ATOM 5192 N N . ASN A 1 661 ? 4.809 -1.695 38.232 1.00 85.38 661 ASN A N 1
ATOM 5193 C CA . ASN A 1 661 ? 6.231 -1.576 38.573 1.00 85.38 661 ASN A CA 1
ATOM 5194 C C . ASN A 1 661 ? 6.977 -0.688 37.571 1.00 85.38 661 ASN A C 1
ATOM 5196 O O . ASN A 1 661 ? 7.780 0.157 37.966 1.00 85.38 661 ASN A O 1
ATOM 5200 N N . VAL A 1 662 ? 6.681 -0.835 36.278 1.00 85.81 662 VAL A N 1
ATOM 5201 C CA . VAL A 1 662 ? 7.281 -0.012 35.221 1.00 85.81 662 VAL A CA 1
ATOM 5202 C C . VAL A 1 662 ? 6.831 1.442 35.328 1.00 85.81 662 VAL A C 1
ATOM 5204 O O . VAL A 1 662 ? 7.668 2.337 35.230 1.00 85.81 662 VAL A O 1
ATOM 5207 N N . LEU A 1 663 ? 5.544 1.697 35.588 1.00 84.12 663 LEU A N 1
ATOM 5208 C CA . LEU A 1 663 ? 5.043 3.060 35.796 1.00 84.12 663 LEU A CA 1
ATOM 5209 C C . LEU A 1 663 ? 5.711 3.728 37.012 1.00 84.12 663 LEU A C 1
ATOM 5211 O O . LEU A 1 663 ? 6.104 4.891 36.941 1.00 84.12 663 LEU A O 1
ATOM 5215 N N . VAL A 1 664 ? 5.909 2.983 38.104 1.00 85.00 664 VAL A N 1
ATOM 5216 C CA . VAL A 1 664 ? 6.636 3.459 39.293 1.00 85.00 664 VAL A CA 1
ATOM 5217 C C . VAL A 1 664 ? 8.109 3.724 38.972 1.00 85.00 664 VAL A C 1
ATOM 5219 O O . VAL A 1 664 ? 8.626 4.772 39.352 1.00 85.00 664 VAL A O 1
ATOM 5222 N N . SER A 1 665 ? 8.773 2.837 38.224 1.00 84.75 665 SER A N 1
ATOM 5223 C CA . SER A 1 665 ? 10.156 3.033 37.758 1.00 84.75 665 SER A CA 1
ATOM 5224 C C . SER A 1 665 ? 10.296 4.297 36.904 1.00 84.75 665 SER A C 1
ATOM 5226 O O . SER A 1 665 ? 11.272 5.039 37.029 1.00 84.75 665 SER A O 1
ATOM 5228 N N . MET A 1 666 ? 9.310 4.582 36.053 1.00 87.19 666 MET A N 1
ATOM 5229 C CA . MET A 1 666 ? 9.284 5.784 35.221 1.00 87.19 666 MET A CA 1
ATOM 5230 C C . MET A 1 666 ? 9.221 7.059 36.086 1.00 87.19 666 MET A C 1
ATOM 5232 O O . MET A 1 666 ? 9.998 7.991 35.880 1.00 87.19 666 MET A O 1
ATOM 5236 N N . LEU A 1 667 ? 8.399 7.051 37.141 1.00 83.62 667 LEU A N 1
ATOM 5237 C CA . LEU A 1 667 ? 8.301 8.155 38.103 1.00 83.62 667 LEU A CA 1
ATOM 5238 C C . LEU A 1 667 ? 9.562 8.323 38.960 1.00 83.62 667 LEU A C 1
ATOM 5240 O O . LEU A 1 667 ? 10.026 9.444 39.147 1.00 83.62 667 LEU A O 1
ATOM 5244 N N . GLN A 1 668 ? 10.155 7.224 39.436 1.00 84.56 668 GLN A N 1
ATOM 5245 C CA . GLN A 1 668 ? 11.408 7.248 40.206 1.00 84.56 668 GLN A CA 1
ATOM 5246 C C . GLN A 1 668 ? 12.595 7.768 39.386 1.00 84.56 668 GLN A C 1
ATOM 5248 O O . GLN A 1 668 ? 13.518 8.360 39.938 1.00 84.56 668 GLN A O 1
ATOM 5253 N N . THR A 1 669 ? 12.570 7.568 38.066 1.00 80.50 669 THR A N 1
ATOM 5254 C CA . THR A 1 669 ? 13.613 8.043 37.144 1.00 80.50 669 THR A CA 1
ATOM 5255 C C . THR A 1 669 ? 13.374 9.472 36.637 1.00 80.50 669 THR A C 1
ATOM 5257 O O . THR A 1 669 ? 14.034 9.897 35.689 1.00 80.50 669 THR A O 1
ATOM 5260 N N . ASN A 1 670 ? 12.466 10.234 37.270 1.00 77.25 670 ASN A N 1
ATOM 5261 C CA . ASN A 1 670 ? 12.068 11.595 36.880 1.00 77.25 670 ASN A CA 1
ATOM 5262 C C . ASN A 1 670 ? 11.632 11.707 35.405 1.00 77.25 670 ASN A C 1
ATOM 5264 O O . ASN A 1 670 ? 11.852 12.726 34.750 1.00 77.25 670 ASN A O 1
ATOM 5268 N N . CYS A 1 671 ? 11.009 10.656 34.870 1.00 80.44 671 CYS A N 1
ATOM 5269 C CA . CYS A 1 671 ? 10.435 10.631 33.532 1.00 80.44 671 CYS A CA 1
ATOM 5270 C C . CYS A 1 671 ? 8.903 10.699 33.679 1.00 80.44 671 CYS A C 1
ATOM 5272 O O . CYS A 1 671 ? 8.273 9.683 33.961 1.00 80.44 671 CYS A O 1
ATOM 5274 N N . PRO A 1 672 ? 8.268 11.882 33.594 1.00 77.75 672 PRO A N 1
ATOM 5275 C CA . PRO A 1 672 ? 6.828 11.978 33.808 1.00 77.75 672 PRO A CA 1
ATOM 5276 C C . PRO A 1 672 ? 6.074 11.261 32.673 1.00 77.75 672 PRO A C 1
ATOM 5278 O O . PRO A 1 672 ? 6.359 11.524 31.502 1.00 77.75 672 PRO A O 1
ATOM 5281 N N . PRO A 1 673 ? 5.123 10.361 32.985 1.00 84.56 673 PRO A N 1
ATOM 5282 C CA . PRO A 1 673 ? 4.328 9.688 31.969 1.00 84.56 673 PRO A CA 1
ATOM 5283 C C . PRO A 1 673 ? 3.432 10.699 31.251 1.00 84.56 673 PRO A C 1
ATOM 5285 O O . PRO A 1 673 ? 2.719 11.480 31.883 1.00 84.56 673 PRO A O 1
ATOM 5288 N N . ASP A 1 674 ? 3.477 10.677 29.922 1.00 85.00 674 ASP A N 1
ATOM 5289 C CA . ASP A 1 674 ? 2.601 11.486 29.080 1.00 85.00 674 ASP A CA 1
ATOM 5290 C C . ASP A 1 674 ? 1.213 10.837 28.920 1.00 85.00 674 ASP A C 1
ATOM 5292 O O . ASP A 1 674 ? 0.972 9.691 29.324 1.00 85.00 674 ASP A O 1
ATOM 5296 N N . ALA A 1 675 ? 0.283 11.561 28.292 1.00 85.06 675 ALA A N 1
ATOM 5297 C CA . ALA A 1 675 ? -1.072 11.065 28.051 1.00 85.06 675 ALA A CA 1
ATOM 5298 C C . ALA A 1 675 ? -1.081 9.749 27.247 1.00 85.06 675 ALA A C 1
ATOM 5300 O O . ALA A 1 675 ? -1.906 8.874 27.501 1.00 85.06 675 ALA A O 1
ATOM 5301 N N . ILE A 1 676 ? -0.132 9.556 26.321 1.00 85.69 676 ILE A N 1
ATOM 5302 C CA . ILE A 1 676 ? -0.013 8.329 25.514 1.00 85.69 676 ILE A CA 1
ATOM 5303 C C . ILE A 1 676 ? 0.388 7.136 26.393 1.00 85.69 676 ILE A C 1
ATOM 5305 O O . ILE A 1 676 ? -0.169 6.039 26.249 1.00 85.69 676 ILE A O 1
ATOM 5309 N N . THR A 1 677 ? 1.332 7.347 27.308 1.00 87.12 677 THR A N 1
ATOM 5310 C CA . THR A 1 677 ? 1.810 6.353 28.276 1.00 87.12 677 THR A CA 1
ATOM 5311 C C . THR A 1 677 ? 0.669 5.922 29.188 1.00 87.12 677 THR A C 1
ATOM 5313 O O . THR A 1 677 ? 0.388 4.728 29.322 1.00 87.12 677 THR A O 1
ATOM 5316 N N . LEU A 1 678 ? -0.060 6.887 29.749 1.00 89.19 678 LEU A N 1
ATOM 5317 C CA . LEU A 1 678 ? -1.182 6.621 30.651 1.00 89.19 678 LEU A CA 1
ATOM 5318 C C . LEU A 1 678 ? -2.347 5.949 29.922 1.00 89.19 678 LEU A C 1
ATOM 5320 O O . LEU A 1 678 ? -2.870 4.955 30.420 1.00 89.19 678 LEU A O 1
ATOM 5324 N N . ASN A 1 679 ? -2.683 6.388 28.705 1.00 90.25 679 ASN A N 1
ATOM 5325 C CA . ASN A 1 679 ? -3.689 5.731 27.864 1.00 90.25 679 ASN A CA 1
ATOM 5326 C C . ASN A 1 679 ? -3.298 4.280 27.534 1.00 90.25 679 ASN A C 1
ATOM 5328 O O . ASN A 1 679 ? -4.160 3.400 27.500 1.00 90.25 679 ASN A O 1
ATOM 5332 N N . THR A 1 680 ? -2.003 3.999 27.343 1.00 88.25 680 THR A N 1
ATOM 5333 C CA . THR A 1 680 ? -1.494 2.631 27.144 1.00 88.25 680 THR A CA 1
ATOM 5334 C C . THR A 1 680 ? -1.708 1.777 28.395 1.00 88.25 680 THR A C 1
ATOM 5336 O O . THR A 1 680 ? -2.254 0.679 28.289 1.00 88.25 680 THR A O 1
ATOM 5339 N N . VAL A 1 681 ? -1.344 2.289 29.575 1.00 88.94 681 VAL A N 1
ATOM 5340 C CA . VAL A 1 681 ? -1.522 1.597 30.864 1.00 88.94 681 VAL A CA 1
ATOM 5341 C C . VAL A 1 681 ? -3.003 1.349 31.169 1.00 88.94 681 VAL A C 1
ATOM 5343 O O . VAL A 1 681 ? -3.384 0.232 31.516 1.00 88.94 681 VAL A O 1
ATOM 5346 N N . ILE A 1 682 ? -3.849 2.364 30.979 1.00 90.94 682 ILE A N 1
ATOM 5347 C CA . ILE A 1 682 ? -5.304 2.286 31.150 1.00 90.94 682 ILE A CA 1
ATOM 5348 C C . ILE A 1 682 ? -5.895 1.209 30.234 1.00 90.94 682 ILE A C 1
ATOM 5350 O O . ILE A 1 682 ? -6.605 0.323 30.710 1.00 90.94 682 ILE A O 1
ATOM 5354 N N . ASN A 1 683 ? -5.555 1.224 28.940 1.00 89.06 683 ASN A N 1
ATOM 5355 C CA . ASN A 1 683 ? -5.994 0.198 27.991 1.00 89.06 683 ASN A CA 1
ATOM 5356 C C . ASN A 1 683 ? -5.531 -1.206 28.415 1.00 89.06 683 ASN A C 1
ATOM 5358 O O . ASN A 1 683 ? -6.295 -2.165 28.310 1.00 89.06 683 ASN A O 1
ATOM 5362 N N . GLY A 1 684 ? -4.299 -1.320 28.921 1.00 87.00 684 GLY A N 1
ATOM 5363 C CA . GLY A 1 684 ? -3.761 -2.547 29.504 1.00 87.00 684 GLY A CA 1
ATOM 5364 C C . GLY A 1 684 ? -4.636 -3.077 30.638 1.00 87.00 684 GLY A C 1
ATOM 5365 O O . GLY A 1 684 ? -5.129 -4.200 30.554 1.00 87.00 684 GLY A O 1
ATOM 5366 N N . PHE A 1 685 ? -4.915 -2.258 31.656 1.00 89.56 685 PHE A N 1
ATOM 5367 C CA . PHE A 1 685 ? -5.786 -2.653 32.769 1.00 89.56 685 PHE A CA 1
ATOM 5368 C C . PHE A 1 685 ? -7.194 -3.041 32.323 1.00 89.56 685 PHE A C 1
ATOM 5370 O O . PHE A 1 685 ? -7.728 -4.044 32.804 1.00 89.56 685 PHE A O 1
ATOM 5377 N N . CYS A 1 686 ? -7.781 -2.297 31.384 1.00 89.56 686 CYS A N 1
ATOM 5378 C CA . CYS A 1 686 ? -9.090 -2.617 30.820 1.00 89.56 686 CYS A CA 1
ATOM 5379 C C . CYS A 1 686 ? -9.093 -3.994 30.137 1.00 89.56 686 CYS A C 1
ATOM 5381 O O . CYS A 1 686 ? -9.994 -4.792 30.389 1.00 89.56 686 CYS A O 1
ATOM 5383 N N . LYS A 1 687 ? -8.067 -4.320 29.337 1.00 84.94 687 LYS A N 1
ATOM 5384 C CA . LYS A 1 687 ? -7.930 -5.639 28.689 1.00 84.94 687 LYS A CA 1
ATOM 5385 C C . LYS A 1 687 ? -7.709 -6.783 29.680 1.00 84.94 687 LYS A C 1
ATOM 5387 O O . LYS A 1 687 ? -8.167 -7.892 29.428 1.00 84.94 687 LYS A O 1
ATOM 5392 N N . MET A 1 688 ? -7.056 -6.510 30.808 1.00 84.25 688 MET A N 1
ATOM 5393 C CA . MET A 1 688 ? -6.858 -7.463 31.911 1.00 84.25 688 MET A CA 1
ATOM 5394 C C . MET A 1 688 ? -8.101 -7.608 32.817 1.00 84.25 688 MET A C 1
ATOM 5396 O O . MET A 1 688 ? -8.061 -8.316 33.826 1.00 84.25 688 MET A O 1
ATOM 5400 N N . GLY A 1 689 ? -9.195 -6.891 32.525 1.00 84.81 689 GLY A N 1
ATOM 5401 C CA . GLY A 1 689 ? -10.405 -6.850 33.356 1.00 84.81 689 GLY A CA 1
ATOM 5402 C C . GLY A 1 689 ? -10.225 -6.127 34.699 1.00 84.81 689 GLY A C 1
ATOM 5403 O O . GLY A 1 689 ? -11.100 -6.185 35.559 1.00 84.81 689 GLY A O 1
ATOM 5404 N N . ARG A 1 690 ? -9.100 -5.435 34.915 1.00 87.31 690 ARG A N 1
ATOM 5405 C CA . ARG A 1 690 ? -8.762 -4.706 36.152 1.00 87.31 690 ARG A CA 1
ATOM 5406 C C . ARG A 1 690 ? -9.221 -3.249 36.074 1.00 87.31 690 ARG A C 1
ATOM 5408 O O . ARG A 1 690 ? -8.430 -2.324 36.232 1.00 87.31 690 ARG A O 1
ATOM 5415 N N . VAL A 1 691 ? -10.510 -3.040 35.828 1.00 89.94 691 VAL A N 1
ATOM 5416 C CA . VAL A 1 691 ? -11.056 -1.701 35.544 1.00 89.94 691 VAL A CA 1
ATOM 5417 C C . VAL A 1 691 ? -10.937 -0.740 36.737 1.00 89.94 691 VAL A C 1
ATOM 5419 O O . VAL A 1 691 ? -10.711 0.445 36.531 1.00 89.94 691 VAL A O 1
ATOM 5422 N N . GLU A 1 692 ? -10.947 -1.240 37.976 1.00 90.81 692 GLU A N 1
ATOM 5423 C CA . GLU A 1 692 ? -10.696 -0.418 39.176 1.00 90.81 692 GLU A CA 1
ATOM 5424 C C . GLU A 1 692 ? -9.320 0.262 39.165 1.00 90.81 692 GLU A C 1
ATOM 5426 O O . GLU A 1 692 ? -9.180 1.429 39.533 1.00 90.81 692 GLU A O 1
ATOM 5431 N N . ALA A 1 693 ? -8.288 -0.444 38.690 1.00 89.75 693 ALA A N 1
ATOM 5432 C CA . ALA A 1 693 ? -6.957 0.138 38.550 1.00 89.75 693 ALA A CA 1
ATOM 5433 C C . ALA A 1 693 ? -6.946 1.225 37.463 1.00 89.75 693 ALA A C 1
ATOM 5435 O O . ALA A 1 693 ? -6.334 2.273 37.659 1.00 89.75 693 ALA A O 1
ATOM 5436 N N . ALA A 1 694 ? -7.672 1.017 36.358 1.00 91.31 694 ALA A N 1
ATOM 5437 C CA . ALA A 1 694 ? -7.828 2.020 35.304 1.00 91.31 694 ALA A CA 1
ATOM 5438 C C . ALA A 1 694 ? -8.545 3.288 35.808 1.00 91.31 694 ALA A C 1
ATOM 5440 O O . ALA A 1 694 ? -8.084 4.398 35.542 1.00 91.31 694 ALA A O 1
ATOM 5441 N N . LEU A 1 695 ? -9.620 3.135 36.589 1.00 91.81 695 LEU A N 1
ATOM 5442 C CA . LEU A 1 695 ? -10.345 4.250 37.212 1.00 91.81 695 LEU A CA 1
ATOM 5443 C C . LEU A 1 695 ? -9.479 5.011 38.220 1.00 91.81 695 LEU A C 1
ATOM 5445 O O . LEU A 1 695 ? -9.535 6.238 38.280 1.00 91.81 695 LEU A O 1
ATOM 5449 N N . LYS A 1 696 ? -8.631 4.310 38.981 1.00 90.69 696 LYS A N 1
ATOM 5450 C CA . LYS A 1 696 ? -7.669 4.956 39.882 1.00 90.69 696 LYS A CA 1
ATOM 5451 C C . LYS A 1 696 ? -6.680 5.837 39.115 1.00 90.69 696 LYS A C 1
ATOM 5453 O O . LYS A 1 696 ? -6.463 6.974 39.522 1.00 90.69 696 LYS A O 1
ATOM 5458 N N . VAL A 1 697 ? -6.140 5.348 37.994 1.00 89.94 697 VAL A N 1
ATOM 5459 C CA . VAL A 1 697 ? -5.246 6.146 37.134 1.00 89.94 697 VAL A CA 1
ATOM 5460 C C . VAL A 1 697 ? -5.981 7.362 36.563 1.00 89.94 697 VAL A C 1
ATOM 5462 O O . VAL A 1 697 ? -5.431 8.459 36.600 1.00 89.94 697 VAL A O 1
ATOM 5465 N N . LEU A 1 698 ? -7.235 7.214 36.119 1.00 91.25 698 LEU A N 1
ATOM 5466 C CA . LEU A 1 698 ? -8.056 8.352 35.687 1.00 91.25 698 LEU A CA 1
ATOM 5467 C C . LEU A 1 698 ? -8.233 9.384 36.805 1.00 91.25 698 LEU A C 1
ATOM 5469 O O . LEU A 1 698 ? -8.041 10.570 36.569 1.00 91.25 698 LEU A O 1
ATOM 5473 N N . ASN A 1 699 ? -8.550 8.957 38.028 1.00 91.00 699 ASN A N 1
ATOM 5474 C CA . ASN A 1 699 ? -8.685 9.865 39.171 1.00 91.00 699 ASN A CA 1
ATOM 5475 C C . ASN A 1 699 ? -7.364 10.584 39.496 1.00 91.00 699 ASN A C 1
ATOM 5477 O O . ASN A 1 699 ? -7.364 11.776 39.806 1.00 91.00 699 ASN A O 1
ATOM 5481 N N . ASP A 1 700 ? -6.226 9.900 39.381 1.00 89.69 700 ASP A N 1
ATOM 5482 C CA . ASP A 1 700 ? -4.912 10.524 39.547 1.00 89.69 700 ASP A CA 1
ATOM 5483 C C . ASP A 1 700 ? -4.621 11.550 38.425 1.00 89.69 700 ASP A C 1
ATOM 5485 O O . ASP A 1 700 ? -4.081 12.623 38.702 1.00 89.69 700 ASP A O 1
ATOM 5489 N N . MET A 1 701 ? -5.057 11.295 37.182 1.00 89.94 701 MET A N 1
ATOM 5490 C CA . MET A 1 701 ? -5.020 12.285 36.090 1.00 89.94 701 MET A CA 1
ATOM 5491 C C . MET A 1 701 ? -5.945 13.480 36.369 1.00 89.94 701 MET A C 1
ATOM 5493 O O . MET A 1 701 ? -5.549 14.629 36.190 1.00 89.94 701 MET A O 1
ATOM 5497 N N . MET A 1 702 ? -7.156 13.232 36.873 1.00 87.19 702 MET A N 1
ATOM 5498 C CA . MET A 1 702 ? -8.154 14.264 37.185 1.00 87.19 702 MET A CA 1
ATOM 5499 C C . MET A 1 702 ? -7.767 15.148 38.378 1.00 87.19 702 MET A C 1
ATOM 5501 O O . MET A 1 702 ? -8.137 16.319 38.416 1.00 87.19 702 MET A O 1
ATOM 5505 N N . THR A 1 703 ? -7.021 14.611 39.347 1.00 88.12 703 THR A N 1
ATOM 5506 C CA . THR A 1 703 ? -6.503 15.367 40.505 1.00 88.12 703 THR A CA 1
ATOM 5507 C C . THR A 1 703 ? -5.227 16.154 40.195 1.00 88.12 703 THR A C 1
ATOM 5509 O O . THR A 1 703 ? -4.703 16.833 41.075 1.00 88.12 703 THR A O 1
ATOM 5512 N N . GLY A 1 704 ? -4.727 16.088 38.955 1.00 82.81 704 GLY A N 1
ATOM 5513 C CA . GLY A 1 704 ? -3.538 16.818 38.516 1.00 82.81 704 GLY A CA 1
ATOM 5514 C C . GLY A 1 704 ? -2.212 16.184 38.940 1.00 82.81 704 GLY A C 1
ATOM 5515 O O . GLY A 1 704 ? -1.176 16.835 38.834 1.00 82.81 704 GLY A O 1
ATOM 5516 N N . LYS A 1 705 ? -2.209 14.923 39.403 1.00 81.69 705 LYS A N 1
ATOM 5517 C CA . LYS A 1 705 ? -0.956 14.184 39.660 1.00 81.69 705 LYS A CA 1
ATOM 5518 C C . LYS A 1 705 ? -0.237 13.803 38.364 1.00 81.69 705 LYS A C 1
ATOM 5520 O O . LYS A 1 705 ? 0.971 13.589 38.375 1.00 81.69 705 LYS A O 1
ATOM 5525 N N . PHE A 1 706 ? -0.987 13.709 37.268 1.00 84.19 706 PHE A N 1
ATOM 5526 C CA . PHE A 1 706 ? -0.510 13.372 35.930 1.00 84.19 706 PHE A CA 1
ATOM 5527 C C . PHE A 1 706 ? -1.031 14.369 34.883 1.00 84.19 706 PHE A C 1
ATOM 5529 O O . PHE A 1 706 ? -1.735 15.323 35.215 1.00 84.19 706 PHE A O 1
ATOM 5536 N N . SER A 1 707 ? -0.702 14.145 33.606 1.00 84.75 707 SER A N 1
ATOM 5537 C CA . SER A 1 707 ? -1.264 14.912 32.489 1.00 84.75 707 SER A CA 1
ATOM 5538 C C . SER A 1 707 ? -2.792 14.811 32.443 1.00 84.75 707 SER A C 1
ATOM 5540 O O . SER A 1 707 ? -3.347 13.747 32.726 1.00 84.75 707 SER A O 1
ATOM 5542 N N . ALA A 1 708 ? -3.459 15.893 32.030 1.00 85.62 708 ALA A N 1
ATOM 5543 C CA . ALA A 1 708 ? -4.913 15.933 31.904 1.00 85.62 708 ALA A CA 1
ATOM 5544 C C . ALA A 1 708 ? -5.435 14.834 30.952 1.00 85.62 708 ALA A C 1
ATOM 5546 O O . ALA A 1 708 ? -4.802 14.578 29.922 1.00 85.62 708 ALA A O 1
ATOM 5547 N N . PRO A 1 709 ? -6.567 14.184 31.278 1.00 89.31 709 PRO A N 1
ATOM 5548 C CA . PRO A 1 709 ? -7.149 13.164 30.417 1.00 89.31 709 PRO A CA 1
ATOM 5549 C C . PRO A 1 709 ? -7.726 13.779 29.143 1.00 89.31 709 PRO A C 1
ATOM 5551 O O . PRO A 1 709 ? -8.284 14.877 29.158 1.00 89.31 709 PRO A O 1
ATOM 5554 N N . ASP A 1 710 ? -7.607 13.041 28.044 1.00 89.25 710 ASP A N 1
ATOM 5555 C CA . ASP A 1 710 ? -8.148 13.413 26.742 1.00 89.25 710 ASP A CA 1
ATOM 5556 C C . ASP A 1 710 ? -9.353 12.533 26.367 1.00 89.25 710 ASP A C 1
ATOM 5558 O O . ASP A 1 710 ? -9.759 11.623 27.098 1.00 89.25 710 ASP A O 1
ATOM 5562 N N . ALA A 1 711 ? -9.947 12.790 25.198 1.00 88.62 711 ALA A N 1
ATOM 5563 C CA . ALA A 1 711 ? -11.070 11.995 24.704 1.00 88.62 711 ALA A CA 1
ATOM 5564 C C . ALA A 1 711 ? -10.724 10.499 24.550 1.00 88.62 711 ALA A C 1
ATOM 5566 O O . ALA A 1 711 ? -11.601 9.641 24.701 1.00 88.62 711 ALA A O 1
ATOM 5567 N N . VAL A 1 712 ? -9.456 10.164 24.277 1.00 90.31 712 VAL A N 1
ATOM 5568 C CA . VAL A 1 712 ? -8.990 8.776 24.153 1.00 90.31 712 VAL A CA 1
ATOM 5569 C C . VAL A 1 712 ? -8.951 8.103 25.525 1.00 90.31 712 VAL A C 1
ATOM 5571 O O . VAL A 1 712 ? -9.370 6.946 25.625 1.00 90.31 712 VAL A O 1
ATOM 5574 N N . THR A 1 713 ? -8.537 8.811 26.582 1.00 91.12 713 THR A N 1
ATOM 5575 C CA . THR A 1 713 ? -8.549 8.315 27.967 1.00 91.12 713 THR A CA 1
ATOM 5576 C C . THR A 1 713 ? -9.951 7.866 28.378 1.00 91.12 713 THR A C 1
ATOM 5578 O O . THR A 1 713 ? -10.144 6.700 28.737 1.00 91.12 713 THR A O 1
ATOM 5581 N N . PHE A 1 714 ? -10.946 8.752 28.249 1.00 92.06 714 PHE A N 1
ATOM 5582 C CA . PHE A 1 714 ? -12.339 8.444 28.596 1.00 92.06 714 PHE A CA 1
ATOM 5583 C C . PHE A 1 714 ? -12.896 7.301 27.743 1.00 92.06 714 PHE A C 1
ATOM 5585 O O . PHE A 1 714 ? -13.428 6.331 28.281 1.00 92.06 714 PHE A O 1
ATOM 5592 N N . THR A 1 715 ? -12.693 7.354 26.422 1.00 92.69 715 THR A N 1
ATOM 5593 C CA . THR A 1 715 ? -13.170 6.310 25.497 1.00 92.69 715 THR A CA 1
ATOM 5594 C C . THR A 1 715 ? -12.605 4.928 25.842 1.00 92.69 715 THR A C 1
ATOM 5596 O O . THR A 1 715 ? -13.320 3.925 25.782 1.00 92.69 715 THR A O 1
ATOM 5599 N N . THR A 1 716 ? -11.329 4.860 26.231 1.00 92.12 716 THR A N 1
ATOM 5600 C CA . THR A 1 716 ? -10.661 3.602 26.595 1.00 92.12 716 THR A CA 1
ATOM 5601 C C . THR A 1 716 ? -11.274 2.987 27.854 1.00 92.12 716 THR A C 1
ATOM 5603 O O . THR A 1 716 ? -11.548 1.786 27.876 1.00 92.12 716 THR A O 1
ATOM 5606 N N . ILE A 1 717 ? -11.549 3.799 28.879 1.00 93.62 717 ILE A N 1
ATOM 5607 C CA . ILE A 1 717 ? -12.139 3.331 30.145 1.00 93.62 717 ILE A CA 1
ATOM 5608 C C . ILE A 1 717 ? -13.597 2.930 29.957 1.00 93.62 717 ILE A C 1
ATOM 5610 O O . ILE A 1 717 ? -13.990 1.867 30.431 1.00 93.62 717 ILE A O 1
ATOM 5614 N N . ILE A 1 718 ? -14.375 3.729 29.224 1.00 93.38 718 ILE A N 1
ATOM 5615 C CA . ILE A 1 718 ? -15.768 3.423 28.871 1.00 93.38 718 ILE A CA 1
ATOM 5616 C C . ILE A 1 718 ? -15.845 2.061 28.162 1.00 93.38 718 ILE A C 1
ATOM 5618 O O . ILE A 1 718 ? -16.614 1.189 28.566 1.00 93.38 718 ILE A O 1
ATOM 5622 N N . SER A 1 719 ? -14.982 1.828 27.166 1.00 91.56 719 SER A N 1
ATOM 5623 C CA . SER A 1 719 ? -14.867 0.529 26.488 1.00 91.56 719 SER A CA 1
ATOM 5624 C C . SER A 1 719 ? -14.475 -0.602 27.452 1.00 91.56 719 SER A C 1
ATOM 5626 O O . SER A 1 719 ? -15.021 -1.705 27.391 1.00 91.56 719 SER A O 1
ATOM 5628 N N . GLY A 1 720 ? -13.550 -0.342 28.381 1.00 90.25 720 GLY A N 1
ATOM 5629 C CA . GLY A 1 720 ? -13.152 -1.291 29.421 1.00 90.25 720 GLY A CA 1
ATOM 5630 C C . GLY A 1 720 ? -14.290 -1.684 30.368 1.00 90.25 720 GLY A C 1
ATOM 5631 O O . GLY A 1 720 ? -14.495 -2.872 30.608 1.00 90.25 720 GLY A O 1
ATOM 5632 N N . LEU A 1 721 ? -15.055 -0.709 30.864 1.00 91.69 721 LEU A N 1
ATOM 5633 C CA . LEU A 1 721 ? -16.220 -0.925 31.731 1.00 91.69 721 LEU A CA 1
ATOM 5634 C C . LEU A 1 721 ? -17.289 -1.771 31.038 1.00 91.69 721 LEU A C 1
ATOM 5636 O O . LEU A 1 721 ? -17.787 -2.732 31.625 1.00 91.69 721 LEU A O 1
ATOM 5640 N N . LEU A 1 722 ? -17.586 -1.468 29.773 1.00 92.50 722 LEU A N 1
ATOM 5641 C CA . LEU A 1 722 ? -18.554 -2.228 28.982 1.00 92.50 722 LEU A CA 1
ATOM 5642 C C . LEU A 1 722 ? -18.098 -3.670 28.738 1.00 92.50 722 LEU A C 1
ATOM 5644 O O . LEU A 1 722 ? -18.911 -4.586 28.799 1.00 92.50 722 LEU A O 1
ATOM 5648 N N . ASN A 1 723 ? -16.798 -3.908 28.540 1.00 87.94 723 ASN A N 1
ATOM 5649 C CA . ASN A 1 723 ? -16.269 -5.268 28.399 1.00 87.94 723 ASN A CA 1
ATOM 5650 C C . ASN A 1 723 ? -16.405 -6.120 29.671 1.00 87.94 723 ASN A C 1
ATOM 5652 O O . ASN A 1 723 ? -16.476 -7.342 29.556 1.00 87.94 723 ASN A O 1
ATOM 5656 N N . VAL A 1 724 ? -16.441 -5.492 30.850 1.00 88.75 724 VAL A N 1
ATOM 5657 C CA . VAL A 1 724 ? -16.669 -6.155 32.149 1.00 88.75 724 VAL A CA 1
ATOM 5658 C C . VAL A 1 724 ? -18.162 -6.203 32.519 1.00 88.75 724 VAL A C 1
ATOM 5660 O O . VAL A 1 724 ? -18.534 -6.884 33.469 1.00 88.75 724 VAL A O 1
ATOM 5663 N N . GLY A 1 725 ? -19.033 -5.528 31.762 1.00 87.19 725 GLY A N 1
ATOM 5664 C CA . GLY A 1 725 ? -20.482 -5.509 31.992 1.00 87.19 725 GLY A CA 1
ATOM 5665 C C . GLY A 1 725 ? -20.996 -4.386 32.895 1.00 87.19 725 GLY A C 1
ATOM 5666 O O . GLY A 1 725 ? -22.151 -4.417 33.305 1.00 87.19 725 GLY A O 1
ATOM 5667 N N . ARG A 1 726 ? -20.178 -3.371 33.200 1.00 90.62 726 ARG A N 1
ATOM 5668 C CA . ARG A 1 726 ? -20.554 -2.219 34.045 1.00 90.62 726 ARG A CA 1
ATOM 5669 C C . ARG A 1 726 ? -21.074 -1.051 33.199 1.00 90.62 726 ARG A C 1
ATOM 5671 O O . ARG A 1 726 ? -20.431 -0.007 33.101 1.00 90.62 726 ARG A O 1
ATOM 5678 N N . SER A 1 727 ? -22.225 -1.236 32.550 1.00 89.81 727 SER A N 1
ATOM 5679 C CA . SER A 1 727 ? -22.805 -0.246 31.623 1.00 89.81 727 SER A CA 1
ATOM 5680 C C . SER A 1 727 ? -23.223 1.069 32.296 1.00 89.81 727 SER A C 1
ATOM 5682 O O . SER A 1 727 ? -23.008 2.140 31.729 1.00 89.81 727 SER A O 1
ATOM 5684 N N . SER A 1 728 ? -23.749 1.020 33.523 1.00 88.38 728 SER A N 1
ATOM 5685 C CA . SER A 1 728 ? -24.184 2.208 34.275 1.00 88.38 728 SER A CA 1
ATOM 5686 C C . SER A 1 728 ? -23.040 3.191 34.545 1.00 88.38 728 SER A C 1
ATOM 5688 O O . SER A 1 728 ? -23.171 4.392 34.317 1.00 88.38 728 SER A O 1
ATOM 5690 N N . GLU A 1 729 ? -21.883 2.686 34.967 1.00 90.81 729 GLU A N 1
ATOM 5691 C CA . GLU A 1 729 ? -20.691 3.505 35.201 1.00 90.81 729 GLU A CA 1
ATOM 5692 C C . GLU A 1 729 ? -20.081 4.033 33.904 1.00 90.81 729 GLU A C 1
ATOM 5694 O O . GLU A 1 729 ? -19.605 5.167 33.868 1.00 90.81 729 GLU A O 1
ATOM 5699 N N . ALA A 1 730 ? -20.147 3.250 32.822 1.00 91.38 730 ALA A N 1
ATOM 5700 C CA . ALA A 1 730 ? -19.727 3.709 31.502 1.00 91.38 730 ALA A CA 1
ATOM 5701 C C . ALA A 1 730 ? -20.560 4.921 31.043 1.00 91.38 730 ALA A C 1
ATOM 5703 O O . ALA A 1 730 ? -20.005 5.884 30.514 1.00 91.38 730 ALA A O 1
ATOM 5704 N N . ARG A 1 731 ? -21.872 4.910 31.315 1.00 87.75 731 ARG A N 1
ATOM 5705 C CA . ARG A 1 731 ? -22.773 6.037 31.038 1.00 87.75 731 ARG A CA 1
ATOM 5706 C C . ARG A 1 731 ? -22.469 7.257 31.909 1.00 87.75 731 ARG A C 1
ATOM 5708 O O . ARG A 1 731 ? -22.409 8.368 31.393 1.00 87.75 731 ARG A O 1
ATOM 5715 N N . ASN A 1 732 ? -22.208 7.061 33.201 1.00 90.75 732 ASN A N 1
ATOM 5716 C CA . ASN A 1 732 ? -21.819 8.160 34.092 1.00 90.75 732 ASN A CA 1
ATOM 5717 C C . ASN A 1 732 ? -20.504 8.824 33.648 1.00 90.75 732 ASN A C 1
ATOM 5719 O O . ASN A 1 732 ? -20.390 10.047 33.698 1.00 90.75 732 ASN A O 1
ATOM 5723 N N . LEU A 1 733 ? -19.530 8.045 33.164 1.00 91.44 733 LEU A N 1
ATOM 5724 C CA . LEU A 1 733 ? -18.283 8.596 32.622 1.00 91.44 733 LEU A CA 1
ATOM 5725 C C . LEU A 1 733 ? -18.483 9.378 31.320 1.00 91.44 733 LEU A C 1
ATOM 5727 O O . LEU A 1 733 ? -17.774 10.358 31.106 1.00 91.44 733 LEU A O 1
ATOM 5731 N N . LEU A 1 734 ? -19.431 8.981 30.465 1.00 89.38 734 LEU A N 1
ATOM 5732 C CA . LEU A 1 734 ? -19.784 9.757 29.272 1.00 89.38 734 LEU A CA 1
ATOM 5733 C C . LEU A 1 734 ? -20.333 11.141 29.655 1.00 89.38 734 LEU A C 1
ATOM 5735 O O . LEU A 1 734 ? -19.911 12.150 29.094 1.00 89.38 734 LEU A O 1
ATOM 5739 N N . LEU A 1 735 ? -21.212 11.199 30.659 1.00 87.88 735 LEU A N 1
ATOM 5740 C CA . LEU A 1 735 ? -21.738 12.463 31.183 1.00 87.88 735 LEU A CA 1
ATOM 5741 C C . LEU A 1 735 ? -20.625 13.319 31.802 1.00 87.88 735 LEU A C 1
ATOM 5743 O O . LEU A 1 735 ? -20.521 14.509 31.511 1.00 87.88 735 LEU A O 1
ATOM 5747 N N . GLN A 1 736 ? -19.729 12.707 32.580 1.00 89.31 736 GLN A N 1
ATOM 5748 C CA . GLN A 1 736 ? -18.584 13.409 33.161 1.00 89.31 736 GLN A CA 1
ATOM 5749 C C . GLN A 1 736 ? -17.632 13.970 32.087 1.00 89.31 736 GLN A C 1
ATOM 5751 O O . GLN A 1 736 ? -17.063 15.049 32.262 1.00 89.31 736 GLN A O 1
ATOM 5756 N N . MET A 1 737 ? -17.457 13.260 30.968 1.00 90.31 737 MET A N 1
ATOM 5757 C CA . MET A 1 737 ? -16.662 13.717 29.824 1.00 90.31 737 MET A CA 1
ATOM 5758 C C . MET A 1 737 ? -17.248 15.013 29.228 1.00 90.31 737 MET A C 1
ATOM 5760 O O . MET A 1 737 ? -16.504 15.973 29.005 1.00 90.31 737 MET A O 1
ATOM 5764 N N . LEU A 1 738 ? -18.577 15.081 29.079 1.00 86.25 738 LEU A N 1
ATOM 5765 C CA . LEU A 1 738 ? -19.301 16.275 28.624 1.00 86.25 738 LEU A CA 1
ATOM 5766 C C . LEU A 1 738 ? -19.214 17.438 29.625 1.00 86.25 738 LEU A C 1
ATOM 5768 O O . LEU A 1 738 ? -18.915 18.564 29.226 1.00 86.25 738 LEU A O 1
ATOM 5772 N N . GLU A 1 739 ? -19.394 17.177 30.924 1.00 87.50 739 GLU A N 1
ATOM 5773 C CA . GLU A 1 739 ? -19.267 18.190 31.989 1.00 87.50 739 GLU A CA 1
ATOM 5774 C C . GLU A 1 739 ? -17.882 18.852 32.015 1.00 87.50 739 GLU A C 1
ATOM 5776 O O . GLU A 1 739 ? -17.739 20.018 32.388 1.00 87.50 739 GLU A O 1
ATOM 5781 N N . LYS A 1 740 ? -16.843 18.117 31.608 1.00 82.19 740 LYS A N 1
ATOM 5782 C CA . LYS A 1 740 ? -15.462 18.612 31.520 1.00 82.19 740 LYS A CA 1
ATOM 5783 C C . LYS A 1 740 ? -15.153 19.330 30.204 1.00 82.19 740 LYS A C 1
ATOM 5785 O O . LYS A 1 740 ? -14.013 19.744 30.003 1.00 82.19 740 LYS A O 1
ATOM 5790 N N . GLY A 1 741 ? -16.144 19.502 29.329 1.00 83.06 741 GLY A N 1
ATOM 5791 C CA . GLY A 1 741 ? -15.993 20.173 28.039 1.00 83.06 741 GLY A CA 1
ATOM 5792 C C . GLY A 1 741 ? -15.259 19.336 26.989 1.00 83.06 741 GLY A C 1
ATOM 5793 O O . GLY A 1 741 ? -14.790 19.886 25.993 1.00 83.06 741 GLY A O 1
ATOM 5794 N N . ILE A 1 742 ? -15.136 18.021 27.195 1.00 87.06 742 ILE A N 1
ATOM 5795 C CA . ILE A 1 742 ? -14.539 17.108 26.220 1.00 87.06 742 ILE A CA 1
ATOM 5796 C C . ILE A 1 742 ? -15.685 16.489 25.415 1.00 87.06 742 ILE A C 1
ATOM 5798 O O . ILE A 1 742 ? -16.447 15.677 25.925 1.00 87.06 742 ILE A O 1
ATOM 5802 N N . ALA A 1 743 ? -15.829 16.873 24.148 1.00 85.12 743 ALA A N 1
ATOM 5803 C CA . ALA A 1 743 ? -16.911 16.365 23.306 1.00 85.12 743 ALA A CA 1
ATOM 5804 C C . ALA A 1 743 ? -16.658 14.900 22.877 1.00 85.12 743 ALA A C 1
ATOM 5806 O O . ALA A 1 743 ? -15.576 14.603 22.351 1.00 85.12 743 ALA A O 1
ATOM 5807 N N . PRO A 1 744 ? -17.624 13.979 23.062 1.00 88.56 744 PRO A N 1
ATOM 5808 C CA . PRO A 1 744 ? -17.551 12.624 22.531 1.00 88.56 744 PRO A CA 1
ATOM 5809 C C . PRO A 1 744 ? -17.454 12.627 21.003 1.00 88.56 744 PRO A C 1
ATOM 5811 O O . PRO A 1 744 ? -18.188 13.325 20.308 1.00 88.56 744 PRO A O 1
ATOM 5814 N N . GLY A 1 745 ? -16.527 11.835 20.464 1.00 88.38 745 GLY A N 1
ATOM 5815 C CA . GLY A 1 745 ? -16.371 11.667 19.019 1.00 88.38 745 GLY A CA 1
ATOM 5816 C C . GLY A 1 745 ? -17.038 10.391 18.507 1.00 88.38 745 GLY A C 1
ATOM 5817 O O . GLY A 1 745 ? -17.456 9.532 19.283 1.00 88.38 745 GLY A O 1
ATOM 5818 N N . VAL A 1 746 ? -17.027 10.192 17.184 1.00 91.38 746 VAL A N 1
ATOM 5819 C CA . VAL A 1 746 ? -17.527 8.960 16.531 1.00 91.38 746 VAL A CA 1
ATOM 5820 C C . VAL A 1 746 ? -16.899 7.695 17.134 1.00 91.38 746 VAL A C 1
ATOM 5822 O O . VAL A 1 746 ? -17.569 6.682 17.305 1.00 91.38 746 VAL A O 1
ATOM 5825 N N . VAL A 1 747 ? -15.610 7.744 17.496 1.00 90.38 747 VAL A N 1
ATOM 5826 C CA . VAL A 1 747 ? -14.900 6.608 18.113 1.00 90.38 747 VAL A CA 1
ATOM 5827 C C . VAL A 1 747 ? -15.477 6.261 19.490 1.00 90.38 747 VAL A C 1
ATOM 5829 O O . VAL A 1 747 ? -15.591 5.080 19.813 1.00 90.38 747 VAL A O 1
ATOM 5832 N N . THR A 1 748 ? -15.869 7.267 20.276 1.00 90.75 748 THR A N 1
ATOM 5833 C CA . THR A 1 748 ? -16.453 7.100 21.612 1.00 90.75 748 THR A CA 1
ATOM 5834 C C . THR A 1 748 ? -17.820 6.428 21.524 1.00 90.75 748 THR A C 1
ATOM 5836 O O . THR A 1 748 ? -18.005 5.367 22.122 1.00 90.75 748 THR A O 1
ATOM 5839 N N . TYR A 1 749 ? -18.731 6.956 20.699 1.00 93.50 749 TYR A N 1
ATOM 5840 C CA . TYR A 1 749 ? -20.042 6.331 20.479 1.00 93.50 749 TYR A CA 1
ATOM 5841 C C . TYR A 1 749 ? -19.910 4.924 19.894 1.00 93.50 749 TYR A C 1
ATOM 5843 O O . TYR A 1 749 ? -20.540 3.996 20.389 1.00 93.50 749 TYR A O 1
ATOM 5851 N N . ASN A 1 750 ? -19.021 4.707 18.918 1.00 93.81 750 ASN A N 1
ATOM 5852 C CA . ASN A 1 750 ? -18.792 3.374 18.351 1.00 93.81 750 ASN A CA 1
ATOM 5853 C C . ASN A 1 750 ? -18.294 2.362 19.395 1.00 93.81 750 ASN A C 1
ATOM 5855 O O . ASN A 1 750 ? -18.662 1.187 19.332 1.00 93.81 750 ASN A O 1
ATOM 5859 N N . ALA A 1 751 ? -17.455 2.785 20.347 1.00 91.44 751 ALA A N 1
ATOM 5860 C CA . ALA A 1 751 ? -17.017 1.927 21.444 1.00 91.44 751 ALA A CA 1
ATOM 5861 C C . ALA A 1 751 ? -18.179 1.575 22.387 1.00 91.44 751 ALA A C 1
ATOM 5863 O O . ALA A 1 751 ? -18.308 0.411 22.773 1.00 91.44 751 ALA A O 1
ATOM 5864 N N . ILE A 1 752 ? -19.042 2.549 22.698 1.00 92.69 752 ILE A N 1
ATOM 5865 C CA . ILE A 1 752 ? -20.222 2.346 23.548 1.00 92.69 752 ILE A CA 1
ATOM 5866 C C . ILE A 1 752 ? -21.221 1.403 22.884 1.00 92.69 752 ILE A C 1
ATOM 5868 O O . ILE A 1 752 ? -21.595 0.396 23.483 1.00 92.69 752 ILE A O 1
ATOM 5872 N N . LEU A 1 753 ? -21.582 1.673 21.627 1.00 94.06 753 LEU A N 1
ATOM 5873 C CA . LEU A 1 753 ? -22.497 0.848 20.839 1.00 94.06 753 LEU A CA 1
ATOM 5874 C C . LEU A 1 753 ? -22.019 -0.608 20.790 1.00 94.06 753 LEU A C 1
ATOM 5876 O O . LEU A 1 753 ? -22.771 -1.509 21.153 1.00 94.06 753 LEU A O 1
ATOM 5880 N N . ARG A 1 754 ? -20.743 -0.850 20.440 1.00 92.06 754 ARG A N 1
ATOM 5881 C CA . ARG A 1 754 ? -20.160 -2.209 20.446 1.00 92.06 754 ARG A CA 1
ATOM 5882 C C . ARG A 1 754 ? -20.285 -2.890 21.804 1.00 92.06 754 ARG A C 1
ATOM 5884 O O . ARG A 1 754 ? -20.617 -4.070 21.866 1.00 92.06 754 ARG A O 1
ATOM 5891 N N . GLY A 1 755 ? -19.977 -2.163 22.876 1.00 90.62 755 GLY A N 1
ATOM 5892 C CA . GLY A 1 755 ? -20.047 -2.687 24.233 1.00 90.62 755 GLY A CA 1
ATOM 5893 C C . GLY A 1 755 ? -21.469 -3.069 24.642 1.00 90.62 755 GLY A C 1
ATOM 5894 O O . GLY A 1 755 ? -21.678 -4.170 25.140 1.00 90.62 755 GLY A O 1
ATOM 5895 N N . LEU A 1 756 ? -22.451 -2.206 24.376 1.00 93.06 756 LEU A N 1
ATOM 5896 C CA . LEU A 1 756 ? -23.857 -2.449 24.716 1.00 93.06 756 LEU A CA 1
ATOM 5897 C C . LEU A 1 756 ? -24.460 -3.612 23.919 1.00 93.06 756 LEU A C 1
ATOM 5899 O O . LEU A 1 756 ? -25.123 -4.463 24.511 1.00 93.06 756 LEU A O 1
ATOM 5903 N N . PHE A 1 757 ? -24.171 -3.717 22.616 1.00 92.06 757 PHE A N 1
ATOM 5904 C CA . PHE A 1 757 ? -24.603 -4.869 21.814 1.00 92.06 757 PHE A CA 1
ATOM 5905 C C . PHE A 1 757 ? -23.996 -6.183 22.316 1.00 92.06 757 PHE A C 1
ATOM 5907 O O . PHE A 1 757 ? -24.703 -7.182 22.415 1.00 92.06 757 PHE A O 1
ATOM 5914 N N . LYS A 1 758 ? -22.721 -6.180 22.728 1.00 89.44 758 LYS A N 1
ATOM 5915 C CA . LYS A 1 758 ? -22.076 -7.359 23.332 1.00 89.44 758 LYS A CA 1
ATOM 5916 C C . LYS A 1 758 ? -22.737 -7.784 24.651 1.00 89.44 758 LYS A C 1
ATOM 5918 O O . LYS A 1 758 ? -22.763 -8.972 24.959 1.00 89.44 758 LYS A O 1
ATOM 5923 N N . LEU A 1 759 ? -23.268 -6.830 25.417 1.00 89.94 759 LEU A N 1
ATOM 5924 C CA . LEU A 1 759 ? -24.037 -7.079 26.642 1.00 89.94 759 LEU A CA 1
ATOM 5925 C C . LEU A 1 759 ? -25.516 -7.409 26.378 1.00 89.94 759 LEU A C 1
ATOM 5927 O O . LEU A 1 759 ? -26.265 -7.588 27.334 1.00 89.94 759 LEU A O 1
ATOM 5931 N N . GLN A 1 760 ? -25.941 -7.484 25.111 1.00 88.56 760 GLN A N 1
ATOM 5932 C CA . GLN A 1 760 ? -27.337 -7.675 24.694 1.00 88.56 760 GLN A CA 1
ATOM 5933 C C . GLN A 1 760 ? -28.295 -6.574 25.195 1.00 88.56 760 GLN A C 1
ATOM 5935 O O . GLN A 1 760 ? -29.507 -6.769 25.265 1.00 88.56 760 GLN A O 1
ATOM 5940 N N . LEU A 1 761 ? -27.774 -5.381 25.500 1.00 90.75 761 LEU A N 1
ATOM 5941 C CA . LEU A 1 761 ? -28.556 -4.208 25.905 1.00 90.75 761 LEU A CA 1
ATOM 5942 C C . LEU A 1 761 ? -28.974 -3.388 24.674 1.00 90.75 761 LEU A C 1
ATOM 5944 O O . LEU A 1 761 ? -28.625 -2.216 24.527 1.00 90.75 761 LEU A O 1
ATOM 5948 N N . THR A 1 762 ? -29.716 -4.017 23.760 1.00 90.56 762 THR A N 1
ATOM 5949 C CA . THR A 1 762 ? -30.057 -3.455 22.440 1.00 90.56 762 THR A CA 1
ATOM 5950 C C . THR A 1 762 ? -30.810 -2.125 22.522 1.00 90.56 762 THR A C 1
ATOM 5952 O O . THR A 1 762 ? -30.494 -1.196 21.785 1.00 90.56 762 THR A O 1
ATOM 5955 N N . ASN A 1 763 ? -31.769 -1.996 23.444 1.00 90.00 763 ASN A N 1
ATOM 5956 C CA . ASN A 1 763 ? -32.559 -0.768 23.593 1.00 90.00 763 ASN A CA 1
ATOM 5957 C C . ASN A 1 763 ? -31.697 0.420 24.043 1.00 90.00 763 ASN A C 1
ATOM 5959 O O . ASN A 1 763 ? -31.856 1.528 23.537 1.00 90.00 763 ASN A O 1
ATOM 5963 N N . GLU A 1 764 ? -30.758 0.184 24.964 1.00 90.81 764 GLU A N 1
ATOM 5964 C CA . GLU A 1 764 ? -29.804 1.211 25.390 1.00 90.81 764 GLU A CA 1
ATOM 5965 C C . GLU A 1 764 ? -28.853 1.584 24.250 1.00 90.81 764 GLU A C 1
ATOM 5967 O O . GLU A 1 764 ? -28.559 2.762 24.067 1.00 90.81 764 GLU A O 1
ATOM 5972 N N . ALA A 1 765 ? -28.415 0.609 23.445 1.00 93.12 765 ALA A N 1
ATOM 5973 C CA . ALA A 1 765 ? -27.567 0.869 22.283 1.00 93.12 765 ALA A CA 1
ATOM 5974 C C . ALA A 1 765 ? -28.267 1.771 21.254 1.00 93.12 765 ALA A C 1
ATOM 5976 O O . ALA A 1 765 ? -27.668 2.732 20.777 1.00 93.12 765 ALA A O 1
ATOM 5977 N N . MET A 1 766 ? -29.542 1.512 20.951 1.00 93.00 766 MET A N 1
ATOM 5978 C CA . MET A 1 766 ? -30.306 2.359 20.029 1.00 93.00 766 MET A CA 1
ATOM 5979 C C . MET A 1 766 ? -30.543 3.765 20.596 1.00 93.00 766 MET A C 1
ATOM 5981 O O . MET A 1 766 ? -30.386 4.736 19.864 1.00 93.00 766 MET A O 1
ATOM 5985 N N . ALA A 1 767 ? -30.797 3.900 21.903 1.00 92.25 767 ALA A N 1
ATOM 5986 C CA . ALA A 1 767 ? -30.907 5.214 22.543 1.00 92.25 767 ALA A CA 1
ATOM 5987 C C . ALA A 1 767 ? -29.597 6.023 22.463 1.00 92.25 767 ALA A C 1
ATOM 5989 O O . ALA A 1 767 ? -29.629 7.226 22.218 1.00 92.25 767 ALA A O 1
ATOM 5990 N N . VAL A 1 768 ? -28.440 5.367 22.619 1.00 92.25 768 VAL A N 1
ATOM 5991 C CA . VAL A 1 768 ? -27.120 6.004 22.448 1.00 92.25 768 VAL A CA 1
ATOM 5992 C C . VAL A 1 768 ? -26.870 6.408 20.992 1.00 92.25 768 VAL A C 1
ATOM 5994 O O . VAL A 1 768 ? -26.199 7.407 20.737 1.00 92.25 768 VAL A O 1
ATOM 5997 N N . PHE A 1 769 ? -27.390 5.655 20.020 1.00 93.62 769 PHE A N 1
ATOM 5998 C CA . PHE A 1 769 ? -27.327 6.061 18.617 1.00 93.62 769 PHE A CA 1
ATOM 5999 C C . PHE A 1 769 ? -28.162 7.322 18.362 1.00 93.62 769 PHE A C 1
ATOM 6001 O O . PHE A 1 769 ? -27.673 8.241 17.712 1.00 93.62 769 PHE A O 1
ATOM 6008 N N . ASP A 1 770 ? -29.367 7.414 18.922 1.00 92.06 770 ASP A N 1
ATOM 6009 C CA . ASP A 1 770 ? -30.192 8.621 18.800 1.00 92.06 770 ASP A CA 1
ATOM 6010 C C . ASP A 1 770 ? -29.523 9.839 19.465 1.00 92.06 770 ASP A C 1
ATOM 6012 O O . ASP A 1 770 ? -29.518 10.929 18.888 1.00 92.06 770 ASP A O 1
ATOM 6016 N N . GLU A 1 771 ? -28.879 9.641 20.623 1.00 90.50 771 GLU A N 1
ATOM 6017 C CA . GLU A 1 771 ? -28.067 10.659 21.313 1.00 90.50 771 GLU A CA 1
ATOM 6018 C C . GLU A 1 771 ? -26.882 11.128 20.447 1.00 90.50 771 GLU A C 1
ATOM 6020 O O . GLU A 1 771 ? -26.653 12.325 20.278 1.00 90.50 771 GLU A O 1
ATOM 6025 N N . MET A 1 772 ? -26.174 10.199 19.794 1.00 92.50 772 MET A N 1
ATOM 6026 C CA . MET A 1 772 ? -25.096 10.525 18.849 1.00 92.50 772 MET A CA 1
ATOM 6027 C C . MET A 1 772 ? -25.582 11.452 17.720 1.00 92.50 772 MET A C 1
ATOM 6029 O O . MET A 1 772 ? -24.875 12.387 17.331 1.00 92.50 772 MET A O 1
ATOM 6033 N N . ILE A 1 773 ? -26.787 11.207 17.195 1.00 90.88 773 ILE A N 1
ATOM 6034 C CA . ILE A 1 773 ? -27.384 12.037 16.144 1.00 90.88 773 ILE A CA 1
ATOM 6035 C C . ILE A 1 773 ? -27.836 13.395 16.699 1.00 90.88 773 ILE A C 1
ATOM 6037 O O . ILE A 1 773 ? -27.608 14.413 16.037 1.00 90.88 773 ILE A O 1
ATOM 6041 N N . SER A 1 774 ? -28.427 13.448 17.900 1.00 89.44 774 SER A N 1
ATOM 6042 C CA . SER A 1 774 ? -28.835 14.717 18.526 1.00 89.44 774 SER A CA 1
ATOM 6043 C C . SER A 1 774 ? -27.652 15.623 18.853 1.00 89.44 774 SER A C 1
ATOM 6045 O O . SER A 1 774 ? -27.757 16.841 18.711 1.00 89.44 774 SER A O 1
ATOM 6047 N N . ASP A 1 775 ? -26.511 15.029 19.196 1.00 85.38 775 ASP A N 1
ATOM 6048 C CA . ASP A 1 775 ? -25.270 15.745 19.501 1.00 85.38 775 ASP A CA 1
ATOM 6049 C C . ASP A 1 775 ? -24.537 16.226 18.232 1.00 85.38 775 ASP A C 1
ATOM 6051 O O . ASP A 1 775 ? -23.471 16.842 18.300 1.00 85.38 775 ASP A O 1
ATOM 6055 N N . GLY A 1 776 ? -25.108 15.975 17.046 1.00 84.81 776 GLY A N 1
ATOM 6056 C CA . GLY A 1 776 ? -24.566 16.410 15.759 1.00 84.81 776 GLY A CA 1
ATOM 6057 C C . GLY A 1 776 ? -23.356 15.598 15.289 1.00 84.81 776 GLY A C 1
ATOM 6058 O O . GLY A 1 776 ? -22.639 16.028 14.379 1.00 84.81 776 GLY A O 1
ATOM 6059 N N . VAL A 1 777 ? -23.111 14.425 15.880 1.00 89.56 777 VAL A N 1
ATOM 6060 C CA . VAL A 1 777 ? -21.999 13.547 15.512 1.00 89.56 777 VAL A CA 1
ATOM 6061 C C . VAL A 1 777 ? -22.428 12.638 14.359 1.00 89.56 777 VAL A C 1
ATOM 6063 O O . VAL A 1 777 ? -23.248 11.738 14.507 1.00 89.56 777 VAL A O 1
ATOM 6066 N N . ALA A 1 778 ? -21.854 12.857 13.174 1.00 86.19 778 ALA A N 1
ATOM 6067 C CA . ALA A 1 778 ? -22.231 12.111 11.975 1.00 86.19 778 ALA A CA 1
ATOM 6068 C C . ALA A 1 778 ? -21.805 10.631 12.044 1.00 86.19 778 ALA A C 1
ATOM 6070 O O . ALA A 1 778 ? -20.617 10.314 12.161 1.00 86.19 778 ALA A O 1
ATOM 6071 N N . ALA A 1 779 ? -22.773 9.722 11.910 1.00 89.38 779 ALA A N 1
ATOM 6072 C CA . ALA A 1 779 ? -22.521 8.290 11.795 1.00 89.38 779 ALA A CA 1
ATOM 6073 C C . ALA A 1 779 ? -21.840 7.939 10.461 1.00 89.38 779 ALA A C 1
ATOM 6075 O O . ALA A 1 779 ? -22.188 8.463 9.402 1.00 89.38 779 ALA A O 1
ATOM 6076 N N . GLY A 1 780 ? -20.852 7.042 10.521 1.00 88.75 780 GLY A N 1
ATOM 6077 C CA . GLY A 1 780 ? -20.120 6.545 9.351 1.00 88.75 780 GLY A CA 1
ATOM 6078 C C . GLY A 1 780 ? -20.380 5.062 9.075 1.00 88.75 780 GLY A C 1
ATOM 6079 O O . GLY A 1 780 ? -21.036 4.383 9.864 1.00 88.75 780 GLY A O 1
ATOM 6080 N N . SER A 1 781 ? -19.772 4.517 8.014 1.00 88.88 781 SER A N 1
ATOM 6081 C CA . SER A 1 781 ? -19.889 3.095 7.636 1.00 88.88 781 SER A CA 1
ATOM 6082 C C . SER A 1 781 ? -19.581 2.134 8.792 1.00 88.88 781 SER A C 1
ATOM 6084 O O . SER A 1 781 ? -20.250 1.119 8.974 1.00 88.88 781 SER A O 1
ATOM 6086 N N . GLN A 1 782 ? -18.590 2.471 9.626 1.00 89.88 782 GLN A N 1
ATOM 6087 C CA . GLN A 1 782 ? -18.232 1.654 10.786 1.00 89.88 782 GLN A CA 1
ATOM 6088 C C . GLN A 1 782 ? -19.323 1.656 11.868 1.00 89.88 782 GLN A C 1
ATOM 6090 O O . GLN A 1 782 ? -19.548 0.618 12.483 1.00 89.88 782 GLN A O 1
ATOM 6095 N N . THR A 1 783 ? -20.003 2.784 12.091 1.00 92.00 783 THR A N 1
ATOM 6096 C CA . THR A 1 783 ? -21.116 2.904 13.049 1.00 92.00 783 THR A CA 1
ATOM 6097 C C . THR A 1 783 ? -22.288 2.032 12.612 1.00 92.00 783 THR A C 1
ATOM 6099 O O . THR A 1 783 ? -22.778 1.220 13.394 1.00 92.00 783 THR A O 1
ATOM 6102 N N . TYR A 1 784 ? -22.676 2.117 11.338 1.00 92.88 784 TYR A N 1
ATOM 6103 C CA . TYR A 1 784 ? -23.760 1.299 10.791 1.00 92.88 784 TYR A CA 1
ATOM 6104 C C . TYR A 1 784 ? -23.440 -0.193 10.810 1.00 92.88 784 TYR A C 1
ATOM 6106 O O . TYR A 1 784 ? -24.287 -0.992 11.199 1.00 92.88 784 TYR A O 1
ATOM 6114 N N . SER A 1 785 ? -22.202 -0.570 10.482 1.00 90.69 785 SER A N 1
ATOM 6115 C CA . SER A 1 785 ? -21.754 -1.960 10.594 1.00 90.69 785 SER A CA 1
ATOM 6116 C C . SER A 1 785 ? -21.866 -2.497 12.026 1.00 90.69 785 SER A C 1
ATOM 6118 O O . SER A 1 785 ? -22.289 -3.638 12.190 1.00 90.69 785 SER A O 1
ATOM 6120 N N . ILE A 1 786 ? -21.528 -1.696 13.047 1.00 91.81 786 ILE A N 1
ATOM 6121 C CA . ILE A 1 786 ? -21.658 -2.096 14.459 1.00 91.81 786 ILE A CA 1
ATOM 6122 C C . ILE A 1 786 ? -23.120 -2.355 14.820 1.00 91.81 786 ILE A C 1
ATOM 6124 O O . ILE A 1 786 ? -23.414 -3.367 15.448 1.00 91.81 786 ILE A O 1
ATOM 6128 N N . ILE A 1 787 ? -24.020 -1.448 14.434 1.00 93.19 787 ILE A N 1
ATOM 6129 C CA . ILE A 1 787 ? -25.444 -1.543 14.776 1.00 93.19 787 ILE A CA 1
ATOM 6130 C C . ILE A 1 787 ? -26.084 -2.744 14.088 1.00 93.19 787 ILE A C 1
ATOM 6132 O O . ILE A 1 787 ? -26.763 -3.529 14.739 1.00 93.19 787 ILE A O 1
ATOM 6136 N N . VAL A 1 788 ? -25.820 -2.938 12.796 1.00 91.31 788 VAL A N 1
ATOM 6137 C CA . VAL A 1 788 ? -26.339 -4.089 12.047 1.00 91.31 788 VAL A CA 1
ATOM 6138 C C . VAL A 1 788 ? -25.810 -5.405 12.611 1.00 91.31 788 VAL A C 1
ATOM 6140 O O . VAL A 1 788 ? -26.601 -6.316 12.846 1.00 91.31 788 VAL A O 1
ATOM 6143 N N . GLU A 1 789 ? -24.492 -5.532 12.821 1.00 88.31 789 GLU A N 1
ATOM 6144 C CA . GLU A 1 789 ? -23.912 -6.768 13.369 1.00 88.31 789 GLU A CA 1
ATOM 6145 C C . GLU A 1 789 ? -24.489 -7.036 14.767 1.00 88.31 789 GLU A C 1
ATOM 6147 O O . GLU A 1 789 ? -24.930 -8.150 15.037 1.00 88.31 789 GLU A O 1
ATOM 6152 N N . GLY A 1 790 ? -24.612 -5.998 15.600 1.00 89.25 790 GLY A N 1
ATOM 6153 C CA . GLY A 1 790 ? -25.196 -6.086 16.935 1.00 89.25 790 GLY A CA 1
ATOM 6154 C C . GLY A 1 790 ? -26.680 -6.472 16.961 1.00 89.25 790 GLY A C 1
ATOM 6155 O O . GLY A 1 790 ? -27.073 -7.321 17.764 1.00 89.25 790 GLY A O 1
ATOM 6156 N N . LEU A 1 791 ? -27.512 -5.905 16.081 1.00 91.06 791 LEU A N 1
ATOM 6157 C CA . LEU A 1 791 ? -28.930 -6.268 15.946 1.00 91.06 791 LEU A CA 1
ATOM 6158 C C . LEU A 1 791 ? -29.087 -7.718 15.470 1.00 91.06 791 LEU A C 1
ATOM 6160 O O . LEU A 1 791 ? -29.890 -8.465 16.034 1.00 91.06 791 LEU A O 1
ATOM 6164 N N . CYS A 1 792 ? -28.274 -8.142 14.498 1.00 88.81 792 CYS A N 1
ATOM 6165 C CA . CYS A 1 792 ? -28.262 -9.519 14.006 1.00 88.81 792 CYS A CA 1
ATOM 6166 C C . CYS A 1 792 ? -27.827 -10.523 15.084 1.00 88.81 792 CYS A C 1
ATOM 6168 O O . CYS A 1 792 ? -28.477 -11.559 15.244 1.00 88.81 792 CYS A O 1
ATOM 6170 N N . GLU A 1 793 ? -26.766 -10.221 15.840 1.00 85.75 793 GLU A N 1
ATOM 6171 C CA . GLU A 1 793 ? -26.268 -11.063 16.941 1.00 85.75 793 GLU A CA 1
ATOM 6172 C C . GLU A 1 793 ? -27.248 -11.121 18.123 1.00 85.75 793 GLU A C 1
ATOM 6174 O O . GLU A 1 793 ? -27.321 -12.139 18.810 1.00 85.75 793 GLU A O 1
ATOM 6179 N N . SER A 1 794 ? -28.064 -10.078 18.308 1.00 86.31 794 SER A N 1
ATOM 6180 C CA . SER A 1 794 ? -29.161 -10.049 19.289 1.00 86.31 794 SER A CA 1
ATOM 6181 C C . SER A 1 794 ? -30.438 -10.754 18.796 1.00 86.31 794 SER A C 1
ATOM 6183 O O . SER A 1 794 ? -31.456 -10.725 19.485 1.00 86.31 794 SER A O 1
ATOM 6185 N N . GLY A 1 795 ? -30.426 -11.348 17.595 1.00 84.25 795 GLY A N 1
ATOM 6186 C CA . GLY A 1 795 ? -31.581 -12.019 16.984 1.00 84.25 795 GLY A CA 1
ATOM 6187 C C . GLY A 1 795 ? -32.670 -11.082 16.442 1.00 84.25 795 GLY A C 1
ATOM 6188 O O . GLY A 1 795 ? -33.703 -11.556 15.978 1.00 84.25 795 GLY A O 1
ATOM 6189 N N . GLN A 1 796 ? -32.456 -9.764 16.457 1.00 87.88 796 GLN A N 1
ATOM 6190 C CA . GLN A 1 796 ? -33.421 -8.758 16.000 1.00 87.88 796 GLN A CA 1
ATOM 6191 C C . GLN A 1 796 ? -33.243 -8.447 14.505 1.00 87.88 796 GLN A C 1
ATOM 6193 O O . GLN A 1 796 ? -32.923 -7.321 14.118 1.00 87.88 796 GLN A O 1
ATOM 6198 N N . ILE A 1 797 ? -33.454 -9.451 13.649 1.00 86.88 797 ILE A N 1
ATOM 6199 C CA . ILE A 1 797 ? -33.270 -9.323 12.190 1.00 86.88 797 ILE A CA 1
ATOM 6200 C C . ILE A 1 797 ? -34.223 -8.285 11.586 1.00 86.88 797 ILE A C 1
ATOM 6202 O O . ILE A 1 797 ? -33.803 -7.471 10.766 1.00 86.88 797 ILE A O 1
ATOM 6206 N N . ASP A 1 798 ? -35.476 -8.245 12.041 1.00 86.94 798 ASP A N 1
ATOM 6207 C CA . ASP A 1 798 ? -36.449 -7.241 11.591 1.00 86.94 798 ASP A CA 1
ATOM 6208 C C . ASP A 1 798 ? -36.023 -5.820 11.976 1.00 86.94 798 ASP A C 1
ATOM 6210 O O . ASP A 1 798 ? -36.183 -4.882 11.196 1.00 86.94 798 ASP A O 1
ATOM 6214 N N . GLY A 1 799 ? -35.401 -5.664 13.150 1.00 88.31 799 GLY A N 1
ATOM 6215 C CA . GLY A 1 799 ? -34.791 -4.404 13.572 1.00 88.31 799 GLY A CA 1
ATOM 6216 C C . GLY A 1 799 ? -33.632 -3.995 12.662 1.00 88.31 799 GLY A C 1
ATOM 6217 O O . GLY A 1 799 ? -33.541 -2.831 12.279 1.00 88.31 799 GLY A O 1
ATOM 6218 N N . ALA A 1 800 ? -32.783 -4.946 12.256 1.00 90.31 800 ALA A N 1
ATOM 6219 C CA . ALA A 1 800 ? -31.684 -4.690 11.323 1.00 90.31 800 ALA A CA 1
ATOM 6220 C C . ALA A 1 800 ? -32.184 -4.281 9.925 1.00 90.31 800 ALA A C 1
ATOM 6222 O O . ALA A 1 800 ? -31.639 -3.345 9.341 1.00 90.31 800 ALA A O 1
ATOM 6223 N N . LYS A 1 801 ? -33.245 -4.924 9.412 1.00 87.75 801 LYS A N 1
ATOM 6224 C CA . LYS A 1 801 ? -33.901 -4.545 8.145 1.00 87.75 801 LYS A CA 1
ATOM 6225 C C . LYS A 1 801 ? -34.513 -3.151 8.225 1.00 87.75 801 LYS A C 1
ATOM 6227 O O . LYS A 1 801 ? -34.233 -2.309 7.381 1.00 87.75 801 LYS A O 1
ATOM 6232 N N . LYS A 1 802 ? -35.256 -2.868 9.298 1.00 91.75 802 LYS A N 1
ATOM 6233 C CA . LYS A 1 802 ? -35.822 -1.537 9.539 1.00 91.75 802 LYS A CA 1
ATOM 6234 C C . LYS A 1 802 ? -34.731 -0.466 9.600 1.00 91.75 802 LYS A C 1
ATOM 6236 O O . LYS A 1 802 ? -34.864 0.589 8.991 1.00 91.75 802 LYS A O 1
ATOM 6241 N N . PHE A 1 803 ? -33.625 -0.749 10.288 1.00 92.25 803 PHE A N 1
ATOM 6242 C CA . PHE A 1 803 ? -32.484 0.161 10.359 1.00 92.25 803 PHE A CA 1
ATOM 6243 C C . PHE A 1 803 ? -31.815 0.365 8.990 1.00 92.25 803 PHE A C 1
ATOM 6245 O O . PHE A 1 803 ? -31.395 1.476 8.660 1.00 92.25 803 PHE A O 1
ATOM 6252 N N . TRP A 1 804 ? -31.746 -0.683 8.169 1.00 90.00 804 TRP A N 1
ATOM 6253 C CA . TRP A 1 804 ? -31.292 -0.578 6.788 1.00 90.00 804 TRP A CA 1
ATOM 6254 C C . TRP A 1 804 ? -32.191 0.349 5.957 1.00 90.00 804 TRP A C 1
ATOM 6256 O O . TRP A 1 804 ? -31.680 1.298 5.363 1.00 90.00 804 TRP A O 1
ATOM 6266 N N . ASP A 1 805 ? -33.506 0.137 5.983 1.00 88.12 805 ASP A N 1
ATOM 6267 C CA . ASP A 1 805 ? -34.470 0.877 5.161 1.00 88.12 805 ASP A CA 1
ATOM 6268 C C . ASP A 1 805 ? -34.656 2.336 5.605 1.00 88.12 805 ASP A C 1
ATOM 6270 O O . ASP A 1 805 ? -34.769 3.237 4.770 1.00 88.12 805 ASP A O 1
ATOM 6274 N N . GLU A 1 806 ? -34.684 2.589 6.916 1.00 89.50 806 GLU A N 1
ATOM 6275 C CA . GLU A 1 806 ? -34.998 3.910 7.476 1.00 89.50 806 GLU A CA 1
ATOM 6276 C C . GLU A 1 806 ? -33.759 4.784 7.702 1.00 89.50 806 GLU A C 1
ATOM 6278 O O . GLU A 1 806 ? -33.857 6.011 7.627 1.00 89.50 806 GLU A O 1
ATOM 6283 N N . VAL A 1 807 ? -32.591 4.183 7.963 1.00 89.81 807 VAL A N 1
ATOM 6284 C CA . VAL A 1 807 ? -31.375 4.922 8.349 1.00 89.81 807 VAL A CA 1
ATOM 6285 C C . VAL A 1 807 ? -30.259 4.745 7.327 1.00 89.81 807 VAL A C 1
ATOM 6287 O O . VAL A 1 807 ? -29.809 5.730 6.736 1.00 89.81 807 VAL A O 1
ATOM 6290 N N . ILE A 1 808 ? -29.807 3.513 7.078 1.00 89.38 808 ILE A N 1
ATOM 6291 C CA . ILE A 1 808 ? -28.607 3.275 6.258 1.00 89.38 808 ILE A CA 1
ATOM 6292 C C . ILE A 1 808 ? -28.852 3.659 4.799 1.00 89.38 808 ILE A C 1
ATOM 6294 O O . ILE A 1 808 ? -28.087 4.452 4.241 1.00 89.38 808 ILE A O 1
ATOM 6298 N N . TRP A 1 809 ? -29.910 3.134 4.185 1.00 84.44 809 TRP A N 1
ATOM 6299 C CA . TRP A 1 809 ? -30.222 3.366 2.779 1.00 84.44 809 TRP A CA 1
ATOM 6300 C C . TRP A 1 809 ? -30.462 4.857 2.476 1.00 84.44 809 TRP A C 1
ATOM 6302 O O . TRP A 1 809 ? -29.812 5.392 1.570 1.00 84.44 809 TRP A O 1
ATOM 6312 N N . PRO A 1 810 ? -31.260 5.605 3.270 1.00 85.75 810 PRO A N 1
ATOM 6313 C CA . PRO A 1 810 ? -31.424 7.044 3.068 1.00 85.75 810 PRO A CA 1
ATOM 6314 C C . PRO A 1 810 ? -30.153 7.856 3.348 1.00 85.75 810 PRO A C 1
ATOM 6316 O O . PRO A 1 810 ? -29.953 8.898 2.715 1.00 85.75 810 PRO A O 1
ATOM 6319 N N . SER A 1 811 ? -29.272 7.391 4.248 1.00 83.44 811 SER A N 1
ATOM 6320 C CA . SER A 1 811 ? -28.027 8.101 4.585 1.00 83.44 811 SER A CA 1
ATOM 6321 C C . SER A 1 811 ? -27.023 8.171 3.429 1.00 83.44 811 SER A C 1
ATOM 6323 O O . SER A 1 811 ? -26.175 9.063 3.417 1.00 83.44 811 SER A O 1
ATOM 6325 N N . LYS A 1 812 ? -27.104 7.252 2.452 1.00 80.81 812 LYS A N 1
ATOM 6326 C CA . LYS A 1 812 ? -26.131 7.071 1.351 1.00 80.81 812 LYS A CA 1
ATOM 6327 C C . LYS A 1 812 ? -24.696 6.771 1.804 1.00 80.81 812 LYS A C 1
ATOM 6329 O O . LYS A 1 812 ? -23.765 6.872 1.005 1.00 80.81 812 LYS A O 1
ATOM 6334 N N . ILE A 1 813 ? -24.504 6.406 3.069 1.00 82.56 813 ILE A N 1
ATOM 6335 C CA . ILE A 1 813 ? -23.220 5.986 3.638 1.00 82.56 813 ILE A CA 1
ATOM 6336 C C . ILE A 1 813 ? -23.286 4.462 3.804 1.00 82.56 813 ILE A C 1
ATOM 6338 O O . ILE A 1 813 ? -23.380 3.915 4.899 1.00 82.56 813 ILE A O 1
ATOM 6342 N N . HIS A 1 814 ? -23.299 3.775 2.666 1.00 82.75 814 HIS A N 1
ATOM 6343 C CA . HIS A 1 814 ? -23.292 2.322 2.576 1.00 82.75 814 HIS A CA 1
ATOM 6344 C C . HIS A 1 814 ? -22.253 1.909 1.528 1.00 82.75 814 HIS A C 1
ATOM 6346 O O . HIS A 1 814 ? -22.388 2.171 0.333 1.00 82.75 814 HIS A O 1
ATOM 6352 N N . ASP A 1 815 ? -21.154 1.340 1.998 1.00 85.12 815 ASP A N 1
ATOM 6353 C CA . ASP A 1 815 ? -20.059 0.840 1.178 1.00 85.12 815 ASP A CA 1
ATOM 6354 C C . ASP A 1 815 ? -19.965 -0.685 1.316 1.00 85.12 815 ASP A C 1
ATOM 6356 O O . ASP A 1 815 ? -20.740 -1.319 2.039 1.00 85.12 815 ASP A O 1
ATOM 6360 N N . ASP A 1 816 ? -18.977 -1.275 0.649 1.00 84.75 816 ASP A N 1
ATOM 6361 C CA . ASP A 1 816 ? -18.689 -2.705 0.745 1.00 84.75 816 ASP A CA 1
ATOM 6362 C C . ASP A 1 816 ? -18.558 -3.214 2.191 1.00 84.75 816 ASP A C 1
ATOM 6364 O O . ASP A 1 816 ? -18.827 -4.384 2.460 1.00 84.75 816 ASP A O 1
ATOM 6368 N N . PHE A 1 817 ? -18.137 -2.358 3.129 1.00 84.31 817 PHE A N 1
ATOM 6369 C CA . PHE A 1 817 ? -17.985 -2.732 4.531 1.00 84.31 817 PHE A CA 1
ATOM 6370 C C . PHE A 1 817 ? -19.346 -2.906 5.214 1.00 84.31 817 PHE A C 1
ATOM 6372 O O . PHE A 1 817 ? -19.544 -3.874 5.950 1.00 84.31 817 PHE A O 1
ATOM 6379 N N . VAL A 1 818 ? -20.302 -2.015 4.935 1.00 87.44 818 VAL A N 1
ATOM 6380 C CA . VAL A 1 818 ? -21.682 -2.123 5.438 1.00 87.44 818 VAL A CA 1
ATOM 6381 C C . VAL A 1 818 ? -22.388 -3.341 4.838 1.00 87.44 818 VAL A C 1
ATOM 6383 O O . VAL A 1 818 ? -23.012 -4.103 5.577 1.00 87.44 818 VAL A O 1
ATOM 6386 N N . TYR A 1 819 ? -22.233 -3.587 3.533 1.00 90.12 819 TYR A N 1
ATOM 6387 C CA . TYR A 1 819 ? -22.816 -4.768 2.880 1.00 90.12 819 TYR A CA 1
ATOM 6388 C C . TYR A 1 819 ? -22.260 -6.067 3.461 1.00 90.12 819 TYR A C 1
ATOM 6390 O O . TYR A 1 819 ? -23.023 -6.967 3.816 1.00 90.12 819 TYR A O 1
ATOM 6398 N N . ALA A 1 820 ? -20.937 -6.144 3.636 1.00 89.44 820 ALA A N 1
ATOM 6399 C CA . ALA A 1 820 ? -20.289 -7.289 4.260 1.00 89.44 820 ALA A CA 1
ATOM 6400 C C . ALA A 1 820 ? -20.792 -7.523 5.693 1.00 89.44 820 ALA A C 1
ATOM 6402 O O . ALA A 1 820 ? -20.999 -8.673 6.079 1.00 89.44 820 ALA A O 1
ATOM 6403 N N . ALA A 1 821 ? -21.029 -6.462 6.474 1.00 88.56 821 ALA A N 1
ATOM 6404 C CA . ALA A 1 821 ? -21.569 -6.577 7.828 1.00 88.56 821 ALA A CA 1
ATOM 6405 C C . ALA A 1 821 ? -22.997 -7.152 7.846 1.00 88.56 821 ALA A C 1
ATOM 6407 O O . ALA A 1 821 ? -23.261 -8.067 8.626 1.00 88.56 821 ALA A O 1
ATOM 6408 N N . ILE A 1 822 ? -23.885 -6.685 6.958 1.00 89.44 822 ILE A N 1
ATOM 6409 C CA . ILE A 1 822 ? -25.259 -7.207 6.823 1.00 89.44 822 ILE A CA 1
ATOM 6410 C C . ILE A 1 822 ? -25.233 -8.680 6.409 1.00 89.44 822 ILE A C 1
ATOM 6412 O O . ILE A 1 822 ? -25.818 -9.523 7.089 1.00 89.44 822 ILE A O 1
ATOM 6416 N N . LEU A 1 823 ? -24.496 -9.011 5.343 1.00 92.06 823 LEU A N 1
ATOM 6417 C CA . LEU A 1 823 ? -24.380 -10.384 4.838 1.00 92.06 823 LEU A CA 1
ATOM 6418 C C . LEU A 1 823 ? -23.838 -11.333 5.908 1.00 92.06 823 LEU A C 1
ATOM 6420 O O . LEU A 1 823 ? -24.375 -12.422 6.115 1.00 92.06 823 LEU A O 1
ATOM 6424 N N . LYS A 1 824 ? -22.795 -10.907 6.626 1.00 90.12 824 LYS A N 1
ATOM 6425 C CA . LYS A 1 824 ? -22.184 -11.679 7.710 1.00 90.12 824 LYS A CA 1
ATOM 6426 C C . LYS A 1 824 ? -23.136 -11.849 8.892 1.00 90.12 824 LYS A C 1
ATOM 6428 O O . LYS A 1 824 ? -23.216 -12.956 9.424 1.00 90.12 824 LYS A O 1
ATOM 6433 N N . GLY A 1 825 ? -23.853 -10.791 9.276 1.00 86.94 825 GLY A N 1
ATOM 6434 C CA . GLY A 1 825 ? -24.873 -10.820 10.323 1.00 86.94 825 GLY A CA 1
ATOM 6435 C C . GLY A 1 825 ? -25.977 -11.828 10.006 1.00 86.94 825 GLY A C 1
ATOM 6436 O O . GLY A 1 825 ? -26.170 -12.774 10.765 1.00 86.94 825 GLY A O 1
ATOM 6437 N N . LEU A 1 826 ? -26.608 -11.712 8.834 1.00 88.50 826 LEU A N 1
ATOM 6438 C CA . LEU A 1 826 ? -27.655 -12.635 8.371 1.00 88.50 826 LEU A CA 1
ATOM 6439 C C . LEU A 1 826 ? -27.160 -14.090 8.305 1.00 88.50 826 LEU A C 1
ATOM 6441 O O . LEU A 1 826 ? -27.834 -15.007 8.782 1.00 88.50 826 LEU A O 1
ATOM 6445 N N . CYS A 1 827 ? -25.950 -14.312 7.777 1.00 89.75 827 CYS A N 1
ATOM 6446 C CA . CYS A 1 827 ? -25.345 -15.644 7.695 1.00 89.75 827 CYS A CA 1
ATOM 6447 C C . CYS A 1 827 ? -25.115 -16.274 9.079 1.00 89.75 827 CYS A C 1
ATOM 6449 O O . CYS A 1 827 ? -25.408 -17.462 9.270 1.00 89.75 827 CYS A O 1
ATOM 6451 N N . ARG A 1 828 ? -24.595 -15.500 10.043 1.00 85.75 828 ARG A N 1
ATOM 6452 C CA . ARG A 1 828 ? -24.344 -15.959 11.421 1.00 85.75 828 ARG A CA 1
ATOM 6453 C C . ARG A 1 828 ? -25.632 -16.275 12.164 1.00 85.75 828 ARG A C 1
ATOM 6455 O O . ARG A 1 828 ? -25.685 -17.292 12.848 1.00 85.75 828 ARG A O 1
ATOM 6462 N N . SER A 1 829 ? -26.672 -15.478 11.953 1.00 82.88 829 SER A N 1
ATOM 6463 C CA . SER A 1 829 ? -27.987 -15.690 12.559 1.00 82.88 829 SER A CA 1
ATOM 6464 C C . SER A 1 829 ? -28.793 -16.807 11.882 1.00 82.88 829 SER A C 1
ATOM 6466 O O . SER A 1 829 ? -29.958 -16.993 12.207 1.00 82.88 829 SER A O 1
ATOM 6468 N N . GLY A 1 830 ? -28.211 -17.554 10.932 1.00 84.06 830 GLY A N 1
ATOM 6469 C CA . GLY A 1 830 ? -28.842 -18.717 10.290 1.00 84.06 830 GLY A CA 1
ATOM 6470 C C . GLY A 1 830 ? -29.746 -18.402 9.093 1.00 84.06 830 GLY A C 1
ATOM 6471 O O . GLY A 1 830 ? -30.311 -19.321 8.509 1.00 84.06 830 GLY A O 1
ATOM 6472 N N . HIS A 1 831 ? -29.839 -17.140 8.673 1.00 86.75 831 HIS A N 1
ATOM 6473 C CA . HIS A 1 831 ? -30.741 -16.680 7.615 1.00 86.75 831 HIS A CA 1
ATOM 6474 C C . HIS A 1 831 ? -30.012 -16.598 6.258 1.00 86.75 831 HIS A C 1
ATOM 6476 O O . HIS A 1 831 ? -29.929 -15.538 5.637 1.00 86.75 831 HIS A O 1
ATOM 6482 N N . LEU A 1 832 ? -29.451 -17.722 5.783 1.00 88.69 832 LEU A N 1
ATOM 6483 C CA . LEU A 1 832 ? -28.652 -17.758 4.541 1.00 88.69 832 LEU A CA 1
ATOM 6484 C C . LEU A 1 832 ? -29.451 -17.310 3.306 1.00 88.69 832 LEU A C 1
ATOM 6486 O O . LEU A 1 832 ? -28.934 -16.558 2.486 1.00 88.69 832 LEU A O 1
ATOM 6490 N N . ASN A 1 833 ? -30.709 -17.737 3.181 1.00 87.94 833 ASN A N 1
ATOM 6491 C CA . ASN A 1 833 ? -31.547 -17.372 2.034 1.00 87.94 833 ASN A CA 1
ATOM 6492 C C . ASN A 1 833 ? -31.785 -15.858 1.958 1.00 87.94 833 ASN A C 1
ATOM 6494 O O . ASN A 1 833 ? -31.751 -15.288 0.872 1.00 87.94 833 ASN A O 1
ATOM 6498 N N . GLU A 1 834 ? -31.967 -15.200 3.104 1.00 87.62 834 GLU A N 1
ATOM 6499 C CA . GLU A 1 834 ? -32.109 -13.743 3.163 1.00 87.62 834 GLU A CA 1
ATOM 6500 C C . GLU A 1 834 ? -30.797 -13.035 2.823 1.00 87.62 834 GLU A C 1
ATOM 6502 O O . GLU A 1 834 ? -30.817 -12.019 2.138 1.00 87.62 834 GLU A O 1
ATOM 6507 N N . ALA A 1 835 ? -29.651 -13.592 3.229 1.00 91.19 835 ALA A N 1
ATOM 6508 C CA . ALA A 1 835 ? -28.344 -13.064 2.840 1.00 91.19 835 ALA A CA 1
ATOM 6509 C C . ALA A 1 835 ? -28.109 -13.167 1.322 1.00 91.19 835 ALA A C 1
ATOM 6511 O O . ALA A 1 835 ? -27.613 -12.222 0.713 1.00 91.19 835 ALA A O 1
ATOM 6512 N N . ILE A 1 836 ? -28.490 -14.288 0.698 1.00 90.62 836 ILE A N 1
ATOM 6513 C CA . ILE A 1 836 ? -28.422 -14.464 -0.762 1.00 90.62 836 ILE A CA 1
ATOM 6514 C C . ILE A 1 836 ? -29.360 -13.475 -1.458 1.00 90.62 836 ILE A C 1
ATOM 6516 O O . ILE A 1 836 ? -28.945 -12.808 -2.403 1.00 90.62 836 ILE A O 1
ATOM 6520 N N . HIS A 1 837 ? -30.598 -13.348 -0.971 1.00 90.12 837 HIS A N 1
ATOM 6521 C CA . HIS A 1 837 ? -31.560 -12.391 -1.510 1.00 90.12 837 HIS A CA 1
ATOM 6522 C C . HIS A 1 837 ? -31.024 -10.961 -1.433 1.00 90.12 837 HIS A C 1
ATOM 6524 O O . HIS A 1 837 ? -31.039 -10.255 -2.432 1.00 90.12 837 HIS A O 1
ATOM 6530 N N . PHE A 1 838 ? -30.481 -10.558 -0.283 1.00 90.06 838 PHE A N 1
ATOM 6531 C CA . PHE A 1 838 ? -29.882 -9.239 -0.105 1.00 90.06 838 PHE A CA 1
ATOM 6532 C C . PHE A 1 838 ? -28.689 -9.012 -1.044 1.00 90.06 838 PHE A C 1
ATOM 6534 O O . PHE A 1 838 ? -28.570 -7.949 -1.646 1.00 90.06 838 PHE A O 1
ATOM 6541 N N . LEU A 1 839 ? -27.818 -10.013 -1.233 1.00 90.69 839 LEU A N 1
ATOM 6542 C CA . LEU A 1 839 ? -26.713 -9.923 -2.192 1.00 90.69 839 LEU A CA 1
ATOM 6543 C C . LEU A 1 839 ? -27.223 -9.686 -3.621 1.00 90.69 839 LEU A C 1
ATOM 6545 O O . LEU A 1 839 ? -26.661 -8.859 -4.337 1.00 90.69 839 LEU A O 1
ATOM 6549 N N . TYR A 1 840 ? -28.273 -10.395 -4.032 1.00 89.19 840 TYR A N 1
ATOM 6550 C CA . TYR A 1 840 ? -28.879 -10.211 -5.350 1.00 89.19 840 TYR A CA 1
ATOM 6551 C C . TYR A 1 840 ? -29.599 -8.872 -5.470 1.00 89.19 840 TYR A C 1
ATOM 6553 O O . TYR A 1 840 ? -29.419 -8.194 -6.471 1.00 89.19 840 TYR A O 1
ATOM 6561 N N . GLU A 1 841 ? -30.295 -8.423 -4.430 1.00 87.81 841 GLU A N 1
ATOM 6562 C CA . GLU A 1 841 ? -30.925 -7.103 -4.387 1.00 87.81 841 GLU A CA 1
ATOM 6563 C C . GLU A 1 841 ? -29.898 -5.968 -4.531 1.00 87.81 841 GLU A C 1
ATOM 6565 O O . GLU A 1 841 ? -30.153 -4.986 -5.231 1.00 87.81 841 GLU A O 1
ATOM 6570 N N . LEU A 1 842 ? -28.704 -6.112 -3.940 1.00 87.94 842 LEU A N 1
ATOM 6571 C CA . LEU A 1 842 ? -27.598 -5.173 -4.149 1.00 87.94 842 LEU A CA 1
ATOM 6572 C C . LEU A 1 842 ? -27.159 -5.142 -5.620 1.00 87.94 842 LEU A C 1
ATOM 6574 O O . LEU A 1 842 ? -27.005 -4.059 -6.191 1.00 87.94 842 LEU A O 1
ATOM 6578 N N . VAL A 1 843 ? -26.986 -6.313 -6.240 1.00 86.12 843 VAL A N 1
ATOM 6579 C CA . VAL A 1 843 ? -26.607 -6.433 -7.659 1.00 86.12 843 VAL A CA 1
ATOM 6580 C C . VAL A 1 843 ? -27.691 -5.843 -8.568 1.00 86.12 843 VAL A C 1
ATOM 6582 O O . VAL A 1 843 ? -27.382 -5.041 -9.451 1.00 86.12 843 VAL A O 1
ATOM 6585 N N . ASP A 1 844 ? -28.959 -6.159 -8.309 1.00 83.50 844 ASP A N 1
ATOM 6586 C CA . ASP A 1 844 ? -30.118 -5.653 -9.053 1.00 83.50 844 ASP A CA 1
ATOM 6587 C C . ASP A 1 844 ? -30.277 -4.133 -8.899 1.00 83.50 844 ASP A C 1
ATOM 6589 O O . ASP A 1 844 ? -30.681 -3.439 -9.836 1.00 83.50 844 ASP A O 1
ATOM 6593 N N . SER A 1 845 ? -29.872 -3.588 -7.750 1.00 80.25 845 SER A N 1
ATOM 6594 C CA . SER A 1 845 ? -29.814 -2.145 -7.484 1.00 80.25 845 SER A CA 1
ATOM 6595 C C . SER A 1 845 ? -28.622 -1.440 -8.155 1.00 80.25 845 SER A C 1
ATOM 6597 O O . SER A 1 845 ? -28.441 -0.231 -7.988 1.00 80.25 845 SER A O 1
ATOM 6599 N N . GLY A 1 846 ? -27.798 -2.163 -8.923 1.00 77.81 846 GLY A N 1
ATOM 6600 C CA . GLY A 1 846 ? -26.639 -1.623 -9.639 1.00 77.81 846 GLY A CA 1
ATOM 6601 C C . GLY A 1 846 ? -25.419 -1.360 -8.753 1.00 77.81 846 GLY A C 1
ATOM 6602 O O . GLY A 1 846 ? -24.506 -0.637 -9.165 1.00 77.81 846 GLY A O 1
ATOM 6603 N N . VAL A 1 847 ? -25.397 -1.915 -7.539 1.00 83.50 847 VAL A N 1
ATOM 6604 C CA . VAL A 1 847 ? -24.201 -1.963 -6.694 1.00 83.50 847 VAL A CA 1
ATOM 6605 C C . VAL A 1 847 ? -23.305 -3.089 -7.211 1.00 83.50 847 VAL A C 1
ATOM 6607 O O . VAL A 1 847 ? -23.796 -4.125 -7.646 1.00 83.50 847 VAL A O 1
ATOM 6610 N N . ASN A 1 848 ? -21.984 -2.908 -7.144 1.00 82.44 848 ASN A N 1
ATOM 6611 C CA . ASN A 1 848 ? -21.016 -3.964 -7.446 1.00 82.44 848 ASN A CA 1
ATOM 6612 C C . ASN A 1 848 ? -20.388 -4.474 -6.138 1.00 82.44 848 ASN A C 1
ATOM 6614 O O . ASN A 1 848 ? -19.352 -3.933 -5.742 1.00 82.44 848 ASN A O 1
ATOM 6618 N N . PRO A 1 849 ? -20.974 -5.485 -5.459 1.00 85.38 849 PRO A N 1
ATOM 6619 C CA . PRO A 1 849 ? -20.372 -6.069 -4.265 1.00 85.38 849 PRO A CA 1
ATOM 6620 C C . PRO A 1 849 ? -18.977 -6.612 -4.570 1.00 85.38 849 PRO A C 1
ATOM 6622 O O . PRO A 1 849 ? -18.759 -7.217 -5.616 1.00 85.38 849 PRO A O 1
ATOM 6625 N N . ASN A 1 850 ? -18.029 -6.438 -3.656 1.00 88.06 850 ASN A N 1
ATOM 6626 C CA . ASN A 1 850 ? -16.670 -6.949 -3.832 1.00 88.06 850 ASN A CA 1
ATOM 6627 C C . ASN A 1 850 ? -16.535 -8.464 -3.563 1.00 88.06 850 ASN A C 1
ATOM 6629 O O . ASN A 1 850 ? -17.444 -9.124 -3.059 1.00 88.06 850 ASN A O 1
ATOM 6633 N N . ILE A 1 851 ? -15.343 -9.010 -3.839 1.00 89.00 851 ILE A N 1
ATOM 6634 C CA . ILE A 1 851 ? -14.995 -10.431 -3.629 1.00 89.00 851 ILE A CA 1
ATOM 6635 C C . ILE A 1 851 ? -15.300 -10.900 -2.194 1.00 89.00 851 ILE A C 1
ATOM 6637 O O . ILE A 1 851 ? -15.739 -12.029 -1.985 1.00 89.00 851 ILE A O 1
ATOM 6641 N N . VAL A 1 852 ? -15.109 -10.028 -1.197 1.00 89.50 852 VAL A N 1
ATOM 6642 C CA . VAL A 1 852 ? -15.349 -10.351 0.218 1.00 89.50 852 VAL A CA 1
ATOM 6643 C C . VAL A 1 852 ? -16.830 -10.632 0.480 1.00 89.50 852 VAL A C 1
ATOM 6645 O O . VAL A 1 852 ? -17.146 -11.596 1.171 1.00 89.50 852 VAL A O 1
ATOM 6648 N N . SER A 1 853 ? -17.731 -9.844 -0.109 1.00 90.19 853 SER A N 1
ATOM 6649 C CA . SER A 1 853 ? -19.184 -10.006 0.048 1.00 90.19 853 SER A CA 1
ATOM 6650 C C . SER A 1 853 ? -19.669 -11.360 -0.481 1.00 90.19 853 SER A C 1
ATOM 6652 O O . SER A 1 853 ? -20.392 -12.070 0.217 1.00 90.19 853 SER A O 1
ATOM 6654 N N . TYR A 1 854 ? -19.191 -11.774 -1.661 1.00 91.06 854 TYR A N 1
ATOM 6655 C CA . TYR A 1 854 ? -19.466 -13.108 -2.210 1.00 91.06 854 TYR A CA 1
ATOM 6656 C C . TYR A 1 854 ? -18.865 -14.216 -1.337 1.00 91.06 854 TYR A C 1
ATOM 6658 O O . TYR A 1 854 ? -19.554 -15.180 -1.004 1.00 91.06 854 TYR A O 1
ATOM 6666 N N . ASN A 1 855 ? -17.606 -14.062 -0.907 1.00 90.81 855 ASN A N 1
ATOM 6667 C CA . ASN A 1 855 ? -16.920 -15.055 -0.078 1.00 90.81 855 ASN A CA 1
ATOM 6668 C C . ASN A 1 855 ? -17.625 -15.301 1.268 1.00 90.81 855 ASN A C 1
ATOM 6670 O O . ASN A 1 855 ? -17.598 -16.434 1.740 1.00 90.81 855 ASN A O 1
ATOM 6674 N N . ILE A 1 856 ? -18.280 -14.297 1.869 1.00 90.88 856 ILE A N 1
ATOM 6675 C CA . ILE A 1 856 ? -19.056 -14.461 3.116 1.00 90.88 856 ILE A CA 1
ATOM 6676 C C . ILE A 1 856 ? -20.229 -15.431 2.916 1.00 90.88 856 ILE A C 1
ATOM 6678 O O . ILE A 1 856 ? -20.421 -16.347 3.716 1.00 90.88 856 ILE A O 1
ATOM 6682 N N . VAL A 1 857 ? -21.000 -15.248 1.842 1.00 92.50 857 VAL A N 1
ATOM 6683 C CA . VAL A 1 857 ? -22.180 -16.079 1.559 1.00 92.50 857 VAL A CA 1
ATOM 6684 C C . VAL A 1 857 ? -21.760 -17.476 1.089 1.00 92.50 857 VAL A C 1
ATOM 6686 O O . VAL A 1 857 ? -22.341 -18.468 1.530 1.00 92.50 857 VAL A O 1
ATOM 6689 N N . ILE A 1 858 ? -20.702 -17.570 0.270 1.00 91.12 858 ILE A N 1
ATOM 6690 C CA . ILE A 1 858 ? -20.108 -18.848 -0.158 1.00 91.12 858 ILE A CA 1
ATOM 6691 C C . ILE A 1 858 ? -19.608 -19.637 1.056 1.00 91.12 858 ILE A C 1
ATOM 6693 O O . ILE A 1 858 ? -19.932 -20.813 1.180 1.00 91.12 858 ILE A O 1
ATOM 6697 N N . ASP A 1 859 ? -18.871 -19.009 1.980 1.00 89.69 859 ASP A N 1
ATOM 6698 C CA . ASP A 1 859 ? -18.369 -19.677 3.190 1.00 89.69 859 ASP A CA 1
ATOM 6699 C C . ASP A 1 859 ? -19.506 -20.259 4.028 1.00 89.69 859 ASP A C 1
ATOM 6701 O O . ASP A 1 859 ? -19.435 -21.411 4.472 1.00 89.69 859 ASP A O 1
ATOM 6705 N N . ARG A 1 860 ? -20.599 -19.502 4.182 1.00 90.00 860 ARG A N 1
ATOM 6706 C CA . ARG A 1 860 ? -21.765 -19.986 4.917 1.00 90.00 860 ARG A CA 1
ATOM 6707 C C . ARG A 1 860 ? -22.459 -21.142 4.198 1.00 90.00 860 ARG A C 1
ATOM 6709 O O . ARG A 1 860 ? -22.736 -22.146 4.855 1.00 90.00 860 ARG A O 1
ATOM 6716 N N . ALA A 1 861 ? -22.690 -21.044 2.890 1.00 88.88 861 ALA A N 1
ATOM 6717 C CA . ALA A 1 861 ? -23.263 -22.129 2.088 1.00 88.88 861 ALA A CA 1
ATOM 6718 C C . ALA A 1 861 ? -22.402 -23.404 2.158 1.00 88.88 861 ALA A C 1
ATOM 6720 O O . ALA A 1 861 ? -22.927 -24.494 2.393 1.00 88.88 861 ALA A O 1
ATOM 6721 N N . CYS A 1 862 ? -21.074 -23.259 2.079 1.00 87.81 862 CYS A N 1
ATOM 6722 C CA . CYS A 1 862 ? -20.127 -24.359 2.251 1.00 87.81 862 CYS A CA 1
ATOM 6723 C C . CYS A 1 862 ? -20.238 -25.008 3.636 1.00 87.81 862 CYS A C 1
ATOM 6725 O O . CYS A 1 862 ? -20.288 -26.231 3.735 1.00 87.81 862 CYS A O 1
ATOM 6727 N N . SER A 1 863 ? -20.325 -24.205 4.703 1.00 86.50 863 SER A N 1
ATOM 6728 C CA . SER A 1 863 ? -20.460 -24.716 6.078 1.00 86.50 863 SER A CA 1
ATOM 6729 C C . SER A 1 863 ? -21.758 -25.496 6.323 1.00 86.50 863 SER A C 1
ATOM 6731 O O . SER A 1 863 ? -21.815 -26.310 7.240 1.00 86.50 863 SER A O 1
ATOM 6733 N N . LEU A 1 864 ? -22.793 -25.252 5.512 1.00 85.94 864 LEU A N 1
ATOM 6734 C CA . LEU A 1 864 ? -24.078 -25.954 5.558 1.00 85.94 864 LEU A CA 1
ATOM 6735 C C . LEU A 1 864 ? -24.147 -27.141 4.577 1.00 85.94 864 LEU A C 1
ATOM 6737 O O . LEU A 1 864 ? -25.186 -27.787 4.483 1.00 85.94 864 LEU A O 1
ATOM 6741 N N . GLY A 1 865 ? -23.069 -27.434 3.837 1.00 85.38 865 GLY A N 1
ATOM 6742 C CA . GLY A 1 865 ? -23.028 -28.515 2.843 1.00 85.38 865 GLY A CA 1
ATOM 6743 C C . GLY A 1 865 ? -23.805 -28.228 1.550 1.00 85.38 865 GLY A C 1
ATOM 6744 O O . GLY A 1 865 ? -24.026 -29.134 0.746 1.00 85.38 865 GLY A O 1
ATOM 6745 N N . MET A 1 866 ? -24.208 -26.976 1.321 1.00 87.12 866 MET A N 1
ATOM 6746 C CA . MET A 1 866 ? -25.007 -26.544 0.167 1.00 87.12 866 MET A CA 1
ATOM 6747 C C . MET A 1 866 ? -24.111 -26.335 -1.065 1.00 87.12 866 MET A C 1
ATOM 6749 O O . MET A 1 866 ? -23.769 -25.215 -1.449 1.00 87.12 866 MET A O 1
ATOM 6753 N N . THR A 1 867 ? -23.659 -27.450 -1.650 1.00 85.62 867 THR A N 1
ATOM 6754 C CA . THR A 1 867 ? -22.690 -27.474 -2.763 1.00 85.62 867 THR A CA 1
ATOM 6755 C C . THR A 1 867 ? -23.191 -26.732 -4.000 1.00 85.62 867 THR A C 1
ATOM 6757 O O . THR A 1 867 ? -22.458 -25.933 -4.584 1.00 85.62 867 THR A O 1
ATOM 6760 N N . ARG A 1 868 ? -24.441 -26.974 -4.403 1.00 87.25 868 ARG A N 1
ATOM 6761 C CA . ARG A 1 868 ? -25.032 -26.391 -5.613 1.00 87.25 868 ARG A CA 1
ATOM 6762 C C . ARG A 1 868 ? -25.106 -24.869 -5.515 1.00 87.25 868 ARG A C 1
ATOM 6764 O O . ARG A 1 868 ? -24.717 -24.177 -6.453 1.00 87.25 868 ARG A O 1
ATOM 6771 N N . GLU A 1 869 ? -25.567 -24.367 -4.380 1.00 86.69 869 GLU A N 1
ATOM 6772 C CA . GLU A 1 869 ? -25.731 -22.947 -4.094 1.00 86.69 869 GLU A CA 1
ATOM 6773 C C . GLU A 1 869 ? -24.372 -22.241 -4.038 1.00 86.69 869 GLU A C 1
ATOM 6775 O O . GLU A 1 869 ? -24.210 -21.183 -4.644 1.00 86.69 869 GLU A O 1
ATOM 6780 N N . ALA A 1 870 ? -23.364 -22.855 -3.408 1.00 88.81 870 ALA A N 1
ATOM 6781 C CA . ALA A 1 870 ? -22.009 -22.307 -3.362 1.00 88.81 870 ALA A CA 1
ATOM 6782 C C . ALA A 1 870 ? -21.416 -22.107 -4.770 1.00 88.81 870 ALA A C 1
ATOM 6784 O O . ALA A 1 870 ? -20.934 -21.018 -5.090 1.00 88.81 870 ALA A O 1
ATOM 6785 N N . TYR A 1 871 ? -21.503 -23.115 -5.647 1.00 88.88 871 TYR A N 1
ATOM 6786 C CA . TYR A 1 871 ? -21.030 -22.991 -7.033 1.00 88.88 871 TYR A CA 1
ATOM 6787 C C . TYR A 1 871 ? -21.879 -22.025 -7.871 1.00 88.88 871 TYR A C 1
ATOM 6789 O O . TYR A 1 871 ? -21.340 -21.339 -8.742 1.00 88.88 871 TYR A O 1
ATOM 6797 N N . GLN A 1 872 ? -23.183 -21.921 -7.601 1.00 90.56 872 GLN A N 1
ATOM 6798 C CA . GLN A 1 872 ? -24.048 -20.944 -8.263 1.00 90.56 872 GLN A CA 1
ATOM 6799 C C . GLN A 1 872 ? -23.625 -19.507 -7.930 1.00 90.56 872 GLN A C 1
ATOM 6801 O O . GLN A 1 872 ? -23.502 -18.684 -8.837 1.00 90.56 872 GLN A O 1
ATOM 6806 N N . ILE A 1 873 ? -23.326 -19.217 -6.661 1.00 90.38 873 ILE A N 1
ATOM 6807 C CA . ILE A 1 873 ? -22.856 -17.894 -6.228 1.00 90.38 873 ILE A CA 1
ATOM 6808 C C . ILE A 1 873 ? -21.497 -17.554 -6.868 1.00 90.38 873 ILE A C 1
ATOM 6810 O O . ILE A 1 873 ? -21.287 -16.415 -7.281 1.00 90.38 873 ILE A O 1
ATOM 6814 N N . VAL A 1 874 ? -20.597 -18.532 -7.032 1.00 89.69 874 VAL A N 1
ATOM 6815 C CA . VAL A 1 874 ? -19.319 -18.350 -7.756 1.00 89.69 874 VAL A CA 1
ATOM 6816 C C . VAL A 1 874 ? -19.547 -18.036 -9.238 1.00 89.69 874 VAL A C 1
ATOM 6818 O O . VAL A 1 874 ? -18.868 -17.177 -9.801 1.00 89.69 874 VAL A O 1
ATOM 6821 N N . GLY A 1 875 ? -20.516 -18.698 -9.874 1.00 87.38 875 GLY A N 1
ATOM 6822 C CA . GLY A 1 875 ? -20.903 -18.394 -11.251 1.00 87.38 875 GLY A CA 1
ATOM 6823 C C . GLY A 1 875 ? -21.419 -16.960 -11.408 1.00 87.38 875 GLY A C 1
ATOM 6824 O O . GLY A 1 875 ? -21.021 -16.263 -12.340 1.00 87.38 875 GLY A O 1
ATOM 6825 N N . GLU A 1 876 ? -22.250 -16.488 -10.477 1.00 86.12 876 GLU A N 1
ATOM 6826 C CA . GLU A 1 876 ? -22.732 -15.098 -10.462 1.00 86.12 876 GLU A CA 1
ATOM 6827 C C . GLU A 1 876 ? -21.603 -14.090 -10.204 1.00 86.12 876 GLU A C 1
ATOM 6829 O O . GLU A 1 876 ? -21.507 -13.074 -10.893 1.00 86.12 876 GLU A O 1
ATOM 6834 N N . MET A 1 877 ? -20.679 -14.402 -9.292 1.00 90.75 877 MET A N 1
ATOM 6835 C CA . MET A 1 877 ? -19.476 -13.597 -9.050 1.00 90.75 877 MET A CA 1
ATOM 6836 C C . MET A 1 877 ? -18.673 -13.376 -10.345 1.00 90.75 877 MET A C 1
ATOM 6838 O O . MET A 1 877 ? -18.284 -12.246 -10.652 1.00 90.75 877 MET A O 1
ATOM 6842 N N . GLN A 1 878 ? -18.477 -14.433 -11.140 1.00 87.88 878 GLN A N 1
ATOM 6843 C CA . GLN A 1 878 ? -17.781 -14.356 -12.428 1.00 87.88 878 GLN A CA 1
ATOM 6844 C C . GLN A 1 878 ? -18.560 -13.552 -13.476 1.00 87.88 878 GLN A C 1
ATOM 6846 O O . GLN A 1 878 ? -17.961 -12.748 -14.196 1.00 87.88 878 GLN A O 1
ATOM 6851 N N . LYS A 1 879 ? -19.888 -13.721 -13.555 1.00 86.19 879 LYS A N 1
ATOM 6852 C CA . LYS A 1 879 ? -20.750 -12.935 -14.461 1.00 86.19 879 LYS A CA 1
ATOM 6853 C C . LYS A 1 879 ? -20.677 -11.438 -14.170 1.00 86.19 879 LYS A C 1
ATOM 6855 O O . LYS A 1 879 ? -20.680 -10.640 -15.103 1.00 86.19 879 LYS A O 1
ATOM 6860 N N . ASN A 1 880 ? -20.529 -11.076 -12.899 1.00 80.94 880 ASN A N 1
ATOM 6861 C CA . ASN A 1 880 ? -20.374 -9.694 -12.450 1.00 80.94 880 ASN A CA 1
ATOM 6862 C C . ASN A 1 880 ? -18.931 -9.160 -12.584 1.00 80.94 880 ASN A C 1
ATOM 6864 O O . ASN A 1 880 ? -18.616 -8.081 -12.085 1.00 80.94 880 ASN A O 1
ATOM 6868 N N . GLY A 1 881 ? -18.048 -9.878 -13.294 1.00 80.62 881 GLY A N 1
ATOM 6869 C CA . GLY A 1 881 ? -16.703 -9.416 -13.651 1.00 80.62 881 GLY A CA 1
ATOM 6870 C C . GLY A 1 881 ? -15.652 -9.576 -12.551 1.00 80.62 881 GLY A C 1
ATOM 6871 O O . GLY A 1 881 ? -14.571 -8.991 -12.657 1.00 80.62 881 GLY A O 1
ATOM 6872 N N . LEU A 1 882 ? -15.941 -10.354 -11.503 1.00 86.50 882 LEU A N 1
ATOM 6873 C CA . LEU A 1 882 ? -15.008 -10.641 -10.414 1.00 86.50 882 LEU A CA 1
ATOM 6874 C C . LEU A 1 882 ? -14.365 -12.017 -10.603 1.00 86.50 882 LEU A C 1
ATOM 6876 O O . LEU A 1 882 ? -15.046 -13.022 -10.793 1.00 86.50 882 LEU A O 1
ATOM 6880 N N . ASN A 1 883 ? -13.038 -12.076 -10.492 1.00 85.31 883 ASN A N 1
ATOM 6881 C CA . ASN A 1 883 ? -12.303 -13.337 -10.555 1.00 85.31 883 ASN A CA 1
ATOM 6882 C C . ASN A 1 883 ? -12.171 -13.951 -9.150 1.00 85.31 883 ASN A C 1
ATOM 6884 O O . ASN A 1 883 ? -11.689 -13.258 -8.251 1.00 85.31 883 ASN A O 1
ATOM 6888 N N . PRO A 1 884 ? -12.544 -15.232 -8.957 1.00 87.00 884 PRO A N 1
ATOM 6889 C CA . PRO A 1 884 ? -12.324 -15.953 -7.704 1.00 87.00 884 PRO A CA 1
ATOM 6890 C C . PRO A 1 884 ? -10.855 -15.917 -7.273 1.00 87.00 884 PRO A C 1
ATOM 6892 O O . PRO A 1 884 ? -9.962 -16.225 -8.068 1.00 87.00 884 PRO A O 1
ATOM 6895 N N . ASP A 1 885 ? -10.605 -15.554 -6.015 1.00 86.50 885 ASP A N 1
ATOM 6896 C CA . ASP A 1 885 ? -9.255 -15.441 -5.466 1.00 86.50 885 ASP A CA 1
ATOM 6897 C C . ASP A 1 885 ? -8.834 -16.713 -4.707 1.00 86.50 885 ASP A C 1
ATOM 6899 O O . ASP A 1 885 ? -9.580 -17.686 -4.576 1.00 86.50 885 ASP A O 1
ATOM 6903 N N . ALA A 1 886 ? -7.602 -16.726 -4.192 1.00 83.00 886 ALA A N 1
ATOM 6904 C CA . ALA A 1 886 ? -7.091 -17.861 -3.425 1.00 83.00 886 ALA A CA 1
ATOM 6905 C C . ALA A 1 886 ? -7.890 -18.142 -2.134 1.00 83.00 886 ALA A C 1
ATOM 6907 O O . ALA A 1 886 ? -7.743 -19.229 -1.572 1.00 83.00 886 ALA A O 1
ATOM 6908 N N . VAL A 1 887 ? -8.675 -17.179 -1.633 1.00 85.12 887 VAL A N 1
ATOM 6909 C CA . VAL A 1 887 ? -9.568 -17.364 -0.481 1.00 85.12 887 VAL A CA 1
ATOM 6910 C C . VAL A 1 887 ? -10.852 -18.047 -0.939 1.00 85.12 887 VAL A C 1
ATOM 6912 O O . VAL A 1 887 ? -11.239 -19.026 -0.313 1.00 85.12 887 VAL A O 1
ATOM 6915 N N . THR A 1 888 ? -11.450 -17.625 -2.057 1.00 85.12 888 THR A N 1
ATOM 6916 C CA . THR A 1 888 ? -12.643 -18.259 -2.641 1.00 85.12 888 THR A CA 1
ATOM 6917 C C . THR A 1 888 ? -12.425 -19.758 -2.862 1.00 85.12 888 THR A C 1
ATOM 6919 O O . THR A 1 888 ? -13.238 -20.570 -2.422 1.00 85.12 888 THR A O 1
ATOM 6922 N N . TRP A 1 889 ? -11.294 -20.144 -3.462 1.00 84.81 889 TRP A N 1
ATOM 6923 C CA . TRP A 1 889 ? -10.979 -21.558 -3.703 1.00 84.81 889 TRP A CA 1
ATOM 6924 C C . TRP A 1 889 ? -10.742 -22.345 -2.407 1.00 84.81 889 TRP A C 1
ATOM 6926 O O . TRP A 1 889 ? -11.320 -23.415 -2.237 1.00 84.81 889 TRP A O 1
ATOM 6936 N N . ARG A 1 890 ? -10.007 -21.779 -1.437 1.00 84.94 890 ARG A N 1
ATOM 6937 C CA . ARG A 1 890 ? -9.830 -22.398 -0.107 1.00 84.94 890 ARG A CA 1
ATOM 6938 C C . ARG A 1 890 ? -11.147 -22.581 0.648 1.00 84.94 890 ARG A C 1
ATOM 6940 O O . ARG A 1 890 ? -11.303 -23.538 1.400 1.00 84.94 890 ARG A O 1
ATOM 6947 N N . THR A 1 891 ? -12.088 -21.658 0.480 1.00 83.62 891 THR A N 1
ATOM 6948 C CA . THR A 1 891 ? -13.418 -21.748 1.087 1.00 83.62 891 THR A CA 1
ATOM 6949 C C . THR A 1 891 ? -14.247 -22.870 0.460 1.00 83.62 891 THR A C 1
ATOM 6951 O O . THR A 1 891 ? -14.959 -23.572 1.176 1.00 83.62 891 THR A O 1
ATOM 6954 N N . LEU A 1 892 ? -14.131 -23.087 -0.853 1.00 84.75 892 LEU A N 1
ATOM 6955 C CA . LEU A 1 892 ? -14.784 -24.200 -1.552 1.00 84.75 892 LEU A CA 1
ATOM 6956 C C . LEU A 1 892 ? -14.167 -25.560 -1.199 1.00 84.75 892 LEU A C 1
ATOM 6958 O O . LEU A 1 892 ? -14.899 -26.544 -1.128 1.00 84.75 892 LEU A O 1
ATOM 6962 N N . ASP A 1 893 ? -12.867 -25.626 -0.899 1.00 79.88 893 ASP A N 1
ATOM 6963 C CA . ASP A 1 893 ? -12.208 -26.868 -0.459 1.00 79.88 893 ASP A CA 1
ATOM 6964 C C . ASP A 1 893 ? -12.858 -27.471 0.802 1.00 79.88 893 ASP A C 1
ATOM 6966 O O . ASP A 1 893 ? -12.838 -28.691 0.984 1.00 79.88 893 ASP A O 1
ATOM 6970 N N . LYS A 1 894 ? -13.516 -26.652 1.642 1.00 75.81 894 LYS A N 1
ATOM 6971 C CA . LYS A 1 894 ? -14.293 -27.132 2.801 1.00 75.81 894 LYS A CA 1
ATOM 6972 C C . LYS A 1 894 ? -15.396 -28.122 2.406 1.00 75.81 894 LYS A C 1
ATOM 6974 O O . LYS A 1 894 ? -15.657 -29.053 3.162 1.00 75.81 894 LYS A O 1
ATOM 6979 N N . LEU A 1 895 ? -16.003 -27.969 1.226 1.00 72.62 895 LEU A N 1
ATOM 6980 C CA . LEU A 1 895 ? -17.020 -28.897 0.711 1.00 72.62 895 LEU A CA 1
ATOM 6981 C C . LEU A 1 895 ? -16.438 -30.286 0.421 1.00 72.62 895 LEU A C 1
ATOM 6983 O O . LEU A 1 895 ? -17.112 -31.293 0.615 1.00 72.62 895 LEU A O 1
ATOM 6987 N N . HIS A 1 896 ? -15.175 -30.340 -0.005 1.00 68.25 896 HIS A N 1
ATOM 6988 C CA . HIS A 1 896 ? -14.471 -31.578 -0.352 1.00 68.25 896 HIS A CA 1
ATOM 6989 C C . HIS A 1 896 ? -13.802 -32.236 0.866 1.00 68.25 896 HIS A C 1
ATOM 6991 O O . HIS A 1 896 ? -13.547 -33.439 0.861 1.00 68.25 896 HIS A O 1
ATOM 6997 N N . GLY A 1 897 ? -13.561 -31.472 1.938 1.00 55.50 897 GLY A N 1
ATOM 6998 C CA . GLY A 1 897 ? -13.024 -31.966 3.211 1.00 55.50 897 GLY A CA 1
ATOM 6999 C C . GLY A 1 897 ? -14.027 -32.740 4.078 1.00 55.50 897 GLY A C 1
ATOM 7000 O O . GLY A 1 897 ? -13.614 -33.605 4.845 1.00 55.50 897 GLY A O 1
ATOM 7001 N N . HIS A 1 898 ? -15.334 -32.496 3.929 1.00 50.09 898 HIS A N 1
ATOM 7002 C CA . HIS A 1 898 ? -16.388 -33.193 4.687 1.00 50.09 898 HIS A CA 1
ATOM 7003 C C . HIS A 1 898 ? -16.729 -34.604 4.165 1.00 50.09 898 HIS A C 1
ATOM 7005 O O . HIS A 1 898 ? -17.569 -35.279 4.752 1.00 50.09 898 HIS A O 1
ATOM 7011 N N . VAL A 1 899 ? -16.061 -35.079 3.106 1.00 44.59 899 VAL A N 1
ATOM 7012 C CA . VAL A 1 899 ? -16.262 -36.421 2.511 1.00 44.59 899 VAL A CA 1
ATOM 7013 C C . VAL A 1 899 ? -15.255 -37.460 3.049 1.00 44.59 899 VAL A C 1
ATOM 7015 O O . VAL A 1 899 ? -15.234 -38.606 2.611 1.00 44.59 899 VAL A O 1
ATOM 7018 N N . LYS A 1 900 ? -14.420 -37.102 4.034 1.00 40.62 900 LYS A N 1
ATOM 7019 C CA . LYS A 1 900 ? -13.585 -38.062 4.774 1.00 40.62 900 LYS A CA 1
ATOM 7020 C C . LYS A 1 900 ? -14.030 -38.155 6.231 1.00 40.62 900 LYS A C 1
ATOM 7022 O O . LYS A 1 900 ? -13.469 -37.467 7.076 1.00 40.62 900 LYS A O 1
ATOM 7027 N N . ASN A 1 901 ? -15.021 -39.001 6.493 1.00 31.89 901 ASN A N 1
ATOM 7028 C CA . ASN A 1 901 ? -15.179 -39.749 7.743 1.00 31.89 901 ASN A CA 1
ATOM 7029 C C . ASN A 1 901 ? -15.963 -41.027 7.464 1.00 31.89 901 ASN A C 1
ATOM 7031 O O . ASN A 1 901 ? -17.029 -40.914 6.820 1.00 31.89 901 ASN A O 1
#

Foldseek 3Di:
DVVVVVVVVVVVVVVVVVVPPDPPPQFFKEKEFEQDQAKKKKFWAWDPPADDPPLGIAIGGHGDMDMDGAPAQTWTKMWIFAQWDADPVQATDTLFQTQNRGSRNNNGGGQPPIWIWIWTHDPFKIKIFIACQSWFQWWKKKFWDPWDDQGDIHTFQDDCQVVAPPLFFDADPLNQGGRTGGQPCRRPVDCQRQCDDQSVDPVNNDQDPRLVVVCVRGVQHHSHDNSPPRPMTMTGSTHIYMYTRDHDPDDPDDDDDDDDDDDDDDDDDDDPPPPPDDLPCPVVLLVVLLCCQPVVLNLVVSVVSVVVSVVVVDDDALSSLLSSLSSCLVVVNLVVNLVSLLVVVVVVRQDDLVSLLVSLVSSLVNLPLVSSVVSVVSSCVSPVLRDHDLVSLLSSLLSCLVVLNLVVNVVSVVVNVVSPDQDELSSLLSSLLSCLVVLVLVVSVVSVVCQVVSVYDHALSSLLSSLLSCVVVVVVVVSVVSVVVSLVRLVVDPDLVSNLNSLLSNLLSCLVSVVLVVLVVCLQVVSSPPSHPNLSNLQSNLQSCLVSLNLVSNVVSCVSCVVVPHDHDLVSLLSSLLSCLVSLVLVVSLVSVVVCVVVPHDYDPVSLLSSLLSCLVVVNVVSSVVSLVVVVPDPPDDNQVSLQSNLLSNLVPLDLPVNVVSQVVCVVVVNAHAQSSLLSSLLSCLSNLNLVVSVVSQVCLVVVVHPHHALSSLLSSLLSCLVNPNNVVSVVSQVVCVVVVHDHALSSLLSSLLSCLVVLVLVVSVVSVVVCVVSVHDDALSSLLSNLLSCLVNVNLVVSVCCCVPPVVVVVRHDLSNLLSNLLSCLVSVNLVVSVVSVVVCVVSVHQRALSSLLSSLLSCLVVLVLVVNVVSVVVCVVSVHDHDPSSVVSNVSNVVVPPD

Organism: NCBI:txid1413687

Nearest PDB structures (foldseek):
  5i9g-assembly1_C  TM=5.077E-01  e=2.238E-19  unidentified
  8rdj-assembly1_G  TM=5.306E-01  e=7.517E-18  Sinapis alba
  4m59-assembly1_A  TM=4.689E-01  e=9.552E-18  Zea mays
  5i9d-assembly1_A  TM=4.507E-01  e=4.022E-17  unidentified
  4pjq-assembly2_B  TM=5.679E-01  e=2.527E-10  unidentified

Sequence (901 aa):
MAAMLRSLLTLLILFTLVFSHISEVSATTITFHNKCSHPVWPGVQPSAGKPLLARGGFKLPSNKAYTLNLPPLWSGRFWGRHGCSFDASGRGRCATGDCGGSLFCNGIGGTPPATLAEITLGNDQDFYDVSLVDGYNLAISITPFKGSGKCSYAGCVRDLNLMCPVGLQVRSKDNSRVVACKSACFAFNSPRYCCTGSFGTPQACKPTAYSKIFKAACPKAYSYAYDDPTSIATCTRGNYLLSIPFKPKLSPLAFLSTHPQNQPHQELPLNHQQQNICITNRSYWNKEIHDLCTKYRNVDEALRLLDHLRLRGYLPDPLNLSSIIHGLCDANRFNEAHQRLIIFLTSLCVPDERTCNILIARFLHSKDPFRTFNVIHRLIEFKPEFVPSLINYNRLIDQFCSVSLPNVAHRMLYDMISRGHCPNTVSYTTLVNGYCKIGEISDAYKLFDEMPEWGVVPNTLSYSLLIRGVLRKRDIERGRELMHVLFQGMRYEEDQSVNSAAFANLVDCLCREGLFNEVFMIAEEMPQGNRVNEDFAFGHLIDSLCKVGRSHGASRVVYIMRKKGFTPSIVSYNSIIHGLCKEGGCMRAYQLLEEGVGFGYFLSEYTYKVLVEALCQAMDLDKAREVLKAMLSKEGMDRTRIYNIYLRALCLMNNPTELLNVLVSMLQTNCPPDAITLNTVINGFCKMGRVEAALKVLNDMMTGKFSAPDAVTFTTIISGLLNVGRSSEARNLLLQMLEKGIAPGVVTYNAILRGLFKLQLTNEAMAVFDEMISDGVAAGSQTYSIIVEGLCESGQIDGAKKFWDEVIWPSKIHDDFVYAAILKGLCRSGHLNEAIHFLYELVDSGVNPNIVSYNIVIDRACSLGMTREAYQIVGEMQKNGLNPDAVTWRTLDKLHGHVKN

Solvent-accessible surface area (backbone atoms only — not comparable to full-atom values): 48562 Å² total; per-residue (Å²): 130,74,69,66,55,55,57,50,50,54,48,49,51,53,50,48,61,67,68,63,70,67,88,75,76,74,63,39,40,39,33,39,35,27,63,34,96,50,64,38,34,42,38,32,23,47,38,95,96,45,80,76,54,70,56,7,21,48,82,38,50,46,73,37,71,54,74,46,78,40,60,85,63,39,34,33,39,35,33,59,23,41,74,65,50,63,50,99,86,33,47,41,47,39,74,31,20,31,30,88,32,36,55,49,20,70,54,45,62,60,41,72,29,24,29,35,38,39,40,37,42,45,96,76,52,25,42,35,30,17,35,32,54,49,3,35,44,56,33,42,28,45,34,61,45,90,42,47,78,70,58,47,68,17,21,29,73,49,68,56,45,83,70,40,54,81,88,29,54,36,56,41,99,83,63,81,43,53,55,19,19,44,18,61,23,77,63,63,74,37,46,71,59,56,39,33,79,90,17,55,42,75,89,56,38,62,87,44,80,63,31,48,53,49,26,73,61,15,62,28,20,23,33,46,98,76,46,54,97,60,12,67,28,41,28,24,78,38,31,35,39,36,29,39,45,40,70,74,88,78,65,103,77,87,87,88,83,84,85,87,88,91,81,92,76,82,87,75,82,82,72,94,74,73,86,79,70,65,86,83,48,58,70,59,54,45,48,52,41,36,42,26,17,68,78,64,64,36,42,68,58,33,49,53,50,49,54,56,39,42,77,72,72,48,78,84,50,62,67,50,50,50,33,48,38,54,24,28,48,74,70,71,39,44,71,63,34,55,53,51,52,55,56,40,50,75,67,76,59,74,60,56,71,68,56,50,44,54,51,49,54,54,48,64,70,66,75,50,47,67,64,50,48,50,51,51,53,52,48,35,74,79,36,75,86,63,73,77,45,72,68,51,50,41,54,46,32,38,43,28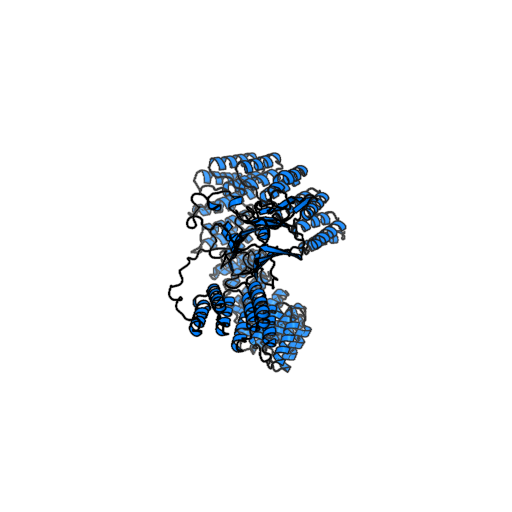,21,72,73,73,36,36,73,59,28,52,52,49,53,52,53,41,44,77,72,73,45,81,78,46,55,65,45,50,38,42,50,34,39,18,25,25,72,75,64,47,45,72,62,23,48,54,54,59,65,46,29,58,79,74,73,26,68,83,49,42,44,40,45,26,39,50,36,45,22,38,43,73,74,64,42,56,68,64,26,50,56,48,48,54,53,32,38,54,42,33,72,73,52,83,56,46,67,50,38,42,50,18,51,51,47,40,49,45,39,35,44,72,75,63,43,52,68,59,55,51,49,44,65,74,67,44,75,55,51,88,49,32,59,63,70,57,52,54,46,48,52,32,49,38,26,30,74,68,70,36,19,67,60,24,53,51,50,51,51,47,43,42,76,74,72,48,81,84,50,68,66,50,54,39,46,32,35,44,34,16,24,75,73,68,39,30,69,61,29,48,51,53,46,57,58,31,46,79,72,75,50,72,72,50,74,68,40,49,47,47,43,39,38,31,23,36,75,70,68,40,56,67,62,33,50,51,51,51,53,62,60,68,70,44,86,94,63,62,64,69,59,54,51,44,49,52,51,55,31,40,48,75,39,91,48,70,66,62,52,50,52,52,54,50,50,34,53,75,67,75,44,81,65,47,57,70,49,48,42,50,53,33,43,24,27,23,75,61,67,40,43,68,60,29,51,50,53,51,50,40,18,73,71,61,81,42,51,70,76,49,70,65,43,54,36,44,50,34,37,23,30,25,73,73,67,40,53,70,61,26,51,53,50,54,53,52,36,49,78,70,72,44,75,83,48,67,68,37,54,44,38,49,38,50,27,29,32,75,69,64,38,54,70,62,28,53,51,52,51,53,48,38,52,73,72,69,50,76,82,48,43,69,45,53,24,46,52,34,32,32,27,20,75,66,67,35,51,68,58,32,51,48,44,38,66,72,46,40,61,73,65,71,57,68,49,68,66,29,52,36,26,47,40,46,19,32,42,74,64,68,38,48,70,58,27,52,48,50,53,47,52,40,48,76,72,70,46,82,80,49,76,65,46,55,43,52,56,34,41,50,30,30,77,71,66,38,60,70,60,29,55,49,53,53,52,51,41,44,74,74,74,44,79,85,48,81,61,49,54,59,42,54,48,53,54,66,57,72,76,73,125

Mean predicted aligned error: 20.16 Å

InterPro domains:
  IPR001938 Thaumatin family [PF00314] (34-241)
  IPR001938 Thaumatin family [PR00347] (29-41)
  IPR001938 Thaumatin family [PR00347] (77-88)
  IPR001938 Thaumatin family [PR00347] (90-119)
  IPR001938 Thaumatin family [PR00347] (126-142)
  IPR001938 Thaumatin family [PS51367] (27-248)
  IPR001938 Thaumatin family [SM00205] (30-248)
  IPR002885 Pentatricopeptide repeat [PF01535] (393-420)
  IPR002885 Pentatricopeptide repeat [PF01535] (505-527)
  IPR002885 Pentatricopeptide repeat [PF01535] (606-634)
  IPR002885 Pentatricopeptide repeat [PF01535] (712-742)
  IPR002885 Pentatricopeptide repeat [PF01535] (818-847)
  IPR002885 Pentatricopeptide repeat [PF12854] (670-701)
  IPR002885 Pentatricopeptide repeat [PF13041] (423-470)
  IPR002885 Pentatricopeptide repeat [PF13041] (537-582)
  IPR002885 Pentatricopeptide repeat [PF13041] (744-792)
  IPR002885 Pentatricopeptide repeat [PF13041] (849-892)
  IPR002885 Pentatricopeptide repeat [PS51375] (281-316)
  IPR002885 Pentatricopeptide repeat [PS51375] (389-423)
  IPR002885 Pentatricopeptide repeat [PS51375] (424-458)

pLDDT: mean 81.88, std 13.18, range [23.91, 94.06]

Secondary structure (DSSP, 8-state):
--HHHHHHHHHHHHHHHHS------PPEEEEEEE-SSS-BEEEEEEPTTSPPPGGGB--B-TT-EEEEEEPTT-EEEEEEEBS-EE-TTSBEE-SBS-STTBSS-TTPPPPSS--EEEEE--SS-EEEEEE-TT-BSS--EEEEES-BSS---EE--S-GGGG--GGGEEE-TTSSSEEEE--HHHHH--HHHHT-GGG-STTT-PPPHHHHHHHHH-TTSBSSTT-HHHH-EEEBS-EEEEEES------S---------------PPPPTTGGG--TT-HHHHHHHHHHHHHTS--HHHHHHHHHHHHHTTPPPPHHHHHHHHHHHHHTT-HHHHHHHHHHHHHTT-PPPHHHHHHHHHHHGGG--HHHHHHHHHHHHHH-TT----HHHHHHHHHHHHHTT-HHHHHHHHHHHHHTTPPP-HHHHHHHHHHHHHHT-HHHHHHHHHHHHHTTPPP-HHHHHHHHHHHHHTT-HHHHHHHHHHHHHHHHH---HHHHHHHHHHHHHHHHHHT-HHHHHHHHHH-TTGGGS-HHHHHHHHHHHHHHTT-HHHHHHHHHHHHHTT----HHHHHHHHHHHHHTT-HHHHHHHHHHHHHTT----HHHHHHHHHHHHHTT-HHHHHHHHHHHHTSTTS-HHHHHHHHHHHHTTTT-HHHHHHHHHHHHHTT-PPPHHHHHHHHHHHHHTT-HHHHHHHHHHHHTTSSSPP-HHHHHHHHHHHHHHT-HHHHHHHHHHHHHTT----HHHHHHHHHHHHHTT-HHHHHHHHHHHHHTT----HHHHHHHHHHHHHTT-HHHHHHHIIIIIHHHT---HHHHHHHHHHHHHTT-HHHHHHHHHHHHHTT----HHHHHHHHHHHHHTT-HHHHHHHHHHHHHTTPPP-HHHHHHHHHHHHTT--

Radius of gyration: 38.84 Å; Cα contacts (8 Å, |Δi|>4): 1374; chains: 1; bounding box: 90×92×129 Å